Protein AF-0000000069868643 (afdb_homodimer)

Structure (mmCIF, N/CA/C/O backbone):
data_AF-0000000069868643-model_v1
#
loop_
_entity.id
_entity.type
_entity.pdbx_description
1 polymer 'Na+/H+ anitporter'
#
loop_
_atom_site.group_PDB
_atom_site.id
_atom_site.type_symbol
_atom_site.label_atom_id
_atom_site.label_alt_id
_atom_site.label_comp_id
_atom_site.label_asym_id
_atom_site.label_entity_id
_atom_site.label_seq_id
_atom_site.pdbx_PDB_ins_code
_atom_site.Cartn_x
_atom_site.Cartn_y
_atom_site.Cartn_z
_atom_site.occupancy
_atom_site.B_iso_or_equiv
_atom_site.auth_seq_id
_atom_site.auth_comp_id
_atom_site.auth_asym_id
_atom_site.auth_atom_id
_atom_site.pdbx_PDB_model_num
ATOM 1 N N . MET A 1 1 ? 28.141 -17.078 -8.477 1 36.16 1 MET A N 1
ATOM 2 C CA . MET A 1 1 ? 27.141 -17.188 -7.414 1 36.16 1 MET A CA 1
ATOM 3 C C . MET A 1 1 ? 26.344 -15.891 -7.289 1 36.16 1 MET A C 1
ATOM 5 O O . MET A 1 1 ? 26.922 -14.812 -7.176 1 36.16 1 MET A O 1
ATOM 9 N N . SER A 1 2 ? 25.219 -15.805 -7.859 1 50.31 2 SER A N 1
ATOM 10 C CA . SER A 1 2 ? 24.547 -14.516 -8 1 50.31 2 SER A CA 1
ATOM 11 C C . SER A 1 2 ? 24.5 -13.766 -6.676 1 50.31 2 SER A C 1
ATOM 13 O O . SER A 1 2 ? 23.875 -14.234 -5.715 1 50.31 2 SER A O 1
ATOM 15 N N . GLN A 1 3 ? 25.578 -13.148 -6.293 1 62.47 3 GLN A N 1
ATOM 16 C CA . GLN A 1 3 ? 25.734 -12.406 -5.047 1 62.47 3 GLN A CA 1
ATOM 17 C C . GLN A 1 3 ? 24.688 -11.305 -4.918 1 62.47 3 GLN A C 1
ATOM 19 O O . GLN A 1 3 ? 24.453 -10.547 -5.859 1 62.47 3 GLN A O 1
ATOM 24 N N . LEU A 1 4 ? 23.766 -11.516 -4.043 1 75.56 4 LEU A N 1
ATOM 25 C CA . LEU A 1 4 ? 22.766 -10.508 -3.699 1 75.56 4 LEU A CA 1
ATOM 26 C C . LEU A 1 4 ? 23.422 -9.18 -3.354 1 75.56 4 LEU A C 1
ATOM 28 O O . LEU A 1 4 ? 24.328 -9.133 -2.512 1 75.56 4 LEU A O 1
ATOM 32 N N . PRO A 1 5 ? 23.188 -8.188 -4.18 1 79 5 PRO A N 1
ATOM 33 C CA . PRO A 1 5 ? 23.734 -6.887 -3.781 1 79 5 PRO A CA 1
ATOM 34 C C . PRO A 1 5 ? 23.578 -6.617 -2.287 1 79 5 PRO A C 1
ATOM 36 O O . PRO A 1 5 ? 22.562 -6.988 -1.691 1 79 5 PRO A O 1
ATOM 39 N N . THR A 1 6 ? 24.531 -6.086 -1.712 1 83 6 THR A N 1
ATOM 40 C CA . THR A 1 6 ? 24.609 -5.863 -0.271 1 83 6 THR A CA 1
ATOM 41 C C . THR A 1 6 ? 23.391 -5.059 0.206 1 83 6 THR A C 1
ATOM 43 O O . THR A 1 6 ? 22.891 -5.289 1.304 1 83 6 THR A O 1
ATOM 46 N N . LEU A 1 7 ? 22.969 -4.184 -0.62 1 84.69 7 LEU A N 1
ATOM 47 C CA . LEU A 1 7 ? 21.828 -3.342 -0.24 1 84.69 7 LEU A CA 1
ATOM 48 C C . LEU A 1 7 ? 20.562 -4.18 -0.071 1 84.69 7 LEU A C 1
ATOM 50 O O . LEU A 1 7 ? 19.766 -3.916 0.824 1 84.69 7 LEU A O 1
ATOM 54 N N . ILE A 1 8 ? 20.469 -5.195 -0.894 1 86.75 8 ILE A N 1
ATOM 55 C CA . ILE A 1 8 ? 19.281 -6.051 -0.845 1 86.75 8 ILE A CA 1
ATOM 56 C C . ILE A 1 8 ? 19.375 -7.004 0.344 1 86.75 8 ILE A C 1
ATOM 58 O O . ILE A 1 8 ? 18.375 -7.281 1.009 1 86.75 8 ILE A O 1
ATOM 62 N N . ALA A 1 9 ? 20.578 -7.484 0.598 1 87.38 9 ALA A N 1
ATOM 63 C CA . ALA A 1 9 ? 20.797 -8.352 1.753 1 87.38 9 ALA A CA 1
ATOM 64 C C . ALA A 1 9 ? 20.5 -7.617 3.055 1 87.38 9 ALA A C 1
ATOM 66 O O . ALA A 1 9 ? 19.922 -8.195 3.979 1 87.38 9 ALA A O 1
ATOM 67 N N . ASP A 1 10 ? 20.875 -6.387 3.076 1 86.88 10 ASP A N 1
ATOM 68 C CA . ASP A 1 10 ? 20.609 -5.566 4.254 1 86.88 10 ASP A CA 1
ATOM 69 C C . ASP A 1 10 ? 19.109 -5.312 4.414 1 86.88 10 ASP A C 1
ATOM 71 O O . ASP A 1 10 ? 18.594 -5.328 5.527 1 86.88 10 ASP A O 1
ATOM 75 N N . LEU A 1 11 ? 18.484 -5.027 3.305 1 89.19 11 LEU A N 1
ATOM 76 C CA . LEU A 1 11 ? 17.047 -4.828 3.338 1 89.19 11 LEU A CA 1
ATOM 77 C C . LEU A 1 11 ? 16.328 -6.078 3.844 1 89.19 11 LEU A C 1
ATOM 79 O O . LEU A 1 11 ? 15.375 -5.984 4.621 1 89.19 11 LEU A O 1
ATOM 83 N N . ALA A 1 12 ? 16.797 -7.207 3.424 1 90.94 12 ALA A N 1
ATOM 84 C CA . ALA A 1 12 ? 16.219 -8.477 3.859 1 90.94 12 ALA A CA 1
ATOM 85 C C . ALA A 1 12 ? 16.391 -8.664 5.367 1 90.94 12 ALA A C 1
ATOM 87 O O . ALA A 1 12 ? 15.438 -9.047 6.051 1 90.94 12 ALA A O 1
ATOM 88 N N . LEU A 1 13 ? 17.578 -8.414 5.809 1 89.5 13 LEU A N 1
ATOM 89 C CA . LEU A 1 13 ? 17.844 -8.547 7.234 1 89.5 13 LEU A CA 1
ATOM 90 C C . LEU A 1 13 ? 16.953 -7.602 8.039 1 89.5 13 LEU A C 1
ATOM 92 O O . LEU A 1 13 ? 16.406 -7.984 9.078 1 89.5 13 LEU A O 1
ATOM 96 N N . ILE A 1 14 ? 16.828 -6.391 7.562 1 90.31 14 ILE A N 1
ATOM 97 C CA . ILE A 1 14 ? 16.016 -5.379 8.234 1 90.31 14 ILE A CA 1
ATOM 98 C C . ILE A 1 14 ? 14.578 -5.867 8.336 1 90.31 14 ILE A C 1
ATOM 100 O O . ILE A 1 14 ? 13.977 -5.82 9.406 1 90.31 14 ILE A O 1
ATOM 104 N N . LEU A 1 15 ? 14.055 -6.359 7.281 1 92.62 15 LEU A N 1
ATOM 105 C CA . LEU A 1 15 ? 12.648 -6.742 7.238 1 92.62 15 LEU A CA 1
ATOM 106 C C . LEU A 1 15 ? 12.406 -8.023 8.031 1 92.62 15 LEU A C 1
ATOM 108 O O . LEU A 1 15 ? 11.367 -8.172 8.68 1 92.62 15 LEU A O 1
ATOM 112 N N . ILE A 1 16 ? 13.352 -8.938 8.016 1 92.38 16 ILE A N 1
ATOM 113 C CA . ILE A 1 16 ? 13.219 -10.18 8.773 1 92.38 16 ILE A CA 1
ATOM 114 C C . ILE A 1 16 ? 13.234 -9.883 10.266 1 92.38 16 ILE A C 1
ATOM 116 O O . ILE A 1 16 ? 12.391 -10.383 11.016 1 92.38 16 ILE A O 1
ATOM 120 N N . CYS A 1 17 ? 14.148 -9.055 10.641 1 91.5 17 CYS A N 1
ATOM 121 C CA . CYS A 1 17 ? 14.203 -8.656 12.047 1 91.5 17 CYS A CA 1
ATOM 122 C C . CYS A 1 17 ? 12.945 -7.906 12.453 1 91.5 17 CYS A C 1
ATOM 124 O O . CYS A 1 17 ? 12.414 -8.125 13.547 1 91.5 17 CYS A O 1
ATOM 126 N N . ALA A 1 18 ? 12.555 -6.996 11.594 1 92.5 18 ALA A N 1
ATOM 127 C CA . ALA A 1 18 ? 11.32 -6.258 11.867 1 92.5 18 ALA A CA 1
ATOM 128 C C . ALA A 1 18 ? 10.133 -7.203 12 1 92.5 18 ALA A C 1
ATOM 130 O O . ALA A 1 18 ? 9.297 -7.039 12.891 1 92.5 18 ALA A O 1
ATOM 131 N N . GLY A 1 19 ? 10.008 -8.211 11.102 1 92.75 19 GLY A N 1
ATOM 132 C CA . GLY A 1 19 ? 8.914 -9.172 11.133 1 92.75 19 GLY A CA 1
ATOM 133 C C . GLY A 1 19 ? 8.867 -9.984 12.406 1 92.75 19 GLY A C 1
ATOM 134 O O . GLY A 1 19 ? 7.812 -10.133 13.023 1 92.75 19 GLY A O 1
ATOM 135 N N . VAL A 1 20 ? 9.984 -10.445 12.891 1 92 20 VAL A N 1
ATOM 136 C CA . VAL A 1 20 ? 10.07 -11.281 14.078 1 92 20 VAL A CA 1
ATOM 137 C C . VAL A 1 20 ? 9.75 -10.445 15.32 1 92 20 VAL A C 1
ATOM 139 O O . VAL A 1 20 ? 8.953 -10.867 16.172 1 92 20 VAL A O 1
ATOM 142 N N . MET A 1 21 ? 10.336 -9.289 15.352 1 90.12 21 MET A N 1
ATOM 143 C CA . MET A 1 21 ? 10.195 -8.469 16.547 1 90.12 21 MET A CA 1
ATOM 144 C C . MET A 1 21 ? 8.789 -7.879 16.641 1 90.12 21 MET A C 1
ATOM 146 O O . MET A 1 21 ? 8.266 -7.68 17.75 1 90.12 21 MET A O 1
ATOM 150 N N . THR A 1 22 ? 8.273 -7.523 15.516 1 88.69 22 THR A N 1
ATOM 151 C CA . THR A 1 22 ? 6.918 -6.992 15.547 1 88.69 22 THR A CA 1
ATOM 152 C C . THR A 1 22 ? 5.949 -8.023 16.125 1 88.69 22 THR A C 1
ATOM 154 O O . THR A 1 22 ? 5.043 -7.672 16.891 1 88.69 22 THR A O 1
ATOM 157 N N . LEU A 1 23 ? 6.086 -9.281 15.797 1 91.31 23 LEU A N 1
ATOM 158 C CA . LEU A 1 23 ? 5.238 -10.344 16.328 1 91.31 23 LEU A CA 1
ATOM 159 C C . LEU A 1 23 ? 5.453 -10.516 17.828 1 91.31 23 LEU A C 1
ATOM 161 O O . LEU A 1 23 ? 4.496 -10.68 18.578 1 91.31 23 LEU A O 1
ATOM 165 N N . LEU A 1 24 ? 6.684 -10.461 18.219 1 90.25 24 LEU A N 1
ATOM 166 C CA . LEU A 1 24 ? 7.02 -10.609 19.625 1 90.25 24 LEU A CA 1
ATOM 167 C C . LEU A 1 24 ? 6.445 -9.461 20.453 1 90.25 24 LEU A C 1
ATOM 169 O O . LEU A 1 24 ? 5.91 -9.68 21.531 1 90.25 24 LEU A O 1
ATOM 173 N N . PHE A 1 25 ? 6.535 -8.32 19.953 1 85.88 25 PHE A N 1
ATOM 174 C CA . PHE A 1 25 ? 6.098 -7.148 20.703 1 85.88 25 PHE A CA 1
ATOM 175 C C . PHE A 1 25 ? 4.578 -7.039 20.688 1 85.88 25 PHE A C 1
ATOM 177 O O . PHE A 1 25 ? 3.984 -6.516 21.641 1 85.88 25 PHE A O 1
ATOM 184 N N . LYS A 1 26 ? 3.986 -7.453 19.609 1 83.56 26 LYS A N 1
ATOM 185 C CA . LYS A 1 26 ? 2.527 -7.527 19.641 1 83.56 26 LYS A CA 1
ATOM 186 C C . LYS A 1 26 ? 2.041 -8.531 20.672 1 83.56 26 LYS A C 1
ATOM 188 O O . LYS A 1 26 ? 1.012 -8.32 21.312 1 83.56 26 LYS A O 1
ATOM 193 N N . LYS A 1 27 ? 2.756 -9.562 20.75 1 85.81 27 LYS A N 1
ATOM 194 C CA . LYS A 1 27 ? 2.428 -10.562 21.766 1 85.81 27 LYS A CA 1
ATOM 195 C C . LYS A 1 27 ? 2.588 -9.984 23.172 1 85.81 27 LYS A C 1
ATOM 197 O O . LYS A 1 27 ? 1.814 -10.312 24.078 1 85.81 27 LYS A O 1
ATOM 202 N N . LEU A 1 28 ? 3.547 -9.078 23.312 1 80.81 28 LEU A N 1
ATOM 203 C CA . LEU A 1 28 ? 3.809 -8.438 24.594 1 80.81 28 LEU A CA 1
ATOM 204 C C . LEU A 1 28 ? 2.93 -7.203 24.766 1 80.81 28 LEU A C 1
ATOM 206 O O . LEU A 1 28 ? 3.061 -6.48 25.766 1 80.81 28 LEU A O 1
ATOM 210 N N . LYS A 1 29 ? 2.119 -6.883 23.719 1 77.69 29 LYS A N 1
ATOM 211 C CA . LYS A 1 29 ? 1.196 -5.754 23.766 1 77.69 29 LYS A CA 1
ATOM 212 C C . LYS A 1 29 ? 1.952 -4.43 23.859 1 77.69 29 LYS A C 1
ATOM 214 O O . LYS A 1 29 ? 1.614 -3.576 24.688 1 77.69 29 LYS A O 1
ATOM 219 N N . GLN A 1 30 ? 3.084 -4.422 23.125 1 75.81 30 GLN A N 1
ATOM 220 C CA . GLN A 1 30 ? 3.895 -3.211 23.062 1 75.81 30 GLN A CA 1
ATOM 221 C C . GLN A 1 30 ? 3.75 -2.537 21.688 1 75.81 30 GLN A C 1
ATOM 223 O O . GLN A 1 30 ? 3.344 -3.174 20.719 1 75.81 30 GLN A O 1
ATOM 228 N N . PRO A 1 31 ? 4.016 -1.166 21.672 1 76.25 31 PRO A N 1
ATOM 229 C CA . PRO A 1 31 ? 3.939 -0.466 20.391 1 76.25 31 PRO A CA 1
ATOM 230 C C . PRO A 1 31 ? 4.922 -1.013 19.359 1 76.25 31 PRO A C 1
ATOM 232 O O . PRO A 1 31 ? 6.055 -1.361 19.703 1 76.25 31 PRO A O 1
ATOM 235 N N . LEU A 1 32 ? 4.516 -1.072 18.172 1 82.69 32 LEU A N 1
ATOM 236 C CA . LEU A 1 32 ? 5.297 -1.645 17.078 1 82.69 32 LEU A CA 1
ATOM 237 C C . LEU A 1 32 ? 6.586 -0.859 16.859 1 82.69 32 LEU A C 1
ATOM 239 O O . LEU A 1 32 ? 7.617 -1.437 16.516 1 82.69 32 LEU A O 1
ATOM 243 N N . VAL A 1 33 ? 6.492 0.478 17.031 1 79.56 33 VAL A N 1
ATOM 244 C CA . VAL A 1 33 ? 7.641 1.343 16.781 1 79.56 33 VAL A CA 1
ATOM 245 C C . VAL A 1 33 ? 8.805 0.925 17.672 1 79.56 33 VAL A C 1
ATOM 247 O O . VAL A 1 33 ? 9.961 0.911 17.234 1 79.56 33 VAL A O 1
ATOM 250 N N . LEU A 1 34 ? 8.539 0.579 18.891 1 79.81 34 LEU A N 1
ATOM 251 C CA . LEU A 1 34 ? 9.57 0.1 19.797 1 79.81 34 LEU A CA 1
ATOM 252 C C . LEU A 1 34 ? 10.141 -1.23 19.312 1 79.81 34 LEU A C 1
ATOM 254 O O . LEU A 1 34 ? 11.344 -1.478 19.453 1 79.81 34 LEU A O 1
ATOM 258 N N . GLY A 1 35 ? 9.273 -2.051 18.859 1 84.12 35 GLY A N 1
ATOM 259 C CA . GLY A 1 35 ? 9.734 -3.32 18.328 1 84.12 35 GLY A CA 1
ATOM 260 C C . GLY A 1 35 ? 10.703 -3.158 17.172 1 84.12 35 GLY A C 1
ATOM 261 O O . GLY A 1 35 ? 11.695 -3.887 17.078 1 84.12 35 GLY A O 1
ATOM 262 N N . TYR A 1 36 ? 10.438 -2.186 16.312 1 87.81 36 TYR A N 1
ATOM 263 C CA . TYR A 1 36 ? 11.32 -1.925 15.18 1 87.81 36 TYR A CA 1
ATOM 264 C C . TYR A 1 36 ? 12.688 -1.448 15.648 1 87.81 36 TYR A C 1
ATOM 266 O O . TYR A 1 36 ? 13.719 -1.874 15.125 1 87.81 36 TYR A O 1
ATOM 274 N N . VAL A 1 37 ? 12.711 -0.591 16.578 1 82.44 37 VAL A N 1
ATOM 275 C CA . VAL A 1 37 ? 13.961 -0.043 17.094 1 82.44 37 VAL A CA 1
ATOM 276 C C . VAL A 1 37 ? 14.781 -1.153 17.75 1 82.44 37 VAL A C 1
ATOM 278 O O . VAL A 1 37 ? 16 -1.232 17.547 1 82.44 37 VAL A O 1
ATOM 281 N N . VAL A 1 38 ? 14.133 -1.989 18.484 1 84.06 38 VAL A N 1
ATOM 282 C CA . VAL A 1 38 ? 14.82 -3.104 19.141 1 84.06 38 VAL A CA 1
ATOM 283 C C . VAL A 1 38 ? 15.344 -4.07 18.078 1 84.06 38 VAL A C 1
ATOM 285 O O . VAL A 1 38 ? 16.438 -4.625 18.219 1 84.06 38 VAL A O 1
ATOM 288 N N . ALA A 1 39 ? 14.531 -4.277 17.094 1 89.06 39 ALA A N 1
ATOM 289 C CA . ALA A 1 39 ? 14.992 -5.105 15.977 1 89.06 39 ALA A CA 1
ATOM 290 C C . ALA A 1 39 ? 16.281 -4.566 15.383 1 89.06 39 ALA A C 1
ATOM 292 O O . ALA A 1 39 ? 17.203 -5.332 15.07 1 89.06 39 ALA A O 1
ATOM 293 N N . GLY A 1 40 ? 16.344 -3.291 15.211 1 87 40 GLY A N 1
ATOM 294 C CA . GLY A 1 40 ? 17.562 -2.66 14.711 1 87 40 GLY A CA 1
ATOM 295 C C . GLY A 1 40 ? 18.734 -2.799 15.664 1 87 40 GLY A C 1
ATOM 296 O O . GLY A 1 40 ? 19.875 -3.035 15.227 1 87 40 GLY A O 1
ATOM 297 N N . PHE A 1 41 ? 18.422 -2.705 16.891 1 83.06 41 PHE A N 1
ATOM 298 C CA . PHE A 1 41 ? 19.438 -2.824 17.922 1 83.06 41 PHE A CA 1
ATOM 299 C C . PHE A 1 41 ? 20.062 -4.211 17.891 1 83.06 41 PHE A C 1
ATOM 301 O O . PHE A 1 41 ? 21.297 -4.344 18 1 83.06 41 PHE A O 1
ATOM 308 N N . LEU A 1 42 ? 19.281 -5.168 17.719 1 82.44 42 LEU A N 1
ATOM 309 C CA . LEU A 1 42 ? 19.75 -6.547 17.734 1 82.44 42 LEU A CA 1
ATOM 310 C C . LEU A 1 42 ? 20.516 -6.879 16.453 1 82.44 42 LEU A C 1
ATOM 312 O O . LEU A 1 42 ? 21.406 -7.727 16.453 1 82.44 42 LEU A O 1
ATOM 316 N N . ALA A 1 43 ? 20.156 -6.18 15.398 1 84.19 43 ALA A N 1
ATOM 317 C CA . ALA A 1 43 ? 20.797 -6.434 14.117 1 84.19 43 ALA A CA 1
ATOM 318 C C . ALA A 1 43 ? 21.969 -5.465 13.883 1 84.19 43 ALA A C 1
ATOM 320 O O . ALA A 1 43 ? 22.516 -5.398 12.781 1 84.19 43 ALA A O 1
ATOM 321 N N . SER A 1 44 ? 22.312 -4.77 14.859 1 82.19 44 SER A N 1
ATOM 322 C CA . SER A 1 44 ? 23.375 -3.773 14.766 1 82.19 44 SER A CA 1
ATOM 323 C C . SER A 1 44 ? 24.734 -4.434 14.523 1 82.19 44 SER A C 1
ATOM 325 O O . SER A 1 44 ? 24.969 -5.543 14.992 1 82.19 44 SER A O 1
ATOM 327 N N . PRO A 1 45 ? 25.562 -3.83 13.68 1 78.31 45 PRO A N 1
ATOM 328 C CA . PRO A 1 45 ? 26.906 -4.363 13.484 1 78.31 45 PRO A CA 1
ATOM 329 C C . PRO A 1 45 ? 27.719 -4.422 14.781 1 78.31 45 PRO A C 1
ATOM 331 O O . PRO A 1 45 ? 28.703 -5.164 14.867 1 78.31 45 PRO A O 1
ATOM 334 N N . HIS A 1 46 ? 27.25 -3.725 15.695 1 75.81 46 HIS A N 1
ATOM 335 C CA . HIS A 1 46 ? 27.953 -3.674 16.969 1 75.81 46 HIS A CA 1
ATOM 336 C C . HIS A 1 46 ? 27.531 -4.824 17.875 1 75.81 46 HIS A C 1
ATOM 338 O O . HIS A 1 46 ? 28.172 -5.07 18.906 1 75.81 46 HIS A O 1
ATOM 344 N N . MET A 1 47 ? 26.516 -5.594 17.344 1 72.75 47 MET A N 1
ATOM 345 C CA . MET A 1 47 ? 26.031 -6.727 18.125 1 72.75 47 MET A CA 1
ATOM 346 C C . MET A 1 47 ? 26.641 -8.031 17.625 1 72.75 47 MET A C 1
ATOM 348 O O . MET A 1 47 ? 26.422 -8.43 16.484 1 72.75 47 MET A O 1
ATOM 352 N N . PRO A 1 48 ? 27.422 -8.57 18.281 1 64.94 48 PRO A N 1
ATOM 353 C CA . PRO A 1 48 ? 28.156 -9.758 17.828 1 64.94 48 PRO A CA 1
ATOM 354 C C . PRO A 1 48 ? 27.266 -10.992 17.719 1 64.94 48 PRO A C 1
ATOM 356 O O . PRO A 1 48 ? 27.625 -11.953 17.031 1 64.94 48 PRO A O 1
ATOM 359 N N . TYR A 1 49 ? 26.188 -11.031 18.234 1 62.81 49 TYR A N 1
ATOM 360 C CA . TYR A 1 49 ? 25.453 -12.281 18.406 1 62.81 49 TYR A CA 1
ATOM 361 C C . TYR A 1 49 ? 24.469 -12.508 17.266 1 62.81 49 TYR A C 1
ATOM 363 O O . TYR A 1 49 ? 23.969 -13.617 17.078 1 62.81 49 TYR A O 1
ATOM 371 N N . THR A 1 50 ? 24.297 -11.469 16.531 1 67.5 50 THR A N 1
ATOM 372 C CA . THR A 1 50 ? 23.281 -11.609 15.5 1 67.5 50 THR A CA 1
ATOM 373 C C . THR A 1 50 ? 23.844 -11.195 14.141 1 67.5 50 THR A C 1
ATOM 375 O O . THR A 1 50 ? 24.828 -10.461 14.062 1 67.5 50 THR A O 1
ATOM 378 N N . PRO A 1 51 ? 23.359 -11.836 13.125 1 67.81 51 PRO A N 1
ATOM 379 C CA . PRO A 1 51 ? 23.812 -11.398 11.805 1 67.81 51 PRO A CA 1
ATOM 380 C C . PRO A 1 51 ? 23.688 -9.891 11.602 1 67.81 51 PRO A C 1
ATOM 382 O O . PRO A 1 51 ? 22.719 -9.281 12.078 1 67.81 51 PRO A O 1
ATOM 385 N N . SER A 1 52 ? 24.781 -9.32 11.219 1 69.38 52 SER A N 1
ATOM 386 C CA . SER A 1 52 ? 24.797 -7.863 11.141 1 69.38 52 SER A CA 1
ATOM 387 C C . SER A 1 52 ? 24.891 -7.387 9.695 1 69.38 52 SER A C 1
ATOM 389 O O . SER A 1 52 ? 25.219 -8.172 8.797 1 69.38 52 SER A O 1
ATOM 391 N N . VAL A 1 53 ? 24.422 -6.207 9.531 1 67.5 53 VAL A N 1
ATOM 392 C CA . VAL A 1 53 ? 24.453 -5.551 8.227 1 67.5 53 VAL A CA 1
ATOM 393 C C . VAL A 1 53 ? 25.891 -5.379 7.762 1 67.5 53 VAL A C 1
ATOM 395 O O . VAL A 1 53 ? 26.797 -5.215 8.586 1 67.5 53 VAL A O 1
ATOM 398 N N . MET A 1 54 ? 26.047 -5.414 6.59 1 63.16 54 MET A N 1
ATOM 399 C CA . MET A 1 54 ? 27.375 -5.453 5.996 1 63.16 54 MET A CA 1
ATOM 400 C C . MET A 1 54 ? 27.938 -4.047 5.824 1 63.16 54 MET A C 1
ATOM 402 O O . MET A 1 54 ? 29.141 -3.832 5.969 1 63.16 54 MET A O 1
ATOM 406 N N . ASP A 1 55 ? 26.969 -3.072 5.531 1 72.94 55 ASP A N 1
ATOM 407 C CA . ASP A 1 55 ? 27.453 -1.744 5.176 1 72.94 55 ASP A CA 1
ATOM 408 C C . ASP A 1 55 ? 26.656 -0.656 5.895 1 72.94 55 ASP A C 1
ATOM 410 O O . ASP A 1 55 ? 25.453 -0.522 5.691 1 72.94 55 ASP A O 1
ATOM 414 N N . THR A 1 56 ? 27.375 0.145 6.684 1 74.69 56 THR A N 1
ATOM 415 C CA . THR A 1 56 ? 26.766 1.226 7.449 1 74.69 56 THR A CA 1
ATOM 416 C C . THR A 1 56 ? 26.203 2.299 6.52 1 74.69 56 THR A C 1
ATOM 418 O O . THR A 1 56 ? 25.219 2.967 6.855 1 74.69 56 THR A O 1
ATOM 421 N N . ALA A 1 57 ? 26.844 2.455 5.41 1 76.69 57 ALA A N 1
ATOM 422 C CA . ALA A 1 57 ? 26.375 3.443 4.441 1 76.69 57 ALA A CA 1
ATOM 423 C C . ALA A 1 57 ? 24.984 3.08 3.918 1 76.69 57 ALA A C 1
ATOM 425 O O . ALA A 1 57 ? 24.156 3.961 3.672 1 76.69 57 ALA A O 1
ATOM 426 N N . ASN A 1 58 ? 24.719 1.822 3.863 1 80.88 58 ASN A N 1
ATOM 427 C CA . ASN A 1 58 ? 23.422 1.352 3.379 1 80.88 58 ASN A CA 1
ATOM 428 C C . ASN A 1 58 ? 22.328 1.601 4.398 1 80.88 58 ASN A C 1
ATOM 430 O O . ASN A 1 58 ? 21.188 1.883 4.031 1 80.88 58 ASN A O 1
ATOM 434 N N . ILE A 1 59 ? 22.797 1.575 5.594 1 80.44 59 ILE A N 1
ATOM 435 C CA . ILE A 1 59 ? 21.844 1.784 6.668 1 80.44 59 ILE A CA 1
ATOM 436 C C . ILE A 1 59 ? 21.359 3.234 6.656 1 80.44 59 ILE A C 1
ATOM 438 O O . ILE A 1 59 ? 20.156 3.498 6.785 1 80.44 59 ILE A O 1
ATOM 442 N N . LYS A 1 60 ? 22.25 4.109 6.426 1 79.19 60 LYS A N 1
ATOM 443 C CA . LYS A 1 60 ? 21.906 5.531 6.395 1 79.19 60 LYS A CA 1
ATOM 444 C C . LYS A 1 60 ? 21.031 5.855 5.195 1 79.19 60 LYS A C 1
ATOM 446 O O . LYS A 1 60 ? 20.109 6.668 5.297 1 79.19 60 LYS A O 1
ATOM 451 N N . THR A 1 61 ? 21.297 5.25 4.137 1 82.62 61 THR A N 1
ATOM 452 C CA . THR A 1 61 ? 20.516 5.484 2.928 1 82.62 61 THR A CA 1
ATOM 453 C C . THR A 1 61 ? 19.078 5.02 3.121 1 82.62 61 THR A C 1
ATOM 455 O O . THR A 1 61 ? 18.141 5.723 2.746 1 82.62 61 THR A O 1
ATOM 458 N N . TRP A 1 62 ? 18.906 3.889 3.719 1 84.88 62 TRP A N 1
ATOM 459 C CA . TRP A 1 62 ? 17.578 3.359 3.971 1 84.88 62 TRP A CA 1
ATOM 460 C C . TRP A 1 62 ? 16.828 4.234 4.973 1 84.88 62 TRP A C 1
ATOM 462 O O . TRP A 1 62 ? 15.617 4.438 4.84 1 84.88 62 TRP A O 1
ATOM 472 N N . ALA A 1 63 ? 17.562 4.715 5.926 1 82.81 63 ALA A N 1
ATOM 473 C CA . ALA A 1 63 ? 16.953 5.605 6.914 1 82.81 63 ALA A CA 1
ATOM 474 C C . ALA A 1 63 ? 16.469 6.895 6.262 1 82.81 63 ALA A C 1
ATOM 476 O O . ALA A 1 63 ? 15.375 7.383 6.586 1 82.81 63 ALA A O 1
ATOM 477 N N . ASP A 1 64 ? 17.25 7.422 5.355 1 83.44 64 ASP A N 1
ATOM 478 C CA . ASP A 1 64 ? 16.891 8.656 4.668 1 83.44 64 ASP A CA 1
ATOM 479 C C . ASP A 1 64 ? 15.656 8.469 3.793 1 83.44 64 ASP A C 1
ATOM 481 O O . ASP A 1 64 ? 14.789 9.344 3.746 1 83.44 64 ASP A O 1
ATOM 485 N N . ILE A 1 65 ? 15.578 7.379 3.141 1 87.81 65 ILE A N 1
ATOM 486 C CA . ILE A 1 65 ? 14.422 7.09 2.301 1 87.81 65 ILE A CA 1
ATOM 487 C C . ILE A 1 65 ? 13.188 6.883 3.174 1 87.81 65 ILE A C 1
ATOM 489 O O . ILE A 1 65 ? 12.109 7.387 2.865 1 87.81 65 ILE A O 1
ATOM 493 N N . GLY A 1 66 ? 13.414 6.156 4.223 1 87.88 66 GLY A N 1
ATOM 494 C CA . GLY A 1 66 ? 12.312 5.871 5.133 1 87.88 66 GLY A CA 1
ATOM 495 C C . GLY A 1 66 ? 11.711 7.117 5.75 1 87.88 66 GLY A C 1
ATOM 496 O O . GLY A 1 66 ? 10.484 7.238 5.848 1 87.88 66 GLY A O 1
ATOM 497 N N . VAL A 1 67 ? 12.547 8.039 6.121 1 83.25 67 VAL A N 1
ATOM 498 C CA . VAL A 1 67 ? 12.07 9.25 6.777 1 83.25 67 VAL A CA 1
ATOM 499 C C . VAL A 1 67 ? 11.25 10.086 5.793 1 83.25 67 VAL A C 1
ATOM 501 O O . VAL A 1 67 ? 10.273 10.727 6.18 1 83.25 67 VAL A O 1
ATOM 504 N N . ILE A 1 68 ? 11.602 10.117 4.539 1 88.62 68 ILE A N 1
ATOM 505 C CA . ILE A 1 68 ? 10.891 10.875 3.514 1 88.62 68 ILE A CA 1
ATOM 506 C C . ILE A 1 68 ? 9.453 10.367 3.396 1 88.62 68 ILE A C 1
ATOM 508 O O . ILE A 1 68 ? 8.508 11.156 3.449 1 88.62 68 ILE A O 1
ATOM 512 N N . PHE A 1 69 ? 9.289 9.023 3.312 1 91.94 69 PHE A N 1
ATOM 513 C CA . PHE A 1 69 ? 7.957 8.445 3.172 1 91.94 69 PHE A CA 1
ATOM 514 C C . PHE A 1 69 ? 7.156 8.617 4.457 1 91.94 69 PHE A C 1
ATOM 516 O O . PHE A 1 69 ? 5.941 8.82 4.414 1 91.94 69 PHE A O 1
ATOM 523 N N . LEU A 1 70 ? 7.863 8.523 5.535 1 83.88 70 LEU A N 1
ATOM 524 C CA . LEU A 1 70 ? 7.199 8.672 6.824 1 83.88 70 LEU A CA 1
ATOM 525 C C . LEU A 1 70 ? 6.656 10.086 6.992 1 83.88 70 LEU A C 1
ATOM 527 O O . LEU A 1 70 ? 5.504 10.273 7.395 1 83.88 70 LEU A O 1
ATOM 531 N N . LEU A 1 71 ? 7.484 11.062 6.707 1 82.19 71 LEU A N 1
ATOM 532 C CA . LEU A 1 71 ? 7.07 12.445 6.875 1 82.19 71 LEU A CA 1
ATOM 533 C C . LEU A 1 71 ? 6.02 12.836 5.84 1 82.19 71 LEU A C 1
ATOM 535 O O . LEU A 1 71 ? 5.148 13.664 6.109 1 82.19 71 LEU A O 1
ATOM 539 N N . PHE A 1 72 ? 6.059 12.258 4.652 1 90.94 72 PHE A N 1
ATOM 540 C CA . PHE A 1 72 ? 5.02 12.453 3.65 1 90.94 72 PHE A CA 1
ATOM 541 C C . PHE A 1 72 ? 3.664 12 4.184 1 90.94 72 PHE A C 1
ATOM 543 O O . PHE A 1 72 ? 2.67 12.719 4.047 1 90.94 72 PHE A O 1
ATOM 550 N N . ALA A 1 73 ? 3.711 10.836 4.777 1 88.06 73 ALA A N 1
ATOM 551 C CA . ALA A 1 73 ? 2.477 10.273 5.32 1 88.06 73 ALA A CA 1
ATOM 552 C C . ALA A 1 73 ? 1.969 11.109 6.496 1 88.06 73 ALA A C 1
ATOM 554 O O . ALA A 1 73 ? 0.759 11.273 6.672 1 88.06 73 ALA A O 1
ATOM 555 N N . LEU A 1 74 ? 2.855 11.555 7.293 1 79.38 74 LEU A N 1
ATOM 556 C CA . LEU A 1 74 ? 2.477 12.414 8.406 1 79.38 74 LEU A CA 1
ATOM 557 C C . LEU A 1 74 ? 1.849 13.711 7.906 1 79.38 74 LEU A C 1
ATOM 559 O O . LEU A 1 74 ? 0.919 14.242 8.523 1 79.38 74 LEU A O 1
ATOM 563 N N . GLY A 1 75 ? 2.424 14.242 6.84 1 83.94 75 GLY A N 1
ATOM 564 C CA . GLY A 1 75 ? 1.846 15.43 6.227 1 83.94 75 GLY A CA 1
ATOM 565 C C . GLY A 1 75 ? 0.438 15.203 5.707 1 83.94 75 GLY A C 1
ATOM 566 O O . GLY A 1 75 ? -0.417 16.094 5.812 1 83.94 75 GLY A O 1
ATOM 567 N N . LEU A 1 76 ? 0.197 14.062 5.191 1 86.56 76 LEU A N 1
ATOM 568 C CA . LEU A 1 76 ? -1.113 13.719 4.648 1 86.56 76 LEU A CA 1
ATOM 569 C C . LEU A 1 76 ? -2.164 13.672 5.75 1 86.56 76 LEU A C 1
ATOM 571 O O . LEU A 1 76 ? -3.348 13.914 5.496 1 86.56 76 LEU A O 1
ATOM 575 N N . GLU A 1 77 ? -1.742 13.391 6.871 1 77.31 77 GLU A N 1
ATOM 576 C CA . GLU A 1 77 ? -2.666 13.32 8 1 77.31 77 GLU A CA 1
ATOM 577 C C . GLU A 1 77 ? -2.912 14.703 8.602 1 77.31 77 GLU A C 1
ATOM 579 O O . GLU A 1 77 ? -3.865 14.898 9.352 1 77.31 77 GLU A O 1
ATOM 584 N N . PHE A 1 78 ? -1.997 15.531 8.156 1 69.56 78 PHE A N 1
ATOM 585 C CA . PHE A 1 78 ? -2.055 16.891 8.695 1 69.56 78 PHE A CA 1
ATOM 586 C C . PHE A 1 78 ? -3.029 17.734 7.895 1 69.56 78 PHE A C 1
ATOM 588 O O . PHE A 1 78 ? -3.059 17.672 6.664 1 69.56 78 PHE A O 1
ATOM 595 N N . SER A 1 79 ? -4.164 18.141 8.5 1 65.88 79 SER A N 1
ATOM 596 C CA . SER A 1 79 ? -5.043 19.109 7.859 1 65.88 79 SER A CA 1
ATOM 597 C C . SER A 1 79 ? -4.934 20.469 8.531 1 65.88 79 SER A C 1
ATOM 599 O O . SER A 1 79 ? -4.93 20.562 9.766 1 65.88 79 SER A O 1
ATOM 601 N N . PHE A 1 80 ? -4.547 21.453 7.809 1 62.91 80 PHE A N 1
ATOM 602 C CA . PHE A 1 80 ? -4.469 22.812 8.328 1 62.91 80 PHE A CA 1
ATOM 603 C C . PHE A 1 80 ? -5.734 23.188 9.094 1 62.91 80 PHE A C 1
ATOM 605 O O . PHE A 1 80 ? -5.684 23.922 10.078 1 62.91 80 PHE A O 1
ATOM 612 N N . LYS A 1 81 ? -6.789 22.578 8.672 1 61.31 81 LYS A N 1
ATOM 613 C CA . LYS A 1 81 ? -8.07 22.875 9.312 1 61.31 81 LYS A CA 1
ATOM 614 C C . LYS A 1 81 ? -8.117 22.312 10.727 1 61.31 81 LYS A C 1
ATOM 616 O O . LYS A 1 81 ? -8.727 22.922 11.617 1 61.31 81 LYS A O 1
ATOM 621 N N . LYS A 1 82 ? -7.402 21.266 10.789 1 62.69 82 LYS A N 1
ATOM 622 C CA . LYS A 1 82 ? -7.355 20.672 12.117 1 62.69 82 LYS A CA 1
ATOM 623 C C . LYS A 1 82 ? -6.629 21.578 13.102 1 62.69 82 LYS A C 1
ATOM 625 O O . LYS A 1 82 ? -6.996 21.656 14.273 1 62.69 82 LYS A O 1
ATOM 630 N N . ILE A 1 83 ? -5.738 22.328 12.633 1 61.16 83 ILE A N 1
ATOM 631 C CA . ILE A 1 83 ? -4.973 23.25 13.469 1 61.16 83 ILE A CA 1
ATOM 632 C C . ILE A 1 83 ? -5.863 24.391 13.914 1 61.16 83 ILE A C 1
ATOM 634 O O . ILE A 1 83 ? -5.82 24.812 15.078 1 61.16 83 ILE A O 1
ATOM 638 N N . VAL A 1 84 ? -6.582 24.781 12.922 1 59.12 84 VAL A N 1
ATOM 639 C CA . VAL A 1 84 ? -7.406 25.953 13.203 1 59.12 84 VAL A CA 1
ATOM 640 C C . VAL A 1 84 ? -8.547 25.562 14.156 1 59.12 84 VAL A C 1
ATOM 642 O O . VAL A 1 84 ? -8.992 26.391 14.953 1 59.12 84 VAL A O 1
ATOM 645 N N . LYS A 1 85 ? -8.82 24.281 14.086 1 58.19 85 LYS A N 1
ATOM 646 C CA . LYS A 1 85 ? -9.93 23.828 14.914 1 58.19 85 LYS A CA 1
ATOM 647 C C . LYS A 1 85 ? -9.477 23.531 16.344 1 58.19 85 LYS A C 1
ATOM 649 O O . LYS A 1 85 ? -10.297 23.453 17.266 1 58.19 85 LYS A O 1
ATOM 654 N N . VAL A 1 86 ? -8.141 23.375 16.391 1 61.06 86 VAL A N 1
ATOM 655 C CA . VAL A 1 86 ? -7.625 23.109 17.734 1 61.06 86 VAL A CA 1
ATOM 656 C C . VAL A 1 86 ? -7.809 24.328 18.609 1 61.06 86 VAL A C 1
ATOM 658 O O . VAL A 1 86 ? -7.582 25.469 18.172 1 61.06 86 VAL A O 1
ATOM 661 N N . GLY A 1 87 ? -8.562 24.281 19.562 1 63.12 87 GLY A N 1
ATOM 662 C CA . GLY A 1 87 ? -8.906 25.359 20.469 1 63.12 87 GLY A CA 1
ATOM 663 C C . GLY A 1 87 ? -7.699 26.109 20.984 1 63.12 87 GLY A C 1
ATOM 664 O O . GLY A 1 87 ? -6.574 25.625 20.906 1 63.12 87 GLY A O 1
ATOM 665 N N . GLY A 1 88 ? -7.793 27.266 21.406 1 73.81 88 GLY A N 1
ATOM 666 C CA . GLY A 1 88 ? -6.777 28.125 21.984 1 73.81 88 GLY A CA 1
ATOM 667 C C . GLY A 1 88 ? -6.051 27.484 23.156 1 73.81 88 GLY A C 1
ATOM 668 O O . GLY A 1 88 ? -4.852 27.703 23.344 1 73.81 88 GLY A O 1
ATOM 669 N N . SER A 1 89 ? -6.715 26.562 23.766 1 79.62 89 SER A N 1
ATOM 670 C CA . SER A 1 89 ? -6.117 25.891 24.922 1 79.62 89 SER A CA 1
ATOM 671 C C . SER A 1 89 ? -4.977 24.969 24.5 1 79.62 89 SER A C 1
ATOM 673 O O . SER A 1 89 ? -3.938 24.922 25.156 1 79.62 89 SER A O 1
ATOM 675 N N . ALA A 1 90 ? -5.195 24.312 23.422 1 86.19 90 ALA A N 1
ATOM 676 C CA . ALA A 1 90 ? -4.172 23.391 22.938 1 86.19 90 ALA A CA 1
ATOM 677 C C . ALA A 1 90 ? -2.934 24.141 22.469 1 86.19 90 ALA A C 1
ATOM 679 O O . ALA A 1 90 ? -1.808 23.672 22.656 1 86.19 90 ALA A O 1
ATOM 680 N N . ILE A 1 91 ? -3.096 25.266 21.953 1 85.06 91 ILE A N 1
ATOM 681 C CA . ILE A 1 91 ? -1.99 26.078 21.422 1 85.06 91 ILE A CA 1
ATOM 682 C C . ILE A 1 91 ? -1.134 26.578 22.594 1 85.06 91 ILE A C 1
ATOM 684 O O . ILE A 1 91 ? 0.095 26.484 22.547 1 85.06 91 ILE A O 1
ATOM 688 N N . ILE A 1 92 ? -1.804 27.078 23.547 1 86 92 ILE A N 1
ATOM 689 C CA . ILE A 1 92 ? -1.096 27.609 24.703 1 86 92 ILE A CA 1
ATOM 690 C C . ILE A 1 92 ? -0.334 26.5 25.406 1 86 92 ILE A C 1
ATOM 692 O O . ILE A 1 92 ? 0.831 26.656 25.781 1 86 92 ILE A O 1
ATOM 696 N N . ALA A 1 93 ? -1.018 25.469 25.547 1 91.31 93 ALA A N 1
ATOM 697 C CA . ALA A 1 93 ? -0.397 24.328 26.234 1 91.31 93 ALA A CA 1
ATOM 698 C C . ALA A 1 93 ? 0.809 23.812 25.453 1 91.31 93 ALA A C 1
ATOM 700 O O . ALA A 1 93 ? 1.885 23.609 26.016 1 91.31 93 ALA A O 1
ATOM 701 N N . ALA A 1 94 ? 0.652 23.609 24.172 1 91.25 94 ALA A N 1
ATOM 702 C CA . ALA A 1 94 ? 1.716 23.047 23.344 1 91.25 94 ALA A CA 1
ATOM 703 C C . ALA A 1 94 ? 2.928 23.969 23.297 1 91.25 94 ALA A C 1
ATOM 705 O O . ALA A 1 94 ? 4.066 23.516 23.422 1 91.25 94 ALA A O 1
ATOM 706 N N . CYS A 1 95 ? 2.74 25.25 23.125 1 89.19 95 CYS A N 1
ATOM 707 C CA . CYS A 1 95 ? 3.824 26.219 23.078 1 89.19 95 CYS A CA 1
ATOM 708 C C . CYS A 1 95 ? 4.578 26.281 24.391 1 89.19 95 CYS A C 1
ATOM 710 O O . CYS A 1 95 ? 5.809 26.344 24.422 1 89.19 95 CYS A O 1
ATOM 712 N N . THR A 1 96 ? 3.797 26.234 25.438 1 91.62 96 THR A N 1
ATOM 713 C CA . THR A 1 96 ? 4.414 26.266 26.766 1 91.62 96 THR A CA 1
ATOM 714 C C . THR A 1 96 ? 5.254 25.016 27 1 91.62 96 THR A C 1
ATOM 716 O O . THR A 1 96 ? 6.387 25.109 27.484 1 91.62 96 THR A O 1
ATOM 719 N N . ILE A 1 97 ? 4.711 23.922 26.688 1 94.31 97 ILE A N 1
ATOM 720 C CA . ILE A 1 97 ? 5.395 22.656 26.906 1 94.31 97 ILE A CA 1
ATOM 721 C C . ILE A 1 97 ? 6.688 22.625 26.094 1 94.31 97 ILE A C 1
ATOM 723 O O . ILE A 1 97 ? 7.754 22.312 26.625 1 94.31 97 ILE A O 1
ATOM 727 N N . ILE A 1 98 ? 6.602 22.938 24.812 1 93.19 98 ILE A N 1
ATOM 728 C CA . ILE A 1 98 ? 7.746 22.844 23.906 1 93.19 98 ILE A CA 1
ATOM 729 C C . ILE A 1 98 ? 8.828 23.828 24.359 1 93.19 98 ILE A C 1
ATOM 731 O O . ILE A 1 98 ? 10.008 23.469 24.422 1 93.19 98 ILE A O 1
ATOM 735 N N . PHE A 1 99 ? 8.438 25 24.719 1 92.31 99 PHE A N 1
ATOM 736 C CA . PHE A 1 99 ? 9.383 26.031 25.156 1 92.31 99 PHE A CA 1
ATOM 737 C C . PHE A 1 99 ? 10.086 25.594 26.438 1 92.31 99 PHE A C 1
ATOM 739 O O . PHE A 1 99 ? 11.312 25.641 26.531 1 92.31 99 PHE A O 1
ATOM 746 N N . CYS A 1 100 ? 9.336 25.203 27.391 1 94.75 100 CYS A N 1
ATOM 747 C CA . CYS A 1 100 ? 9.898 24.828 28.688 1 94.75 100 CYS A CA 1
ATOM 748 C C . CYS A 1 100 ? 10.742 23.562 28.562 1 94.75 100 CYS A C 1
ATOM 750 O O . CYS A 1 100 ? 11.805 23.469 29.188 1 94.75 100 CYS A O 1
ATOM 752 N N . MET A 1 101 ? 10.312 22.656 27.797 1 95.5 101 MET A N 1
ATOM 753 C CA . MET A 1 101 ? 11.047 21.406 27.641 1 95.5 101 MET A CA 1
ATOM 754 C C . MET A 1 101 ? 12.359 21.625 26.891 1 95.5 101 MET A C 1
ATOM 756 O O . MET A 1 101 ? 13.359 20.969 27.172 1 95.5 101 MET A O 1
ATOM 760 N N . ILE A 1 102 ? 12.344 22.5 25.906 1 94.88 102 ILE A N 1
ATOM 761 C CA . ILE A 1 102 ? 13.578 22.828 25.203 1 94.88 102 ILE A CA 1
ATOM 762 C C . ILE A 1 102 ? 14.586 23.422 26.188 1 94.88 102 ILE A C 1
ATOM 764 O O . ILE A 1 102 ? 15.758 23.047 26.188 1 94.88 102 ILE A O 1
ATOM 768 N N . LEU A 1 103 ? 14.109 24.312 27.016 1 95.44 103 LEU A N 1
ATOM 769 C CA . LEU A 1 103 ? 14.984 24.938 28 1 95.44 103 LEU A CA 1
ATOM 770 C C . LEU A 1 103 ? 15.508 23.891 28.984 1 95.44 103 LEU A C 1
ATOM 772 O O . LEU A 1 103 ? 16.672 23.938 29.375 1 95.44 103 LEU A O 1
ATOM 776 N N . LEU A 1 104 ? 14.641 23.047 29.328 1 96.44 104 LEU A N 1
ATOM 777 C CA . LEU A 1 104 ? 15.055 21.969 30.234 1 96.44 104 LEU A CA 1
ATOM 778 C C . LEU A 1 104 ? 16.125 21.094 29.578 1 96.44 104 LEU A C 1
ATOM 780 O O . LEU A 1 104 ? 17.109 20.734 30.219 1 96.44 104 LEU A O 1
ATOM 784 N N . GLY A 1 105 ? 15.93 20.688 28.375 1 96.12 105 GLY A N 1
ATOM 785 C CA . GLY A 1 105 ? 16.891 19.875 27.656 1 96.12 105 GLY A CA 1
ATOM 786 C C . GLY A 1 105 ? 18.25 20.547 27.5 1 96.12 105 GLY A C 1
ATOM 787 O O . GLY A 1 105 ? 19.281 19.922 27.688 1 96.12 105 GLY A O 1
ATOM 788 N N . ILE A 1 106 ? 18.188 21.859 27.156 1 95.31 106 ILE A N 1
ATOM 789 C CA . ILE A 1 106 ? 19.422 22.625 27.047 1 95.31 106 ILE A CA 1
ATOM 790 C C . ILE A 1 106 ? 20.125 22.672 28.391 1 95.31 106 ILE A C 1
ATOM 792 O O . ILE A 1 106 ? 21.344 22.516 28.469 1 95.31 106 ILE A O 1
ATOM 796 N N . GLY A 1 107 ? 19.359 22.891 29.406 1 96.38 107 GLY A N 1
ATOM 797 C CA . GLY A 1 107 ? 19.922 22.938 30.75 1 96.38 107 GLY A CA 1
ATOM 798 C C . GLY A 1 107 ? 20.594 21.641 31.156 1 96.38 107 GLY A C 1
ATOM 799 O O . GLY A 1 107 ? 21.688 21.656 31.719 1 96.38 107 GLY A O 1
ATOM 800 N N . VAL A 1 108 ? 19.969 20.531 30.859 1 96.88 108 VAL A N 1
ATOM 801 C CA . VAL A 1 108 ? 20.516 19.219 31.203 1 96.88 108 VAL A CA 1
ATOM 802 C C . VAL A 1 108 ? 21.797 18.969 30.406 1 96.88 108 VAL A C 1
ATOM 804 O O . VAL A 1 108 ? 22.797 18.484 30.953 1 96.88 108 VAL A O 1
ATOM 807 N N . GLY A 1 109 ? 21.797 19.234 29.109 1 96.12 109 GLY A N 1
ATOM 808 C CA . GLY A 1 109 ? 22.984 19.062 28.297 1 96.12 109 GLY A CA 1
ATOM 809 C C . GLY A 1 109 ? 24.156 19.906 28.75 1 96.12 109 GLY A C 1
ATOM 810 O O . GLY A 1 109 ? 25.297 19.422 28.828 1 96.12 109 GLY A O 1
ATOM 811 N N . MET A 1 110 ? 23.844 21.156 29.125 1 95 110 MET A N 1
ATOM 812 C CA . MET A 1 110 ? 24.891 22.062 29.625 1 95 110 MET A CA 1
ATOM 813 C C . MET A 1 110 ? 25.391 21.594 30.984 1 95 110 MET A C 1
ATOM 815 O O . MET A 1 110 ? 26.578 21.766 31.297 1 95 110 MET A O 1
ATOM 819 N N . GLY A 1 111 ? 24.547 21.078 31.734 1 96.12 111 GLY A N 1
ATOM 820 C CA . GLY A 1 111 ? 24.938 20.547 33.031 1 96.12 111 GLY A CA 1
ATOM 821 C C . GLY A 1 111 ? 25.953 19.438 32.938 1 96.12 111 GLY A C 1
ATOM 822 O O . GLY A 1 111 ? 26.812 19.297 33.812 1 96.12 111 GLY A O 1
ATOM 823 N N . PHE A 1 112 ? 25.922 18.656 31.891 1 95.88 112 PHE A N 1
ATOM 824 C CA . PHE A 1 112 ? 26.875 17.562 31.672 1 95.88 112 PHE A CA 1
ATOM 825 C C . PHE A 1 112 ? 28.109 18.062 30.922 1 95.88 112 PHE A C 1
ATOM 827 O O . PHE A 1 112 ? 29.031 17.297 30.656 1 95.88 112 PHE A O 1
ATOM 834 N N . GLY A 1 113 ? 28.078 19.359 30.5 1 93.69 113 GLY A N 1
ATOM 835 C CA . GLY A 1 113 ? 29.203 19.953 29.812 1 93.69 113 GLY A CA 1
ATOM 836 C C . GLY A 1 113 ? 29.25 19.641 28.328 1 93.69 113 GLY A C 1
ATOM 837 O O . GLY A 1 113 ? 30.312 19.641 27.719 1 93.69 113 GLY A O 1
ATOM 838 N N . TRP A 1 114 ? 28.188 19.281 27.797 1 95.12 114 TRP A N 1
ATOM 839 C CA . TRP A 1 114 ? 28.141 18.953 26.375 1 95.12 114 TRP A CA 1
ATOM 840 C C . TRP A 1 114 ? 28.203 20.219 25.516 1 95.12 114 TRP A C 1
ATOM 842 O O . TRP A 1 114 ? 28 21.328 26 1 95.12 114 TRP A O 1
ATOM 852 N N . HIS A 1 115 ? 28.531 20.094 24.281 1 92.5 115 HIS A N 1
ATOM 853 C CA . HIS A 1 115 ? 28.594 21.203 23.344 1 92.5 115 HIS A CA 1
ATOM 854 C C . HIS A 1 115 ? 27.219 21.859 23.156 1 92.5 115 HIS A C 1
ATOM 856 O O . HIS A 1 115 ? 26.188 21.234 23.406 1 92.5 115 HIS A O 1
ATOM 862 N N . ARG A 1 116 ? 27.234 23 22.703 1 89.69 116 ARG A N 1
ATOM 863 C CA . ARG A 1 116 ? 26.016 23.797 22.547 1 89.69 116 ARG A CA 1
ATOM 864 C C . ARG A 1 116 ? 25.047 23.125 21.594 1 89.69 116 ARG A C 1
ATOM 866 O O . ARG A 1 116 ? 23.844 23.078 21.859 1 89.69 116 ARG A O 1
ATOM 873 N N . MET A 1 117 ? 25.547 22.609 20.516 1 90.94 117 MET A N 1
ATOM 874 C CA . MET A 1 117 ? 24.688 21.969 19.531 1 90.94 117 MET A CA 1
ATOM 875 C C . MET A 1 117 ? 24.062 20.688 20.094 1 90.94 117 MET A C 1
ATOM 877 O O . MET A 1 117 ? 22.906 20.391 19.828 1 90.94 117 MET A O 1
ATOM 881 N N . ASP A 1 118 ? 24.859 19.984 20.828 1 94.38 118 ASP A N 1
ATOM 882 C CA . ASP A 1 118 ? 24.328 18.781 21.469 1 94.38 118 ASP A CA 1
ATOM 883 C C . ASP A 1 118 ? 23.188 19.125 22.406 1 94.38 118 ASP A C 1
ATOM 885 O O . ASP A 1 118 ? 22.172 18.438 22.438 1 94.38 118 ASP A O 1
ATOM 889 N N . SER A 1 119 ? 23.359 20.203 23.125 1 94.94 119 SER A N 1
ATOM 890 C CA . SER A 1 119 ? 22.359 20.625 24.109 1 94.94 119 SER A CA 1
ATOM 891 C C . SER A 1 119 ? 21.094 21.141 23.438 1 94.94 119 SER A C 1
ATOM 893 O O . SER A 1 119 ? 19.984 20.859 23.891 1 94.94 119 SER A O 1
ATOM 895 N N . LEU A 1 120 ? 21.281 21.875 22.391 1 92.31 120 LEU A N 1
ATOM 896 C CA . LEU A 1 120 ? 20.141 22.406 21.656 1 92.31 120 LEU A CA 1
ATOM 897 C C . LEU A 1 120 ? 19.328 21.266 21.031 1 92.31 120 LEU A C 1
ATOM 899 O O . LEU A 1 120 ? 18.094 21.266 21.094 1 92.31 120 LEU A O 1
ATOM 903 N N . PHE A 1 121 ? 20.047 20.328 20.406 1 94 121 PHE A N 1
ATOM 904 C CA . PHE A 1 121 ? 19.375 19.188 19.781 1 94 121 PHE A CA 1
ATOM 905 C C . PHE A 1 121 ? 18.672 18.344 20.844 1 94 121 PHE A C 1
ATOM 907 O O . PHE A 1 121 ? 17.578 17.828 20.609 1 94 121 PHE A O 1
ATOM 914 N N . LEU A 1 122 ? 19.312 18.219 22 1 95.25 122 LEU A N 1
ATOM 915 C CA . LEU A 1 122 ? 18.672 17.484 23.078 1 95.25 122 LEU A CA 1
ATOM 916 C C . LEU A 1 122 ? 17.359 18.141 23.484 1 95.25 122 LEU A C 1
ATOM 918 O O . LEU A 1 122 ? 16.359 17.453 23.703 1 95.25 122 LEU A O 1
ATOM 922 N N . GLY A 1 123 ? 17.391 19.438 23.641 1 94.38 123 GLY A N 1
ATOM 923 C CA . GLY A 1 123 ? 16.188 20.172 23.953 1 94.38 123 GLY A CA 1
ATOM 924 C C . GLY A 1 123 ? 15.062 19.922 22.969 1 94.38 123 GLY A C 1
ATOM 925 O O . GLY A 1 123 ? 13.914 19.688 23.359 1 94.38 123 GLY A O 1
ATOM 926 N N . GLY A 1 124 ? 15.344 19.984 21.688 1 92.12 124 GLY A N 1
ATOM 927 C CA . GLY A 1 124 ? 14.352 19.734 20.656 1 92.12 124 GLY A CA 1
ATOM 928 C C . GLY A 1 124 ? 13.812 18.312 20.688 1 92.12 124 GLY A C 1
ATOM 929 O O . GLY A 1 124 ? 12.633 18.078 20.453 1 92.12 124 GLY A O 1
ATOM 930 N N . MET A 1 125 ? 14.672 17.344 21.047 1 93.25 125 MET A N 1
ATOM 931 C CA . MET A 1 125 ? 14.305 15.93 21.047 1 93.25 125 MET A CA 1
ATOM 932 C C . MET A 1 125 ? 13.367 15.609 22.203 1 93.25 125 MET A C 1
ATOM 934 O O . MET A 1 125 ? 12.383 14.883 22.016 1 93.25 125 MET A O 1
ATOM 938 N N . ILE A 1 126 ? 13.602 16.172 23.328 1 94.38 126 ILE A N 1
ATOM 939 C CA . ILE A 1 126 ? 12.844 15.773 24.516 1 94.38 126 ILE A CA 1
ATOM 940 C C . ILE A 1 126 ? 11.539 16.547 24.578 1 94.38 126 ILE A C 1
ATOM 942 O O . ILE A 1 126 ? 10.641 16.219 25.359 1 94.38 126 ILE A O 1
ATOM 946 N N . ALA A 1 127 ? 11.391 17.562 23.672 1 92.69 127 ALA A N 1
ATOM 947 C CA . ALA A 1 127 ? 10.195 18.406 23.656 1 92.69 127 ALA A CA 1
ATOM 948 C C . ALA A 1 127 ? 9.055 17.75 22.891 1 92.69 127 ALA A C 1
ATOM 950 O O . ALA A 1 127 ? 7.902 18.156 23.016 1 92.69 127 ALA A O 1
ATOM 951 N N . MET A 1 128 ? 9.367 16.688 22.266 1 88.94 128 MET A N 1
ATOM 952 C CA . MET A 1 128 ? 8.367 16.109 21.375 1 88.94 128 MET A CA 1
ATOM 953 C C . MET A 1 128 ? 7.859 14.781 21.922 1 88.94 128 MET A C 1
ATOM 955 O O . MET A 1 128 ? 8.641 13.852 22.141 1 88.94 128 MET A O 1
ATOM 959 N N . SER A 1 129 ? 6.473 14.734 22.109 1 90.81 129 SER A N 1
ATOM 960 C CA . SER A 1 129 ? 5.848 13.484 22.562 1 90.81 129 SER A CA 1
ATOM 961 C C . SER A 1 129 ? 5.355 12.664 21.375 1 90.81 129 SER A C 1
ATOM 963 O O . SER A 1 129 ? 5.246 13.18 20.25 1 90.81 129 SER A O 1
ATOM 965 N N . SER A 1 130 ? 5.082 11.398 21.578 1 85.25 130 SER A N 1
ATOM 966 C CA . SER A 1 130 ? 4.715 10.5 20.484 1 85.25 130 SER A CA 1
ATOM 967 C C . SER A 1 130 ? 3.203 10.297 20.422 1 85.25 130 SER A C 1
ATOM 969 O O . SER A 1 130 ? 2.602 9.805 21.375 1 85.25 130 SER A O 1
ATOM 971 N N . THR A 1 131 ? 2.623 10.578 19.297 1 78 131 THR A N 1
ATOM 972 C CA . THR A 1 131 ? 1.192 10.391 19.078 1 78 131 THR A CA 1
ATOM 973 C C . THR A 1 131 ? 0.843 8.906 19.031 1 78 131 THR A C 1
ATOM 975 O O . THR A 1 131 ? -0.155 8.477 19.609 1 78 131 THR A O 1
ATOM 978 N N . THR A 1 132 ? 1.627 8.117 18.438 1 70 132 THR A N 1
ATOM 979 C CA . THR A 1 132 ? 1.362 6.695 18.234 1 70 132 THR A CA 1
ATOM 980 C C . THR A 1 132 ? 1.335 5.957 19.562 1 70 132 THR A C 1
ATOM 982 O O . THR A 1 132 ? 0.475 5.102 19.797 1 70 132 THR A O 1
ATOM 985 N N . ILE A 1 133 ? 2.268 6.301 20.406 1 76.81 133 ILE A N 1
ATOM 986 C CA . ILE A 1 133 ? 2.385 5.621 21.688 1 76.81 133 ILE A CA 1
ATOM 987 C C . ILE A 1 133 ? 1.203 6 22.578 1 76.81 133 ILE A C 1
ATOM 989 O O . ILE A 1 133 ? 0.595 5.137 23.219 1 76.81 133 ILE A O 1
ATOM 993 N N . ILE A 1 134 ? 0.835 7.23 22.562 1 85.69 134 ILE A N 1
ATOM 994 C CA . ILE A 1 134 ? -0.228 7.73 23.438 1 85.69 134 ILE A CA 1
ATOM 995 C C . ILE A 1 134 ? -1.575 7.191 22.953 1 85.69 134 ILE A C 1
ATOM 997 O O . ILE A 1 134 ? -2.408 6.781 23.766 1 85.69 134 ILE A O 1
ATOM 1001 N N . TYR A 1 135 ? -1.773 7.203 21.703 1 74.94 135 TYR A N 1
ATOM 1002 C CA . TYR A 1 135 ? -3.02 6.688 21.156 1 74.94 135 TYR A CA 1
ATOM 1003 C C . TYR A 1 135 ? -3.211 5.219 21.5 1 74.94 135 TYR A C 1
ATOM 1005 O O . TYR A 1 135 ? -4.309 4.801 21.875 1 74.94 135 TYR A O 1
ATOM 1013 N N . LYS A 1 136 ? -2.227 4.484 21.438 1 69.69 136 LYS A N 1
ATOM 1014 C CA . LYS A 1 136 ? -2.281 3.068 21.781 1 69.69 136 LYS A CA 1
ATOM 1015 C C . LYS A 1 136 ? -2.525 2.881 23.281 1 69.69 136 LYS A C 1
ATOM 1017 O O . LYS A 1 136 ? -3.283 1.997 23.688 1 69.69 136 LYS A O 1
ATOM 1022 N N . ALA A 1 137 ? -1.858 3.641 24 1 78.69 137 ALA A N 1
ATOM 1023 C CA . ALA A 1 137 ? -2.033 3.559 25.453 1 78.69 137 ALA A CA 1
ATOM 1024 C C . ALA A 1 137 ? -3.469 3.891 25.859 1 78.69 137 ALA A C 1
ATOM 1026 O O . ALA A 1 137 ? -4.047 3.23 26.719 1 78.69 137 ALA A O 1
ATOM 1027 N N . PHE A 1 138 ? -4.051 4.859 25.219 1 82.5 138 PHE A N 1
ATOM 1028 C CA . PHE A 1 138 ? -5.434 5.238 25.5 1 82.5 138 PHE A CA 1
ATOM 1029 C C . PHE A 1 138 ? -6.391 4.117 25.109 1 82.5 138 PHE A C 1
ATOM 1031 O O . PHE A 1 138 ? -7.363 3.852 25.812 1 82.5 138 PHE A O 1
ATOM 1038 N N . ASP A 1 139 ? -6.117 3.514 24.031 1 72.19 139 ASP A N 1
ATOM 1039 C CA . ASP A 1 139 ? -6.949 2.418 23.547 1 72.19 139 ASP A CA 1
ATOM 1040 C C . ASP A 1 139 ? -6.875 1.213 24.484 1 72.19 139 ASP A C 1
ATOM 1042 O O . ASP A 1 139 ? -7.898 0.615 24.812 1 72.19 139 ASP A O 1
ATOM 1046 N N . ASP A 1 140 ? -5.719 0.931 24.938 1 69.25 140 ASP A N 1
ATOM 1047 C CA . ASP A 1 140 ? -5.492 -0.217 25.812 1 69.25 140 ASP A CA 1
ATOM 1048 C C . ASP A 1 140 ? -6.105 0.012 27.188 1 69.25 140 ASP A C 1
ATOM 1050 O O . ASP A 1 140 ? -6.59 -0.928 27.828 1 69.25 140 ASP A O 1
ATOM 1054 N N . LEU A 1 141 ? -6.035 1.263 27.547 1 77.06 141 LEU A N 1
ATOM 1055 C CA . LEU A 1 141 ? -6.543 1.595 28.875 1 77.06 141 LEU A CA 1
ATOM 1056 C C . LEU A 1 141 ? -8.023 1.943 28.828 1 77.06 141 LEU A C 1
ATOM 1058 O O . LEU A 1 141 ? -8.648 2.189 29.859 1 77.06 141 LEU A O 1
ATOM 1062 N N . GLY A 1 142 ? -8.539 1.964 27.547 1 68.75 142 GLY A N 1
ATOM 1063 C CA . GLY A 1 142 ? -9.953 2.242 27.359 1 68.75 142 GLY A CA 1
ATOM 1064 C C . GLY A 1 142 ? -10.312 3.691 27.641 1 68.75 142 GLY A C 1
ATOM 1065 O O . GLY A 1 142 ? -11.406 3.98 28.141 1 68.75 142 GLY A O 1
A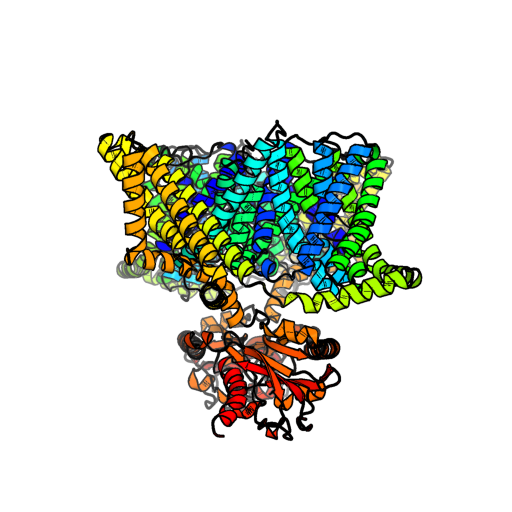TOM 1066 N N . LEU A 1 143 ? -9.453 4.598 27.484 1 76.88 143 LEU A N 1
ATOM 1067 C CA . LEU A 1 143 ? -9.656 6 27.828 1 76.88 143 LEU A CA 1
ATOM 1068 C C . LEU A 1 143 ? -9.992 6.82 26.578 1 76.88 143 LEU A C 1
ATOM 1070 O O . LEU A 1 143 ? -10.094 8.047 26.656 1 76.88 143 LEU A O 1
ATOM 1074 N N . ARG A 1 144 ? -10.258 6.293 25.469 1 69.38 144 ARG A N 1
ATOM 1075 C CA . ARG A 1 144 ? -10.43 6.977 24.188 1 69.38 144 ARG A CA 1
ATOM 1076 C C . ARG A 1 144 ? -11.656 7.887 24.219 1 69.38 144 ARG A C 1
ATOM 1078 O O . ARG A 1 144 ? -11.688 8.906 23.531 1 69.38 144 ARG A O 1
ATOM 1085 N N . LYS A 1 145 ? -12.445 7.566 25.047 1 60.44 145 LYS A N 1
ATOM 1086 C CA . LYS A 1 145 ? -13.719 8.273 25.016 1 60.44 145 LYS A CA 1
ATOM 1087 C C . LYS A 1 145 ? -13.742 9.414 26.031 1 60.44 145 LYS A C 1
ATOM 1089 O O . LYS A 1 145 ? -14.695 10.195 26.078 1 60.44 145 LYS A O 1
ATOM 1094 N N . LYS A 1 146 ? -12.68 9.602 26.75 1 70.94 146 LYS A N 1
ATOM 1095 C CA . LYS A 1 146 ? -12.625 10.656 27.766 1 70.94 146 LYS A CA 1
ATOM 1096 C C . LYS A 1 146 ? -12.312 12.008 27.125 1 70.94 146 LYS A C 1
ATOM 1098 O O . LYS A 1 146 ? -11.625 12.078 26.094 1 70.94 146 LYS A O 1
ATOM 1103 N N . GLN A 1 147 ? -12.742 13.031 27.688 1 72.12 147 GLN A N 1
ATOM 1104 C CA . GLN A 1 147 ? -12.617 14.375 27.141 1 72.12 147 GLN A CA 1
ATOM 1105 C C . GLN A 1 147 ? -11.164 14.828 27.094 1 72.12 147 GLN A C 1
ATOM 1107 O O . GLN A 1 147 ? -10.742 15.508 26.156 1 72.12 147 GLN A O 1
ATOM 1112 N N . PHE A 1 148 ? -10.438 14.523 28.141 1 84.88 148 PHE A N 1
ATOM 1113 C CA . PHE A 1 148 ? -9.062 15.008 28.188 1 84.88 148 PHE A CA 1
ATOM 1114 C C . PHE A 1 148 ? -8.234 14.406 27.062 1 84.88 148 PHE A C 1
ATOM 1116 O O . PHE A 1 148 ? -7.234 14.992 26.641 1 84.88 148 PHE A O 1
ATOM 1123 N N . THR A 1 149 ? -8.688 13.242 26.594 1 85.12 149 THR A N 1
ATOM 1124 C CA . THR A 1 149 ? -7.949 12.57 25.531 1 85.12 149 THR A CA 1
ATOM 1125 C C . THR A 1 149 ? -7.98 13.398 24.25 1 85.12 149 THR A C 1
ATOM 1127 O O . THR A 1 149 ? -7.008 13.422 23.5 1 85.12 149 THR A O 1
ATOM 1130 N N . GLY A 1 150 ? -9.078 14.086 24.047 1 79.19 150 GLY A N 1
ATOM 1131 C CA . GLY A 1 150 ? -9.164 14.977 22.891 1 79.19 150 GLY A CA 1
ATOM 1132 C C . GLY A 1 150 ? -8.18 16.125 22.969 1 79.19 150 GLY A C 1
ATOM 1133 O O . GLY A 1 150 ? -7.582 16.5 21.953 1 79.19 150 GLY A O 1
ATOM 1134 N N . LEU A 1 151 ? -8.062 16.625 24.141 1 84.62 151 LEU A N 1
ATOM 1135 C CA . LEU A 1 151 ? -7.129 17.734 24.344 1 84.62 151 LEU A CA 1
ATOM 1136 C C . LEU A 1 151 ? -5.688 17.25 24.156 1 84.62 151 LEU A C 1
ATOM 1138 O O . LEU A 1 151 ? -4.871 17.953 23.562 1 84.62 151 LEU A O 1
ATOM 1142 N N . VAL A 1 152 ? -5.398 16.094 24.641 1 90.25 152 VAL A N 1
ATOM 1143 C CA . VAL A 1 152 ? -4.059 15.523 24.516 1 90.25 152 VAL A CA 1
ATOM 1144 C C . VAL A 1 152 ? -3.723 15.336 23.031 1 90.25 152 VAL A C 1
ATOM 1146 O O . VAL A 1 152 ? -2.621 15.664 22.594 1 90.25 152 VAL A O 1
ATOM 1149 N N . LEU A 1 153 ? -4.637 14.852 22.344 1 82.81 153 LEU A N 1
ATOM 1150 C CA . LEU A 1 153 ? -4.414 14.609 20.938 1 82.81 153 LEU A CA 1
ATOM 1151 C C . LEU A 1 153 ? -4.227 15.914 20.172 1 82.81 153 LEU A C 1
ATOM 1153 O O . LEU A 1 153 ? -3.43 15.984 19.234 1 82.81 153 LEU A O 1
ATOM 1157 N N . SER A 1 154 ? -4.977 16.922 20.625 1 80 154 SER A N 1
ATOM 1158 C CA . SER A 1 154 ? -4.812 18.234 20.031 1 80 154 SER A CA 1
ATOM 1159 C C . SER A 1 154 ? -3.422 18.797 20.297 1 80 154 SER A C 1
ATOM 1161 O O . SER A 1 154 ? -2.807 19.406 19.422 1 80 154 SER A O 1
ATOM 1163 N N . ILE A 1 155 ? -2.961 18.641 21.406 1 88.25 155 ILE A N 1
ATOM 1164 C CA . ILE A 1 155 ? -1.628 19.094 21.797 1 88.25 155 ILE A CA 1
ATOM 1165 C C . ILE A 1 155 ? -0.576 18.359 20.969 1 88.25 155 ILE A C 1
ATOM 1167 O O . ILE A 1 155 ? 0.39 18.969 20.5 1 88.25 155 ILE A O 1
ATOM 1171 N N . LEU A 1 156 ? -0.775 17.125 20.797 1 86.44 156 LEU A N 1
ATOM 1172 C CA . LEU A 1 156 ? 0.17 16.297 20.062 1 86.44 156 LEU A CA 1
ATOM 1173 C C . LEU A 1 156 ? 0.238 16.719 18.594 1 86.44 156 LEU A C 1
ATOM 1175 O O . LEU A 1 156 ? 1.319 16.75 18.016 1 86.44 156 LEU A O 1
ATOM 1179 N N . ILE A 1 157 ? -0.864 17.031 18.078 1 76.75 157 ILE A N 1
ATOM 1180 C CA . ILE A 1 157 ? -0.917 17.484 16.688 1 76.75 157 ILE A CA 1
ATOM 1181 C C . ILE A 1 157 ? -0.088 18.766 16.547 1 76.75 157 ILE A C 1
ATOM 1183 O O . ILE A 1 157 ? 0.682 18.906 15.594 1 76.75 157 ILE A O 1
ATOM 1187 N N . LEU A 1 158 ? -0.257 19.609 17.469 1 79.56 158 LEU A N 1
ATOM 1188 C CA . LEU A 1 158 ? 0.48 20.875 17.438 1 79.56 158 LEU A CA 1
ATOM 1189 C C . LEU A 1 158 ? 1.972 20.641 17.656 1 79.56 158 LEU A C 1
ATOM 1191 O O . LEU A 1 158 ? 2.805 21.312 17.047 1 79.56 158 LEU A O 1
ATOM 1195 N N . GLU A 1 159 ? 2.275 19.75 18.469 1 85.62 159 GLU A N 1
ATOM 1196 C CA . GLU A 1 159 ? 3.672 19.375 18.703 1 85.62 159 GLU A CA 1
ATOM 1197 C C . GLU A 1 159 ? 4.316 18.859 17.422 1 85.62 159 GLU A C 1
ATOM 1199 O O . GLU A 1 159 ? 5.477 19.156 17.125 1 85.62 159 GLU A O 1
ATOM 1204 N N . ASP A 1 160 ? 3.58 18.125 16.766 1 76.44 160 ASP A N 1
ATOM 1205 C CA . ASP A 1 160 ? 4.109 17.578 15.523 1 76.44 160 ASP A CA 1
ATOM 1206 C C . ASP A 1 160 ? 4.406 18.688 14.516 1 76.44 160 ASP A C 1
ATOM 1208 O O . ASP A 1 160 ? 5.426 18.641 13.82 1 76.44 160 ASP A O 1
ATOM 1212 N N . ILE A 1 161 ? 3.607 19.609 14.516 1 71.81 161 ILE A N 1
ATOM 1213 C CA . ILE A 1 161 ? 3.793 20.734 13.617 1 71.81 161 ILE A CA 1
ATOM 1214 C C . ILE A 1 161 ? 5.012 21.547 14.047 1 71.81 161 ILE A C 1
ATOM 1216 O O . ILE A 1 161 ? 5.844 21.922 13.219 1 71.81 161 ILE A O 1
ATOM 1220 N N . LEU A 1 162 ? 5.035 21.75 15.211 1 79.19 162 LEU A N 1
ATOM 1221 C CA . LEU A 1 162 ? 6.129 22.562 15.75 1 79.19 162 LEU A CA 1
ATOM 1222 C C . LEU A 1 162 ? 7.453 21.812 15.656 1 79.19 162 LEU A C 1
ATOM 1224 O O . LEU A 1 162 ? 8.516 22.438 15.594 1 79.19 162 LEU A O 1
ATOM 1228 N N . ALA A 1 163 ? 7.371 20.484 15.641 1 83.38 163 ALA A N 1
ATOM 1229 C CA . ALA A 1 163 ? 8.57 19.672 15.477 1 83.38 163 ALA A CA 1
ATOM 1230 C C . ALA A 1 163 ? 9.219 19.922 14.117 1 83.38 163 ALA A C 1
ATOM 1232 O O . ALA A 1 163 ? 10.445 19.953 14 1 83.38 163 ALA A O 1
ATOM 1233 N N . ILE A 1 164 ? 8.422 20.078 13.234 1 72.56 164 ILE A N 1
ATOM 1234 C CA . ILE A 1 164 ? 8.906 20.328 11.883 1 72.56 164 ILE A CA 1
ATOM 1235 C C . ILE A 1 164 ? 9.602 21.688 11.828 1 72.56 164 ILE A C 1
ATOM 1237 O O . ILE A 1 164 ? 10.68 21.812 11.242 1 72.56 164 ILE A O 1
ATOM 1241 N N . VAL A 1 165 ? 8.945 22.641 12.406 1 73.06 165 VAL A N 1
ATOM 1242 C CA . VAL A 1 165 ? 9.523 23.984 12.484 1 73.06 165 VAL A CA 1
ATOM 1243 C C . VAL A 1 165 ? 10.867 23.922 13.211 1 73.06 165 VAL A C 1
ATOM 1245 O O . VAL A 1 165 ? 11.836 24.547 12.789 1 73.06 165 VAL A O 1
ATOM 1248 N N . LEU A 1 166 ? 10.867 23.172 14.211 1 80.94 166 LEU A N 1
ATOM 1249 C CA . LEU A 1 166 ? 12.078 23.031 15.008 1 80.94 166 LEU A CA 1
ATOM 1250 C C . LEU A 1 166 ? 13.188 22.359 14.195 1 80.94 166 LEU A C 1
ATOM 1252 O O . LEU A 1 166 ? 14.352 22.75 14.289 1 80.94 166 LEU A O 1
ATOM 1256 N N . MET A 1 167 ? 12.844 21.359 13.469 1 78.44 167 MET A N 1
ATOM 1257 C CA . MET A 1 167 ? 13.82 20.656 12.641 1 78.44 167 MET A CA 1
ATOM 1258 C C . MET A 1 167 ? 14.453 21.594 11.617 1 78.44 167 MET A C 1
ATOM 1260 O O . MET A 1 167 ? 15.664 21.531 11.375 1 78.44 167 MET A O 1
ATOM 1264 N N . VAL A 1 168 ? 13.68 22.406 11.117 1 71.06 168 VAL A N 1
ATOM 1265 C CA . VAL A 1 168 ? 14.172 23.359 10.133 1 71.06 168 VAL A CA 1
ATOM 1266 C C . VAL A 1 168 ? 15.078 24.391 10.812 1 71.06 168 VAL A C 1
ATOM 1268 O O . VAL A 1 168 ? 16.125 24.75 10.273 1 71.06 168 VAL A O 1
ATOM 1271 N N . MET A 1 169 ? 14.625 24.75 11.914 1 75.12 169 MET A N 1
ATOM 1272 C CA . MET A 1 169 ? 15.406 25.734 12.664 1 75.12 169 MET A CA 1
ATOM 1273 C C . MET A 1 169 ? 16.75 25.156 13.07 1 75.12 169 MET A C 1
ATOM 1275 O O . MET A 1 169 ? 17.781 25.812 12.938 1 75.12 169 MET A O 1
ATOM 1279 N N . LEU A 1 170 ? 16.75 23.969 13.492 1 81.88 170 LEU A N 1
ATOM 1280 C CA . LEU A 1 170 ? 17.984 23.312 13.922 1 81.88 170 LEU A CA 1
ATOM 1281 C C . LEU A 1 170 ? 18.906 23.062 12.734 1 81.88 170 LEU A C 1
ATOM 1283 O O . LEU A 1 170 ? 20.125 23.219 12.844 1 81.88 170 LEU A O 1
ATOM 1287 N N . SER A 1 171 ? 18.344 22.672 11.648 1 75.12 171 SER A N 1
ATOM 1288 C CA . SER A 1 171 ? 19.125 22.438 10.438 1 75.12 171 SER A CA 1
ATOM 1289 C C . SER A 1 171 ? 19.797 23.734 9.953 1 75.12 171 SER A C 1
ATOM 1291 O O . SER A 1 171 ? 20.938 23.719 9.508 1 75.12 171 SER A O 1
ATOM 1293 N N . THR A 1 172 ? 19.078 24.797 10.047 1 68.94 172 THR A N 1
ATOM 1294 C CA . THR A 1 172 ? 19.594 26.094 9.617 1 68.94 172 THR A CA 1
ATOM 1295 C C . THR A 1 172 ? 20.703 26.562 10.547 1 68.94 172 THR A C 1
ATOM 1297 O O . THR A 1 172 ? 21.719 27.109 10.094 1 68.94 172 THR A O 1
ATOM 1300 N N . MET A 1 173 ? 20.5 26.312 11.758 1 75.19 173 MET A N 1
ATOM 1301 C CA . MET A 1 173 ? 21.5 26.703 12.742 1 75.19 173 MET A CA 1
ATOM 1302 C C . MET A 1 173 ? 22.781 25.875 12.578 1 75.19 173 MET A C 1
ATOM 1304 O O . MET A 1 173 ? 23.875 26.375 12.852 1 75.19 173 MET A O 1
ATOM 1308 N N . ALA A 1 174 ? 22.609 24.719 12.172 1 74.75 174 ALA A N 1
ATOM 1309 C CA . ALA A 1 174 ? 23.75 23.812 12 1 74.75 174 ALA A CA 1
ATOM 1310 C C . ALA A 1 174 ? 24.609 24.234 10.812 1 74.75 174 ALA A C 1
ATOM 1312 O O . ALA A 1 174 ? 25.844 24.141 10.852 1 74.75 174 ALA A O 1
ATOM 1313 N N . VAL A 1 175 ? 23.953 24.625 9.766 1 66.31 175 VAL A N 1
ATOM 1314 C CA . VAL A 1 175 ? 24.672 24.984 8.539 1 66.31 175 VAL A CA 1
ATOM 1315 C C . VAL A 1 175 ? 25.312 26.359 8.695 1 66.31 175 VAL A C 1
ATOM 1317 O O . VAL A 1 175 ? 26.406 26.609 8.172 1 66.31 175 VAL A O 1
ATOM 1320 N N . SER A 1 176 ? 24.531 27.25 9.438 1 61 176 SER A N 1
ATOM 1321 C CA . SER A 1 176 ? 25.047 28.609 9.57 1 61 176 SER A CA 1
ATOM 1322 C C . SER A 1 176 ? 26.141 28.688 10.633 1 61 176 SER A C 1
ATOM 1324 O O . SER A 1 176 ? 25.953 28.219 11.758 1 61 176 SER A O 1
ATOM 1326 N N . HIS A 1 177 ? 27.359 28.141 10.367 1 56.62 177 HIS A N 1
ATOM 1327 C CA . HIS A 1 177 ? 28.484 28.156 11.305 1 56.62 177 HIS A CA 1
ATOM 1328 C C . HIS A 1 177 ? 28.391 29.344 12.25 1 56.62 177 HIS A C 1
ATOM 1330 O O . HIS A 1 177 ? 29.031 29.344 13.312 1 56.62 177 HIS A O 1
ATOM 1336 N N . ASN A 1 178 ? 27.922 30.531 11.742 1 52.88 178 ASN A N 1
ATOM 1337 C CA . ASN A 1 178 ? 27.969 31.734 12.562 1 52.88 178 ASN A CA 1
ATOM 1338 C C . ASN A 1 178 ? 26.609 32.062 13.18 1 52.88 178 ASN A C 1
ATOM 1340 O O . ASN A 1 178 ? 25.625 32.219 12.461 1 52.88 178 ASN A O 1
ATOM 1344 N N . PHE A 1 179 ? 26.5 31.594 14.375 1 55.72 179 PHE A N 1
ATOM 1345 C CA . PHE A 1 179 ? 25.359 31.953 15.203 1 55.72 179 PHE A CA 1
ATOM 1346 C C . PHE A 1 179 ? 25.141 33.469 15.203 1 55.72 179 PHE A C 1
ATOM 1348 O O . PHE A 1 179 ? 24.938 34.062 16.25 1 55.72 179 PHE A O 1
ATOM 1355 N N . GLU A 1 180 ? 25.688 34.094 14.188 1 57.78 180 GLU A N 1
ATOM 1356 C CA . GLU A 1 180 ? 25.406 35.531 14.305 1 57.78 180 GLU A CA 1
ATOM 1357 C C . GLU A 1 180 ? 23.922 35.812 14.102 1 57.78 180 GLU A C 1
ATOM 1359 O O . GLU A 1 180 ? 23.266 35.156 13.297 1 57.78 180 GLU A O 1
ATOM 1364 N N . GLY A 1 181 ? 23.266 36.406 15.086 1 61.75 181 GLY A N 1
ATOM 1365 C CA . GLY A 1 181 ? 21.875 36.781 15.227 1 61.75 181 GLY A CA 1
ATOM 1366 C C . GLY A 1 181 ? 21.219 37.125 13.906 1 61.75 181 GLY A C 1
ATOM 1367 O O . GLY A 1 181 ? 20.094 36.719 13.625 1 61.75 181 GLY A O 1
ATOM 1368 N N . THR A 1 182 ? 21.984 37.781 13.023 1 67.62 182 THR A N 1
ATOM 1369 C CA . THR A 1 182 ? 21.406 38.25 11.781 1 67.62 182 THR A CA 1
ATOM 1370 C C . THR A 1 182 ? 21.234 37.125 10.781 1 67.62 182 THR A C 1
ATOM 1372 O O . THR A 1 182 ? 20.234 37.062 10.062 1 67.62 182 THR A O 1
ATOM 1375 N N . GLU A 1 183 ? 22.219 36.219 10.789 1 68.31 183 GLU A N 1
ATOM 1376 C CA . GLU A 1 183 ? 22.141 35.094 9.859 1 68.31 183 GLU A CA 1
ATOM 1377 C C . GLU A 1 183 ? 21.016 34.125 10.25 1 68.31 183 GLU A C 1
ATOM 1379 O O . GLU A 1 183 ? 20.359 33.562 9.383 1 68.31 183 GLU A O 1
ATOM 1384 N N . MET A 1 184 ? 20.828 34.094 11.438 1 69.94 184 MET A N 1
ATOM 1385 C CA . MET A 1 184 ? 19.75 33.219 11.922 1 69.94 184 MET A CA 1
ATOM 1386 C C . MET A 1 184 ? 18.391 33.812 11.531 1 69.94 184 MET A C 1
ATOM 1388 O O . MET A 1 184 ? 17.484 33.062 11.125 1 69.94 184 MET A O 1
ATOM 1392 N N . LEU A 1 185 ? 18.391 35.094 11.719 1 72.12 185 LEU A N 1
ATOM 1393 C CA . LEU A 1 185 ? 17.125 35.75 11.375 1 72.12 185 LEU A CA 1
ATOM 1394 C C . LEU A 1 185 ? 16.844 35.625 9.883 1 72.12 185 LEU A C 1
ATOM 1396 O O . LEU A 1 185 ? 15.695 35.469 9.469 1 72.12 185 LEU A O 1
ATOM 1400 N N . GLU A 1 186 ? 17.875 35.719 9.141 1 75.44 186 GLU A N 1
ATOM 1401 C CA . GLU A 1 186 ? 17.719 35.562 7.695 1 75.44 186 GLU A CA 1
ATOM 1402 C C . GLU A 1 186 ? 17.297 34.156 7.316 1 75.44 186 GLU A C 1
ATOM 1404 O O . GLU A 1 186 ? 16.469 33.969 6.418 1 75.44 186 GLU A O 1
ATOM 1409 N N . SER A 1 187 ? 17.844 33.25 8.016 1 70.69 187 SER A N 1
ATOM 1410 C CA . SER A 1 187 ? 17.5 31.859 7.727 1 70.69 187 SER A CA 1
ATOM 1411 C C . SER A 1 187 ? 16.062 31.547 8.117 1 70.69 187 SER A C 1
ATOM 1413 O O . SER A 1 187 ? 15.367 30.828 7.41 1 70.69 187 SER A O 1
ATOM 1415 N N . ILE A 1 188 ? 15.68 32.062 9.195 1 71.56 188 ILE A N 1
ATOM 1416 C CA . ILE A 1 188 ? 14.305 31.891 9.648 1 71.56 188 ILE A CA 1
ATOM 1417 C C . ILE A 1 188 ? 13.352 32.594 8.68 1 71.56 188 ILE A C 1
ATOM 1419 O O . ILE A 1 188 ? 12.281 32.062 8.367 1 71.56 188 ILE A O 1
ATOM 1423 N N . GLY A 1 189 ? 13.781 33.75 8.352 1 76.44 189 GLY A N 1
ATOM 1424 C CA . GLY A 1 189 ? 12.984 34.469 7.375 1 76.44 189 GLY A CA 1
ATOM 1425 C C . GLY A 1 189 ? 12.836 33.719 6.059 1 76.44 189 GLY A C 1
ATOM 1426 O O . GLY A 1 189 ? 11.75 33.688 5.484 1 76.44 189 GLY A O 1
ATOM 1427 N N . LYS A 1 190 ? 13.93 33.094 5.633 1 78.62 190 LYS A N 1
ATOM 1428 C CA . LYS A 1 190 ? 13.898 32.312 4.402 1 78.62 190 LYS A CA 1
ATOM 1429 C C . LYS A 1 190 ? 12.992 31.109 4.551 1 78.62 190 LYS A C 1
ATOM 1431 O O . LYS A 1 190 ? 12.273 30.734 3.615 1 78.62 190 LYS A O 1
ATOM 1436 N N . LEU A 1 191 ? 13.055 30.531 5.629 1 74.62 191 LEU A N 1
ATOM 1437 C CA . LEU A 1 191 ? 12.219 29.359 5.887 1 74.62 191 LEU A CA 1
ATOM 1438 C C . LEU A 1 191 ? 10.742 29.734 5.855 1 74.62 191 LEU A C 1
ATOM 1440 O O . LEU A 1 191 ? 9.938 29.047 5.215 1 74.62 191 LEU A O 1
ATOM 1444 N N . LEU A 1 192 ? 10.445 30.781 6.594 1 75.69 192 LEU A N 1
ATOM 1445 C CA . LEU A 1 192 ? 9.055 31.219 6.641 1 75.69 192 LEU A CA 1
ATOM 1446 C C . LEU A 1 192 ? 8.562 31.625 5.258 1 75.69 192 LEU A C 1
ATOM 1448 O O . LEU A 1 192 ? 7.41 31.391 4.902 1 75.69 192 LEU A O 1
ATOM 1452 N N . PHE A 1 193 ? 9.469 32.25 4.598 1 83.62 193 PHE A N 1
ATOM 1453 C CA . PHE A 1 193 ? 9.148 32.656 3.242 1 83.62 193 PHE A CA 1
ATOM 1454 C C . PHE A 1 193 ? 8.781 31.469 2.369 1 83.62 193 PHE A C 1
ATOM 1456 O O . PHE A 1 193 ? 7.727 31.453 1.736 1 83.62 193 PHE A O 1
ATOM 1463 N N . PHE A 1 194 ? 9.609 30.422 2.357 1 81.38 194 PHE A N 1
ATOM 1464 C CA . PHE A 1 194 ? 9.398 29.281 1.478 1 81.38 194 PHE A CA 1
ATOM 1465 C C . PHE A 1 194 ? 8.234 28.422 1.967 1 81.38 194 PHE A C 1
ATOM 1467 O O . PHE A 1 194 ? 7.504 27.844 1.162 1 81.38 194 PHE A O 1
ATOM 1474 N N . LEU A 1 195 ? 8.133 28.328 3.223 1 77.88 195 LEU A N 1
ATOM 1475 C CA . LEU A 1 195 ? 7.004 27.594 3.775 1 77.88 195 LEU A CA 1
ATOM 1476 C C . LEU A 1 195 ? 5.68 28.188 3.305 1 77.88 195 LEU A C 1
ATOM 1478 O O . LEU A 1 195 ? 4.809 27.469 2.816 1 77.88 195 LEU A O 1
ATOM 1482 N N . ILE A 1 196 ? 5.504 29.469 3.457 1 82 196 ILE A N 1
ATOM 1483 C CA . ILE A 1 196 ? 4.277 30.156 3.068 1 82 196 ILE A CA 1
ATOM 1484 C C . ILE A 1 196 ? 4.102 30.078 1.553 1 82 196 ILE A C 1
ATOM 1486 O O . ILE A 1 196 ? 3.002 29.828 1.059 1 82 196 ILE A O 1
ATOM 1490 N N . LEU A 1 197 ? 5.195 30.266 0.893 1 86.44 197 LEU A N 1
ATOM 1491 C CA . LEU A 1 197 ? 5.148 30.234 -0.565 1 86.44 197 LEU A CA 1
ATOM 1492 C C . LEU A 1 197 ? 4.664 28.875 -1.059 1 86.44 197 LEU A C 1
ATOM 1494 O O . LEU A 1 197 ? 3.758 28.797 -1.891 1 86.44 197 LEU A O 1
ATOM 1498 N N . TRP A 1 198 ? 5.289 27.844 -0.567 1 85 198 TRP A N 1
ATOM 1499 C CA . TRP A 1 198 ? 4.973 26.5 -1.035 1 85 198 TRP A CA 1
ATOM 1500 C C . TRP A 1 198 ? 3.551 26.109 -0.651 1 85 198 TRP A C 1
ATOM 1502 O O . TRP A 1 198 ? 2.863 25.422 -1.409 1 85 198 TRP A O 1
ATOM 1512 N N . PHE A 1 199 ? 3.141 26.578 0.435 1 82.31 199 PHE A N 1
ATOM 1513 C CA . PHE A 1 199 ? 1.779 26.266 0.855 1 82.31 199 PHE A CA 1
ATOM 1514 C C . PHE A 1 199 ? 0.763 27 -0.007 1 82.31 199 PHE A C 1
ATOM 1516 O O . PHE A 1 199 ? -0.238 26.422 -0.433 1 82.31 199 PHE A O 1
ATOM 1523 N N . VAL A 1 200 ? 0.951 28.266 -0.205 1 83.88 200 VAL A N 1
ATOM 1524 C CA . VAL A 1 200 ? 0.003 29.078 -0.957 1 83.88 200 VAL A CA 1
ATOM 1525 C C . VAL A 1 200 ? -0.039 28.609 -2.41 1 83.88 200 VAL A C 1
ATOM 1527 O O . VAL A 1 200 ? -1.117 28.391 -2.965 1 83.88 200 VAL A O 1
ATOM 1530 N N . VAL A 1 201 ? 1.14 28.438 -2.943 1 83.81 201 VAL A N 1
ATOM 1531 C CA . VAL A 1 201 ? 1.222 28.016 -4.336 1 83.81 201 VAL A CA 1
ATOM 1532 C C . VAL A 1 201 ? 0.738 26.578 -4.469 1 83.81 201 VAL A C 1
ATOM 1534 O O . VAL A 1 201 ? 0.056 26.234 -5.438 1 83.81 201 VAL A O 1
ATOM 1537 N N . GLY A 1 202 ? 1.143 25.766 -3.533 1 86.06 202 GLY A N 1
ATOM 1538 C CA . GLY A 1 202 ? 0.743 24.359 -3.553 1 86.06 202 GLY A CA 1
ATOM 1539 C C . GLY A 1 202 ? -0.759 24.172 -3.465 1 86.06 202 GLY A C 1
ATOM 1540 O O . GLY A 1 202 ? -1.335 23.391 -4.223 1 86.06 202 GLY A O 1
ATOM 1541 N N . ILE A 1 203 ? -1.391 24.922 -2.619 1 81.56 203 ILE A N 1
ATOM 1542 C CA . ILE A 1 203 ? -2.828 24.781 -2.412 1 81.56 203 ILE A CA 1
ATOM 1543 C C . ILE A 1 203 ? -3.578 25.312 -3.633 1 81.56 203 ILE A C 1
ATOM 1545 O O . ILE A 1 203 ? -4.688 24.859 -3.932 1 81.56 203 ILE A O 1
ATOM 1549 N N . TYR A 1 204 ? -2.949 26.203 -4.246 1 84.12 204 TYR A N 1
ATOM 1550 C CA . TYR A 1 204 ? -3.594 26.75 -5.438 1 84.12 204 TYR A CA 1
ATOM 1551 C C . TYR A 1 204 ? -3.383 25.828 -6.637 1 84.12 204 TYR A C 1
ATOM 1553 O O . TYR A 1 204 ? -4.328 25.531 -7.371 1 84.12 204 TYR A O 1
ATOM 1561 N N . LEU A 1 205 ? -2.207 25.344 -6.859 1 87.44 205 LEU A N 1
ATOM 1562 C CA . LEU A 1 205 ? -1.837 24.672 -8.102 1 87.44 205 LEU A CA 1
ATOM 1563 C C . LEU A 1 205 ? -2.16 23.188 -8.031 1 87.44 205 LEU A C 1
ATOM 1565 O O . LEU A 1 205 ? -2.668 22.609 -9 1 87.44 205 LEU A O 1
ATOM 1569 N N . ILE A 1 206 ? -1.872 22.5 -6.945 1 89.94 206 ILE A N 1
ATOM 1570 C CA . ILE A 1 206 ? -1.883 21.047 -6.867 1 89.94 206 ILE A CA 1
ATOM 1571 C C . ILE A 1 206 ? -3.32 20.531 -6.945 1 89.94 206 ILE A C 1
ATOM 1573 O O . ILE A 1 206 ? -3.617 19.609 -7.707 1 89.94 206 ILE A O 1
ATOM 1577 N N . PRO A 1 207 ? -4.258 21.125 -6.184 1 85.19 207 PRO A N 1
ATOM 1578 C CA . PRO A 1 207 ? -5.637 20.641 -6.309 1 85.19 207 PRO A CA 1
ATOM 1579 C C . PRO A 1 207 ? -6.211 20.875 -7.703 1 85.19 207 PRO A C 1
ATOM 1581 O O . PRO A 1 207 ? -6.98 20.031 -8.195 1 85.19 207 PRO A O 1
ATOM 1584 N N . GLU A 1 208 ? -5.898 21.984 -8.289 1 84.88 208 GLU A N 1
ATOM 1585 C CA . GLU A 1 208 ? -6.352 22.25 -9.656 1 84.88 208 GLU A CA 1
ATOM 1586 C C . GLU A 1 208 ? -5.773 21.234 -10.633 1 84.88 208 GLU A C 1
ATOM 1588 O O . GLU A 1 208 ? -6.461 20.797 -11.562 1 84.88 208 GLU A O 1
ATOM 1593 N N . PHE A 1 209 ? -4.594 20.938 -10.477 1 90 209 PHE A N 1
ATOM 1594 C CA . PHE A 1 209 ? -3.926 19.938 -11.305 1 90 209 PHE A CA 1
ATOM 1595 C C . PHE A 1 209 ? -4.586 18.578 -11.148 1 90 209 PHE A C 1
ATOM 1597 O O . PHE A 1 209 ? -4.883 17.906 -12.133 1 90 209 PHE A O 1
ATOM 1604 N N . LEU A 1 210 ? -4.766 18.188 -9.891 1 88.62 210 LEU A N 1
ATOM 1605 C CA . LEU A 1 210 ? -5.371 16.891 -9.625 1 88.62 210 LEU A CA 1
ATOM 1606 C C . LEU A 1 210 ? -6.805 16.844 -10.148 1 88.62 210 LEU A C 1
ATOM 1608 O O . LEU A 1 210 ? -7.258 15.797 -10.633 1 88.62 210 LEU A O 1
ATOM 1612 N N . LYS A 1 211 ? -7.52 17.953 -10.055 1 82.06 211 LYS A N 1
ATOM 1613 C CA . LYS A 1 211 ? -8.883 18.031 -10.57 1 82.06 211 LYS A CA 1
ATOM 1614 C C . LYS A 1 211 ? -8.906 17.859 -12.086 1 82.06 211 LYS A C 1
ATOM 1616 O O . LYS A 1 211 ? -9.789 17.172 -12.625 1 82.06 211 LYS A O 1
ATOM 1621 N N . ARG A 1 212 ? -8.008 18.453 -12.68 1 83.69 212 ARG A N 1
ATOM 1622 C CA . ARG A 1 212 ? -7.941 18.375 -14.133 1 83.69 212 ARG A CA 1
ATOM 1623 C C . ARG A 1 212 ? -7.582 16.969 -14.602 1 83.69 212 ARG A C 1
ATOM 1625 O O . ARG A 1 212 ? -8.016 16.547 -15.672 1 83.69 212 ARG A O 1
ATOM 1632 N N . CYS A 1 213 ? -6.781 16.234 -13.836 1 88.88 213 CYS A N 1
ATOM 1633 C CA . CYS A 1 213 ? -6.312 14.906 -14.234 1 88.88 213 CYS A CA 1
ATOM 1634 C C . CYS A 1 213 ? -7.137 13.82 -13.555 1 88.88 213 CYS A C 1
ATOM 1636 O O . CYS A 1 213 ? -6.797 12.633 -13.648 1 88.88 213 CYS A O 1
ATOM 1638 N N . ARG A 1 214 ? -8.133 14.156 -12.922 1 83.38 214 ARG A N 1
ATOM 1639 C CA . ARG A 1 214 ? -8.922 13.234 -12.117 1 83.38 214 ARG A CA 1
ATOM 1640 C C . ARG A 1 214 ? -9.445 12.078 -12.961 1 83.38 214 ARG A C 1
ATOM 1642 O O . ARG A 1 214 ? -9.453 10.93 -12.516 1 83.38 214 ARG A O 1
ATOM 1649 N N . LYS A 1 215 ? -9.781 12.367 -14.102 1 79.69 215 LYS A N 1
ATOM 1650 C CA . LYS A 1 215 ? -10.367 11.352 -14.977 1 79.69 215 LYS A CA 1
ATOM 1651 C C . LYS A 1 215 ? -9.312 10.352 -15.438 1 79.69 215 LYS A C 1
ATOM 1653 O O . LYS A 1 215 ? -9.648 9.219 -15.797 1 79.69 215 LYS A O 1
ATOM 1658 N N . LEU A 1 216 ? -8.117 10.766 -15.383 1 82.31 216 LEU A N 1
ATOM 1659 C CA . LEU A 1 216 ? -7.023 9.922 -15.859 1 82.31 216 LEU A CA 1
ATOM 1660 C C . LEU A 1 216 ? -6.41 9.125 -14.719 1 82.31 216 LEU A C 1
ATOM 1662 O O . LEU A 1 216 ? -5.594 8.234 -14.945 1 82.31 216 LEU A O 1
ATOM 1666 N N . MET A 1 217 ? -6.852 9.391 -13.516 1 83.81 217 MET A N 1
ATOM 1667 C CA . MET A 1 217 ? -6.078 8.867 -12.398 1 83.81 217 MET A CA 1
ATOM 1668 C C . MET A 1 217 ? -6.781 7.668 -11.766 1 83.81 217 MET A C 1
ATOM 1670 O O . MET A 1 217 ? -7.738 7.836 -11 1 83.81 217 MET A O 1
ATOM 1674 N N . GLY A 1 218 ? -6.328 6.508 -12.141 1 84.75 218 GLY A N 1
ATOM 1675 C CA . GLY A 1 218 ? -6.676 5.316 -11.383 1 84.75 218 GLY A CA 1
ATOM 1676 C C . GLY A 1 218 ? -5.883 5.176 -10.102 1 84.75 218 GLY A C 1
ATOM 1677 O O . GLY A 1 218 ? -5.129 6.078 -9.727 1 84.75 218 GLY A O 1
ATOM 1678 N N . GLU A 1 219 ? -5.984 4.16 -9.344 1 87.75 219 GLU A N 1
ATOM 1679 C CA . GLU A 1 219 ? -5.301 3.963 -8.07 1 87.75 219 GLU A CA 1
ATOM 1680 C C . GLU A 1 219 ? -3.787 3.955 -8.25 1 87.75 219 GLU A C 1
ATOM 1682 O O . GLU A 1 219 ? -3.062 4.594 -7.488 1 87.75 219 GLU A O 1
ATOM 1687 N N . GLU A 1 220 ? -3.406 3.252 -9.289 1 90.56 220 GLU A N 1
ATOM 1688 C CA . GLU A 1 220 ? -1.971 3.162 -9.539 1 90.56 220 GLU A CA 1
ATOM 1689 C C . GLU A 1 220 ? -1.399 4.512 -9.961 1 90.56 220 GLU A C 1
ATOM 1691 O O . GLU A 1 220 ? -0.363 4.941 -9.453 1 90.56 220 GLU A O 1
ATOM 1696 N N . THR A 1 221 ? -2.104 5.191 -10.875 1 91.69 221 THR A N 1
ATOM 1697 C CA . THR A 1 221 ? -1.637 6.484 -11.367 1 91.69 221 THR A CA 1
ATOM 1698 C C . THR A 1 221 ? -1.647 7.52 -10.242 1 91.69 221 THR A C 1
ATOM 1700 O O . THR A 1 221 ? -0.735 8.344 -10.148 1 91.69 221 THR A O 1
ATOM 1703 N N . LEU A 1 222 ? -2.713 7.465 -9.461 1 93.31 222 LEU A N 1
ATOM 1704 C CA . LEU A 1 222 ? -2.818 8.406 -8.352 1 93.31 222 LEU A CA 1
ATOM 1705 C C . LEU A 1 222 ? -1.665 8.219 -7.375 1 93.31 222 LEU A C 1
ATOM 1707 O O . LEU A 1 222 ? -1.097 9.195 -6.883 1 93.31 222 LEU A O 1
ATOM 1711 N N . LEU A 1 223 ? -1.305 6.996 -7.07 1 95.06 223 LEU A N 1
ATOM 1712 C CA . LEU A 1 223 ? -0.193 6.703 -6.172 1 95.06 223 LEU A CA 1
ATOM 1713 C C . LEU A 1 223 ? 1.119 7.238 -6.738 1 95.06 223 LEU A C 1
ATOM 1715 O O . LEU A 1 223 ? 1.86 7.938 -6.047 1 95.06 223 LEU A O 1
ATOM 1719 N N . ILE A 1 224 ? 1.403 6.957 -7.961 1 95.06 224 ILE A N 1
ATOM 1720 C CA . ILE A 1 224 ? 2.67 7.312 -8.594 1 95.06 224 ILE A CA 1
ATOM 1721 C C . ILE A 1 224 ? 2.771 8.828 -8.727 1 95.06 224 ILE A C 1
ATOM 1723 O O . ILE A 1 224 ? 3.832 9.414 -8.492 1 95.06 224 ILE A O 1
ATOM 1727 N N . VAL A 1 225 ? 1.691 9.453 -9.117 1 94.69 225 VAL A N 1
ATOM 1728 C CA . VAL A 1 225 ? 1.688 10.906 -9.273 1 94.69 225 VAL A CA 1
ATOM 1729 C C . VAL A 1 225 ? 1.896 11.57 -7.914 1 94.69 225 VAL A C 1
ATOM 1731 O O . VAL A 1 225 ? 2.641 12.547 -7.801 1 94.69 225 VAL A O 1
ATOM 1734 N N . SER A 1 226 ? 1.197 11.078 -6.875 1 95.56 226 SER A N 1
ATOM 1735 C CA . SER A 1 226 ? 1.354 11.633 -5.535 1 95.56 226 SER A CA 1
ATOM 1736 C C . SER A 1 226 ? 2.791 11.5 -5.047 1 95.56 226 SER A C 1
ATOM 1738 O O . SER A 1 226 ? 3.34 12.43 -4.453 1 95.56 226 SER A O 1
ATOM 1740 N N . LEU A 1 227 ? 3.393 10.359 -5.293 1 96.25 227 LEU A N 1
ATOM 1741 C CA . LEU A 1 227 ? 4.773 10.141 -4.875 1 96.25 227 LEU A CA 1
ATOM 1742 C C . LEU A 1 227 ? 5.734 10.977 -5.715 1 96.25 227 LEU A C 1
ATOM 1744 O O . LEU A 1 227 ? 6.762 11.438 -5.211 1 96.25 227 LEU A O 1
ATOM 1748 N N . ALA A 1 228 ? 5.422 11.109 -6.996 1 95.62 228 ALA A N 1
ATOM 1749 C CA . ALA A 1 228 ? 6.215 11.969 -7.863 1 95.62 228 ALA A CA 1
ATOM 1750 C C . ALA A 1 228 ? 6.199 13.414 -7.363 1 95.62 228 ALA A C 1
ATOM 1752 O O . ALA A 1 228 ? 7.234 14.086 -7.352 1 95.62 228 ALA A O 1
ATOM 1753 N N . LEU A 1 229 ? 5.031 13.891 -7.004 1 95.25 229 LEU A N 1
ATOM 1754 C CA . LEU A 1 229 ? 4.906 15.234 -6.449 1 95.25 229 LEU A CA 1
ATOM 1755 C C . LEU A 1 229 ? 5.688 15.359 -5.145 1 95.25 229 LEU A C 1
ATOM 1757 O O . LEU A 1 229 ? 6.355 16.375 -4.914 1 95.25 229 LEU A O 1
ATOM 1761 N N . CYS A 1 230 ? 5.59 14.359 -4.297 1 94.94 230 CYS A N 1
ATOM 1762 C CA . CYS A 1 230 ? 6.328 14.336 -3.039 1 94.94 230 CYS A CA 1
ATOM 1763 C C . CYS A 1 230 ? 7.828 14.453 -3.283 1 94.94 230 CYS A C 1
ATOM 1765 O O . CYS A 1 230 ? 8.484 15.336 -2.723 1 94.94 230 CYS A O 1
ATOM 1767 N N . PHE A 1 231 ? 8.359 13.664 -4.164 1 94.88 231 PHE A N 1
ATOM 1768 C CA . PHE A 1 231 ? 9.797 13.656 -4.41 1 94.88 231 PHE A CA 1
ATOM 1769 C C . PHE A 1 231 ? 10.219 14.898 -5.195 1 94.88 231 PHE A C 1
ATOM 1771 O O . PHE A 1 231 ? 11.3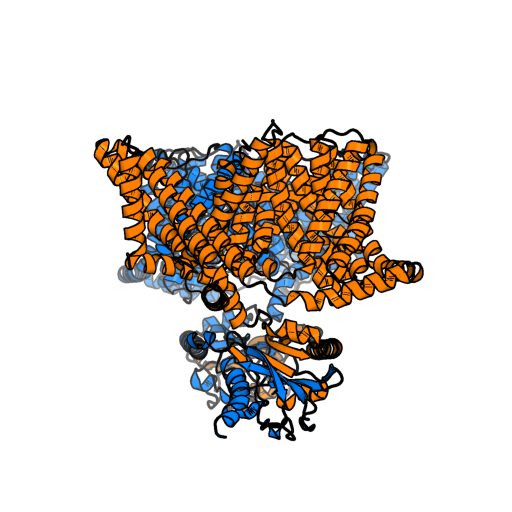59 15.352 -5.094 1 94.88 231 PHE A O 1
ATOM 1778 N N . GLY A 1 232 ? 9.297 15.422 -6.051 1 93.25 232 GLY A N 1
ATOM 1779 C CA . GLY A 1 232 ? 9.562 16.703 -6.664 1 93.25 232 GLY A CA 1
ATOM 1780 C C . GLY A 1 232 ? 9.805 17.812 -5.648 1 93.25 232 GLY A C 1
ATOM 1781 O O . GLY A 1 232 ? 10.727 18.609 -5.805 1 93.25 232 GLY A O 1
ATOM 1782 N N . MET A 1 233 ? 8.969 17.797 -4.648 1 92.5 233 MET A N 1
ATOM 1783 C CA . MET A 1 233 ? 9.117 18.781 -3.586 1 92.5 233 MET A CA 1
ATOM 1784 C C . MET A 1 233 ? 10.375 18.516 -2.768 1 92.5 233 MET A C 1
ATOM 1786 O O . MET A 1 233 ? 11.008 19.438 -2.26 1 92.5 233 MET A O 1
ATOM 1790 N N . VAL A 1 234 ? 10.758 17.25 -2.572 1 91.12 234 VAL A N 1
ATOM 1791 C CA . VAL A 1 234 ? 11.969 16.875 -1.863 1 91.12 234 VAL A CA 1
ATOM 1792 C C . VAL A 1 234 ? 13.188 17.453 -2.568 1 91.12 234 VAL A C 1
ATOM 1794 O O . VAL A 1 234 ? 14.07 18.031 -1.923 1 91.12 234 VAL A O 1
ATOM 1797 N N . VAL A 1 235 ? 13.211 17.359 -3.9 1 90.69 235 VAL A N 1
ATOM 1798 C CA . VAL A 1 235 ? 14.336 17.875 -4.684 1 90.69 235 VAL A CA 1
ATOM 1799 C C . VAL A 1 235 ? 14.344 19.391 -4.625 1 90.69 235 VAL A C 1
ATOM 1801 O O . VAL A 1 235 ? 15.406 20.016 -4.496 1 90.69 235 VAL A O 1
ATOM 1804 N N . MET A 1 236 ? 13.203 20.031 -4.668 1 89.12 236 MET A N 1
ATOM 1805 C CA . MET A 1 236 ? 13.109 21.484 -4.598 1 89.12 236 MET A CA 1
ATOM 1806 C C . MET A 1 236 ? 13.578 22 -3.24 1 89.12 236 MET A C 1
ATOM 1808 O O . MET A 1 236 ? 14.273 23 -3.162 1 89.12 236 MET A O 1
ATOM 1812 N N . ALA A 1 237 ? 13.156 21.312 -2.189 1 85.44 237 ALA A N 1
ATOM 1813 C CA . ALA A 1 237 ? 13.578 21.688 -0.841 1 85.44 237 ALA A CA 1
ATOM 1814 C C . ALA A 1 237 ? 15.086 21.531 -0.676 1 85.44 237 ALA A C 1
ATOM 1816 O O . ALA A 1 237 ? 15.75 22.406 -0.107 1 85.44 237 ALA A O 1
ATOM 1817 N N . ALA A 1 238 ? 15.633 20.438 -1.191 1 83.19 238 ALA A N 1
ATOM 1818 C CA . ALA A 1 238 ? 17.078 20.203 -1.098 1 83.19 238 ALA A CA 1
ATOM 1819 C C . ALA A 1 238 ? 17.859 21.266 -1.851 1 83.19 238 ALA A C 1
ATOM 1821 O O . ALA A 1 238 ? 18.906 21.719 -1.387 1 83.19 238 ALA A O 1
ATOM 1822 N N . ASN A 1 239 ? 17.344 21.719 -2.971 1 84.12 239 ASN A N 1
ATOM 1823 C CA . ASN A 1 239 ? 18.016 22.734 -3.779 1 84.12 239 ASN A CA 1
ATOM 1824 C C . ASN A 1 239 ? 17.969 24.094 -3.117 1 84.12 239 ASN A C 1
ATOM 1826 O O . ASN A 1 239 ? 18.812 24.953 -3.393 1 84.12 239 ASN A O 1
ATOM 1830 N N . THR A 1 240 ? 16.984 24.344 -2.252 1 79.94 240 THR A N 1
ATOM 1831 C CA . THR A 1 240 ? 16.859 25.625 -1.562 1 79.94 240 THR A CA 1
ATOM 1832 C C . THR A 1 240 ? 17.578 25.578 -0.217 1 79.94 240 THR A C 1
ATOM 1834 O O . THR A 1 240 ? 17.562 26.562 0.534 1 79.94 240 THR A O 1
ATOM 1837 N N . GLY A 1 241 ? 18.125 24.422 0.033 1 73 241 GLY A N 1
ATOM 1838 C CA . GLY A 1 241 ? 18.953 24.312 1.228 1 73 241 GLY A CA 1
ATOM 1839 C C . GLY A 1 241 ? 18.219 23.688 2.404 1 73 241 GLY A C 1
ATOM 1840 O O . GLY A 1 241 ? 18.734 23.688 3.525 1 73 241 GLY A O 1
ATOM 1841 N N . PHE A 1 242 ? 17.094 23.25 2.166 1 75.31 242 PHE A N 1
ATOM 1842 C CA . PHE A 1 242 ? 16.328 22.641 3.244 1 75.31 242 PHE A CA 1
ATOM 1843 C C . PHE A 1 242 ? 16.453 21.109 3.207 1 75.31 242 PHE A C 1
ATOM 1845 O O . PHE A 1 242 ? 16.969 20.547 2.236 1 75.31 242 PHE A O 1
ATOM 1852 N N . SER A 1 243 ? 16.016 20.453 4.309 1 75.69 243 SER A N 1
ATOM 1853 C CA . SER A 1 243 ? 16.094 19 4.41 1 75.69 243 SER A CA 1
ATOM 1854 C C . SER A 1 243 ? 15.086 18.312 3.492 1 75.69 243 SER A C 1
ATOM 1856 O O . SER A 1 243 ? 14.023 18.875 3.223 1 75.69 243 SER A O 1
ATOM 1858 N N . ALA A 1 244 ? 15.445 17.141 2.99 1 82 244 ALA A N 1
ATOM 1859 C CA . ALA A 1 244 ? 14.562 16.328 2.168 1 82 244 ALA A CA 1
ATOM 1860 C C . ALA A 1 244 ? 13.281 15.984 2.918 1 82 244 ALA A C 1
ATOM 1862 O O . ALA A 1 244 ? 12.195 15.969 2.332 1 82 244 ALA A O 1
ATOM 1863 N N . ALA A 1 245 ? 13.391 15.758 4.164 1 78.06 245 ALA A N 1
ATOM 1864 C CA . ALA A 1 245 ? 12.258 15.398 5.016 1 78.06 245 ALA A CA 1
ATOM 1865 C C . ALA A 1 245 ? 11.234 16.531 5.074 1 78.06 245 ALA A C 1
ATOM 1867 O O . ALA A 1 245 ? 10.023 16.281 5.066 1 78.06 245 ALA A O 1
ATOM 1868 N N . PHE A 1 246 ? 11.719 17.703 5.105 1 77.5 246 PHE A N 1
ATOM 1869 C CA . PHE A 1 246 ? 10.852 18.875 5.137 1 77.5 246 PHE A CA 1
ATOM 1870 C C . PHE A 1 246 ? 10.031 18.984 3.857 1 77.5 246 PHE A C 1
ATOM 1872 O O . PHE A 1 246 ? 8.828 19.266 3.904 1 77.5 246 PHE A O 1
ATOM 1879 N N . GLY A 1 247 ? 10.672 18.828 2.793 1 85.06 247 GLY A N 1
ATOM 1880 C CA . GLY A 1 247 ? 9.969 18.859 1.521 1 85.06 247 GLY A CA 1
ATOM 1881 C C . GLY A 1 247 ? 8.859 17.828 1.43 1 85.06 247 GLY A C 1
ATOM 1882 O O . GLY A 1 247 ? 7.766 18.125 0.937 1 85.06 247 GLY A O 1
ATOM 1883 N N . ALA A 1 248 ? 9.164 16.578 1.891 1 89.19 248 ALA A N 1
ATOM 1884 C CA . ALA A 1 248 ? 8.172 15.516 1.868 1 89.19 248 ALA A CA 1
ATOM 1885 C C . ALA A 1 248 ? 6.961 15.867 2.727 1 89.19 248 ALA A C 1
ATOM 1887 O O . ALA A 1 248 ? 5.816 15.641 2.324 1 89.19 248 ALA A O 1
ATOM 1888 N N . PHE A 1 249 ? 7.152 16.469 3.811 1 82.69 249 PHE A N 1
ATOM 1889 C CA . PHE A 1 249 ? 6.082 16.859 4.723 1 82.69 249 PHE A CA 1
ATOM 1890 C C . PHE A 1 249 ? 5.195 17.938 4.098 1 82.69 249 PHE A C 1
ATOM 1892 O O . PHE A 1 249 ? 3.971 17.859 4.191 1 82.69 249 PHE A O 1
ATOM 1899 N N . ILE A 1 250 ? 5.797 18.922 3.52 1 85.81 250 ILE A N 1
ATOM 1900 C CA . ILE A 1 250 ? 5.066 20.031 2.916 1 85.81 250 ILE A CA 1
ATOM 1901 C C . ILE A 1 250 ? 4.125 19.5 1.838 1 85.81 250 ILE A C 1
ATOM 1903 O O . ILE A 1 250 ? 2.949 19.875 1.791 1 85.81 250 ILE A O 1
ATOM 1907 N N . MET A 1 251 ? 4.66 18.641 1.006 1 91.56 251 MET A N 1
ATOM 1908 C CA . MET A 1 251 ? 3.816 18.109 -0.062 1 91.56 251 MET A CA 1
ATOM 1909 C C . MET A 1 251 ? 2.689 17.266 0.507 1 91.56 251 MET A C 1
ATOM 1911 O O . MET A 1 251 ? 1.562 17.297 0.013 1 91.56 251 MET A O 1
ATOM 1915 N N . GLY A 1 252 ? 3.033 16.438 1.498 1 89.88 252 GLY A N 1
ATOM 1916 C CA . GLY A 1 252 ? 1.979 15.688 2.16 1 89.88 252 GLY A CA 1
ATOM 1917 C C . GLY A 1 252 ? 0.872 16.578 2.705 1 89.88 252 GLY A C 1
ATOM 1918 O O . GLY A 1 252 ? -0.311 16.266 2.551 1 89.88 252 GLY A O 1
ATOM 1919 N N . SER A 1 253 ? 1.224 17.672 3.273 1 84.94 253 SER A N 1
ATOM 1920 C CA . SER A 1 253 ? 0.261 18.594 3.859 1 84.94 253 SER A CA 1
ATOM 1921 C C . SER A 1 253 ? -0.579 19.266 2.781 1 84.94 253 SER A C 1
ATOM 1923 O O . SER A 1 253 ? -1.763 19.547 2.992 1 84.94 253 SER A O 1
ATOM 1925 N N . ILE A 1 254 ? 0.002 19.609 1.725 1 88 254 ILE A N 1
ATOM 1926 C CA . ILE A 1 254 ? -0.702 20.234 0.608 1 88 254 ILE A CA 1
ATOM 1927 C C . ILE A 1 254 ? -1.725 19.25 0.035 1 88 254 ILE A C 1
ATOM 1929 O O . ILE A 1 254 ? -2.871 19.625 -0.225 1 88 254 ILE A O 1
ATOM 1933 N N . LEU A 1 255 ? -1.302 18.016 -0.111 1 90.81 255 LEU A N 1
ATOM 1934 C CA . LEU A 1 255 ? -2.182 17 -0.672 1 90.81 255 LEU A CA 1
ATOM 1935 C C . LEU A 1 255 ? -3.316 16.672 0.291 1 90.81 255 LEU A C 1
ATOM 1937 O O . LEU A 1 255 ? -4.395 16.25 -0.135 1 90.81 255 LEU A O 1
ATOM 1941 N N . ALA A 1 256 ? -3.059 16.859 1.555 1 86.38 256 ALA A N 1
ATOM 1942 C CA . ALA A 1 256 ? -4.07 16.594 2.57 1 86.38 256 ALA A CA 1
ATOM 1943 C C . ALA A 1 256 ? -5.277 17.516 2.398 1 86.38 256 ALA A C 1
ATOM 1945 O O . ALA A 1 256 ? -6.379 17.203 2.855 1 86.38 256 ALA A O 1
ATOM 1946 N N . GLU A 1 257 ? -5.137 18.625 1.723 1 80.31 257 GLU A N 1
ATOM 1947 C CA . GLU A 1 257 ? -6.199 19.609 1.548 1 80.31 257 GLU A CA 1
ATOM 1948 C C . GLU A 1 257 ? -6.988 19.344 0.269 1 80.31 257 GLU A C 1
ATOM 1950 O O . GLU A 1 257 ? -7.984 20.016 -0 1 80.31 257 GLU A O 1
ATOM 1955 N N . THR A 1 258 ? -6.641 18.328 -0.429 1 82.88 258 THR A N 1
ATOM 1956 C CA . THR A 1 258 ? -7.332 18 -1.674 1 82.88 258 THR A CA 1
ATOM 1957 C C . THR A 1 258 ? -8.445 16.984 -1.428 1 82.88 258 THR A C 1
ATOM 1959 O O . THR A 1 258 ? -8.477 16.344 -0.379 1 82.88 258 THR A O 1
ATOM 1962 N N . ILE A 1 259 ? -9.344 16.844 -2.316 1 77.75 259 ILE A N 1
ATOM 1963 C CA . ILE A 1 259 ? -10.453 15.898 -2.236 1 77.75 259 ILE A CA 1
ATOM 1964 C C . ILE A 1 259 ? -9.914 14.469 -2.297 1 77.75 259 ILE A C 1
ATOM 1966 O O . ILE A 1 259 ? -10.484 13.562 -1.698 1 77.75 259 ILE A O 1
ATOM 1970 N N . GLU A 1 260 ? -8.797 14.328 -2.961 1 85.56 260 GLU A N 1
ATOM 1971 C CA . GLU A 1 260 ? -8.211 13.008 -3.152 1 85.56 260 GLU A CA 1
ATOM 1972 C C . GLU A 1 260 ? -7.383 12.586 -1.943 1 85.56 260 GLU A C 1
ATOM 1974 O O . GLU A 1 260 ? -6.758 11.523 -1.952 1 85.56 260 GLU A O 1
ATOM 1979 N N . ALA A 1 261 ? -7.422 13.391 -0.908 1 86.81 261 ALA A N 1
ATOM 1980 C CA . ALA A 1 261 ? -6.562 13.172 0.252 1 86.81 261 ALA A CA 1
ATOM 1981 C C . ALA A 1 261 ? -6.797 11.797 0.859 1 86.81 261 ALA A C 1
ATOM 1983 O O . ALA A 1 261 ? -5.844 11.086 1.197 1 86.81 261 ALA A O 1
ATOM 1984 N N . GLU A 1 262 ? -8.039 11.398 1.01 1 83.88 262 GLU A N 1
ATOM 1985 C CA . GLU A 1 262 ? -8.367 10.117 1.632 1 83.88 262 GLU A CA 1
ATOM 1986 C C . GLU A 1 262 ? -7.895 8.945 0.772 1 83.88 262 GLU A C 1
ATOM 1988 O O . GLU A 1 262 ? -7.387 7.949 1.293 1 83.88 262 GLU A O 1
ATOM 1993 N N . SER A 1 263 ? -8.07 9.109 -0.487 1 88.06 263 SER A N 1
ATOM 1994 C CA . SER A 1 263 ? -7.633 8.062 -1.403 1 88.06 263 SER A CA 1
ATOM 1995 C C . SER A 1 263 ? -6.113 7.934 -1.413 1 88.06 263 SER A C 1
ATOM 1997 O O . SER A 1 263 ? -5.578 6.824 -1.417 1 88.06 263 SER A O 1
ATOM 1999 N N . ILE A 1 264 ? -5.488 9.047 -1.407 1 92.94 264 ILE A N 1
ATOM 2000 C CA . ILE A 1 264 ? -4.031 9.055 -1.409 1 92.94 264 ILE A CA 1
ATOM 2001 C C . ILE A 1 264 ? -3.51 8.43 -0.114 1 92.94 264 ILE A C 1
ATOM 2003 O O . ILE A 1 264 ? -2.559 7.648 -0.133 1 92.94 264 ILE A O 1
ATOM 2007 N N . ASP A 1 265 ? -4.102 8.789 0.942 1 90.62 265 ASP A N 1
ATOM 2008 C CA . ASP A 1 265 ? -3.703 8.258 2.242 1 90.62 265 ASP A CA 1
ATOM 2009 C C . ASP A 1 265 ? -3.84 6.738 2.277 1 90.62 265 ASP A C 1
ATOM 2011 O O . ASP A 1 265 ? -2.961 6.043 2.793 1 90.62 265 ASP A O 1
ATOM 2015 N N . ARG A 1 266 ? -4.918 6.254 1.729 1 89.62 266 ARG A N 1
ATOM 2016 C CA . ARG A 1 266 ? -5.152 4.812 1.675 1 89.62 266 ARG A CA 1
ATOM 2017 C C . ARG A 1 266 ? -4.102 4.117 0.816 1 89.62 266 ARG A C 1
ATOM 2019 O O . ARG A 1 266 ? -3.596 3.057 1.185 1 89.62 266 ARG A O 1
ATOM 2026 N N . LEU A 1 267 ? -3.762 4.684 -0.218 1 92.12 267 LEU A N 1
ATOM 2027 C CA . LEU A 1 267 ? -2.826 4.09 -1.168 1 92.12 267 LEU A CA 1
ATOM 2028 C C . LEU A 1 267 ? -1.396 4.168 -0.645 1 92.12 267 LEU A C 1
ATOM 2030 O O . LEU A 1 267 ? -0.582 3.281 -0.913 1 92.12 267 LEU A O 1
ATOM 2034 N N . VAL A 1 268 ? -1.094 5.176 0.116 1 94.44 268 VAL A N 1
ATOM 2035 C CA . VAL A 1 268 ? 0.268 5.414 0.586 1 94.44 268 VAL A CA 1
ATOM 2036 C C . VAL A 1 268 ? 0.501 4.664 1.895 1 94.44 268 VAL A C 1
ATOM 2038 O O . VAL A 1 268 ? 1.646 4.438 2.293 1 94.44 268 VAL A O 1
ATOM 2041 N N . LYS A 1 269 ? -0.516 4.227 2.531 1 92.94 269 LYS A N 1
ATOM 2042 C CA . LYS A 1 269 ? -0.43 3.643 3.865 1 92.94 269 LYS A CA 1
ATOM 2043 C C . LYS A 1 269 ? 0.514 2.443 3.881 1 92.94 269 LYS A C 1
ATOM 2045 O O . LYS A 1 269 ? 1.425 2.375 4.711 1 92.94 269 LYS A O 1
ATOM 2050 N N . PRO A 1 270 ? 0.403 1.496 2.947 1 93.81 270 PRO A N 1
ATOM 2051 C CA . PRO A 1 270 ? 1.327 0.359 2.965 1 93.81 270 PRO A CA 1
ATOM 2052 C C . PRO A 1 270 ? 2.773 0.771 2.701 1 93.81 270 PRO A C 1
ATOM 2054 O O . PRO A 1 270 ? 3.699 0.174 3.254 1 93.81 270 PRO A O 1
ATOM 2057 N N . VAL A 1 271 ? 2.955 1.73 1.852 1 95 271 VAL A N 1
ATOM 2058 C CA . VAL A 1 271 ? 4.289 2.236 1.55 1 95 271 VAL A CA 1
ATOM 2059 C C . VAL A 1 271 ? 4.891 2.887 2.793 1 95 271 VAL A C 1
ATOM 2061 O O . VAL A 1 271 ? 6.062 2.676 3.107 1 95 271 VAL A O 1
ATOM 2064 N N . LYS A 1 272 ? 4.055 3.656 3.447 1 92.75 272 LYS A N 1
ATOM 2065 C CA . LYS A 1 272 ? 4.473 4.289 4.695 1 92.75 272 LYS A CA 1
ATOM 2066 C C . LYS A 1 272 ? 4.855 3.242 5.738 1 92.75 272 LYS A C 1
ATOM 2068 O O . LYS A 1 272 ? 5.855 3.396 6.441 1 92.75 272 LYS A O 1
ATOM 2073 N N . ASP A 1 273 ? 4.047 2.189 5.855 1 91.88 273 ASP A N 1
ATOM 2074 C CA . ASP A 1 273 ? 4.309 1.141 6.836 1 91.88 273 ASP A CA 1
ATOM 2075 C C . ASP A 1 273 ? 5.625 0.426 6.539 1 91.88 273 ASP A C 1
ATOM 2077 O O . ASP A 1 273 ? 6.402 0.136 7.453 1 91.88 273 ASP A O 1
ATOM 2081 N N . LEU A 1 274 ? 5.852 0.14 5.316 1 94.56 274 LEU A N 1
ATOM 2082 C CA . LEU A 1 274 ? 7.086 -0.522 4.906 1 94.56 274 LEU A CA 1
ATOM 2083 C C . LEU A 1 274 ? 8.297 0.348 5.215 1 94.56 274 LEU A C 1
ATOM 2085 O O . LEU A 1 274 ? 9.234 -0.096 5.891 1 94.56 274 LEU A O 1
ATOM 2089 N N . PHE A 1 275 ? 8.273 1.532 4.781 1 93.06 275 PHE A N 1
ATOM 2090 C CA . PHE A 1 275 ? 9.43 2.404 4.918 1 93.06 275 PHE A CA 1
ATOM 2091 C C . PHE A 1 275 ? 9.547 2.926 6.348 1 93.06 275 PHE A C 1
ATOM 2093 O O . PHE A 1 275 ? 10.641 3.273 6.797 1 93.06 275 PHE A O 1
ATOM 2100 N N . GLY A 1 276 ? 8.398 3.049 7.031 1 88.94 276 GLY A N 1
ATOM 2101 C CA . GLY A 1 276 ? 8.477 3.32 8.461 1 88.94 276 GLY A CA 1
ATOM 2102 C C . GLY A 1 276 ? 9.234 2.26 9.227 1 88.94 276 GLY A C 1
ATOM 2103 O O . GLY A 1 276 ? 10.078 2.578 10.07 1 88.94 276 GLY A O 1
ATOM 2104 N N . ALA A 1 277 ? 8.953 0.992 8.922 1 90.81 277 ALA A N 1
ATOM 2105 C CA . ALA A 1 277 ? 9.68 -0.117 9.547 1 90.81 277 ALA A CA 1
ATOM 2106 C C . ALA A 1 277 ? 11.164 -0.055 9.211 1 90.81 277 ALA A C 1
ATOM 2108 O O . ALA A 1 277 ? 12.016 -0.25 10.086 1 90.81 277 ALA A O 1
ATOM 2109 N N . ILE A 1 278 ? 11.438 0.204 7.961 1 91.75 278 ILE A N 1
ATOM 2110 C CA . ILE A 1 278 ? 12.828 0.285 7.508 1 91.75 278 ILE A CA 1
ATOM 2111 C C . ILE A 1 278 ? 13.539 1.414 8.242 1 91.75 278 ILE A C 1
ATOM 2113 O O . ILE A 1 278 ? 14.688 1.252 8.68 1 91.75 278 ILE A O 1
ATOM 2117 N N . PHE A 1 279 ? 12.914 2.543 8.414 1 86.44 279 PHE A N 1
ATOM 2118 C CA . PHE A 1 279 ? 13.5 3.705 9.078 1 86.44 279 PHE A CA 1
ATOM 2119 C C . PHE A 1 279 ? 13.82 3.396 10.531 1 86.44 279 PHE A C 1
ATOM 2121 O O . PHE A 1 279 ? 14.953 3.574 10.977 1 86.44 279 PHE A O 1
ATOM 2128 N N . PHE A 1 280 ? 12.891 2.887 11.25 1 83.94 280 PHE A N 1
ATOM 2129 C CA . PHE A 1 280 ? 13.039 2.688 12.688 1 83.94 280 PHE A CA 1
ATOM 2130 C C . PHE A 1 280 ? 14.016 1.556 12.977 1 83.94 280 PHE A C 1
ATOM 2132 O O . PHE A 1 280 ? 14.75 1.601 13.961 1 83.94 280 PHE A O 1
ATOM 2139 N N . VAL A 1 281 ? 14.016 0.528 12.133 1 88.75 281 VAL A N 1
ATOM 2140 C CA . VAL A 1 281 ? 15 -0.537 12.289 1 88.75 281 VAL A CA 1
ATOM 2141 C C . VAL A 1 281 ? 16.391 0.004 12 1 88.75 281 VAL A C 1
ATOM 2143 O O . VAL A 1 281 ? 17.359 -0.327 12.703 1 88.75 281 VAL A O 1
ATOM 2146 N N . SER A 1 282 ? 16.5 0.801 10.93 1 84.81 282 SER A N 1
ATOM 2147 C CA . SER A 1 282 ? 17.797 1.383 10.57 1 84.81 282 SER A CA 1
ATOM 2148 C C . SER A 1 282 ? 18.328 2.281 11.68 1 84.81 282 SER A C 1
ATOM 2150 O O . SER A 1 282 ? 19.516 2.279 11.969 1 84.81 282 SER A O 1
ATOM 2152 N N . VAL A 1 283 ? 17.453 2.998 12.25 1 78.62 283 VAL A N 1
ATOM 2153 C CA . VAL A 1 283 ? 17.828 3.896 13.336 1 78.62 283 VAL A CA 1
ATOM 2154 C C . VAL A 1 283 ? 18.312 3.084 14.539 1 78.62 283 VAL A C 1
ATOM 2156 O O . VAL A 1 283 ? 19.25 3.482 15.227 1 78.62 283 VAL A O 1
ATOM 2159 N N . GLY A 1 284 ? 17.703 1.998 14.82 1 81.38 284 GLY A N 1
ATOM 2160 C CA . GLY A 1 284 ? 18.141 1.115 15.891 1 81.38 284 GLY A CA 1
ATOM 2161 C C . GLY A 1 284 ? 19.516 0.52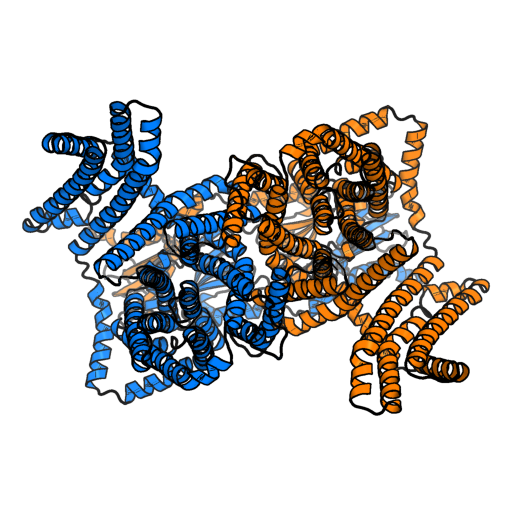1 15.656 1 81.38 284 GLY A C 1
ATOM 2162 O O . GLY A 1 284 ? 20.266 0.286 16.609 1 81.38 284 GLY A O 1
ATOM 2163 N N . MET A 1 285 ? 19.812 0.304 14.414 1 84.12 285 MET A N 1
ATOM 2164 C CA . MET A 1 285 ? 21.094 -0.301 14.062 1 84.12 285 MET A CA 1
ATOM 2165 C C . MET A 1 285 ? 22.25 0.667 14.32 1 84.12 285 MET A C 1
ATOM 2167 O O . MET A 1 285 ? 23.406 0.248 14.445 1 84.12 285 MET A O 1
ATOM 2171 N N . MET A 1 286 ? 21.938 1.902 14.406 1 76.69 286 MET A N 1
ATOM 2172 C CA . MET A 1 286 ? 22.969 2.914 14.609 1 76.69 286 MET A CA 1
ATOM 2173 C C . MET A 1 286 ? 23.344 3.027 16.078 1 76.69 286 MET A C 1
ATOM 2175 O O . MET A 1 286 ? 24.297 3.734 16.438 1 76.69 286 MET A O 1
ATOM 2179 N N . VAL A 1 287 ? 22.688 2.27 16.938 1 79.88 287 VAL A N 1
ATOM 2180 C CA . VAL A 1 287 ? 22.906 2.354 18.375 1 79.88 287 VAL A CA 1
ATOM 2181 C C . VAL A 1 287 ? 24.031 1.388 18.781 1 79.88 287 VAL A C 1
ATOM 2183 O O . VAL A 1 287 ? 23.938 0.188 18.5 1 79.88 287 VAL A O 1
ATOM 2186 N N . ASP A 1 288 ? 25.016 1.955 19.328 1 80 288 ASP A N 1
ATOM 2187 C CA . ASP A 1 288 ? 26.094 1.153 19.906 1 80 288 ASP A CA 1
ATOM 2188 C C . ASP A 1 288 ? 25.781 0.776 21.344 1 80 288 ASP A C 1
ATOM 2190 O O . ASP A 1 288 ? 25.688 1.646 22.219 1 80 288 ASP A O 1
ATOM 2194 N N . PRO A 1 289 ? 25.688 -0.465 21.641 1 80.44 289 PRO A N 1
ATOM 2195 C CA . PRO A 1 289 ? 25.375 -0.894 23 1 80.44 289 PRO A CA 1
ATOM 2196 C C . PRO A 1 289 ? 26.406 -0.436 24.016 1 80.44 289 PRO A C 1
ATOM 2198 O O . PRO A 1 289 ? 26.078 -0.195 25.188 1 80.44 289 PRO A O 1
ATOM 2201 N N . ALA A 1 290 ? 27.641 -0.318 23.578 1 83.88 290 ALA A N 1
ATOM 2202 C CA . ALA A 1 290 ? 28.703 0.139 24.484 1 83.88 290 ALA A CA 1
ATOM 2203 C C . ALA A 1 290 ? 28.453 1.57 24.953 1 83.88 290 ALA A C 1
ATOM 2205 O O . ALA A 1 290 ? 28.75 1.922 26.094 1 83.88 290 ALA A O 1
ATOM 2206 N N . MET A 1 291 ? 27.844 2.322 24.141 1 84.56 291 MET A N 1
ATOM 2207 C CA . MET A 1 291 ? 27.562 3.717 24.469 1 84.56 291 MET A CA 1
ATOM 2208 C C . MET A 1 291 ? 26.438 3.824 25.484 1 84.56 291 MET A C 1
ATOM 2210 O O . MET A 1 291 ? 26.375 4.781 26.266 1 84.56 291 MET A O 1
ATOM 2214 N N . ILE A 1 292 ? 25.547 2.877 25.5 1 85.06 292 ILE A N 1
ATOM 2215 C CA . ILE A 1 292 ? 24.422 2.881 26.438 1 85.06 292 ILE A CA 1
ATOM 2216 C C . ILE A 1 292 ? 24.953 2.652 27.859 1 85.06 292 ILE A C 1
ATOM 2218 O O . ILE A 1 292 ? 24.484 3.273 28.812 1 85.06 292 ILE A O 1
ATOM 2222 N N . ILE A 1 293 ? 25.969 1.813 27.922 1 86.88 293 ILE A N 1
ATOM 2223 C CA . ILE A 1 293 ? 26.547 1.516 29.219 1 86.88 293 ILE A CA 1
ATOM 2224 C C . ILE A 1 293 ? 27.406 2.686 29.688 1 86.88 293 ILE A C 1
ATOM 2226 O O . ILE A 1 293 ? 27.344 3.088 30.844 1 86.88 293 ILE A O 1
ATOM 2230 N N . GLU A 1 294 ? 28.188 3.252 28.766 1 90.06 294 GLU A N 1
ATOM 2231 C CA . GLU A 1 294 ? 29.078 4.359 29.078 1 90.06 294 GLU A CA 1
ATOM 2232 C C . GLU A 1 294 ? 28.297 5.594 29.516 1 90.06 294 GLU A C 1
ATOM 2234 O O . GLU A 1 294 ? 28.719 6.316 30.422 1 90.06 294 GLU A O 1
ATOM 2239 N N . TYR A 1 295 ? 27.109 5.824 28.984 1 93.62 295 TYR A N 1
ATOM 2240 C CA . TYR A 1 295 ? 26.328 7.016 29.266 1 93.62 295 TYR A CA 1
ATOM 2241 C C . TYR A 1 295 ? 25.062 6.664 30.031 1 93.62 295 TYR A C 1
ATOM 2243 O O . TYR A 1 295 ? 24 7.246 29.797 1 93.62 295 TYR A O 1
ATOM 2251 N N . ALA A 1 296 ? 25.078 5.73 30.875 1 93.81 296 ALA A N 1
ATOM 2252 C CA . ALA A 1 296 ? 23.938 5.27 31.672 1 93.81 296 ALA A CA 1
ATOM 2253 C C . ALA A 1 296 ? 23.406 6.387 32.562 1 93.81 296 ALA A C 1
ATOM 2255 O O . ALA A 1 296 ? 22.203 6.516 32.75 1 93.81 296 ALA A O 1
ATOM 2256 N N . ILE A 1 297 ? 24.281 7.164 33.125 1 94.75 297 ILE A N 1
ATOM 2257 C CA . ILE A 1 297 ? 23.875 8.227 34.031 1 94.75 297 ILE A CA 1
ATOM 2258 C C . ILE A 1 297 ? 23.109 9.305 33.25 1 94.75 297 ILE A C 1
ATOM 2260 O O . ILE A 1 297 ? 22 9.672 33.625 1 94.75 297 ILE A O 1
ATOM 2264 N N . PRO A 1 298 ? 23.75 9.844 32.188 1 95.5 298 PRO A N 1
ATOM 2265 C CA . PRO A 1 298 ? 22.969 10.797 31.375 1 95.5 298 PRO A CA 1
ATOM 2266 C C . PRO A 1 298 ? 21.609 10.234 30.938 1 95.5 298 PRO A C 1
ATOM 2268 O O . PRO A 1 298 ? 20.625 10.969 30.891 1 95.5 298 PRO A O 1
ATOM 2271 N N . ILE A 1 299 ? 21.516 8.977 30.594 1 95.56 299 ILE A N 1
ATOM 2272 C CA . ILE A 1 299 ? 20.281 8.359 30.141 1 95.56 299 ILE A CA 1
ATOM 2273 C C . ILE A 1 299 ? 19.234 8.406 31.266 1 95.56 299 ILE A C 1
ATOM 2275 O O . ILE A 1 299 ? 18.078 8.758 31.031 1 95.56 299 ILE A O 1
ATOM 2279 N N . ILE A 1 300 ? 19.625 8.086 32.438 1 96.19 300 ILE A N 1
ATOM 2280 C CA . ILE A 1 300 ? 18.719 8.07 33.562 1 96.19 300 ILE A CA 1
ATOM 2281 C C . ILE A 1 300 ? 18.281 9.492 33.906 1 96.19 300 ILE A C 1
ATOM 2283 O O . ILE A 1 300 ? 17.094 9.742 34.125 1 96.19 300 ILE A O 1
ATOM 2287 N N . VAL A 1 301 ? 19.219 10.422 33.906 1 97.06 301 VAL A N 1
ATOM 2288 C CA . VAL A 1 301 ? 18.922 11.812 34.219 1 97.06 301 VAL A CA 1
ATOM 2289 C C . VAL A 1 301 ? 17.953 12.391 33.188 1 97.06 301 VAL A C 1
ATOM 2291 O O . VAL A 1 301 ? 17 13.086 33.531 1 97.06 301 VAL A O 1
ATOM 2294 N N . ILE A 1 302 ? 18.25 12.117 31.953 1 96.81 302 ILE A N 1
ATOM 2295 C CA . ILE A 1 302 ? 17.406 12.641 30.891 1 96.81 302 ILE A CA 1
ATOM 2296 C C . ILE A 1 302 ? 16.016 11.992 30.969 1 96.81 302 ILE A C 1
ATOM 2298 O O . ILE A 1 302 ? 15.008 12.641 30.703 1 96.81 302 ILE A O 1
ATOM 2302 N N . THR A 1 303 ? 15.969 10.695 31.25 1 96.31 303 THR A N 1
ATOM 2303 C CA . THR A 1 303 ? 14.695 10.008 31.422 1 96.31 303 THR A CA 1
ATOM 2304 C C . THR A 1 303 ? 13.859 10.672 32.5 1 96.31 303 THR A C 1
ATOM 2306 O O . THR A 1 303 ? 12.672 10.93 32.312 1 96.31 303 THR A O 1
ATOM 2309 N N . ILE A 1 304 ? 14.477 10.945 33.562 1 96.81 304 ILE A N 1
ATOM 2310 C CA . ILE A 1 304 ? 13.797 11.594 34.688 1 96.81 304 ILE A CA 1
ATOM 2311 C C . ILE A 1 304 ? 13.375 13 34.281 1 96.81 304 ILE A C 1
ATOM 2313 O O . ILE A 1 304 ? 12.273 13.445 34.625 1 96.81 304 ILE A O 1
ATOM 2317 N N . ALA A 1 305 ? 14.266 13.664 33.594 1 96.81 305 ALA A N 1
ATOM 2318 C CA . ALA A 1 305 ? 13.961 15.016 33.125 1 96.81 305 ALA A CA 1
ATOM 2319 C C . ALA A 1 305 ? 12.742 15.016 32.219 1 96.81 305 ALA A C 1
ATOM 2321 O O . ALA A 1 305 ? 11.914 15.914 32.281 1 96.81 305 ALA A O 1
ATOM 2322 N N . VAL A 1 306 ? 12.672 14.023 31.328 1 96.44 306 VAL A N 1
ATOM 2323 C CA . VAL A 1 306 ? 11.562 13.938 30.375 1 96.44 306 VAL A CA 1
ATOM 2324 C C . VAL A 1 306 ? 10.266 13.641 31.125 1 96.44 306 VAL A C 1
ATOM 2326 O O . VAL A 1 306 ? 9.25 14.297 30.891 1 96.44 306 VAL A O 1
ATOM 2329 N N . ILE A 1 307 ? 10.289 12.672 32.031 1 96.06 307 ILE A N 1
ATOM 2330 C CA . ILE A 1 307 ? 9.094 12.242 32.75 1 96.06 307 ILE A CA 1
ATOM 2331 C C . ILE A 1 307 ? 8.609 13.367 33.656 1 96.06 307 ILE A C 1
ATOM 2333 O O . ILE A 1 307 ? 7.441 13.766 33.594 1 96.06 307 ILE A O 1
ATOM 2337 N N . LEU A 1 308 ? 9.477 13.914 34.406 1 95.62 308 LEU A N 1
ATOM 2338 C CA . LEU A 1 308 ? 9.109 14.969 35.344 1 95.62 308 LEU A CA 1
ATOM 2339 C C . LEU A 1 308 ? 8.828 16.266 34.625 1 95.62 308 LEU A C 1
ATOM 2341 O O . LEU A 1 308 ? 7.926 17.016 35 1 95.62 308 LEU A O 1
ATOM 2345 N N . GLY A 1 309 ? 9.633 16.562 33.656 1 95.88 309 GLY A N 1
ATOM 2346 C CA . GLY A 1 309 ? 9.438 17.766 32.906 1 95.88 309 GLY A CA 1
ATOM 2347 C C . GLY A 1 309 ? 8.102 17.812 32.188 1 95.88 309 GLY A C 1
ATOM 2348 O O . GLY A 1 309 ? 7.352 18.781 32.312 1 95.88 309 GLY A O 1
ATOM 2349 N N . GLN A 1 310 ? 7.82 16.766 31.438 1 94.88 310 GLN A N 1
ATOM 2350 C CA . GLN A 1 310 ? 6.562 16.703 30.703 1 94.88 310 GLN A CA 1
ATOM 2351 C C . GLN A 1 310 ? 5.371 16.703 31.656 1 94.88 310 GLN A C 1
ATOM 2353 O O . GLN A 1 310 ? 4.34 17.328 31.375 1 94.88 310 GLN A O 1
ATOM 2358 N N . ALA A 1 311 ? 5.48 15.945 32.719 1 95.25 311 ALA A N 1
ATOM 2359 C CA . ALA A 1 311 ? 4.395 15.906 33.719 1 95.25 311 ALA A CA 1
ATOM 2360 C C . ALA A 1 311 ? 4.137 17.281 34.312 1 95.25 311 ALA A C 1
ATOM 2362 O O . ALA A 1 311 ? 2.986 17.703 34.438 1 95.25 311 ALA A O 1
ATOM 2363 N N . THR A 1 312 ? 5.164 18 34.625 1 95 312 THR A N 1
ATOM 2364 C CA . THR A 1 312 ? 5.035 19.297 35.281 1 95 312 THR A CA 1
ATOM 2365 C C . THR A 1 312 ? 4.656 20.391 34.281 1 95 312 THR A C 1
ATOM 2367 O O . THR A 1 312 ? 3.688 21.125 34.5 1 95 312 THR A O 1
ATOM 2370 N N . PHE A 1 313 ? 5.395 20.484 33.219 1 95.44 313 PHE A N 1
ATOM 2371 C CA . PHE A 1 313 ? 5.164 21.547 32.25 1 95.44 313 PHE A CA 1
ATOM 2372 C C . PHE A 1 313 ? 3.916 21.266 31.422 1 95.44 313 PHE A C 1
ATOM 2374 O O . PHE A 1 313 ? 3.244 22.188 30.969 1 95.44 313 PHE A O 1
ATOM 2381 N N . GLY A 1 314 ? 3.668 19.984 31.219 1 93.88 314 GLY A N 1
ATOM 2382 C CA . GLY A 1 314 ? 2.4 19.656 30.578 1 93.88 314 GLY A CA 1
ATOM 2383 C C . GLY A 1 314 ? 1.197 20.062 31.406 1 93.88 314 GLY A C 1
ATOM 2384 O O . GLY A 1 314 ? 0.243 20.641 30.875 1 93.88 314 GLY A O 1
ATOM 2385 N N . THR A 1 315 ? 1.258 19.75 32.688 1 93.94 315 THR A N 1
ATOM 2386 C CA . THR A 1 315 ? 0.195 20.172 33.594 1 93.94 315 THR A CA 1
ATOM 2387 C C . THR A 1 315 ? 0.107 21.688 33.688 1 93.94 315 THR A C 1
ATOM 2389 O O . THR A 1 315 ? -0.983 22.25 33.594 1 93.94 315 THR A O 1
ATOM 2392 N N . PHE A 1 316 ? 1.26 22.297 33.75 1 93 316 PHE A N 1
ATOM 2393 C CA . PHE A 1 316 ? 1.329 23.75 33.844 1 93 316 PHE A CA 1
ATOM 2394 C C . PHE A 1 316 ? 0.77 24.406 32.594 1 93 316 PHE A C 1
ATOM 2396 O O . PHE A 1 316 ? 0.028 25.391 32.656 1 93 316 PHE A O 1
ATOM 2403 N N . GLY A 1 317 ? 1.131 23.906 31.469 1 92.44 317 GLY A N 1
ATOM 2404 C CA . GLY A 1 317 ? 0.637 24.453 30.219 1 92.44 317 GLY A CA 1
ATOM 2405 C C . GLY A 1 317 ? -0.872 24.359 30.078 1 92.44 317 GLY A C 1
ATOM 2406 O O . GLY A 1 317 ? -1.513 25.297 29.594 1 92.44 317 GLY A O 1
ATOM 2407 N N . VAL A 1 318 ? -1.46 23.281 30.5 1 91.25 318 VAL A N 1
ATOM 2408 C CA . VAL A 1 318 ? -2.9 23.078 30.375 1 91.25 318 VAL A CA 1
ATOM 2409 C C . VAL A 1 318 ? -3.627 23.938 31.406 1 91.25 318 VAL A C 1
ATOM 2411 O O . VAL A 1 318 ? -4.719 24.438 31.141 1 91.25 318 VAL A O 1
ATOM 2414 N N . ILE A 1 319 ? -3.031 24.172 32.562 1 88.75 319 ILE A N 1
ATOM 2415 C CA . ILE A 1 319 ? -3.604 25.062 33.562 1 88.75 319 ILE A CA 1
ATOM 2416 C C . ILE A 1 319 ? -3.621 26.5 33.031 1 88.75 319 ILE A C 1
ATOM 2418 O O . ILE A 1 319 ? -4.605 27.219 33.188 1 88.75 319 ILE A O 1
ATOM 2422 N N . LEU A 1 320 ? -2.564 26.844 32.375 1 87.62 320 LEU A N 1
ATOM 2423 C CA . LEU A 1 320 ? -2.457 28.172 31.797 1 87.62 320 LEU A CA 1
ATOM 2424 C C . LEU A 1 320 ? -3.512 28.391 30.703 1 87.62 320 LEU A C 1
ATOM 2426 O O . LEU A 1 320 ? -3.9 29.516 30.422 1 87.62 320 LEU A O 1
ATOM 2430 N N . SER A 1 321 ? -3.936 27.312 30.172 1 84.12 321 SER A N 1
ATOM 2431 C CA . SER A 1 321 ? -4.945 27.391 29.109 1 84.12 321 SER A CA 1
ATOM 2432 C C . SER A 1 321 ? -6.348 27.516 29.703 1 84.12 321 SER A C 1
ATOM 2434 O O . SER A 1 321 ? -7.32 27.688 28.969 1 84.12 321 SER A O 1
ATOM 2436 N N . GLY A 1 322 ? -6.508 27.328 30.984 1 80.12 322 GLY A N 1
ATOM 2437 C CA . GLY A 1 322 ? -7.773 27.562 31.672 1 80.12 322 GLY A CA 1
ATOM 2438 C C . GLY A 1 322 ? -8.508 26.281 32.031 1 80.12 322 GLY A C 1
ATOM 2439 O O . GLY A 1 322 ? -9.703 26.312 32.344 1 80.12 322 GLY A O 1
ATOM 2440 N N . LYS A 1 323 ? -7.832 25.203 32 1 84.25 323 LYS A N 1
ATOM 2441 C CA . LYS A 1 323 ? -8.477 23.938 32.344 1 84.25 323 LYS A CA 1
ATOM 2442 C C . LYS A 1 323 ? -8.266 23.578 33.812 1 84.25 323 LYS A C 1
ATOM 2444 O O . LYS A 1 323 ? -7.312 24.062 34.438 1 84.25 323 LYS A O 1
ATOM 2449 N N . PRO A 1 324 ? -9.195 22.828 34.344 1 84.88 324 PRO A N 1
ATOM 2450 C CA . PRO A 1 324 ? -9.07 22.453 35.75 1 84.88 324 PRO A CA 1
ATOM 2451 C C . PRO A 1 324 ? -7.855 21.578 36.031 1 84.88 324 PRO A C 1
ATOM 2453 O O . PRO A 1 324 ? -7.328 20.953 35.094 1 84.88 324 PRO A O 1
ATOM 2456 N N . LEU A 1 325 ? -7.492 21.516 37.219 1 87.81 325 LEU A N 1
ATOM 2457 C CA . LEU A 1 325 ? -6.281 20.828 37.656 1 87.81 325 LEU A CA 1
ATOM 2458 C C . LEU A 1 325 ? -6.348 19.344 37.312 1 87.81 325 LEU A C 1
ATOM 2460 O O . LEU A 1 325 ? -5.348 18.75 36.906 1 87.81 325 LEU A O 1
ATOM 2464 N N . LYS A 1 326 ? -7.5 18.75 37.5 1 87.81 326 LYS A N 1
ATOM 2465 C CA . LYS A 1 326 ? -7.648 17.312 37.219 1 87.81 326 LYS A CA 1
ATOM 2466 C C . LYS A 1 326 ? -7.395 17.016 35.75 1 87.81 326 LYS A C 1
ATOM 2468 O O . LYS A 1 326 ? -6.633 16.109 35.406 1 87.81 326 LYS A O 1
ATOM 2473 N N . THR A 1 327 ? -7.973 17.766 34.938 1 89.31 327 THR A N 1
ATOM 2474 C CA . THR A 1 327 ? -7.797 17.594 33.5 1 89.31 327 THR A CA 1
ATOM 2475 C C . THR A 1 327 ? -6.359 17.906 33.094 1 89.31 327 THR A C 1
ATOM 2477 O O . THR A 1 327 ? -5.793 17.234 32.219 1 89.31 327 THR A O 1
ATOM 2480 N N . ALA A 1 328 ? -5.84 18.891 33.719 1 93 328 ALA A N 1
ATOM 2481 C CA . ALA A 1 328 ? -4.477 19.312 33.406 1 93 328 ALA A CA 1
ATOM 2482 C C . ALA A 1 328 ? -3.473 18.219 33.781 1 93 328 ALA A C 1
ATOM 2484 O O . ALA A 1 328 ? -2.533 17.969 33.031 1 93 328 ALA A O 1
ATOM 2485 N N . MET A 1 329 ? -3.668 17.641 34.844 1 93.75 329 MET A N 1
ATOM 2486 C CA . MET A 1 329 ? -2.746 16.594 35.281 1 93.75 329 MET A CA 1
ATOM 2487 C C . MET A 1 329 ? -2.92 15.336 34.438 1 93.75 329 MET A C 1
ATOM 2489 O O . MET A 1 329 ? -1.947 14.633 34.156 1 93.75 329 MET A O 1
ATOM 2493 N N . GLN A 1 330 ? -4.129 15.055 34.062 1 93.56 330 GLN A N 1
ATOM 2494 C CA . GLN A 1 330 ? -4.367 13.922 33.188 1 93.56 330 GLN A CA 1
ATOM 2495 C C . GLN A 1 330 ? -3.68 14.125 31.844 1 93.56 330 GLN A C 1
ATOM 2497 O O . GLN A 1 330 ? -3.094 13.188 31.281 1 93.56 330 GLN A O 1
ATOM 2502 N N . CYS A 1 331 ? -3.664 15.281 31.375 1 93.69 331 CYS A N 1
ATOM 2503 C CA . CYS A 1 331 ? -3.008 15.594 30.109 1 93.69 331 CYS A CA 1
ATOM 2504 C C . CYS A 1 331 ? -1.491 15.547 30.266 1 93.69 331 CYS A C 1
ATOM 2506 O O . CYS A 1 331 ? -0.805 14.906 29.469 1 93.69 331 CYS A O 1
ATOM 2508 N N . GLY A 1 332 ? -1.007 16.188 31.266 1 94.75 332 GLY A N 1
ATOM 2509 C CA . GLY A 1 332 ? 0.43 16.25 31.484 1 94.75 332 GLY A CA 1
ATOM 2510 C C . GLY A 1 332 ? 1.062 14.891 31.688 1 94.75 332 GLY A C 1
ATOM 2511 O O . GLY A 1 332 ? 2.154 14.625 31.172 1 94.75 332 GLY A O 1
ATOM 2512 N N . PHE A 1 333 ? 0.404 14.008 32.344 1 95.06 333 PHE A N 1
ATOM 2513 C CA . PHE A 1 333 ? 0.922 12.68 32.656 1 95.06 333 PHE A CA 1
ATOM 2514 C C . PHE A 1 333 ? 0.817 11.766 31.438 1 95.06 333 PHE A C 1
ATOM 2516 O O . PHE A 1 333 ? 1.479 10.727 31.375 1 95.06 333 PHE A O 1
ATOM 2523 N N . SER A 1 334 ? 0.065 12.172 30.562 1 93.25 334 SER A N 1
ATOM 2524 C CA . SER A 1 334 ? -0.083 11.383 29.344 1 93.25 334 SER A CA 1
ATOM 2525 C C . SER A 1 334 ? 1.026 11.688 28.344 1 93.25 334 SER A C 1
ATOM 2527 O O . SER A 1 334 ? 1.323 10.875 27.469 1 93.25 334 SER A O 1
ATOM 2529 N N . LEU A 1 335 ? 1.713 12.82 28.469 1 93.88 335 LEU A N 1
ATOM 2530 C CA . LEU A 1 335 ? 2.672 13.297 27.484 1 93.88 335 LEU A CA 1
ATOM 2531 C C . LEU A 1 335 ? 4.098 12.961 27.891 1 93.88 335 LEU A C 1
ATOM 2533 O O . LEU A 1 335 ? 5.059 13.492 27.328 1 93.88 335 LEU A O 1
ATOM 2537 N N . THR A 1 336 ? 4.371 12.039 28.781 1 93 336 THR A N 1
ATOM 2538 C CA . THR A 1 336 ? 5.641 11.859 29.484 1 93 336 THR A CA 1
ATOM 2539 C C . THR A 1 336 ? 6.566 10.938 28.703 1 93 336 THR A C 1
ATOM 2541 O O . THR A 1 336 ? 7.258 10.094 29.281 1 93 336 THR A O 1
ATOM 2544 N N . GLN A 1 337 ? 6.59 10.961 27.406 1 90.44 337 GLN A N 1
ATOM 2545 C CA . GLN A 1 337 ? 7.484 10.148 26.594 1 90.44 337 GLN A CA 1
ATOM 2546 C C . GLN A 1 337 ? 7.93 10.898 25.344 1 90.44 337 GLN A C 1
ATOM 2548 O O . GLN A 1 337 ? 7.324 11.906 24.969 1 90.44 337 GLN A O 1
ATOM 2553 N N . ILE A 1 338 ? 9.047 10.414 24.828 1 88.69 338 ILE A N 1
ATOM 2554 C CA . ILE A 1 338 ? 9.539 11.008 23.594 1 88.69 338 ILE A CA 1
ATOM 2555 C C . ILE A 1 338 ? 9.258 10.07 22.422 1 88.69 338 ILE A C 1
ATOM 2557 O O . ILE A 1 338 ? 9.25 8.844 22.594 1 88.69 338 ILE A O 1
ATOM 2561 N N . GLY A 1 339 ? 8.938 10.641 21.328 1 75.62 339 GLY A N 1
ATOM 2562 C CA . GLY A 1 339 ? 8.398 9.844 20.234 1 75.62 339 GLY A CA 1
ATOM 2563 C C . GLY A 1 339 ? 9.273 9.844 19 1 75.62 339 GLY A C 1
ATOM 2564 O O . GLY A 1 339 ? 10.5 9.914 19.109 1 75.62 339 GLY A O 1
ATOM 2565 N N . GLU A 1 340 ? 8.648 9.602 17.906 1 73.75 340 GLU A N 1
ATOM 2566 C CA . GLU A 1 340 ? 9.234 9.422 16.578 1 73.75 340 GLU A CA 1
ATOM 2567 C C . GLU A 1 340 ? 10.016 10.656 16.141 1 73.75 340 GLU A C 1
ATOM 2569 O O . GLU A 1 340 ? 11.078 10.539 15.531 1 73.75 340 GLU A O 1
ATOM 2574 N N . PHE A 1 341 ? 9.594 11.797 16.469 1 82.25 341 PHE A N 1
ATOM 2575 C CA . PHE A 1 341 ? 10.25 13.023 16.031 1 82.25 341 PHE A CA 1
ATOM 2576 C C . PHE A 1 341 ? 11.594 13.195 16.734 1 82.25 341 PHE A C 1
ATOM 2578 O O . PHE A 1 341 ? 12.508 13.82 16.203 1 82.25 341 PHE A O 1
ATOM 2585 N N . ALA A 1 342 ? 11.672 12.633 17.906 1 88.31 342 ALA A N 1
ATOM 2586 C CA . ALA A 1 342 ? 12.969 12.664 18.578 1 88.31 342 ALA A CA 1
ATOM 2587 C C . ALA A 1 342 ? 14.031 11.922 17.766 1 88.31 342 ALA A C 1
ATOM 2589 O O . ALA A 1 342 ? 15.172 12.383 17.672 1 88.31 342 ALA A O 1
ATOM 2590 N N . PHE A 1 343 ? 13.625 10.867 17.188 1 81 343 PHE A N 1
ATOM 2591 C CA . PHE A 1 343 ? 14.531 10.078 16.359 1 81 343 PHE A CA 1
ATOM 2592 C C . PHE A 1 343 ? 14.906 10.836 15.094 1 81 343 PHE A C 1
ATOM 2594 O O . PHE A 1 343 ? 16.062 10.789 14.656 1 81 343 PHE A O 1
ATOM 2601 N N . ILE A 1 344 ? 13.945 11.469 14.57 1 78.94 344 ILE A N 1
ATOM 2602 C CA . ILE A 1 344 ? 14.148 12.203 13.328 1 78.94 344 ILE A CA 1
ATOM 2603 C C . ILE A 1 344 ? 15.102 13.375 13.57 1 78.94 344 ILE A C 1
ATOM 2605 O O . ILE A 1 344 ? 16.016 13.602 12.789 1 78.94 344 ILE A O 1
ATOM 2609 N N . ILE A 1 345 ? 14.883 14.047 14.656 1 86.88 345 ILE A N 1
ATOM 2610 C CA . ILE A 1 345 ? 15.734 15.18 15.008 1 86.88 345 ILE A CA 1
ATOM 2611 C C . ILE A 1 345 ? 17.156 14.68 15.305 1 86.88 345 ILE A C 1
ATOM 2613 O O . ILE A 1 345 ? 18.125 15.305 14.898 1 86.88 345 ILE A O 1
ATOM 2617 N N . ALA A 1 346 ? 17.234 13.586 15.977 1 86.5 346 ALA A N 1
ATOM 2618 C CA . ALA A 1 346 ? 18.547 13.008 16.281 1 86.5 346 ALA A CA 1
ATOM 2619 C C . ALA A 1 346 ? 19.281 12.602 15.008 1 86.5 346 ALA A C 1
ATOM 2621 O O . ALA A 1 346 ? 20.484 12.828 14.875 1 86.5 346 ALA A O 1
ATOM 2622 N N . SER A 1 347 ? 18.547 12 14.148 1 77.69 347 SER A N 1
ATOM 2623 C CA . SER A 1 347 ? 19.125 11.578 12.875 1 77.69 347 SER A CA 1
ATOM 2624 C C . SER A 1 347 ? 19.594 12.781 12.055 1 77.69 347 SER A C 1
ATOM 2626 O O . SER A 1 347 ? 20.609 12.711 11.359 1 77.69 347 SER A O 1
ATOM 2628 N N . LEU A 1 348 ? 18.844 13.781 12.102 1 78.06 348 LEU A N 1
ATOM 2629 C CA . LEU A 1 348 ? 19.219 15.023 11.438 1 78.06 348 LEU A CA 1
ATOM 2630 C C . LEU A 1 348 ? 20.531 15.555 11.977 1 78.06 348 LEU A C 1
ATOM 2632 O O . LEU A 1 348 ? 21.391 15.992 11.203 1 78.06 348 LEU A O 1
ATOM 2636 N N . GLY A 1 349 ? 20.719 15.531 13.258 1 83.69 349 GLY A N 1
ATOM 2637 C CA . GLY A 1 349 ? 21.969 15.969 13.859 1 83.69 349 GLY A CA 1
ATOM 2638 C C . GLY A 1 349 ? 23.156 15.156 13.406 1 83.69 349 GLY A C 1
ATOM 2639 O O . GLY A 1 349 ? 24.234 15.711 13.141 1 83.69 349 GLY A O 1
ATOM 2640 N N . VAL A 1 350 ? 22.969 13.922 13.258 1 80.62 350 VAL A N 1
ATOM 2641 C CA . VAL A 1 350 ? 24.047 13.031 12.812 1 80.62 350 VAL A CA 1
ATOM 2642 C C . VAL A 1 350 ? 24.344 13.273 11.336 1 80.62 350 VAL A C 1
ATOM 2644 O O . VAL A 1 350 ? 25.5 13.312 10.93 1 80.62 350 VAL A O 1
ATOM 2647 N N . SER A 1 351 ? 23.297 13.367 10.609 1 73.12 351 SER A N 1
ATOM 2648 C CA . SER A 1 351 ? 23.438 13.555 9.172 1 73.12 351 SER A CA 1
ATOM 2649 C C . SER A 1 351 ? 24.156 14.859 8.859 1 73.12 351 SER A C 1
ATOM 2651 O O . SER A 1 351 ? 24.906 14.945 7.883 1 73.12 351 SER A O 1
ATOM 2653 N N . LEU A 1 352 ? 23.922 15.852 9.711 1 74.62 352 LEU A N 1
ATOM 2654 C CA . LEU A 1 352 ? 24.547 17.156 9.523 1 74.62 352 LEU A CA 1
ATOM 2655 C C . LEU A 1 352 ? 25.906 17.203 10.211 1 74.62 352 LEU A C 1
ATOM 2657 O O . LEU A 1 352 ? 26.641 18.188 10.07 1 74.62 352 LEU A O 1
ATOM 2661 N N . HIS A 1 353 ? 26.281 16.172 10.914 1 80.69 353 HIS A N 1
ATOM 2662 C CA . HIS A 1 353 ? 27.531 16.031 11.641 1 80.69 353 HIS A CA 1
ATOM 2663 C C . HIS A 1 353 ? 27.734 17.172 12.633 1 80.69 353 HIS A C 1
ATOM 2665 O O . HIS A 1 353 ? 28.812 17.75 12.719 1 80.69 353 HIS A O 1
ATOM 2671 N N . VAL A 1 354 ? 26.672 17.547 13.258 1 86.69 354 VAL A N 1
ATOM 2672 C CA . VAL A 1 354 ? 26.766 18.656 14.195 1 86.69 354 VAL A CA 1
ATOM 2673 C C . VAL A 1 354 ? 26.578 18.156 15.625 1 86.69 354 VAL A C 1
ATOM 2675 O O . VAL A 1 354 ? 26.828 18.875 16.594 1 86.69 354 VAL A O 1
ATOM 2678 N N . THR A 1 355 ? 26.156 16.906 15.75 1 90.56 355 THR A N 1
ATOM 2679 C CA . THR A 1 355 ? 25.969 16.328 17.078 1 90.56 355 THR A CA 1
ATOM 2680 C C . THR A 1 355 ? 27 15.219 17.312 1 90.56 355 THR A C 1
ATOM 2682 O O . THR A 1 355 ? 27.5 14.609 16.375 1 90.56 355 THR A O 1
ATOM 2685 N N . SER A 1 356 ? 27.25 15.094 18.578 1 91.38 356 SER A N 1
ATOM 2686 C CA . SER A 1 356 ? 28.172 14.031 18.969 1 91.38 356 SER A CA 1
ATOM 2687 C C . SER A 1 356 ? 27.531 12.656 18.781 1 91.38 356 SER A C 1
ATOM 2689 O O . SER A 1 356 ? 26.312 12.531 18.766 1 91.38 356 SER A O 1
ATOM 2691 N N . ASP A 1 357 ? 28.344 11.625 18.703 1 86.5 357 ASP A N 1
ATOM 2692 C CA . ASP A 1 357 ? 27.922 10.266 18.375 1 86.5 357 ASP A CA 1
ATOM 2693 C C . ASP A 1 357 ? 27.141 9.648 19.531 1 86.5 357 ASP A C 1
ATOM 2695 O O . ASP A 1 357 ? 26.344 8.734 19.328 1 86.5 357 ASP A O 1
ATOM 2699 N N . PHE A 1 358 ? 27.344 10.234 20.688 1 89.75 358 PHE A N 1
ATOM 2700 C CA . PHE A 1 358 ? 26.719 9.617 21.844 1 89.75 358 PHE A CA 1
ATOM 2701 C C . PHE A 1 358 ? 25.266 10.07 21.984 1 89.75 358 PHE A C 1
ATOM 2703 O O . PHE A 1 358 ? 24.469 9.422 22.672 1 89.75 358 PHE A O 1
ATOM 2710 N N . LEU A 1 359 ? 24.922 11.117 21.391 1 91.12 359 LEU A N 1
ATOM 2711 C CA . LEU A 1 359 ? 23.609 11.719 21.625 1 91.12 359 LEU A CA 1
ATOM 2712 C C . LEU A 1 359 ? 22.5 10.828 21.062 1 91.12 359 LEU A C 1
ATOM 2714 O O . LEU A 1 359 ? 21.453 10.672 21.703 1 91.12 359 LEU A O 1
ATOM 2718 N N . TYR A 1 360 ? 22.766 10.266 19.969 1 87.38 360 TYR A N 1
ATOM 2719 C CA . TYR A 1 360 ? 21.75 9.461 19.312 1 87.38 360 TYR A CA 1
ATOM 2720 C C . TYR A 1 360 ? 21.422 8.219 20.125 1 87.38 360 TYR A C 1
ATOM 2722 O O . TYR A 1 360 ? 20.25 7.969 20.438 1 87.38 360 TYR A O 1
ATOM 2730 N N . PRO A 1 361 ? 22.406 7.43 20.531 1 86.94 361 PRO A N 1
ATOM 2731 C CA . PRO A 1 361 ? 22.094 6.266 21.375 1 86.94 361 PRO A CA 1
ATOM 2732 C C . PRO A 1 361 ? 21.406 6.648 22.688 1 86.94 361 PRO A C 1
ATOM 2734 O O . PRO A 1 361 ? 20.562 5.902 23.188 1 86.94 361 PRO A O 1
ATOM 2737 N N . ILE A 1 362 ? 21.719 7.719 23.172 1 90.75 362 ILE A N 1
ATOM 2738 C CA . ILE A 1 362 ? 21.141 8.18 24.422 1 90.75 362 ILE A CA 1
ATOM 2739 C C . ILE A 1 362 ? 19.656 8.438 24.25 1 90.75 362 ILE A C 1
ATOM 2741 O O . ILE A 1 362 ? 18.844 7.992 25.062 1 90.75 362 ILE A O 1
ATOM 2745 N N . VAL A 1 363 ? 19.312 9.109 23.219 1 90 363 VAL A N 1
ATOM 2746 C CA . VAL A 1 363 ? 17.922 9.492 23 1 90 363 VAL A CA 1
ATOM 2747 C C . VAL A 1 363 ? 17.078 8.25 22.703 1 90 363 VAL A C 1
ATOM 2749 O O . VAL A 1 363 ? 15.922 8.172 23.109 1 90 363 VAL A O 1
ATOM 2752 N N . VAL A 1 364 ? 17.656 7.348 22 1 84.5 364 VAL A N 1
ATOM 2753 C CA . VAL A 1 364 ? 16.953 6.098 21.703 1 84.5 364 VAL A CA 1
ATOM 2754 C C . VAL A 1 364 ? 16.656 5.352 23 1 84.5 364 VAL A C 1
ATOM 2756 O O . VAL A 1 364 ? 15.547 4.855 23.203 1 84.5 364 VAL A O 1
ATOM 2759 N N . ALA A 1 365 ? 17.656 5.27 23.828 1 86.94 365 ALA A N 1
ATOM 2760 C CA . ALA A 1 365 ? 17.484 4.594 25.109 1 86.94 365 ALA A CA 1
ATOM 2761 C C . ALA A 1 365 ? 16.422 5.289 25.969 1 86.94 365 ALA A C 1
ATOM 2763 O O . ALA A 1 365 ? 15.594 4.629 26.578 1 86.94 365 ALA A O 1
ATOM 2764 N N . VAL A 1 366 ? 16.469 6.57 25.984 1 92 366 VAL A N 1
ATOM 2765 C CA . VAL A 1 366 ? 15.5 7.359 26.75 1 92 366 VAL A CA 1
ATOM 2766 C C . VAL A 1 366 ? 14.094 7.109 26.219 1 92 366 VAL A C 1
ATOM 2768 O O . VAL A 1 366 ? 13.148 6.98 27 1 92 366 VAL A O 1
ATOM 2771 N N . SER A 1 367 ? 13.953 7.066 24.922 1 88.56 367 SER A N 1
ATOM 2772 C CA . SER A 1 367 ? 12.656 6.855 24.281 1 88.56 367 SER A CA 1
ATOM 2773 C C . SER A 1 367 ? 12.078 5.488 24.656 1 88.56 367 SER A C 1
ATOM 2775 O O . SER A 1 367 ? 10.883 5.367 24.922 1 88.56 367 SER A O 1
ATOM 2777 N N . VAL A 1 368 ? 12.922 4.496 24.703 1 81.12 368 VAL A N 1
ATOM 2778 C CA . VAL A 1 368 ? 12.484 3.141 25.031 1 81.12 368 VAL A CA 1
ATOM 2779 C C . VAL A 1 368 ? 11.992 3.094 26.469 1 81.12 368 VAL A C 1
ATOM 2781 O O . VAL A 1 368 ? 10.93 2.535 26.75 1 81.12 368 VAL A O 1
ATOM 2784 N N . ILE A 1 369 ? 12.727 3.693 27.312 1 86.94 369 ILE A N 1
ATOM 2785 C CA . ILE A 1 369 ? 12.398 3.662 28.734 1 86.94 369 ILE A CA 1
ATOM 2786 C C . ILE A 1 369 ? 11.117 4.457 28.984 1 86.94 369 ILE A C 1
ATOM 2788 O O . ILE A 1 369 ? 10.219 3.992 29.688 1 86.94 369 ILE A O 1
ATOM 2792 N N . THR A 1 370 ? 11.031 5.586 28.422 1 90.88 370 THR A N 1
ATOM 2793 C CA . THR A 1 370 ? 9.875 6.434 28.641 1 90.88 370 THR A CA 1
ATOM 2794 C C . THR A 1 370 ? 8.617 5.812 28.047 1 90.88 370 THR A C 1
ATOM 2796 O O . THR A 1 370 ? 7.523 5.945 28.594 1 90.88 370 THR A O 1
ATOM 2799 N N . THR A 1 371 ? 8.727 5.16 26.938 1 83.62 371 THR A N 1
ATOM 2800 C CA . THR A 1 371 ? 7.598 4.48 26.312 1 83.62 371 THR A CA 1
ATOM 2801 C C . THR A 1 371 ? 7.062 3.375 27.219 1 83.62 371 THR A C 1
ATOM 2803 O O . THR A 1 371 ? 5.852 3.223 27.375 1 83.62 371 THR A O 1
ATOM 2806 N N . PHE A 1 372 ? 7.957 2.699 27.828 1 81 372 PHE A N 1
ATOM 2807 C CA . PHE A 1 372 ? 7.578 1.612 28.734 1 81 372 PHE A CA 1
ATOM 2808 C C . PHE A 1 372 ? 6.867 2.15 29.969 1 81 372 PHE A C 1
ATOM 2810 O O . PHE A 1 372 ? 5.98 1.493 30.516 1 81 372 PHE A O 1
ATOM 2817 N N . LEU A 1 373 ? 7.172 3.268 30.359 1 87.56 373 LEU A N 1
ATOM 2818 C CA . LEU A 1 373 ? 6.648 3.826 31.594 1 87.56 373 LEU A CA 1
ATOM 2819 C C . LEU A 1 373 ? 5.375 4.625 31.344 1 87.56 373 LEU A C 1
ATOM 2821 O O . LEU A 1 373 ? 4.676 5.012 32.281 1 87.56 373 LEU A O 1
ATOM 2825 N N . THR A 1 374 ? 5.039 4.844 30.141 1 88.12 374 THR A N 1
ATOM 2826 C CA . THR A 1 374 ? 3.945 5.734 29.75 1 88.12 374 THR A CA 1
ATOM 2827 C C . THR A 1 374 ? 2.623 5.242 30.344 1 88.12 374 THR A C 1
ATOM 2829 O O . THR A 1 374 ? 1.877 6.016 30.938 1 88.12 374 THR A O 1
ATOM 2832 N N . PRO A 1 375 ? 2.242 3.914 30.266 1 85.44 375 PRO A N 1
ATOM 2833 C CA . PRO A 1 375 ? 0.962 3.475 30.828 1 85.44 375 PRO A CA 1
ATOM 2834 C C . PRO A 1 375 ? 0.884 3.668 32.344 1 85.44 375 PRO A C 1
ATOM 2836 O O . PRO A 1 375 ? -0.184 3.98 32.875 1 85.44 375 PRO A O 1
ATOM 2839 N N . TYR A 1 376 ? 1.962 3.541 32.938 1 88.94 376 TYR A N 1
ATOM 2840 C CA . TYR A 1 376 ? 2.002 3.713 34.375 1 88.94 376 TYR A CA 1
ATOM 2841 C C . TYR A 1 376 ? 1.828 5.176 34.75 1 88.94 376 TYR A C 1
ATOM 2843 O O . TYR A 1 376 ? 1.178 5.492 35.75 1 88.94 376 TYR A O 1
ATOM 2851 N N . MET A 1 377 ? 2.373 5.965 33.969 1 92.62 377 MET A N 1
ATOM 2852 C CA . MET A 1 377 ? 2.24 7.395 34.25 1 92.62 377 MET A CA 1
ATOM 2853 C C . MET A 1 377 ? 0.805 7.859 34 1 92.62 377 MET A C 1
ATOM 2855 O O . MET A 1 377 ? 0.295 8.695 34.75 1 92.62 377 MET A O 1
ATOM 2859 N N . ILE A 1 378 ? 0.138 7.387 33.062 1 91.19 378 ILE A N 1
ATOM 2860 C CA . ILE A 1 378 ? -1.246 7.746 32.75 1 91.19 378 ILE A CA 1
ATOM 2861 C C . ILE A 1 378 ? -2.143 7.324 33.938 1 91.19 378 ILE A C 1
ATOM 2863 O O . ILE A 1 378 ? -3.033 8.07 34.344 1 91.19 378 ILE A O 1
ATOM 2867 N N . ARG A 1 379 ? -1.854 6.238 34.5 1 89.56 379 ARG A N 1
ATOM 2868 C CA . ARG A 1 379 ? -2.641 5.734 35.625 1 89.56 379 ARG A CA 1
ATOM 2869 C C . ARG A 1 379 ? -2.365 6.539 36.875 1 89.56 379 ARG A C 1
ATOM 2871 O O . ARG A 1 379 ? -3.248 6.695 37.719 1 89.56 379 ARG A O 1
ATOM 2878 N N . LEU A 1 380 ? -1.185 6.973 36.938 1 92.5 380 LEU A N 1
ATOM 2879 C CA . LEU A 1 380 ? -0.775 7.715 38.125 1 92.5 380 LEU A CA 1
ATOM 2880 C C . LEU A 1 380 ? -1.387 9.109 38.125 1 92.5 380 LEU A C 1
ATOM 2882 O O . LEU A 1 380 ? -1.386 9.789 39.156 1 92.5 380 LEU A O 1
ATOM 2886 N N . ALA A 1 381 ? -1.948 9.547 37.062 1 92.19 381 ALA A N 1
ATOM 2887 C CA . ALA A 1 381 ? -2.492 10.891 36.938 1 92.19 381 ALA A CA 1
ATOM 2888 C C . ALA A 1 381 ? -3.611 11.133 37.938 1 92.19 381 ALA A C 1
ATOM 2890 O O . ALA A 1 381 ? -3.684 12.195 38.562 1 92.19 381 ALA A O 1
ATO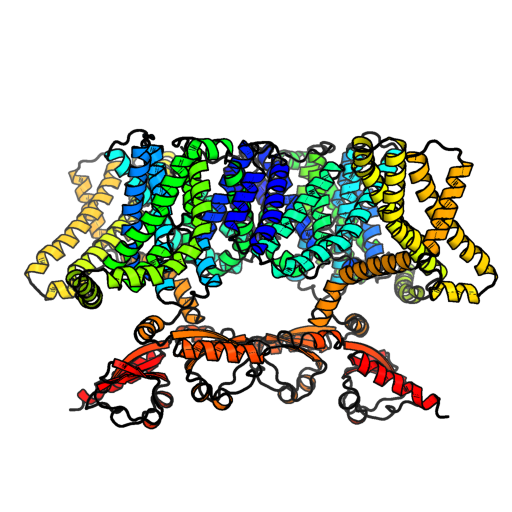M 2891 N N . GLU A 1 382 ? -4.48 10.188 38.125 1 88.44 382 GLU A N 1
ATOM 2892 C CA . GLU A 1 382 ? -5.641 10.352 39 1 88.44 382 GLU A CA 1
ATOM 2893 C C . GLU A 1 382 ? -5.23 10.383 40.469 1 88.44 382 GLU A C 1
ATOM 2895 O O . GLU A 1 382 ? -5.617 11.289 41.219 1 88.44 382 GLU A O 1
ATOM 2900 N N . PRO A 1 383 ? -4.434 9.438 40.906 1 91.12 383 PRO A N 1
ATOM 2901 C CA . PRO A 1 383 ? -4 9.523 42.281 1 91.12 383 PRO A CA 1
ATOM 2902 C C . PRO A 1 383 ? -3.145 10.758 42.562 1 91.12 383 PRO A C 1
ATOM 2904 O O . PRO A 1 383 ? -3.221 11.336 43.656 1 91.12 383 PRO A O 1
ATOM 2907 N N . ALA A 1 384 ? -2.389 11.109 41.688 1 92.31 384 ALA A N 1
ATOM 2908 C CA . ALA A 1 384 ? -1.549 12.289 41.844 1 92.31 384 ALA A CA 1
ATOM 2909 C C . ALA A 1 384 ? -2.395 13.555 41.906 1 92.31 384 ALA A C 1
ATOM 2911 O O . ALA A 1 384 ? -2.078 14.477 42.688 1 92.31 384 ALA A O 1
ATOM 2912 N N . SER A 1 385 ? -3.375 13.648 41.094 1 90.44 385 SER A N 1
ATOM 2913 C CA . SER A 1 385 ? -4.273 14.805 41.125 1 90.44 385 SER A CA 1
ATOM 2914 C C . SER A 1 385 ? -4.969 14.93 42.469 1 90.44 385 SER A C 1
ATOM 2916 O O . SER A 1 385 ? -5.113 16.031 43 1 90.44 385 SER A O 1
ATOM 2918 N N . SER A 1 386 ? -5.391 13.82 43 1 88.19 386 SER A N 1
ATOM 2919 C CA . SER A 1 386 ? -6.043 13.828 44.281 1 88.19 386 SER A CA 1
ATOM 2920 C C . SER A 1 386 ? -5.074 14.227 45.406 1 88.19 386 SER A C 1
ATOM 2922 O O . SER A 1 386 ? -5.453 14.922 46.344 1 88.19 386 SER A O 1
ATOM 2924 N N . PHE A 1 387 ? -3.934 13.789 45.188 1 91.31 387 PHE A N 1
ATOM 2925 C CA . PHE A 1 387 ? -2.906 14.125 46.188 1 91.31 387 PHE A CA 1
ATOM 2926 C C . PHE A 1 387 ? -2.609 15.625 46.156 1 91.31 387 PHE A C 1
ATOM 2928 O O . PHE A 1 387 ? -2.49 16.25 47.219 1 91.31 387 PHE A O 1
ATOM 2935 N N . VAL A 1 388 ? -2.434 16.188 45.031 1 89.88 388 VAL A N 1
ATOM 2936 C CA . VAL A 1 388 ? -2.127 17.609 44.875 1 89.88 388 VAL A CA 1
ATOM 2937 C C . VAL A 1 388 ? -3.312 18.453 45.344 1 89.88 388 VAL A C 1
ATOM 2939 O O . VAL A 1 388 ? -3.131 19.484 46 1 89.88 388 VAL A O 1
ATOM 2942 N N . ASP A 1 389 ? -4.469 18 45.031 1 84.06 389 ASP A N 1
ATOM 2943 C CA . ASP A 1 389 ? -5.676 18.703 45.438 1 84.06 389 ASP A CA 1
ATOM 2944 C C . ASP A 1 389 ? -5.797 18.734 46.969 1 84.06 389 ASP A C 1
ATOM 2946 O O . ASP A 1 389 ? -6.281 19.719 47.531 1 84.06 389 ASP A O 1
ATOM 2950 N N . ALA A 1 390 ? -5.324 17.688 47.562 1 84.25 390 ALA A N 1
ATOM 2951 C CA . ALA A 1 390 ? -5.438 17.562 49 1 84.25 390 ALA A CA 1
ATOM 2952 C C . ALA A 1 390 ? -4.391 18.422 49.719 1 84.25 390 ALA A C 1
ATOM 2954 O O . ALA A 1 390 ? -4.621 18.891 50.844 1 84.25 390 ALA A O 1
ATOM 2955 N N . HIS A 1 391 ? -3.273 18.625 49.125 1 87.38 391 HIS A N 1
ATOM 2956 C CA . HIS A 1 391 ? -2.176 19.312 49.781 1 87.38 391 HIS A CA 1
ATOM 2957 C C . HIS A 1 391 ? -2.039 20.75 49.312 1 87.38 391 HIS A C 1
ATOM 2959 O O . HIS A 1 391 ? -1.228 21.516 49.844 1 87.38 391 HIS A O 1
ATOM 2965 N N . LEU A 1 392 ? -2.721 21.062 48.375 1 83.38 392 LEU A N 1
ATOM 2966 C CA . LEU A 1 392 ? -2.674 22.438 47.875 1 83.38 392 LEU A CA 1
ATOM 2967 C C . LEU A 1 392 ? -3.383 23.391 48.844 1 83.38 392 LEU A C 1
ATOM 2969 O O . LEU A 1 392 ? -4.484 23.094 49.312 1 83.38 392 LEU A O 1
ATOM 2973 N N . PRO A 1 393 ? -2.65 24.391 49.188 1 81.62 393 PRO A N 1
ATOM 2974 C CA . PRO A 1 393 ? -3.295 25.375 50.062 1 81.62 393 PRO A CA 1
ATOM 2975 C C . PRO A 1 393 ? -4.594 25.922 49.469 1 81.62 393 PRO A C 1
ATOM 2977 O O . PRO A 1 393 ? -4.754 25.969 48.25 1 81.62 393 PRO A O 1
ATOM 2980 N N . ALA A 1 394 ? -5.484 26.266 50.25 1 78.62 394 ALA A N 1
ATOM 2981 C CA . ALA A 1 394 ? -6.824 26.719 49.875 1 78.62 394 ALA A CA 1
ATOM 2982 C C . ALA A 1 394 ? -6.762 27.938 49 1 78.62 394 ALA A C 1
ATOM 2984 O O . ALA A 1 394 ? -7.578 28.094 48.062 1 78.62 394 ALA A O 1
ATOM 2985 N N . SER A 1 395 ? -5.758 28.766 49.219 1 78.69 395 SER A N 1
ATOM 2986 C CA . SER A 1 395 ? -5.645 29.969 48.438 1 78.69 395 SER A CA 1
ATOM 2987 C C . SER A 1 395 ? -5.34 29.641 46.969 1 78.69 395 SER A C 1
ATOM 2989 O O . SER A 1 395 ? -5.895 30.266 46.062 1 78.69 395 SER A O 1
ATOM 2991 N N . TRP A 1 396 ? -4.539 28.656 46.781 1 78.56 396 TRP A N 1
ATOM 2992 C CA . TRP A 1 396 ? -4.145 28.281 45.438 1 78.56 396 TRP A CA 1
ATOM 2993 C C . TRP A 1 396 ? -5.266 27.516 44.719 1 78.56 396 TRP A C 1
ATOM 2995 O O . TRP A 1 396 ? -5.473 27.672 43.531 1 78.56 396 TRP A O 1
ATOM 3005 N N . ARG A 1 397 ? -5.961 26.781 45.469 1 80.19 397 ARG A N 1
ATOM 3006 C CA . ARG A 1 397 ? -7.086 26.047 44.906 1 80.19 397 ARG A CA 1
ATOM 3007 C C . ARG A 1 397 ? -8.164 26.984 44.406 1 80.19 397 ARG A C 1
ATOM 3009 O O . ARG A 1 397 ? -8.719 26.766 43.312 1 80.19 397 ARG A O 1
ATOM 3016 N N . LYS A 1 398 ? -8.367 28.016 45.156 1 72.12 398 LYS A N 1
ATOM 3017 C CA . LYS A 1 398 ? -9.375 29 44.781 1 72.12 398 LYS A CA 1
ATOM 3018 C C . LYS A 1 398 ? -8.922 29.766 43.531 1 72.12 398 LYS A C 1
ATOM 3020 O O . LYS A 1 398 ? -9.734 30.078 42.656 1 72.12 398 LYS A O 1
ATOM 3025 N N . PHE A 1 399 ? -7.672 30 43.594 1 74.06 399 PHE A N 1
ATOM 3026 C CA . PHE A 1 399 ? -7.113 30.734 42.469 1 74.06 399 PHE A CA 1
ATOM 3027 C C . PHE A 1 399 ? -7.238 29.922 41.188 1 74.06 399 PHE A C 1
ATOM 3029 O O . PHE A 1 399 ? -7.641 30.453 40.125 1 74.06 399 PHE A O 1
ATOM 3036 N N . LEU A 1 400 ? -6.957 28.672 41.25 1 75.56 400 LEU A N 1
ATOM 3037 C CA . LEU A 1 400 ? -6.984 27.797 40.094 1 75.56 400 LEU A CA 1
ATOM 3038 C C . LEU A 1 400 ? -8.414 27.578 39.594 1 75.56 400 LEU A C 1
ATOM 3040 O O . LEU A 1 400 ? -8.656 27.516 38.406 1 75.56 400 LEU A O 1
ATOM 3044 N N . MET A 1 401 ? -9.312 27.578 40.531 1 69.25 401 MET A N 1
ATOM 3045 C CA . MET A 1 401 ? -10.711 27.391 40.188 1 69.25 401 MET A CA 1
ATOM 3046 C C . MET A 1 401 ? -11.273 28.641 39.531 1 69.25 401 MET A C 1
ATOM 3048 O O . MET A 1 401 ? -12.062 28.562 38.594 1 69.25 401 MET A O 1
ATOM 3052 N N . ARG A 1 402 ? -10.797 29.75 40 1 62.28 402 ARG A N 1
ATOM 3053 C CA . ARG A 1 402 ? -11.242 31 39.438 1 62.28 402 ARG A CA 1
ATOM 3054 C C . ARG A 1 402 ? -10.664 31.203 38.031 1 62.28 402 ARG A C 1
ATOM 3056 O O . ARG A 1 402 ? -11.336 31.703 37.125 1 62.28 402 ARG A O 1
ATOM 3063 N N . TYR A 1 403 ? -9.445 30.844 37.969 1 64.25 403 TYR A N 1
ATOM 3064 C CA . TYR A 1 403 ? -8.766 30.984 36.656 1 64.25 403 TYR A CA 1
ATOM 3065 C C . TYR A 1 403 ? -9.414 30.094 35.625 1 64.25 403 TYR A C 1
ATOM 3067 O O . TYR A 1 403 ? -9.57 30.5 34.469 1 64.25 403 TYR A O 1
ATOM 3075 N N . SER A 1 404 ? -9.828 29 36 1 63.78 404 SER A N 1
ATOM 3076 C CA . SER A 1 404 ? -10.438 28.062 35.062 1 63.78 404 SER A CA 1
ATOM 3077 C C . SER A 1 404 ? -11.836 28.516 34.656 1 63.78 404 SER A C 1
ATOM 3079 O O . SER A 1 404 ? -12.234 28.328 33.5 1 63.78 404 SER A O 1
ATOM 3081 N N . SER A 1 405 ? -12.602 29.094 35.531 1 53.62 405 SER A N 1
ATOM 3082 C CA . SER A 1 405 ? -13.961 29.562 35.281 1 53.62 405 SER A CA 1
ATOM 3083 C C . SER A 1 405 ? -13.953 30.859 34.469 1 53.62 405 SER A C 1
ATOM 3085 O O . SER A 1 405 ? -14.852 31.094 33.656 1 53.62 405 SER A O 1
ATOM 3087 N N . GLY A 1 406 ? -13.07 31.734 34.656 1 49.78 406 GLY A N 1
ATOM 3088 C CA . GLY A 1 406 ? -13.008 33.031 33.969 1 49.78 406 GLY A CA 1
ATOM 3089 C C . GLY A 1 406 ? -12.547 32.938 32.531 1 49.78 406 GLY A C 1
ATOM 3090 O O . GLY A 1 406 ? -12.922 33.75 31.703 1 49.78 406 GLY A O 1
ATOM 3091 N N . SER A 1 407 ? -11.727 32.188 32.219 1 48.25 407 SER A N 1
ATOM 3092 C CA . SER A 1 407 ? -11.133 32.094 30.891 1 48.25 407 SER A CA 1
ATOM 3093 C C . SER A 1 407 ? -12.195 31.781 29.828 1 48.25 407 SER A C 1
ATOM 3095 O O . SER A 1 407 ? -12.008 32.094 28.656 1 48.25 407 SER A O 1
ATOM 3097 N N . GLN A 1 408 ? -13.344 31.266 30.172 1 43.56 408 GLN A N 1
ATOM 3098 C CA . GLN A 1 408 ? -14.414 31.047 29.203 1 43.56 408 GLN A CA 1
ATOM 3099 C C . GLN A 1 408 ? -15.031 32.375 28.766 1 43.56 408 GLN A C 1
ATOM 3101 O O . GLN A 1 408 ? -15.477 32.531 27.625 1 43.56 408 GLN A O 1
ATOM 3106 N N . THR A 1 409 ? -15.172 33.375 29.578 1 39.44 409 THR A N 1
ATOM 3107 C CA . THR A 1 409 ? -15.891 34.625 29.297 1 39.44 409 THR A CA 1
ATOM 3108 C C . THR A 1 409 ? -15.031 35.562 28.453 1 39.44 409 THR A C 1
ATOM 3110 O O . THR A 1 409 ? -15.555 36.438 27.75 1 39.44 409 THR A O 1
ATOM 3113 N N . VAL A 1 410 ? -13.891 35.688 28.641 1 40.56 410 VAL A N 1
ATOM 3114 C CA . VAL A 1 410 ? -13.086 36.781 28.109 1 40.56 410 VAL A CA 1
ATOM 3115 C C . VAL A 1 410 ? -12.914 36.594 26.594 1 40.56 410 VAL A C 1
ATOM 3117 O O . VAL A 1 410 ? -12.406 37.469 25.922 1 40.56 410 VAL A O 1
ATOM 3120 N N . LEU A 1 411 ? -13.195 35.531 26.109 1 40.44 411 LEU A N 1
ATOM 3121 C CA . LEU A 1 411 ? -12.898 35.375 24.688 1 40.44 411 LEU A CA 1
ATOM 3122 C C . LEU A 1 411 ? -13.766 36.281 23.844 1 40.44 411 LEU A C 1
ATOM 3124 O O . LEU A 1 411 ? -13.586 36.375 22.625 1 40.44 411 LEU A O 1
ATOM 3128 N N . ASN A 1 412 ? -14.82 36.875 24.484 1 38.25 412 ASN A N 1
ATOM 3129 C CA . ASN A 1 412 ? -15.773 37.469 23.547 1 38.25 412 ASN A CA 1
ATOM 3130 C C . ASN A 1 412 ? -15.391 38.906 23.172 1 38.25 412 ASN A C 1
ATOM 3132 O O . ASN A 1 412 ? -16.109 39.562 22.438 1 38.25 412 ASN A O 1
ATOM 3136 N N . HIS A 1 413 ? -14.656 39.562 23.922 1 42.34 413 HIS A N 1
ATOM 3137 C CA . HIS A 1 413 ? -14.609 40.906 23.375 1 42.34 413 HIS A CA 1
ATOM 3138 C C . HIS A 1 413 ? -13.672 41 22.172 1 42.34 413 HIS A C 1
ATOM 3140 O O . HIS A 1 413 ? -12.453 41.094 22.328 1 42.34 413 HIS A O 1
ATOM 3146 N N . GLU A 1 414 ? -14.016 40.562 21.156 1 53.44 414 GLU A N 1
ATOM 3147 C CA . GLU A 1 414 ? -13.25 40.562 19.922 1 53.44 414 GLU A CA 1
ATOM 3148 C C . GLU A 1 414 ? -12.922 42 19.484 1 53.44 414 GLU A C 1
ATOM 3150 O O . GLU A 1 414 ? -13.828 42.781 19.219 1 53.44 414 GLU A O 1
ATOM 3155 N N . ASN A 1 415 ? -11.781 42.656 19.891 1 65.31 415 ASN A N 1
ATOM 3156 C CA . ASN A 1 415 ? -11.297 43.938 19.375 1 65.31 415 ASN A CA 1
ATOM 3157 C C . ASN A 1 415 ? -11.305 43.969 17.844 1 65.31 415 ASN A C 1
ATOM 3159 O O . ASN A 1 415 ? -10.586 43.188 17.203 1 65.31 415 ASN A O 1
ATOM 3163 N N . LEU A 1 416 ? -12.305 44.688 17.281 1 75.06 416 LEU A N 1
ATOM 3164 C CA . LEU A 1 416 ? -12.5 44.812 15.852 1 75.06 416 LEU A CA 1
ATOM 3165 C C . LEU A 1 416 ? -11.211 45.25 15.164 1 75.06 416 LEU A C 1
ATOM 3167 O O . LEU A 1 416 ? -10.922 44.844 14.039 1 75.06 416 LEU A O 1
ATOM 3171 N N . TRP A 1 417 ? -10.398 46.094 15.867 1 79.06 417 TRP A N 1
ATOM 3172 C CA . TRP A 1 417 ? -9.125 46.562 15.32 1 79.06 417 TRP A CA 1
ATOM 3173 C C . TRP A 1 417 ? -8.156 45.406 15.133 1 79.06 417 TRP A C 1
ATOM 3175 O O . TRP A 1 417 ? -7.488 45.312 14.102 1 79.06 417 TRP A O 1
ATOM 3185 N N . LYS A 1 418 ? -8.125 44.688 16.125 1 78.75 418 LYS A N 1
ATOM 3186 C CA . LYS A 1 418 ? -7.215 43.562 16.062 1 78.75 418 LYS A CA 1
ATOM 3187 C C . LYS A 1 418 ? -7.613 42.594 14.938 1 78.75 418 LYS A C 1
ATOM 3189 O O . LYS A 1 418 ? -6.758 42.094 14.195 1 78.75 418 LYS A O 1
ATOM 3194 N N . LYS A 1 419 ? -8.852 42.375 14.812 1 80.88 419 LYS A N 1
ATOM 3195 C CA . LYS A 1 419 ? -9.344 41.5 13.758 1 80.88 419 LYS A CA 1
ATOM 3196 C C . LYS A 1 419 ? -9.031 42.062 12.375 1 80.88 419 LYS A C 1
ATOM 3198 O O . LYS A 1 419 ? -8.617 41.344 11.477 1 80.88 419 LYS A O 1
ATOM 3203 N N . LEU A 1 420 ? -9.242 43.344 12.258 1 84.69 420 LEU A N 1
ATOM 3204 C CA . LEU A 1 420 ? -9.031 43.969 10.961 1 84.69 420 LEU A CA 1
ATOM 3205 C C . LEU A 1 420 ? -7.543 44.031 10.617 1 84.69 420 LEU A C 1
ATOM 3207 O O . LEU A 1 420 ? -7.152 43.688 9.492 1 84.69 420 LEU A O 1
ATOM 3211 N N . LEU A 1 421 ? -6.711 44.406 11.531 1 84.5 421 LEU A N 1
ATOM 3212 C CA . LEU A 1 421 ? -5.277 44.531 11.289 1 84.5 421 LEU A CA 1
ATOM 3213 C C . LEU A 1 421 ? -4.648 43.156 10.992 1 84.5 421 LEU A C 1
ATOM 3215 O O . LEU A 1 421 ? -3.77 43.062 10.125 1 84.5 421 LEU A O 1
ATOM 3219 N N . LEU A 1 422 ? -5.109 42.188 11.727 1 82.56 422 LEU A N 1
ATOM 3220 C CA . LEU A 1 422 ? -4.57 40.844 11.492 1 82.56 422 LEU A CA 1
ATOM 3221 C C . LEU A 1 422 ? -4.953 40.344 10.109 1 82.56 422 LEU A C 1
ATOM 3223 O O . LEU A 1 422 ? -4.152 39.688 9.438 1 82.56 422 LEU A O 1
ATOM 3227 N N . ALA A 1 423 ? -6.086 40.625 9.758 1 85.38 423 ALA A N 1
ATOM 3228 C CA . ALA A 1 423 ? -6.539 40.219 8.438 1 85.38 423 ALA A CA 1
ATOM 3229 C C . ALA A 1 423 ? -5.754 40.938 7.34 1 85.38 423 ALA A C 1
ATOM 3231 O O . ALA A 1 423 ? -5.359 40.312 6.348 1 85.38 423 ALA A O 1
ATOM 3232 N N . MET A 1 424 ? -5.496 42.25 7.555 1 87.38 424 MET A N 1
ATOM 3233 C CA . MET A 1 424 ? -4.781 43.031 6.559 1 87.38 424 MET A CA 1
ATOM 3234 C C . MET A 1 424 ? -3.318 42.594 6.473 1 87.38 424 MET A C 1
ATOM 3236 O O . MET A 1 424 ? -2.748 42.531 5.383 1 87.38 424 MET A O 1
ATOM 3240 N N . VAL A 1 425 ? -2.746 42.344 7.59 1 86.5 425 VAL A N 1
ATOM 3241 C CA . VAL A 1 425 ? -1.351 41.906 7.625 1 86.5 425 VAL A CA 1
ATOM 3242 C C . VAL A 1 425 ? -1.204 40.562 6.941 1 86.5 425 VAL A C 1
ATOM 3244 O O . VAL A 1 425 ? -0.252 40.312 6.191 1 86.5 425 VAL A O 1
ATOM 3247 N N . ARG A 1 426 ? -2.107 39.719 7.254 1 85.56 426 ARG A N 1
ATOM 3248 C CA . ARG A 1 426 ? -2.072 38.406 6.641 1 85.56 426 ARG A CA 1
ATOM 3249 C C . ARG A 1 426 ? -2.146 38.5 5.121 1 85.56 426 ARG A C 1
ATOM 3251 O O . ARG A 1 426 ? -1.354 37.875 4.414 1 85.56 426 ARG A O 1
ATOM 3258 N N . ILE A 1 427 ? -3.012 39.25 4.648 1 87.88 427 ILE A N 1
ATOM 3259 C CA . ILE A 1 427 ? -3.203 39.406 3.213 1 87.88 427 ILE A CA 1
ATOM 3260 C C . ILE A 1 427 ? -1.957 40.031 2.594 1 87.88 427 ILE A C 1
ATOM 3262 O O . ILE A 1 427 ? -1.477 39.562 1.552 1 87.88 427 ILE A O 1
ATOM 3266 N N . THR A 1 428 ? -1.449 41.031 3.258 1 89.62 428 THR A N 1
ATOM 3267 C CA . THR A 1 428 ? -0.285 41.75 2.748 1 89.62 428 THR A CA 1
ATOM 3268 C C . THR A 1 428 ? 0.939 40.844 2.717 1 89.62 428 THR A C 1
ATOM 3270 O O . THR A 1 428 ? 1.692 40.844 1.741 1 89.62 428 THR A O 1
ATOM 3273 N N . VAL A 1 429 ? 1.107 40.094 3.672 1 87.56 429 VAL A N 1
ATOM 3274 C CA . VAL A 1 429 ? 2.271 39.219 3.771 1 87.56 429 VAL A CA 1
ATOM 3275 C C . VAL A 1 429 ? 2.189 38.125 2.707 1 87.56 429 VAL A C 1
ATOM 3277 O O . VAL A 1 429 ? 3.166 37.875 2.004 1 87.56 429 VAL A O 1
ATOM 3280 N N . VAL A 1 430 ? 1.071 37.531 2.59 1 88.12 430 VAL A N 1
ATOM 3281 C CA . VAL A 1 430 ? 0.895 36.406 1.658 1 88.12 430 VAL A CA 1
ATOM 3282 C C . VAL A 1 430 ? 1.107 36.906 0.227 1 88.12 430 VAL A C 1
ATOM 3284 O O . VAL A 1 430 ? 1.866 36.312 -0.536 1 88.12 430 VAL A O 1
ATOM 3287 N N . TYR A 1 431 ? 0.477 38 -0.125 1 91.06 431 TYR A N 1
ATOM 3288 C CA . TYR A 1 431 ? 0.568 38.469 -1.497 1 91.06 431 TYR A CA 1
ATOM 3289 C C . TYR A 1 431 ? 1.938 39.094 -1.771 1 91.06 431 TYR A C 1
ATOM 3291 O O . TYR A 1 431 ? 2.414 39.062 -2.908 1 91.06 431 TYR A O 1
ATOM 3299 N N . SER A 1 432 ? 2.605 39.562 -0.739 1 91.25 432 SER A N 1
ATOM 3300 C CA . SER A 1 432 ? 3.977 40.062 -0.896 1 91.25 432 SER A CA 1
ATOM 3301 C C . SER A 1 432 ? 4.934 38.906 -1.188 1 91.25 432 SER A C 1
ATOM 3303 O O . SER A 1 432 ? 5.828 39.031 -2.025 1 91.25 432 SER A O 1
ATOM 3305 N N . ILE A 1 433 ? 4.703 37.844 -0.494 1 89.12 433 ILE A N 1
ATOM 3306 C CA . ILE A 1 433 ? 5.559 36.688 -0.676 1 89.12 433 ILE A CA 1
ATOM 3307 C C . ILE A 1 433 ? 5.395 36.156 -2.094 1 89.12 433 ILE A C 1
ATOM 3309 O O . ILE A 1 433 ? 6.383 35.812 -2.754 1 89.12 433 ILE A O 1
ATOM 3313 N N . VAL A 1 434 ? 4.223 36.062 -2.531 1 90.06 434 VAL A N 1
ATOM 3314 C CA . VAL A 1 434 ? 3.953 35.594 -3.883 1 90.06 434 VAL A CA 1
ATOM 3315 C C . VAL A 1 434 ? 4.582 36.531 -4.902 1 90.06 434 VAL A C 1
ATOM 3317 O O . VAL A 1 434 ? 5.176 36.094 -5.887 1 90.06 434 VAL A O 1
ATOM 3320 N N . SER A 1 435 ? 4.477 37.844 -4.656 1 92.25 435 SER A N 1
ATOM 3321 C CA . SER A 1 435 ? 5.031 38.844 -5.562 1 92.25 435 SER A CA 1
ATOM 3322 C C . SER A 1 435 ? 6.551 38.781 -5.602 1 92.25 435 SER A C 1
ATOM 3324 O O . SER A 1 435 ? 7.152 38.844 -6.676 1 92.25 435 SER A O 1
ATOM 3326 N N . ILE A 1 436 ? 7.148 38.594 -4.465 1 91.69 436 ILE A N 1
ATOM 3327 C CA . ILE A 1 436 ? 8.602 38.5 -4.387 1 91.69 436 ILE A CA 1
ATOM 3328 C C . ILE A 1 436 ? 9.062 37.25 -5.164 1 91.69 436 ILE A C 1
ATOM 3330 O O . ILE A 1 436 ? 10.078 37.312 -5.867 1 91.69 436 ILE A O 1
ATOM 3334 N N . SER A 1 437 ? 8.344 36.219 -4.977 1 89.62 437 SER A N 1
ATOM 3335 C CA . SER A 1 437 ? 8.688 34.969 -5.66 1 89.62 437 SER A CA 1
ATOM 3336 C C . SER A 1 437 ? 8.602 35.125 -7.176 1 89.62 437 SER A C 1
ATOM 3338 O O . SER A 1 437 ? 9.469 34.656 -7.906 1 89.62 437 SER A O 1
ATOM 3340 N N . ILE A 1 438 ? 7.551 35.75 -7.645 1 91.25 438 ILE A N 1
ATOM 3341 C CA . ILE A 1 438 ? 7.367 35.969 -9.07 1 91.25 438 ILE A CA 1
ATOM 3342 C C . ILE A 1 438 ? 8.484 36.875 -9.602 1 91.25 438 ILE A C 1
ATOM 3344 O O . ILE A 1 438 ? 9.023 36.625 -10.688 1 91.25 438 ILE A O 1
ATOM 3348 N N . ILE A 1 439 ? 8.859 37.906 -8.859 1 92.12 439 ILE A N 1
ATOM 3349 C CA . ILE A 1 439 ? 9.922 38.812 -9.25 1 92.12 439 ILE A CA 1
ATOM 3350 C C . ILE A 1 439 ? 11.25 38.062 -9.32 1 92.12 439 ILE A C 1
ATOM 3352 O O . ILE A 1 439 ? 11.984 38.156 -10.305 1 92.12 439 ILE A O 1
ATOM 3356 N N . ALA A 1 440 ? 11.531 37.25 -8.312 1 90 440 ALA A N 1
ATOM 3357 C CA . ALA A 1 440 ? 12.781 36.5 -8.258 1 90 440 ALA A CA 1
ATOM 3358 C C . ALA A 1 440 ? 12.875 35.5 -9.414 1 90 440 ALA A C 1
ATOM 3360 O O . ALA A 1 440 ? 13.93 35.375 -10.039 1 90 440 ALA A O 1
ATOM 3361 N N . LEU A 1 441 ? 11.797 34.812 -9.68 1 88.75 441 LEU A N 1
ATOM 3362 C CA . LEU A 1 441 ? 11.766 33.812 -10.75 1 88.75 441 LEU A CA 1
ATOM 3363 C C . LEU A 1 441 ? 11.914 34.5 -12.109 1 88.75 441 LEU A C 1
ATOM 3365 O O . LEU A 1 441 ? 12.547 33.938 -13.016 1 88.75 441 LEU A O 1
ATOM 3369 N N . SER A 1 442 ? 11.297 35.656 -12.242 1 90.69 442 SER A N 1
ATOM 3370 C CA . SER A 1 442 ? 11.359 36.406 -13.508 1 90.69 442 SER A CA 1
ATOM 3371 C C . SER A 1 442 ? 12.758 36.938 -13.766 1 90.69 442 SER A C 1
ATOM 3373 O O . SER A 1 442 ? 13.25 36.906 -14.898 1 90.69 442 SER A O 1
ATOM 3375 N N . PHE A 1 443 ? 13.438 37.406 -12.773 1 90.44 443 PHE A N 1
ATOM 3376 C CA . PHE A 1 443 ? 14.797 37.938 -12.938 1 90.44 443 PHE A CA 1
ATOM 3377 C C . PHE A 1 443 ? 15.773 36.812 -13.227 1 90.44 443 PHE A C 1
ATOM 3379 O O . PHE A 1 443 ? 16.781 37 -13.914 1 90.44 443 PHE A O 1
ATOM 3386 N N . ARG A 1 444 ? 15.453 35.594 -12.789 1 87.88 444 ARG A N 1
ATOM 3387 C CA . ARG A 1 444 ? 16.344 34.469 -12.953 1 87.88 444 ARG A CA 1
ATOM 3388 C C . ARG A 1 444 ? 16.125 33.781 -14.305 1 87.88 444 ARG A C 1
ATOM 3390 O O . ARG A 1 444 ? 17.078 33.344 -14.945 1 87.88 444 ARG A O 1
ATOM 3397 N N . PHE A 1 445 ? 14.891 33.75 -14.773 1 88.06 445 PHE A N 1
ATOM 3398 C CA . PHE A 1 445 ? 14.625 32.906 -15.953 1 88.06 445 PHE A CA 1
ATOM 3399 C C . PHE A 1 445 ? 14.133 33.781 -17.109 1 88.06 445 PHE A C 1
ATOM 3401 O O . PHE A 1 445 ? 14.641 33.656 -18.234 1 88.06 445 PHE A O 1
ATOM 3408 N N . VAL A 1 446 ? 13.164 34.656 -16.844 1 88.94 446 VAL A N 1
ATOM 3409 C CA . VAL A 1 446 ? 12.453 35.375 -17.906 1 88.94 446 VAL A CA 1
ATOM 3410 C C . VAL A 1 446 ? 13.328 36.5 -18.453 1 88.94 446 VAL A C 1
ATOM 3412 O O . VAL A 1 446 ? 13.469 36.625 -19.672 1 88.94 446 VAL A O 1
ATOM 3415 N N . VAL A 1 447 ? 13.953 37.281 -17.562 1 89.94 447 VAL A N 1
ATOM 3416 C CA . VAL A 1 447 ? 14.727 38.469 -17.984 1 89.94 447 VAL A CA 1
ATOM 3417 C C . VAL A 1 447 ? 15.938 38 -18.797 1 89.94 447 VAL A C 1
ATOM 3419 O O . VAL A 1 447 ? 16.203 38.562 -19.859 1 89.94 447 VAL A O 1
ATOM 3422 N N . PRO A 1 448 ? 16.625 37 -18.328 1 90.25 448 PRO A N 1
ATOM 3423 C CA . PRO A 1 448 ? 17.75 36.562 -19.141 1 90.25 448 PRO A CA 1
ATOM 3424 C C . PRO A 1 448 ? 17.312 35.969 -20.484 1 90.25 448 PRO A C 1
ATOM 3426 O O . PRO A 1 448 ? 18.031 36.094 -21.484 1 90.25 448 PRO A O 1
ATOM 3429 N N . PHE A 1 449 ? 16.203 35.344 -20.5 1 90.38 449 PHE A N 1
ATOM 3430 C CA . PHE A 1 449 ? 15.672 34.812 -21.75 1 90.38 449 PHE A CA 1
ATOM 3431 C C . PHE A 1 449 ? 15.422 35.938 -22.75 1 90.38 449 PHE A C 1
ATOM 3433 O O . PHE A 1 449 ? 15.734 35.812 -23.938 1 90.38 449 PHE A O 1
ATOM 3440 N N . PHE A 1 450 ? 14.891 37.062 -22.266 1 90.44 450 PHE A N 1
ATOM 3441 C CA . PHE A 1 450 ? 14.641 38.25 -23.109 1 90.44 450 PHE A CA 1
ATOM 3442 C C . PHE A 1 450 ? 15.953 38.906 -23.516 1 90.44 450 PHE A C 1
ATOM 3444 O O . PHE A 1 450 ? 16.094 39.375 -24.641 1 90.44 450 PHE A O 1
ATOM 3451 N N . LYS A 1 451 ? 16.875 38.938 -22.625 1 89.5 451 LYS A N 1
ATOM 3452 C CA . LYS A 1 451 ? 18.141 39.594 -22.891 1 89.5 451 LYS A CA 1
ATOM 3453 C C . LYS A 1 451 ? 18.969 38.844 -23.922 1 89.5 451 LYS A C 1
ATOM 3455 O O . LYS A 1 451 ? 19.766 39.406 -24.656 1 89.5 451 LYS A O 1
ATOM 3460 N N . GLU A 1 452 ? 18.766 37.531 -23.922 1 90.12 452 GLU A N 1
ATOM 3461 C CA . GLU A 1 452 ? 19.484 36.719 -24.875 1 90.12 452 GLU A CA 1
ATOM 3462 C C . GLU A 1 452 ? 18.891 36.844 -26.281 1 90.12 452 GLU A C 1
ATOM 3464 O O . GLU A 1 452 ? 19.609 36.688 -27.266 1 90.12 452 GLU A O 1
ATOM 3469 N N . ASN A 1 453 ? 17.609 37.125 -26.438 1 90.62 453 ASN A N 1
ATOM 3470 C CA . ASN A 1 453 ? 16.953 37.062 -27.734 1 90.62 453 ASN A CA 1
ATOM 3471 C C . ASN A 1 453 ? 16.609 38.469 -28.266 1 90.62 453 ASN A C 1
ATOM 3473 O O . ASN A 1 453 ? 16.25 38.625 -29.422 1 90.62 453 ASN A O 1
ATOM 3477 N N . LEU A 1 454 ? 16.656 39.562 -27.359 1 89.94 454 LEU A N 1
ATOM 3478 C CA . LEU A 1 454 ? 16.234 40.906 -27.766 1 89.94 454 LEU A CA 1
ATOM 3479 C C . LEU A 1 454 ? 17.297 41.938 -27.375 1 89.94 454 LEU A C 1
ATOM 3481 O O . LEU A 1 454 ? 18.156 41.656 -26.531 1 89.94 454 LEU A O 1
ATOM 3485 N N . PRO A 1 455 ? 17.234 43.125 -28.094 1 86.31 455 PRO A N 1
ATOM 3486 C CA . PRO A 1 455 ? 18.156 44.188 -27.688 1 86.31 455 PRO A CA 1
ATOM 3487 C C . PRO A 1 455 ? 17.922 44.625 -26.234 1 86.31 455 PRO A C 1
ATOM 3489 O O . PRO A 1 455 ? 16.844 44.438 -25.688 1 86.31 455 PRO A O 1
ATOM 3492 N N . HIS A 1 456 ? 18.891 45.25 -25.641 1 85.56 456 HIS A N 1
ATOM 3493 C CA . HIS A 1 456 ? 18.953 45.531 -24.203 1 85.56 456 HIS A CA 1
ATOM 3494 C C . HIS A 1 456 ? 17.75 46.375 -23.75 1 85.56 456 HIS A C 1
ATOM 3496 O O . HIS A 1 456 ? 17.125 46.062 -22.734 1 85.56 456 HIS A O 1
ATOM 3502 N N . PHE A 1 457 ? 17.375 47.438 -24.453 1 87.56 457 PHE A N 1
ATOM 3503 C CA . PHE A 1 457 ? 16.281 48.312 -24.031 1 87.56 457 PHE A CA 1
ATOM 3504 C C . PHE A 1 457 ? 14.953 47.594 -24.094 1 87.56 457 PHE A C 1
ATOM 3506 O O . PHE A 1 457 ? 14.156 47.656 -23.156 1 87.56 457 PHE A O 1
ATOM 3513 N N . TRP A 1 458 ? 14.703 46.844 -25.125 1 88.19 458 TRP A N 1
ATOM 3514 C CA . TRP A 1 458 ? 13.438 46.156 -25.297 1 88.19 458 TRP A CA 1
ATOM 3515 C C . TRP A 1 458 ? 13.336 44.969 -24.328 1 88.19 458 TRP A C 1
ATOM 3517 O O . TRP A 1 458 ? 12.242 44.625 -23.859 1 88.19 458 TRP A O 1
ATOM 3527 N N . ALA A 1 459 ? 14.492 44.375 -24.125 1 90.94 459 ALA A N 1
ATOM 3528 C CA . ALA A 1 459 ? 14.516 43.25 -23.188 1 90.94 459 ALA A CA 1
ATOM 3529 C C . ALA A 1 459 ? 14.125 43.688 -21.781 1 90.94 459 ALA A C 1
ATOM 3531 O O . ALA A 1 459 ? 13.352 43 -21.094 1 90.94 459 ALA A O 1
ATOM 3532 N N . SER A 1 460 ? 14.672 44.875 -21.438 1 90.31 460 SER A N 1
ATOM 3533 C CA . SER A 1 460 ? 14.375 45.406 -20.109 1 90.31 460 SER A CA 1
ATOM 3534 C C . SER A 1 460 ? 12.938 45.875 -20 1 90.31 460 SER A C 1
ATOM 3536 O O . SER A 1 460 ? 12.289 45.719 -18.969 1 90.31 460 SER A O 1
ATOM 3538 N N . LEU A 1 461 ? 12.445 46.469 -21.047 1 90.69 461 LEU A N 1
ATOM 3539 C CA . LEU A 1 461 ? 11.07 46.969 -21.062 1 90.69 461 LEU A CA 1
ATOM 3540 C C . LEU A 1 461 ? 10.078 45.812 -21 1 90.69 461 LEU A C 1
ATOM 3542 O O . LEU A 1 461 ? 9.133 45.844 -20.203 1 90.69 461 LEU A O 1
ATOM 3546 N N . LEU A 1 462 ? 10.305 44.812 -21.812 1 91.31 462 LEU A N 1
ATOM 3547 C CA . LEU A 1 462 ? 9.406 43.656 -21.828 1 91.31 462 LEU A CA 1
ATOM 3548 C C . LEU A 1 462 ? 9.492 42.875 -20.531 1 91.31 462 LEU A C 1
ATOM 3550 O O . LEU A 1 462 ? 8.492 42.312 -20.062 1 91.31 462 LEU A O 1
ATOM 3554 N N . GLY A 1 463 ? 10.688 42.844 -20.078 1 91.44 463 GLY A N 1
ATOM 3555 C CA . GLY A 1 463 ? 10.859 42.188 -18.781 1 91.44 463 GLY A CA 1
ATOM 3556 C C . GLY A 1 463 ? 10.102 42.875 -17.672 1 91.44 463 GLY A C 1
ATOM 3557 O O . GLY A 1 463 ? 9.438 42.219 -16.859 1 91.44 463 GLY A O 1
ATOM 3558 N N . ALA A 1 464 ? 10.203 44.188 -17.625 1 92.19 464 ALA A N 1
ATOM 3559 C CA . ALA A 1 464 ? 9.516 44.969 -16.594 1 92.19 464 ALA A CA 1
ATOM 3560 C C . ALA A 1 464 ? 8 44.844 -16.734 1 92.19 464 ALA A C 1
ATOM 3562 O O . ALA A 1 464 ? 7.289 44.656 -15.742 1 92.19 464 ALA A O 1
ATOM 3563 N N . VAL A 1 465 ? 7.527 44.906 -17.938 1 91.25 465 VAL A N 1
ATOM 3564 C CA . VAL A 1 465 ? 6.094 44.812 -18.203 1 91.25 465 VAL A CA 1
ATOM 3565 C C . VAL A 1 465 ? 5.574 43.438 -17.812 1 91.25 465 VAL A C 1
ATOM 3567 O O . VAL A 1 465 ? 4.496 43.312 -17.234 1 91.25 465 VAL A O 1
ATOM 3570 N N . PHE A 1 466 ? 6.316 42.469 -18.188 1 92.19 466 PHE A N 1
ATOM 3571 C CA . PHE A 1 466 ? 5.918 41.094 -17.875 1 92.19 466 PHE A CA 1
ATOM 3572 C C . PHE A 1 466 ? 5.828 40.906 -16.359 1 92.19 466 PHE A C 1
ATOM 3574 O O . PHE A 1 466 ? 4.84 40.375 -15.867 1 92.19 466 PHE A O 1
ATOM 3581 N N . ILE A 1 467 ? 6.824 41.375 -15.641 1 93.56 467 ILE A N 1
ATOM 3582 C CA . ILE A 1 467 ? 6.883 41.188 -14.195 1 93.56 467 ILE A CA 1
ATOM 3583 C C . ILE A 1 467 ? 5.746 41.969 -13.523 1 93.56 467 ILE A C 1
ATOM 3585 O O . ILE A 1 467 ? 5.047 41.406 -12.664 1 93.56 467 ILE A O 1
ATOM 3589 N N . ILE A 1 468 ? 5.57 43.188 -13.938 1 92.44 468 ILE A N 1
ATOM 3590 C CA . ILE A 1 468 ? 4.566 44.062 -13.32 1 92.44 468 ILE A CA 1
ATOM 3591 C C . ILE A 1 468 ? 3.17 43.5 -13.617 1 92.44 468 ILE A C 1
ATOM 3593 O O . ILE A 1 468 ? 2.291 43.531 -12.75 1 92.44 468 ILE A O 1
ATOM 3597 N N . LEU A 1 469 ? 2.951 42.969 -14.773 1 90.5 469 LEU A N 1
ATOM 3598 C CA . LEU A 1 469 ? 1.659 42.375 -15.125 1 90.5 469 LEU A CA 1
ATOM 3599 C C . LEU A 1 469 ? 1.37 41.156 -14.289 1 90.5 469 LEU A C 1
ATOM 3601 O O . LEU A 1 469 ? 0.23 40.938 -13.875 1 90.5 469 LEU A O 1
ATOM 3605 N N . CYS A 1 470 ? 2.344 40.375 -14.07 1 90.94 470 CYS A N 1
ATOM 3606 C CA . CYS A 1 470 ? 2.168 39.125 -13.32 1 90.94 470 CYS A CA 1
ATOM 3607 C C . CYS A 1 470 ? 1.891 39.406 -11.852 1 90.94 470 CYS A C 1
ATOM 3609 O O . CYS A 1 470 ? 1.15 38.688 -11.203 1 90.94 470 CYS A O 1
ATOM 3611 N N . ILE A 1 471 ? 2.498 40.531 -11.328 1 93.19 471 ILE A N 1
ATOM 3612 C CA . ILE A 1 471 ? 2.355 40.781 -9.898 1 93.19 471 ILE A CA 1
ATOM 3613 C C . ILE A 1 471 ? 1.183 41.719 -9.664 1 93.19 471 ILE A C 1
ATOM 3615 O O . ILE A 1 471 ? 0.717 41.875 -8.531 1 93.19 471 ILE A O 1
ATOM 3619 N N . SER A 1 472 ? 0.622 42.375 -10.68 1 92.12 472 SER A N 1
ATOM 3620 C CA . SER A 1 472 ? -0.379 43.406 -10.57 1 92.12 472 SER A CA 1
ATOM 3621 C C . SER A 1 472 ? -1.637 42.906 -9.867 1 92.12 472 SER A C 1
ATOM 3623 O O . SER A 1 472 ? -2.221 43.625 -9.047 1 92.12 472 SER A O 1
ATOM 3625 N N . PRO A 1 473 ? -2.088 41.719 -10.164 1 89.94 473 PRO A N 1
ATOM 3626 C CA . PRO A 1 473 ? -3.283 41.25 -9.445 1 89.94 473 PRO A CA 1
ATOM 3627 C C . PRO A 1 473 ? -3.055 41.125 -7.941 1 89.94 473 PRO A C 1
ATOM 3629 O O . PRO A 1 473 ? -3.965 41.406 -7.152 1 89.94 473 PRO A O 1
ATOM 3632 N N . PHE A 1 474 ? -1.946 40.812 -7.543 1 91.69 474 PHE A N 1
ATOM 3633 C CA . PHE A 1 474 ? -1.627 40.656 -6.129 1 91.69 474 PHE A CA 1
ATOM 3634 C C . PHE A 1 474 ? -1.432 42 -5.453 1 91.69 474 PHE A C 1
ATOM 3636 O O . PHE A 1 474 ? -1.824 42.188 -4.297 1 91.69 474 PHE A O 1
ATOM 3643 N N . LEU A 1 475 ? -0.749 42.906 -6.176 1 92.38 475 LEU A N 1
ATOM 3644 C CA . LEU A 1 475 ? -0.567 44.25 -5.633 1 92.38 475 LEU A CA 1
ATOM 3645 C C . LEU A 1 475 ? -1.909 44.969 -5.461 1 92.38 475 LEU A C 1
ATOM 3647 O O . LEU A 1 475 ? -2.113 45.688 -4.492 1 92.38 475 LEU A O 1
ATOM 3651 N N . ARG A 1 476 ? -2.754 44.719 -6.367 1 90.69 476 ARG A N 1
ATOM 3652 C CA . ARG A 1 476 ? -4.082 45.281 -6.23 1 90.69 476 ARG A CA 1
ATOM 3653 C C . ARG A 1 476 ? -4.801 44.75 -5.004 1 90.69 476 ARG A C 1
ATOM 3655 O O . ARG A 1 476 ? -5.504 45.469 -4.305 1 90.69 476 ARG A O 1
ATOM 3662 N N . ALA A 1 477 ? -4.727 43.5 -4.836 1 89.25 477 ALA A N 1
ATOM 3663 C CA . ALA A 1 477 ? -5.352 42.875 -3.676 1 89.25 477 ALA A CA 1
ATOM 3664 C C . ALA A 1 477 ? -4.797 43.469 -2.375 1 89.25 477 ALA A C 1
ATOM 3666 O O . ALA A 1 477 ? -5.543 43.656 -1.413 1 89.25 477 ALA A O 1
ATOM 3667 N N . ILE A 1 478 ? -3.535 43.75 -2.344 1 90.75 478 ILE A N 1
ATOM 3668 C CA . ILE A 1 478 ? -2.91 44.344 -1.164 1 90.75 478 ILE A CA 1
ATOM 3669 C C . ILE A 1 478 ? -3.514 45.719 -0.89 1 90.75 478 ILE A C 1
ATOM 3671 O O . ILE A 1 478 ? -3.818 46.062 0.258 1 90.75 478 ILE A O 1
ATOM 3675 N N . MET A 1 479 ? -3.832 46.438 -1.845 1 89.62 479 MET A N 1
ATOM 3676 C CA . MET A 1 479 ? -4.234 47.844 -1.707 1 89.62 479 MET A CA 1
ATOM 3677 C C . MET A 1 479 ? -5.723 47.969 -1.392 1 89.62 479 MET A C 1
ATOM 3679 O O . MET A 1 479 ? -6.133 48.781 -0.58 1 89.62 479 MET A O 1
ATOM 3683 N N . VAL A 1 480 ? -6.5 47.062 -1.954 1 85.5 480 VAL A N 1
ATOM 3684 C CA . VAL A 1 480 ? -7.934 47.344 -1.948 1 85.5 480 VAL A CA 1
ATOM 3685 C C . VAL A 1 480 ? -8.648 46.344 -1.023 1 85.5 480 VAL A C 1
ATOM 3687 O O . VAL A 1 480 ? -9.68 46.688 -0.439 1 85.5 480 VAL A O 1
ATOM 3690 N N . LYS A 1 481 ? -8.141 45.219 -0.787 1 86 481 LYS A N 1
ATOM 3691 C CA . LYS A 1 481 ? -8.867 44.188 -0.041 1 86 481 LYS A CA 1
ATOM 3692 C C . LYS A 1 481 ? -9.125 44.656 1.396 1 86 481 LYS A C 1
ATOM 3694 O O . LYS A 1 481 ? -8.234 45.188 2.049 1 86 481 LYS A O 1
ATOM 3699 N N . LYS A 1 482 ? -10.32 44.438 1.917 1 84.38 482 LYS A N 1
ATOM 3700 C CA . LYS A 1 482 ? -10.789 44.656 3.281 1 84.38 482 LYS A CA 1
ATOM 3701 C C . LYS A 1 482 ? -11.031 46.156 3.535 1 84.38 482 LYS A C 1
ATOM 3703 O O . LYS A 1 482 ? -11.305 46.562 4.668 1 84.38 482 LYS A O 1
ATOM 3708 N N . ASN A 1 483 ? -10.852 47.031 2.43 1 84.25 483 ASN A N 1
ATOM 3709 C CA . ASN A 1 483 ? -11.133 48.469 2.598 1 84.25 483 ASN A CA 1
ATOM 3710 C C . ASN A 1 483 ? -12.625 48.719 2.754 1 84.25 483 ASN A C 1
ATOM 3712 O O . ASN A 1 483 ? -13.023 49.781 3.26 1 84.25 483 ASN A O 1
ATOM 3716 N N . HIS A 1 484 ? -13.438 47.656 2.359 1 77.06 484 HIS A N 1
ATOM 3717 C CA . HIS A 1 484 ? -14.883 47.812 2.488 1 77.06 484 HIS A CA 1
ATOM 3718 C C . HIS A 1 484 ? -15.484 46.656 3.32 1 77.06 484 HIS A C 1
ATOM 3720 O O . HIS A 1 484 ? -16.656 46.312 3.15 1 77.06 484 HIS A O 1
ATOM 3726 N N . SER A 1 485 ? -14.719 46.156 4.188 1 84.38 485 SER A N 1
ATOM 3727 C CA . SER A 1 485 ? -15.18 45.062 5.047 1 84.38 485 SER A CA 1
ATOM 3728 C C . SER A 1 485 ? -16.062 45.594 6.176 1 84.38 485 SER A C 1
ATOM 3730 O O . SER A 1 485 ? -16.078 46.812 6.445 1 84.38 485 SER A O 1
ATOM 3732 N N . VAL A 1 486 ? -16.828 44.75 6.738 1 77.38 486 VAL A N 1
ATOM 3733 C CA . VAL A 1 486 ? -17.734 45.125 7.82 1 77.38 486 VAL A CA 1
ATOM 3734 C C . VAL A 1 486 ? -16.938 45.688 8.992 1 77.38 486 VAL A C 1
ATOM 3736 O O . VAL A 1 486 ? -17.359 46.656 9.625 1 77.38 486 VAL A O 1
ATOM 3739 N N . GLU A 1 487 ? -15.812 45.188 9.188 1 83.25 487 GLU A N 1
ATOM 3740 C CA . GLU A 1 487 ? -14.969 45.656 10.281 1 83.25 487 GLU A CA 1
ATOM 3741 C C . GLU A 1 487 ? -14.477 47.062 10.016 1 83.25 487 GLU A C 1
ATOM 3743 O O . GLU A 1 487 ? -14.492 47.906 10.914 1 83.25 487 GLU A O 1
ATOM 3748 N N . PHE A 1 488 ? -14.023 47.344 8.828 1 86.38 488 PHE A N 1
ATOM 3749 C CA . PHE A 1 488 ? -13.508 48.625 8.43 1 86.38 488 PHE A CA 1
ATOM 3750 C C . PHE A 1 488 ? -14.602 49.688 8.516 1 86.38 488 PHE A C 1
ATOM 3752 O O . PHE A 1 488 ? -14.383 50.781 9.062 1 86.38 488 PHE A O 1
ATOM 3759 N N . MET A 1 489 ? -15.82 49.344 8.07 1 83.88 489 MET A N 1
ATOM 3760 C CA . MET A 1 489 ? -16.922 50.281 8.031 1 83.88 489 MET A CA 1
ATOM 3761 C C . MET A 1 489 ? -17.438 50.594 9.438 1 83.88 489 MET A C 1
ATOM 3763 O O . MET A 1 489 ? -17.828 51.719 9.75 1 83.88 489 MET A O 1
ATOM 3767 N N . THR A 1 490 ? -17.422 49.562 10.211 1 81.19 490 THR A N 1
ATOM 3768 C CA . THR A 1 490 ? -17.875 49.719 11.586 1 81.19 490 THR A CA 1
ATOM 3769 C C . THR A 1 490 ? -16.922 50.656 12.352 1 81.19 490 THR A C 1
ATOM 3771 O O . THR A 1 490 ? -17.359 51.531 13.102 1 81.19 490 THR A O 1
ATOM 3774 N N . LEU A 1 491 ? -15.703 50.469 12.086 1 84.69 491 LEU A N 1
ATOM 3775 C CA . LEU A 1 491 ? -14.703 51.312 12.75 1 84.69 491 LEU A CA 1
ATOM 3776 C C . LEU A 1 491 ? -14.719 52.719 12.211 1 84.69 491 LEU A C 1
ATOM 3778 O O . LEU A 1 491 ? -14.477 53.688 12.945 1 84.69 491 LEU A O 1
ATOM 3782 N N . TRP A 1 492 ? -14.969 52.875 10.898 1 82.75 492 TRP A N 1
ATOM 3783 C CA . TRP A 1 492 ? -15.039 54.188 10.242 1 82.75 492 TRP A CA 1
ATOM 3784 C C . TRP A 1 492 ? -16.203 55 10.781 1 82.75 492 TRP A C 1
ATOM 3786 O O . TRP A 1 492 ? -16.078 56.188 11 1 82.75 492 TRP A O 1
ATOM 3796 N N . HIS A 1 493 ? -17.281 54.281 11.109 1 80.44 493 HIS A N 1
ATOM 3797 C CA . HIS A 1 493 ? -18.484 54.969 11.531 1 80.44 493 HIS A CA 1
ATOM 3798 C C . HIS A 1 493 ? -18.547 55.125 13.047 1 80.44 493 HIS A C 1
ATOM 3800 O O . HIS A 1 493 ? -19.312 55.938 13.578 1 80.44 493 HIS A O 1
ATOM 3806 N N . ASP A 1 494 ? -17.797 54.375 13.719 1 77.62 494 ASP A N 1
ATOM 3807 C CA . ASP A 1 494 ? -17.828 54.375 15.18 1 77.62 494 ASP A CA 1
ATOM 3808 C C . ASP A 1 494 ? -17.266 55.656 15.742 1 77.62 494 ASP A C 1
ATOM 3810 O O . ASP A 1 494 ? -17.891 56.312 16.594 1 77.62 494 ASP A O 1
ATOM 3814 N N . ASN A 1 495 ? -15.984 56.062 15.414 1 76 495 ASN A N 1
ATOM 3815 C CA . ASN A 1 495 ? -15.344 57.25 15.961 1 76 495 ASN A CA 1
ATOM 3816 C C . ASN A 1 495 ? -14.516 58 14.906 1 76 495 ASN A C 1
ATOM 3818 O O . ASN A 1 495 ? -13.867 57.344 14.07 1 76 495 ASN A O 1
ATOM 3822 N N . ARG A 1 496 ? -14.602 59.25 14.875 1 76.31 496 ARG A N 1
ATOM 3823 C CA . ARG A 1 496 ? -13.867 60.062 13.922 1 76.31 496 ARG A CA 1
ATOM 3824 C C . ARG A 1 496 ? -12.359 59.906 14.109 1 76.31 496 ARG A C 1
ATOM 3826 O O . ARG A 1 496 ? -11.586 60.062 13.164 1 76.31 496 ARG A O 1
ATOM 3833 N N . ALA A 1 497 ? -12 59.594 15.312 1 76.25 497 ALA A N 1
ATOM 3834 C CA . ALA A 1 497 ? -10.578 59.406 15.594 1 76.25 497 ALA A CA 1
ATOM 3835 C C . ALA A 1 497 ? -10.023 58.188 14.867 1 76.25 497 ALA A C 1
ATOM 3837 O O . ALA A 1 497 ? -8.82 58.094 14.633 1 76.25 497 ALA A O 1
ATOM 3838 N N . ASN A 1 498 ? -10.891 57.281 14.453 1 82.69 498 ASN A N 1
ATOM 3839 C CA . ASN A 1 498 ? -10.477 56.062 13.789 1 82.69 498 ASN A CA 1
ATOM 3840 C C . ASN A 1 498 ? -10.219 56.281 12.305 1 82.69 498 ASN A C 1
ATOM 3842 O O . ASN A 1 498 ? -9.609 55.438 11.648 1 82.69 498 ASN A O 1
ATOM 3846 N N . ARG A 1 499 ? -10.547 57.438 11.758 1 81.06 499 ARG A N 1
ATOM 3847 C CA . ARG A 1 499 ? -10.461 57.625 10.32 1 81.06 499 ARG A CA 1
ATOM 3848 C C . ARG A 1 499 ? -9.016 57.812 9.875 1 81.06 499 ARG A C 1
ATOM 3850 O O . ARG A 1 499 ? -8.617 57.281 8.836 1 81.06 499 ARG A O 1
ATOM 3857 N N . ALA A 1 500 ? -8.25 58.5 10.672 1 83.12 500 ALA A N 1
ATOM 3858 C CA . ALA A 1 500 ? -6.855 58.719 10.297 1 83.12 500 ALA A CA 1
ATOM 3859 C C . ALA A 1 500 ? -6.059 57.438 10.289 1 83.12 500 ALA A C 1
ATOM 3861 O O . ALA A 1 500 ? -5.352 57.125 9.328 1 83.12 500 ALA A O 1
ATOM 3862 N N . PRO A 1 501 ? -6.164 56.688 11.383 1 85.94 501 PRO A N 1
ATOM 3863 C CA . PRO A 1 501 ? -5.441 55.406 11.352 1 85.94 501 PRO A CA 1
ATOM 3864 C C . PRO A 1 501 ? -5.918 54.5 10.227 1 85.94 501 PRO A C 1
ATOM 3866 O O . PRO A 1 501 ? -5.117 53.75 9.648 1 85.94 501 PRO A O 1
ATOM 3869 N N . LEU A 1 502 ? -7.133 54.406 9.922 1 87.56 502 LEU A N 1
ATOM 3870 C CA . LEU A 1 502 ? -7.664 53.594 8.844 1 87.56 502 LEU A CA 1
ATOM 3871 C C . LEU A 1 502 ? -7.109 54.031 7.496 1 87.56 502 LEU A C 1
ATOM 3873 O O . LEU A 1 502 ? -6.738 53.188 6.668 1 87.56 502 LEU A O 1
ATOM 3877 N N . VAL A 1 503 ? -7.09 55.344 7.293 1 86.75 503 VAL A N 1
ATOM 3878 C CA . VAL A 1 503 ? -6.539 55.875 6.051 1 86.75 503 VAL A CA 1
ATOM 3879 C C . VAL A 1 503 ? -5.039 55.594 5.984 1 86.75 503 VAL A C 1
ATOM 3881 O O . VAL A 1 503 ? -4.496 55.344 4.91 1 86.75 503 VAL A O 1
ATOM 3884 N N . SER A 1 504 ? -4.398 55.719 7.086 1 88.19 504 SER A N 1
ATOM 3885 C CA . SER A 1 504 ? -2.973 55.406 7.129 1 88.19 504 SER A CA 1
ATOM 3886 C C . SER A 1 504 ? -2.701 53.969 6.676 1 88.19 504 SER A C 1
ATOM 3888 O O . SER A 1 504 ? -1.677 53.688 6.051 1 88.19 504 SER A O 1
ATOM 3890 N N . THR A 1 505 ? -3.586 53 7.066 1 89 505 THR A N 1
ATOM 3891 C CA . THR A 1 505 ? -3.398 51.625 6.625 1 89 505 THR A CA 1
ATOM 3892 C C . THR A 1 505 ? -3.475 51.531 5.105 1 89 505 THR A C 1
ATOM 3894 O O . THR A 1 505 ? -2.74 50.75 4.488 1 89 505 THR A O 1
ATOM 3897 N N . ILE A 1 506 ? -4.285 52.281 4.457 1 88.62 506 ILE A N 1
ATOM 3898 C CA . ILE A 1 506 ? -4.43 52.281 3.006 1 88.62 506 ILE A CA 1
ATOM 3899 C C . ILE A 1 506 ? -3.178 52.875 2.361 1 88.62 506 ILE A C 1
ATOM 3901 O O . ILE A 1 506 ? -2.664 52.344 1.38 1 88.62 506 ILE A O 1
ATOM 3905 N N . VAL A 1 507 ? -2.67 53.969 2.971 1 87.56 507 VAL A N 1
ATOM 3906 C CA . VAL A 1 507 ? -1.505 54.656 2.432 1 87.56 507 VAL A CA 1
ATOM 3907 C C . VAL A 1 507 ? -0.276 53.75 2.531 1 87.56 507 VAL A C 1
ATOM 3909 O O . VAL A 1 507 ? 0.537 53.688 1.605 1 87.56 507 VAL A O 1
ATOM 3912 N N . ILE A 1 508 ? -0.146 53.062 3.6 1 90.62 508 ILE A N 1
ATOM 3913 C CA . ILE A 1 508 ? 0.982 52.188 3.795 1 90.62 508 ILE A CA 1
ATOM 3914 C C . ILE A 1 508 ? 0.939 51.062 2.75 1 90.62 508 ILE A C 1
ATOM 3916 O O . ILE A 1 508 ? 1.974 50.688 2.195 1 90.62 508 ILE A O 1
ATOM 3920 N N . ARG A 1 509 ? -0.171 50.562 2.51 1 92.44 509 ARG A N 1
ATOM 3921 C CA . ARG A 1 509 ? -0.314 49.469 1.547 1 92.44 509 ARG A CA 1
ATOM 3922 C C . ARG A 1 509 ? -0.04 49.938 0.128 1 92.44 509 ARG A C 1
ATOM 3924 O O . ARG A 1 509 ? 0.527 49.219 -0.686 1 92.44 509 ARG A O 1
ATOM 3931 N N . ILE A 1 510 ? -0.42 51.125 -0.177 1 90 510 ILE A N 1
ATOM 3932 C CA . ILE A 1 510 ? -0.124 51.719 -1.479 1 90 510 ILE A CA 1
ATOM 3933 C C . ILE A 1 510 ? 1.381 51.938 -1.61 1 90 510 ILE A C 1
ATOM 3935 O O . ILE A 1 510 ? 1.956 51.719 -2.68 1 90 510 ILE A O 1
ATOM 3939 N N . MET A 1 511 ? 1.971 52.375 -0.559 1 89.94 511 MET A N 1
ATOM 3940 C CA . MET A 1 511 ? 3.418 52.562 -0.545 1 89.94 511 MET A CA 1
ATOM 3941 C C . MET A 1 511 ? 4.148 51.25 -0.781 1 89.94 511 MET A C 1
ATOM 3943 O O . MET A 1 511 ? 5.156 51.219 -1.49 1 89.94 511 MET A O 1
ATOM 3947 N N . ILE A 1 512 ? 3.643 50.219 -0.154 1 92.81 512 ILE A N 1
ATOM 3948 C CA . ILE A 1 512 ? 4.238 48.906 -0.328 1 92.81 512 ILE A CA 1
ATOM 3949 C C . ILE A 1 512 ? 4.141 48.469 -1.793 1 92.81 512 ILE A C 1
ATOM 3951 O O . ILE A 1 512 ? 5.109 47.969 -2.367 1 92.81 512 ILE A O 1
ATOM 3955 N N . ALA A 1 513 ? 2.986 48.656 -2.369 1 92.75 513 ALA A N 1
ATOM 3956 C CA . ALA A 1 513 ? 2.795 48.312 -3.777 1 92.75 513 ALA A CA 1
ATOM 3957 C C . ALA A 1 513 ? 3.73 49.125 -4.668 1 92.75 513 ALA A C 1
ATOM 3959 O O . ALA A 1 513 ? 4.301 48.594 -5.625 1 92.75 513 ALA A O 1
ATOM 3960 N N . ALA A 1 514 ? 3.906 50.375 -4.332 1 91.12 514 ALA A N 1
ATOM 3961 C CA . ALA A 1 514 ? 4.785 51.25 -5.109 1 91.12 514 ALA A CA 1
ATOM 3962 C C . ALA A 1 514 ? 6.242 50.812 -4.977 1 91.12 514 ALA A C 1
ATOM 3964 O O . ALA A 1 514 ? 7.012 50.906 -5.934 1 91.12 514 ALA A O 1
ATOM 3965 N N . LEU A 1 515 ? 6.562 50.375 -3.848 1 92.38 515 LEU A N 1
ATOM 3966 C CA . LEU A 1 515 ? 7.926 49.938 -3.6 1 92.38 515 LEU A CA 1
ATOM 3967 C C . LEU A 1 515 ? 8.258 48.719 -4.457 1 92.38 515 LEU A C 1
ATOM 3969 O O . LEU A 1 515 ? 9.383 48.562 -4.938 1 92.38 515 LEU A O 1
ATOM 3973 N N . PHE A 1 516 ? 7.312 47.812 -4.625 1 94.19 516 PHE A N 1
ATOM 3974 C CA . PHE A 1 516 ? 7.512 46.656 -5.469 1 94.19 516 PHE A CA 1
ATOM 3975 C C . PHE A 1 516 ? 7.762 47.062 -6.914 1 94.19 516 PHE A C 1
ATOM 3977 O O . PHE A 1 516 ? 8.664 46.531 -7.566 1 94.19 516 PHE A O 1
ATOM 3984 N N . VAL A 1 517 ? 6.98 47.969 -7.375 1 92.94 517 VAL A N 1
ATOM 3985 C CA . VAL A 1 517 ? 7.105 48.406 -8.758 1 92.94 517 VAL A CA 1
ATOM 3986 C C . VAL A 1 517 ? 8.43 49.156 -8.945 1 92.94 517 VAL A C 1
ATOM 3988 O O . VAL A 1 517 ? 9.102 49 -9.961 1 92.94 517 VAL A O 1
ATOM 3991 N N . ILE A 1 518 ? 8.859 49.969 -7.953 1 92.38 518 ILE A N 1
ATOM 3992 C CA . ILE A 1 518 ? 10.125 50.688 -7.996 1 92.38 518 ILE A CA 1
ATOM 3993 C C . ILE A 1 518 ? 11.289 49.719 -8.039 1 92.38 518 ILE A C 1
ATOM 3995 O O . ILE A 1 518 ? 12.258 49.906 -8.773 1 92.38 518 ILE A O 1
ATOM 3999 N N . PHE A 1 519 ? 11.148 48.688 -7.281 1 92.38 519 PHE A N 1
ATOM 4000 C CA . PHE A 1 519 ? 12.195 47.688 -7.227 1 92.38 519 PHE A CA 1
ATOM 4001 C C . PHE A 1 519 ? 12.375 47 -8.586 1 92.38 519 PHE A C 1
ATOM 4003 O O . PHE A 1 519 ? 13.508 46.781 -9.023 1 92.38 519 PHE A O 1
ATOM 4010 N N . VAL A 1 520 ? 11.258 46.688 -9.227 1 92.88 520 VAL A N 1
ATOM 4011 C CA . VAL A 1 520 ? 11.312 46.031 -10.523 1 92.88 520 VAL A CA 1
ATOM 4012 C C . VAL A 1 520 ? 11.914 46.969 -11.562 1 92.88 520 VAL A C 1
ATOM 4014 O O . VAL A 1 520 ? 12.805 46.562 -12.32 1 92.88 520 VAL A O 1
ATOM 4017 N N . ILE A 1 521 ? 11.492 48.219 -11.555 1 91.5 521 ILE A N 1
ATOM 4018 C CA . ILE A 1 521 ? 11.945 49.188 -12.555 1 91.5 521 ILE A CA 1
ATOM 4019 C C . ILE A 1 521 ? 13.406 49.562 -12.289 1 91.5 521 ILE A C 1
ATOM 4021 O O . ILE A 1 521 ? 14.203 49.625 -13.227 1 91.5 521 ILE A O 1
ATOM 4025 N N . SER A 1 522 ? 13.797 49.719 -11.078 1 91.19 522 SER A N 1
ATOM 4026 C CA . SER A 1 522 ? 15.164 50.094 -10.727 1 91.19 522 SER A CA 1
ATOM 4027 C C . SER A 1 522 ? 16.141 48.969 -11.023 1 91.19 522 SER A C 1
ATOM 4029 O O . SER A 1 522 ? 17.344 49.188 -11.211 1 91.19 522 SER A O 1
ATOM 4031 N N . GLY A 1 523 ? 15.703 47.719 -10.953 1 89.19 523 GLY A N 1
ATOM 4032 C CA . GLY A 1 523 ? 16.547 46.594 -11.25 1 89.19 523 GLY A CA 1
ATOM 4033 C C . GLY A 1 523 ? 16.828 46.406 -12.734 1 89.19 523 GLY A C 1
ATOM 4034 O O . GLY A 1 523 ? 17.828 45.812 -13.117 1 89.19 523 GLY A O 1
ATOM 4035 N N . LEU A 1 524 ? 15.961 47 -13.516 1 90.44 524 LEU A N 1
ATOM 4036 C CA . LEU A 1 524 ? 16.078 46.75 -14.953 1 90.44 524 LEU A CA 1
ATOM 4037 C C . LEU A 1 524 ? 16.531 48.031 -15.68 1 90.44 524 LEU A C 1
ATOM 4039 O O . LEU A 1 524 ? 17.047 47.938 -16.797 1 90.44 524 LEU A O 1
ATOM 4043 N N . PHE A 1 525 ? 16.203 49.219 -15.117 1 88.5 525 PHE A N 1
ATOM 4044 C CA . PHE A 1 525 ? 16.531 50.5 -15.766 1 88.5 525 PHE A CA 1
ATOM 4045 C C . PHE A 1 525 ? 17.391 51.375 -14.867 1 88.5 525 PHE A C 1
ATOM 4047 O O . PHE A 1 525 ? 17.219 51.375 -13.648 1 88.5 525 PHE A O 1
ATOM 4054 N N . LYS A 1 526 ? 18.422 52 -15.477 1 84.62 526 LYS A N 1
ATOM 4055 C CA . LYS A 1 526 ? 19.203 53 -14.773 1 84.62 526 LYS A CA 1
ATOM 4056 C C . LYS A 1 526 ? 18.672 54.406 -15.047 1 84.62 526 LYS A C 1
ATOM 4058 O O . LYS A 1 526 ? 19.047 55.031 -16.031 1 84.62 526 LYS A O 1
ATOM 4063 N N . ALA A 1 527 ? 17.609 54.812 -14.453 1 83 527 ALA A N 1
ATOM 4064 C CA . ALA A 1 527 ? 17 56.125 -14.648 1 83 527 ALA A CA 1
ATOM 4065 C C . ALA A 1 527 ? 17.016 56.938 -13.352 1 83 527 ALA A C 1
ATOM 4067 O O . ALA A 1 527 ? 17.422 56.406 -12.305 1 83 527 ALA A O 1
ATOM 4068 N N . SER A 1 528 ? 16.688 58.188 -13.5 1 85.75 528 SER A N 1
ATOM 4069 C CA . SER A 1 528 ? 16.609 59.062 -12.328 1 85.75 528 SER A CA 1
ATOM 4070 C C . SER A 1 528 ? 15.547 58.562 -11.352 1 85.75 528 SER A C 1
ATOM 4072 O O . SER A 1 528 ? 14.523 58.031 -11.758 1 85.75 528 SER A O 1
ATOM 4074 N N . ILE A 1 529 ? 15.773 58.656 -10.109 1 85.81 529 ILE A N 1
ATOM 4075 C CA . ILE A 1 529 ? 14.906 58.188 -9.039 1 85.81 529 ILE A CA 1
ATOM 4076 C C . ILE A 1 529 ? 13.531 58.844 -9.164 1 85.81 529 ILE A C 1
ATOM 4078 O O . ILE A 1 529 ? 12.508 58.188 -8.914 1 85.81 529 ILE A O 1
ATOM 4082 N N . GLY A 1 530 ? 13.539 60.094 -9.594 1 83.88 530 GLY A N 1
ATOM 4083 C CA . GLY A 1 530 ? 12.273 60.781 -9.758 1 83.88 530 GLY A CA 1
ATOM 4084 C C . GLY A 1 530 ? 11.391 60.188 -10.836 1 83.88 530 GLY A C 1
ATOM 4085 O O . GLY A 1 530 ? 10.18 60.031 -10.648 1 83.88 530 GLY A O 1
ATOM 4086 N N . LEU A 1 531 ? 11.953 59.844 -11.836 1 86.5 531 LEU A N 1
ATOM 4087 C CA . LEU A 1 531 ? 11.211 59.25 -12.938 1 86.5 531 LEU A CA 1
ATOM 4088 C C . LEU A 1 531 ? 10.711 57.875 -12.547 1 86.5 531 LEU A C 1
ATOM 4090 O O . LEU A 1 531 ? 9.594 57.469 -12.906 1 86.5 531 LEU A O 1
ATOM 4094 N N . ILE A 1 532 ? 11.516 57.156 -11.875 1 87.81 532 ILE A N 1
ATOM 4095 C CA . ILE A 1 532 ? 11.156 55.812 -11.461 1 87.81 532 ILE A CA 1
ATOM 4096 C C . ILE A 1 532 ? 9.953 55.875 -10.523 1 87.81 532 ILE A C 1
ATOM 4098 O O . ILE A 1 532 ? 9.008 55.094 -10.664 1 87.81 532 ILE A O 1
ATOM 4102 N N . ILE A 1 533 ? 9.969 56.75 -9.617 1 87.62 533 ILE A N 1
ATOM 4103 C CA . ILE A 1 533 ? 8.875 56.938 -8.656 1 87.62 533 ILE A CA 1
ATOM 4104 C C . ILE A 1 533 ? 7.609 57.344 -9.383 1 87.62 533 ILE A C 1
ATOM 4106 O O . ILE A 1 533 ? 6.512 56.875 -9.078 1 87.62 533 ILE A O 1
ATOM 4110 N N . GLY A 1 534 ? 7.812 58.281 -10.336 1 87.44 534 GLY A N 1
ATOM 4111 C CA . GLY A 1 534 ? 6.672 58.75 -11.109 1 87.44 534 GLY A CA 1
ATOM 4112 C C . GLY A 1 534 ? 5.984 57.656 -11.891 1 87.44 534 GLY A C 1
ATOM 4113 O O . GLY A 1 534 ? 4.758 57.531 -11.859 1 87.44 534 GLY A O 1
ATOM 4114 N N . VAL A 1 535 ? 6.746 56.875 -12.508 1 87.69 535 VAL A N 1
ATOM 4115 C CA . VAL A 1 535 ? 6.199 55.781 -13.289 1 87.69 535 VAL A CA 1
ATOM 4116 C C . VAL A 1 535 ? 5.555 54.75 -12.367 1 87.69 535 VAL A C 1
ATOM 4118 O O . VAL A 1 535 ? 4.52 54.156 -12.695 1 87.69 535 VAL A O 1
ATOM 4121 N N . ALA A 1 536 ? 6.16 54.469 -11.25 1 89.12 536 ALA A N 1
ATOM 4122 C CA . ALA A 1 536 ? 5.645 53.5 -10.289 1 89.12 536 ALA A CA 1
ATOM 4123 C C . ALA A 1 536 ? 4.281 53.938 -9.75 1 89.12 536 ALA A C 1
ATOM 4125 O O . ALA A 1 536 ? 3.367 53.125 -9.641 1 89.12 536 ALA A O 1
ATOM 4126 N N . VAL A 1 537 ? 4.168 55.188 -9.43 1 87.81 537 VAL A N 1
ATOM 4127 C CA . VAL A 1 537 ? 2.916 55.719 -8.898 1 87.81 537 VAL A CA 1
ATOM 4128 C C . VAL A 1 537 ? 1.827 55.656 -9.969 1 87.81 537 VAL A C 1
ATOM 4130 O O . VAL A 1 537 ? 0.681 55.312 -9.664 1 87.81 537 VAL A O 1
ATOM 4133 N N . LEU A 1 538 ? 2.225 55.969 -11.125 1 87.31 538 LEU A N 1
ATOM 4134 C CA . LEU A 1 538 ? 1.277 55.875 -12.227 1 87.31 538 LEU A CA 1
ATOM 4135 C C . LEU A 1 538 ? 0.822 54.406 -12.43 1 87.31 538 LEU A C 1
ATOM 4137 O O . LEU A 1 538 ? -0.363 54.156 -12.656 1 87.31 538 LEU A O 1
ATOM 4141 N N . ALA A 1 539 ? 1.724 53.5 -12.406 1 89.25 539 ALA A N 1
ATOM 4142 C CA . ALA A 1 539 ? 1.408 52.094 -12.586 1 89.25 539 ALA A CA 1
ATOM 4143 C C . ALA A 1 539 ? 0.459 51.594 -11.492 1 89.25 539 ALA A C 1
ATOM 4145 O O . ALA A 1 539 ? -0.484 50.875 -11.773 1 89.25 539 ALA A O 1
ATOM 4146 N N . VAL A 1 540 ? 0.691 52 -10.297 1 89.44 540 VAL A N 1
ATOM 4147 C CA . VAL A 1 540 ? -0.106 51.562 -9.156 1 89.44 540 VAL A CA 1
ATOM 4148 C C . VAL A 1 540 ? -1.519 52.125 -9.266 1 89.44 540 VAL A C 1
ATOM 4150 O O . VAL A 1 540 ? -2.496 51.469 -8.953 1 89.44 540 VAL A O 1
ATOM 4153 N N . LEU A 1 541 ? -1.612 53.375 -9.688 1 87.12 541 LEU A N 1
ATOM 4154 C CA . LEU A 1 541 ? -2.92 54 -9.859 1 87.12 541 LEU A CA 1
ATOM 4155 C C . LEU A 1 541 ? -3.717 53.312 -10.953 1 87.12 541 LEU A C 1
ATOM 4157 O O . LEU A 1 541 ? -4.93 53.125 -10.82 1 87.12 541 LEU A O 1
ATOM 4161 N N . LEU A 1 542 ? -3.014 52.906 -11.93 1 88 542 LEU A N 1
ATOM 4162 C CA . LEU A 1 542 ? -3.67 52.188 -13.008 1 88 542 LEU A CA 1
ATOM 4163 C C . LEU A 1 542 ? -4.148 50.812 -12.531 1 88 542 LEU A C 1
ATOM 4165 O O . LEU A 1 542 ? -5.191 50.344 -12.969 1 88 542 LEU A O 1
ATOM 4169 N N . MET A 1 543 ? -3.439 50.219 -11.688 1 88.25 543 MET A N 1
ATOM 4170 C CA . MET A 1 543 ? -3.787 48.906 -11.156 1 88.25 543 MET A CA 1
ATOM 4171 C C . MET A 1 543 ? -5.066 48.969 -10.328 1 88.25 543 MET A C 1
ATOM 4173 O O . MET A 1 543 ? -5.891 48.062 -10.375 1 88.25 543 MET A O 1
ATOM 4177 N N . VAL A 1 544 ? -5.184 50.031 -9.586 1 84.62 544 VAL A N 1
ATOM 4178 C CA . VAL A 1 544 ? -6.336 50.188 -8.703 1 84.62 544 VAL A CA 1
ATOM 4179 C C . VAL A 1 544 ? -7.598 50.406 -9.531 1 84.62 544 VAL A C 1
ATOM 4181 O O . VAL A 1 544 ? -8.672 49.906 -9.18 1 84.62 544 VAL A O 1
ATOM 4184 N N . TRP A 1 545 ? -7.438 51.031 -10.688 1 83.75 545 TRP A N 1
ATOM 4185 C CA . TRP A 1 545 ? -8.602 51.375 -11.492 1 83.75 545 TRP A CA 1
ATOM 4186 C C . TRP A 1 545 ? -8.945 50.281 -12.484 1 83.75 545 TRP A C 1
ATOM 4188 O O . TRP A 1 545 ? -10.016 50.281 -13.094 1 83.75 545 TRP A O 1
ATOM 4198 N N . SER A 1 546 ? -8.133 49.375 -12.617 1 85.81 546 SER A N 1
ATOM 4199 C CA . SER A 1 546 ? -8.344 48.312 -13.602 1 85.81 546 SER A CA 1
ATOM 4200 C C . SER A 1 546 ? -9.398 47.312 -13.133 1 85.81 546 SER A C 1
ATOM 4202 O O . SER A 1 546 ? -9.234 46.688 -12.086 1 85.81 546 SER A O 1
ATOM 4204 N N . ARG A 1 547 ? -10.477 47.125 -13.844 1 81.69 547 ARG A N 1
ATOM 4205 C CA . ARG A 1 547 ? -11.562 46.188 -13.539 1 81.69 547 ARG A CA 1
ATOM 4206 C C . ARG A 1 547 ? -11.156 44.75 -13.844 1 81.69 547 ARG A C 1
ATOM 4208 O O . ARG A 1 547 ? -11.602 43.812 -13.172 1 81.69 547 ARG A O 1
ATOM 4215 N N . ARG A 1 548 ? -10.336 44.688 -14.789 1 83.75 548 ARG A N 1
ATOM 4216 C CA . ARG A 1 548 ? -9.883 43.344 -15.156 1 83.75 548 ARG A CA 1
ATOM 4217 C C . ARG A 1 548 ? -9.023 42.719 -14.055 1 83.75 548 ARG A C 1
ATOM 4219 O O . ARG A 1 548 ? -9.164 41.531 -13.742 1 83.75 548 ARG A O 1
ATOM 4226 N N . LEU A 1 549 ? -8.195 43.562 -13.539 1 85.62 549 LEU A N 1
ATOM 4227 C CA . LEU A 1 549 ? -7.316 43.094 -12.484 1 85.62 549 LEU A CA 1
ATOM 4228 C C . LEU A 1 549 ? -8.117 42.75 -11.227 1 85.62 549 LEU A C 1
ATOM 4230 O O . LEU A 1 549 ? -7.766 41.812 -10.5 1 85.62 549 LEU A O 1
ATOM 4234 N N . LYS A 1 550 ? -9.07 43.469 -10.977 1 85.69 550 LYS A N 1
ATOM 4235 C CA . LYS A 1 550 ? -9.953 43.156 -9.859 1 85.69 550 LYS A CA 1
ATOM 4236 C C . LYS A 1 550 ? -10.586 41.781 -10.008 1 85.69 550 LYS A C 1
ATOM 4238 O O . LYS A 1 550 ? -10.57 40.969 -9.078 1 85.69 550 LYS A O 1
ATOM 4243 N N . LYS A 1 551 ? -11.094 41.562 -11.164 1 84 551 LYS A N 1
ATOM 4244 C CA . LYS A 1 551 ? -11.742 40.281 -11.43 1 84 551 LYS A CA 1
ATOM 4245 C C . LYS A 1 551 ? -10.75 39.125 -11.289 1 84 551 LYS A C 1
ATOM 4247 O O . LYS A 1 551 ? -11.094 38.094 -10.766 1 84 551 LYS A O 1
ATOM 4252 N N . GLN A 1 552 ? -9.609 39.406 -11.789 1 84.19 552 GLN A N 1
ATOM 4253 C CA . GLN A 1 552 ? -8.602 38.344 -11.734 1 84.19 552 GLN A CA 1
ATOM 4254 C C . GLN A 1 552 ? -8.195 38.062 -10.289 1 84.19 552 GLN A C 1
ATOM 4256 O O . GLN A 1 552 ? -8.023 36.906 -9.914 1 84.19 552 GLN A O 1
ATOM 4261 N N . SER A 1 553 ? -7.98 39.094 -9.547 1 85.19 553 SER A N 1
ATOM 4262 C CA . SER A 1 553 ? -7.582 38.938 -8.148 1 85.19 553 SER A CA 1
ATOM 4263 C C . SER A 1 553 ? -8.648 38.188 -7.363 1 85.19 553 SER A C 1
ATOM 4265 O O . SER A 1 553 ? -8.32 37.312 -6.543 1 85.19 553 SER A O 1
ATOM 4267 N N . ILE A 1 554 ? -9.82 38.469 -7.633 1 83.25 554 ILE A N 1
ATOM 4268 C CA . ILE A 1 554 ? -10.922 37.812 -6.93 1 83.25 554 ILE A CA 1
ATOM 4269 C C . ILE A 1 554 ? -11.031 36.344 -7.363 1 83.25 554 ILE A C 1
ATOM 4271 O O . ILE A 1 554 ? -11.305 35.469 -6.547 1 83.25 554 ILE A O 1
ATOM 4275 N N . LEU A 1 555 ? -10.836 36.188 -8.594 1 80.5 555 LEU A N 1
ATOM 4276 C CA . LEU A 1 555 ? -10.914 34.844 -9.117 1 80.5 555 LEU A CA 1
ATOM 4277 C C . LEU A 1 555 ? -9.836 33.969 -8.508 1 80.5 555 LEU A C 1
ATOM 4279 O O . LEU A 1 555 ? -10.094 32.812 -8.156 1 80.5 555 LEU A O 1
ATOM 4283 N N . ILE A 1 556 ? -8.664 34.5 -8.398 1 83.44 556 ILE A N 1
ATOM 4284 C CA . ILE A 1 556 ? -7.547 33.75 -7.828 1 83.44 556 ILE A CA 1
ATOM 4285 C C . ILE A 1 556 ? -7.844 33.406 -6.367 1 83.44 556 ILE A C 1
ATOM 4287 O O . ILE A 1 556 ? -7.598 32.281 -5.926 1 83.44 556 ILE A O 1
ATOM 4291 N N . GLU A 1 557 ? -8.336 34.281 -5.703 1 81.94 557 GLU A N 1
ATOM 4292 C CA . GLU A 1 557 ? -8.648 34.094 -4.293 1 81.94 557 GLU A CA 1
ATOM 4293 C C . GLU A 1 557 ? -9.773 33.062 -4.117 1 81.94 557 GLU A C 1
ATOM 4295 O O . GLU A 1 557 ? -9.734 32.25 -3.203 1 81.94 557 GLU A O 1
ATOM 4300 N N . ARG A 1 558 ? -10.75 33.25 -4.902 1 76.38 558 ARG A N 1
ATOM 4301 C CA . ARG A 1 558 ? -11.883 32.344 -4.82 1 76.38 558 ARG A CA 1
ATOM 4302 C C . ARG A 1 558 ? -11.453 30.906 -5.105 1 76.38 558 ARG A C 1
ATOM 4304 O O . ARG A 1 558 ? -11.898 29.969 -4.43 1 76.38 558 ARG A O 1
ATOM 4311 N N . ARG A 1 559 ? -10.664 30.828 -6.059 1 76.56 559 ARG A N 1
ATOM 4312 C CA . ARG A 1 559 ? -10.172 29.5 -6.406 1 76.56 559 ARG A CA 1
ATOM 4313 C C . ARG A 1 559 ? -9.328 28.922 -5.277 1 76.56 559 ARG A C 1
ATOM 4315 O O . ARG A 1 559 ? -9.398 27.719 -4.996 1 76.56 559 ARG A O 1
ATOM 4322 N N . PHE A 1 560 ? -8.594 29.719 -4.738 1 78.81 560 PHE A N 1
ATOM 4323 C CA . PHE A 1 560 ? -7.75 29.297 -3.627 1 78.81 560 PHE A CA 1
ATOM 4324 C C . PHE A 1 560 ? -8.602 28.812 -2.459 1 78.81 560 PHE A C 1
ATOM 4326 O O . PHE A 1 560 ? -8.359 27.734 -1.911 1 78.81 560 PHE A O 1
ATOM 4333 N N . PHE A 1 561 ? -9.594 29.594 -2.131 1 75.12 561 PHE A N 1
ATOM 4334 C CA . PHE A 1 561 ? -10.422 29.25 -0.978 1 75.12 561 PHE A CA 1
ATOM 4335 C C . PHE A 1 561 ? -11.328 28.062 -1.287 1 75.12 561 PHE A C 1
ATOM 4337 O O . PHE A 1 561 ? -11.625 27.266 -0.405 1 75.12 561 PHE A O 1
ATOM 4344 N N . GLN A 1 562 ? -11.703 27.984 -2.48 1 75.5 562 GLN A N 1
ATOM 4345 C CA . GLN A 1 562 ? -12.484 26.812 -2.885 1 75.5 562 GLN A CA 1
ATOM 4346 C C . GLN A 1 562 ? -11.664 25.531 -2.766 1 75.5 562 GLN A C 1
ATOM 4348 O O . GLN A 1 562 ? -12.172 24.5 -2.322 1 75.5 562 GLN A O 1
ATOM 4353 N N . ASN A 1 563 ? -10.445 25.641 -3.174 1 74.75 563 ASN A N 1
ATOM 4354 C CA . ASN A 1 563 ? -9.547 24.5 -3.072 1 74.75 563 ASN A CA 1
ATOM 4355 C C . ASN A 1 563 ? -9.266 24.141 -1.617 1 74.75 563 ASN A C 1
ATOM 4357 O O . ASN A 1 563 ? -9.172 22.953 -1.273 1 74.75 563 ASN A O 1
ATOM 4361 N N . LEU A 1 564 ? -9.164 25.125 -0.863 1 71 564 LEU A N 1
ATOM 4362 C CA . LEU A 1 564 ? -8.875 24.906 0.551 1 71 564 LEU A CA 1
ATOM 4363 C C . LEU A 1 564 ? -10.062 24.25 1.25 1 71 564 LEU A C 1
ATOM 4365 O O . LEU A 1 564 ? -9.883 23.438 2.15 1 71 564 LEU A O 1
ATOM 4369 N N . ARG A 1 565 ? -11.289 24.562 0.725 1 65.88 565 ARG A N 1
ATOM 4370 C CA . ARG A 1 565 ? -12.5 24.109 1.407 1 65.88 565 ARG A CA 1
ATOM 4371 C C . ARG A 1 565 ? -13.086 22.891 0.712 1 65.88 565 ARG A C 1
ATOM 4373 O O . ARG A 1 565 ? -14.055 22.297 1.197 1 65.88 565 ARG A O 1
ATOM 4380 N N . SER A 1 566 ? -12.531 22.531 -0.268 1 70 566 SER A N 1
ATOM 4381 C CA . SER A 1 566 ? -13.133 21.5 -1.099 1 70 566 SER A CA 1
ATOM 4382 C C . SER A 1 566 ? -13.32 20.203 -0.313 1 70 566 SER A C 1
ATOM 4384 O O . SER A 1 566 ? -14.375 19.562 -0.397 1 70 566 SER A O 1
ATOM 4386 N N . ARG A 1 567 ? -12.352 19.828 0.427 1 72 567 ARG A N 1
ATOM 4387 C CA . ARG A 1 567 ? -12.438 18.594 1.203 1 72 567 ARG A CA 1
ATOM 4388 C C . ARG A 1 567 ? -13.531 18.703 2.262 1 72 567 ARG A C 1
ATOM 4390 O O . ARG A 1 567 ? -14.25 17.734 2.51 1 72 567 ARG A O 1
ATOM 4397 N N . GLU A 1 568 ? -13.578 19.781 2.857 1 65.69 568 GLU A N 1
ATOM 4398 C CA . GLU A 1 568 ? -14.57 19.984 3.914 1 65.69 568 GLU A CA 1
ATOM 4399 C C . GLU A 1 568 ? -15.984 19.984 3.352 1 65.69 568 GLU A C 1
ATOM 4401 O O . GLU A 1 568 ? -16.906 19.453 3.98 1 65.69 568 GLU A O 1
ATOM 4406 N N . VAL A 1 569 ? -16.156 20.578 2.281 1 56.75 569 VAL A N 1
ATOM 4407 C CA . VAL A 1 569 ? -17.469 20.641 1.648 1 56.75 569 VAL A CA 1
ATOM 4408 C C . VAL A 1 569 ? -17.922 19.234 1.267 1 56.75 569 VAL A C 1
ATOM 4410 O O . VAL A 1 569 ? -19.094 18.875 1.467 1 56.75 569 VAL A O 1
ATOM 4413 N N . ARG A 1 570 ? -17.016 18.516 0.816 1 59.59 570 ARG A N 1
ATOM 4414 C CA . ARG A 1 570 ? -17.344 17.141 0.449 1 59.59 570 ARG A CA 1
ATOM 4415 C C . ARG A 1 570 ? -17.656 16.312 1.686 1 59.59 570 ARG A C 1
ATOM 4417 O O . ARG A 1 570 ? -18.594 15.5 1.676 1 59.59 570 ARG A O 1
ATOM 4424 N N . ALA A 1 571 ? -16.766 16.516 2.648 1 59.91 571 ALA A N 1
ATOM 4425 C CA . ALA A 1 571 ? -16.984 15.766 3.885 1 59.91 571 ALA A CA 1
ATOM 4426 C C . ALA A 1 571 ? -18.312 16.141 4.523 1 59.91 571 ALA A C 1
ATOM 4428 O O . ALA A 1 571 ? -18.984 15.297 5.109 1 59.91 571 ALA A O 1
ATOM 4429 N N . GLU A 1 572 ? -18.609 17.375 4.461 1 51.75 572 GLU A N 1
ATOM 4430 C CA . GLU A 1 572 ? -19.891 17.844 4.969 1 51.75 572 GLU A CA 1
ATOM 4431 C C . GLU A 1 572 ? -21.062 17.219 4.203 1 51.75 572 GLU A C 1
ATOM 4433 O O . GLU A 1 572 ? -22.078 16.859 4.797 1 51.75 572 GLU A O 1
ATOM 4438 N N . TYR A 1 573 ? -20.781 17.031 3.031 1 45.53 573 TYR A N 1
ATOM 4439 C CA . TYR A 1 573 ? -21.797 16.453 2.17 1 45.53 573 TYR A CA 1
ATOM 4440 C C . TYR A 1 573 ? -21.984 14.969 2.459 1 45.53 573 TYR A C 1
ATOM 4442 O O . TYR A 1 573 ? -23.109 14.469 2.465 1 45.53 573 TYR A O 1
ATOM 4450 N N . LEU A 1 574 ? -20.781 14.305 2.664 1 48.5 574 LEU A N 1
ATOM 4451 C CA . LEU A 1 574 ? -20.844 12.859 2.889 1 48.5 574 LEU A CA 1
ATOM 4452 C C . LEU A 1 574 ? -21.109 12.555 4.359 1 48.5 574 LEU A C 1
ATOM 4454 O O . LEU A 1 574 ? -21.219 11.383 4.738 1 48.5 574 LEU A O 1
ATOM 4458 N N . GLY A 1 575 ? -21.344 13.602 5.137 1 46.53 575 GLY A N 1
ATOM 4459 C CA . GLY A 1 575 ? -21.703 13.43 6.531 1 46.53 575 GLY A CA 1
ATOM 4460 C C . GLY A 1 575 ? -20.547 13.031 7.414 1 46.53 575 GLY A C 1
ATOM 4461 O O . GLY A 1 575 ? -20.734 12.461 8.492 1 46.53 575 GLY A O 1
ATOM 4462 N N . GLU A 1 576 ? -19.391 13.008 6.887 1 48.75 576 GLU A N 1
ATOM 4463 C CA . GLU A 1 576 ? -18.234 12.586 7.668 1 48.75 576 GLU A CA 1
ATOM 4464 C C . GLU A 1 576 ? -17.828 13.656 8.68 1 48.75 576 GLU A C 1
ATOM 4466 O O . GLU A 1 576 ? -17.219 13.344 9.703 1 48.75 576 GLU A O 1
ATOM 4471 N N . LYS A 1 577 ? -18 14.906 8.391 1 48.25 577 LYS A N 1
ATOM 4472 C CA . LYS A 1 577 ? -17.656 16 9.297 1 48.25 577 LYS A CA 1
ATOM 4473 C C . LYS A 1 577 ? -18.766 16.25 10.305 1 48.25 577 LYS A C 1
ATOM 4475 O O . LYS A 1 577 ? -19.953 16.25 9.953 1 48.25 577 LYS A O 1
ATOM 4480 N N . LYS A 1 578 ? -18.344 16.016 11.57 1 46.81 578 LYS A N 1
ATOM 4481 C CA . LYS A 1 578 ? -19.281 16.375 12.633 1 46.81 578 LYS A CA 1
ATOM 4482 C C . LYS A 1 578 ? -19.844 17.766 12.43 1 46.81 578 LYS A C 1
ATOM 4484 O O . LYS A 1 578 ? -19.109 18.703 12.094 1 46.81 578 LYS A O 1
ATOM 4489 N N . PRO A 1 579 ? -21.094 17.766 12.234 1 44.38 579 PRO A N 1
ATOM 4490 C CA . PRO A 1 579 ? -21.703 19.078 12.047 1 44.38 579 PRO A CA 1
ATOM 4491 C C . PRO A 1 579 ? -21.234 20.094 13.094 1 44.38 579 PRO A C 1
ATOM 4493 O O . PRO A 1 579 ? -20.812 19.719 14.188 1 44.38 579 PRO A O 1
ATOM 4496 N N . GLU A 1 580 ? -20.875 21.266 12.688 1 44.22 580 GLU A N 1
ATOM 4497 C CA . GLU A 1 580 ? -20.422 22.359 13.547 1 44.22 580 GLU A CA 1
ATOM 4498 C C . GLU A 1 580 ? -21.141 22.328 14.898 1 44.22 580 GLU A C 1
ATOM 4500 O O . GLU A 1 580 ? -20.562 22.719 15.914 1 44.22 580 GLU A O 1
ATOM 4505 N N . TYR A 1 581 ? -22.344 21.75 14.906 1 42.28 581 TYR A N 1
ATOM 4506 C CA . TYR A 1 581 ? -23.156 21.797 16.109 1 42.28 581 TYR A CA 1
ATOM 4507 C C . TYR A 1 581 ? -22.703 20.734 17.109 1 42.28 581 TYR A C 1
ATOM 4509 O O . TYR A 1 581 ? -23.078 20.781 18.281 1 42.28 581 TYR A O 1
ATOM 4517 N N . ALA A 1 582 ? -21.922 19.844 16.609 1 47.53 582 ALA A N 1
ATOM 4518 C CA . ALA A 1 582 ? -21.484 18.75 17.484 1 47.53 582 ALA A CA 1
ATOM 4519 C C . ALA A 1 582 ? -20.703 19.281 18.672 1 47.53 582 ALA A C 1
ATOM 4521 O O . ALA A 1 582 ? -20.797 18.766 19.781 1 47.53 582 ALA A O 1
ATOM 4522 N N . GLY A 1 583 ? -19.812 20.219 18.422 1 41.75 583 GLY A N 1
ATOM 4523 C CA . GLY A 1 583 ? -19.031 20.828 19.5 1 41.75 583 GLY A CA 1
ATOM 4524 C C . GLY A 1 583 ? -19.891 21.5 20.547 1 41.75 583 GLY A C 1
ATOM 4525 O O . GLY A 1 583 ? -19.562 21.469 21.734 1 41.75 583 GLY A O 1
ATOM 4526 N N . ARG A 1 584 ? -20.984 22.156 20.172 1 45.97 584 ARG A N 1
ATOM 4527 C CA . ARG A 1 584 ? -21.859 22.859 21.094 1 45.97 584 ARG A CA 1
ATOM 4528 C C . ARG A 1 584 ? -22.656 21.891 21.953 1 45.97 584 ARG A C 1
ATOM 4530 O O . ARG A 1 584 ? -23.016 22.188 23.094 1 45.97 584 ARG A O 1
ATOM 4537 N N . LEU A 1 585 ? -22.891 20.734 21.344 1 45.75 585 LEU A N 1
ATOM 4538 C CA . LEU A 1 585 ? -23.609 19.719 22.109 1 45.75 585 LEU A CA 1
ATOM 4539 C C . LEU A 1 585 ? -22.719 19.156 23.219 1 45.75 585 LEU A C 1
ATOM 4541 O O . LEU A 1 585 ? -23.219 18.781 24.281 1 45.75 585 LEU A O 1
ATOM 4545 N N . LEU A 1 586 ? -21.422 19.141 22.906 1 42.69 586 LEU A N 1
ATOM 4546 C CA . LEU A 1 586 ? -20.453 18.578 23.844 1 42.69 586 LEU A CA 1
ATOM 4547 C C . LEU A 1 586 ? -20.453 19.344 25.156 1 42.69 586 LEU A C 1
ATOM 4549 O O . LEU A 1 586 ? -20.234 18.75 26.219 1 42.69 586 LEU A O 1
ATOM 4553 N N . SER A 1 587 ? -20.688 20.688 25.016 1 42.19 587 SER A N 1
ATOM 4554 C CA . SER A 1 587 ? -20.656 21.453 26.266 1 42.19 587 SER A CA 1
ATOM 4555 C C . SER A 1 587 ? -21.734 20.969 27.234 1 42.19 587 SER A C 1
ATOM 4557 O O . SER A 1 587 ? -21.594 21.141 28.453 1 42.19 587 SER A O 1
ATOM 4559 N N . HIS A 1 588 ? -22.828 20.281 26.781 1 44.56 588 HIS A N 1
ATOM 4560 C CA . HIS A 1 588 ? -23.891 19.922 27.703 1 44.56 588 HIS A CA 1
ATOM 4561 C C . HIS A 1 588 ? -24.109 18.406 27.734 1 44.56 588 HIS A C 1
ATOM 4563 O O . HIS A 1 588 ? -25.25 17.938 27.859 1 44.56 588 HIS A O 1
ATOM 4569 N N . ASP A 1 589 ? -23.031 17.547 27.625 1 51.03 589 ASP A N 1
ATOM 4570 C CA . ASP A 1 589 ? -22.938 16.109 27.844 1 51.03 589 ASP A CA 1
ATOM 4571 C C . ASP A 1 589 ? -23.641 15.344 26.719 1 51.03 589 ASP A C 1
ATOM 4573 O O . ASP A 1 589 ? -24.094 14.219 26.938 1 51.03 589 ASP A O 1
ATOM 4577 N N . LEU A 1 590 ? -24.094 16.031 25.703 1 58.44 590 LEU A N 1
ATOM 4578 C CA . LEU A 1 590 ? -24.625 15.312 24.547 1 58.44 590 LEU A CA 1
ATOM 4579 C C . LEU A 1 590 ? -23.562 15.18 23.453 1 58.44 590 LEU A C 1
ATOM 4581 O O . LEU A 1 590 ? -22.781 16.109 23.234 1 58.44 590 LEU A O 1
ATOM 4585 N N . HIS A 1 591 ? -23.422 13.891 23.016 1 63.28 591 HIS A N 1
ATOM 4586 C CA . HIS A 1 591 ? -22.391 13.602 22.016 1 63.28 591 HIS A CA 1
ATOM 4587 C C . HIS A 1 591 ? -23.016 13.039 20.734 1 63.28 591 HIS A C 1
ATOM 4589 O O . HIS A 1 591 ? -24.047 12.367 20.797 1 63.28 591 HIS A O 1
ATOM 4595 N N . LEU A 1 592 ? -22.516 13.555 19.656 1 66 592 LEU A N 1
ATOM 4596 C CA . LEU A 1 592 ? -22.859 12.984 18.359 1 66 592 LEU A CA 1
ATOM 4597 C C . LEU A 1 592 ? -21.922 11.844 18 1 66 592 LEU A C 1
ATOM 4599 O O . LEU A 1 592 ? -20.703 12.008 18 1 66 592 LEU A O 1
ATOM 4603 N N . ALA A 1 593 ? -22.516 10.672 17.875 1 71.88 593 ALA A N 1
ATOM 4604 C CA . ALA A 1 593 ? -21.703 9.516 17.531 1 71.88 593 ALA A CA 1
ATOM 4605 C C . ALA A 1 593 ? -22.094 8.945 16.172 1 71.88 593 ALA A C 1
ATOM 4607 O O . ALA A 1 593 ? -23.281 8.945 15.812 1 71.88 593 ALA A O 1
ATOM 4608 N N . ASP A 1 594 ? -21.141 8.617 15.32 1 75.94 594 ASP A N 1
ATOM 4609 C CA . ASP A 1 594 ? -21.359 7.934 14.055 1 75.94 594 ASP A CA 1
ATOM 4610 C C . ASP A 1 594 ? -21.25 6.422 14.219 1 75.94 594 ASP A C 1
ATOM 4612 O O . ASP A 1 594 ? -20.234 5.918 14.688 1 75.94 594 ASP A O 1
ATOM 4616 N N . LEU A 1 595 ? -22.359 5.73 13.938 1 80.94 595 LEU A N 1
ATOM 4617 C CA . LEU A 1 595 ? -22.391 4.273 14.031 1 80.94 595 LEU A CA 1
ATOM 4618 C C . LEU A 1 595 ? -22.797 3.646 12.703 1 80.94 595 LEU A C 1
ATOM 4620 O O . LEU A 1 595 ? -23.547 4.242 11.938 1 80.94 595 LEU A O 1
ATOM 4624 N N . GLU A 1 596 ? -22.203 2.549 12.406 1 82 596 GLU A N 1
ATOM 4625 C CA . GLU A 1 596 ? -22.578 1.796 11.211 1 82 596 GLU A CA 1
ATOM 4626 C C . GLU A 1 596 ? -23.344 0.534 11.578 1 82 596 GLU A C 1
ATOM 4628 O O . GLU A 1 596 ? -22.938 -0.225 12.453 1 82 596 GLU A O 1
ATOM 4633 N N . ILE A 1 597 ? -24.5 0.324 10.93 1 81.81 597 ILE A N 1
ATOM 4634 C CA . ILE A 1 597 ? -25.312 -0.863 11.172 1 81.81 597 ILE A CA 1
ATOM 4635 C C . ILE A 1 597 ? -24.609 -2.09 10.578 1 81.81 597 ILE A C 1
ATOM 4637 O O . ILE A 1 597 ? -24.281 -2.117 9.391 1 81.81 597 ILE A O 1
ATOM 4641 N N . PRO A 1 598 ? -24.312 -3.033 11.375 1 75.12 598 PRO A N 1
ATOM 4642 C CA . PRO A 1 598 ? -23.656 -4.238 10.867 1 75.12 598 PRO A CA 1
ATOM 4643 C C . PRO A 1 598 ? -24.484 -4.961 9.805 1 75.12 598 PRO A C 1
ATOM 4645 O O . PRO A 1 598 ? -25.703 -4.844 9.789 1 75.12 598 PRO A O 1
ATOM 4648 N N . GLY A 1 599 ? -23.844 -5.617 8.906 1 70.88 599 GLY A N 1
ATOM 4649 C CA . GLY A 1 599 ? -24.5 -6.348 7.836 1 70.88 599 GLY A CA 1
ATOM 4650 C C . GLY A 1 599 ? -25.5 -7.375 8.344 1 70.88 599 GLY A C 1
ATOM 4651 O O . GLY A 1 599 ? -26.547 -7.586 7.727 1 70.88 599 GLY A O 1
ATOM 4652 N N . GLU A 1 600 ? -25.141 -8.008 9.46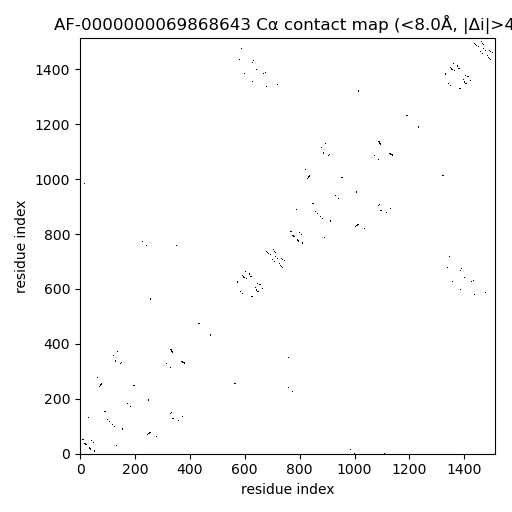1 1 67 600 GLU A N 1
ATOM 4653 C CA . GLU A 1 600 ? -25.984 -9.07 10 1 67 600 GLU A CA 1
ATOM 4654 C C . GLU A 1 600 ? -26.859 -8.547 11.141 1 67 600 GLU A C 1
ATOM 4656 O O . GLU A 1 600 ? -27.328 -9.328 11.977 1 67 600 GLU A O 1
ATOM 4661 N N . SER A 1 601 ? -27.125 -7.32 11.133 1 74.62 601 SER A N 1
ATOM 4662 C CA . SER A 1 601 ? -27.891 -6.754 12.242 1 74.62 601 SER A CA 1
ATOM 4663 C C . SER A 1 601 ? -29.344 -7.191 12.18 1 74.62 601 SER A C 1
ATOM 4665 O O . SER A 1 601 ? -29.922 -7.301 11.102 1 74.62 601 SER A O 1
ATOM 4667 N N . THR A 1 602 ? -29.906 -7.57 13.297 1 72.5 602 THR A N 1
ATOM 4668 C CA . THR A 1 602 ? -31.328 -7.914 13.398 1 72.5 602 THR A CA 1
ATOM 4669 C C . THR A 1 602 ? -32.188 -6.676 13.195 1 72.5 602 THR A C 1
ATOM 4671 O O . THR A 1 602 ? -33.406 -6.789 13.016 1 72.5 602 THR A O 1
ATOM 4674 N N . TRP A 1 603 ? -31.547 -5.535 13.211 1 78.44 603 TRP A N 1
ATOM 4675 C CA . TRP A 1 603 ? -32.281 -4.293 13.055 1 78.44 603 TRP A CA 1
ATOM 4676 C C . TRP A 1 603 ? -32.531 -3.984 11.578 1 78.44 603 TRP A C 1
ATOM 4678 O O . TRP A 1 603 ? -33.344 -3.119 11.242 1 78.44 603 TRP A O 1
ATOM 4688 N N . ALA A 1 604 ? -31.797 -4.766 10.82 1 78.06 604 ALA A N 1
ATOM 4689 C CA . ALA A 1 604 ? -31.875 -4.48 9.383 1 78.06 604 ALA A CA 1
ATOM 4690 C C . ALA A 1 604 ? -33.281 -4.738 8.852 1 78.06 604 ALA A C 1
ATOM 4692 O O . ALA A 1 604 ? -33.875 -5.777 9.133 1 78.06 604 ALA A O 1
ATOM 4693 N N . GLY A 1 605 ? -33.875 -3.754 8.156 1 77.19 605 GLY A N 1
ATOM 4694 C CA . GLY A 1 605 ? -35.156 -3.891 7.531 1 77.19 605 GLY A CA 1
ATOM 4695 C C . GLY A 1 605 ? -36.281 -3.332 8.383 1 77.19 605 GLY A C 1
ATOM 4696 O O . GLY A 1 605 ? -37.406 -3.176 7.902 1 77.19 605 GLY A O 1
ATOM 4697 N N . LYS A 1 606 ? -36.031 -3.031 9.57 1 81.75 606 LYS A N 1
ATOM 4698 C CA . LYS A 1 606 ? -37.062 -2.492 10.461 1 81.75 606 LYS A CA 1
ATOM 4699 C C . LYS A 1 606 ? -37.125 -0.97 10.375 1 81.75 606 LYS A C 1
ATOM 4701 O O . LYS A 1 606 ? -36.125 -0.323 10.055 1 81.75 606 LYS A O 1
ATOM 4706 N N . THR A 1 607 ? -38.281 -0.527 10.562 1 85 607 THR A N 1
ATOM 4707 C CA . THR A 1 607 ? -38.438 0.921 10.57 1 85 607 THR A CA 1
ATOM 4708 C C . THR A 1 607 ? -38 1.514 11.906 1 85 607 THR A C 1
ATOM 4710 O O . THR A 1 607 ? -37.938 0.8 12.906 1 85 607 THR A O 1
ATOM 4713 N N . LEU A 1 608 ? -37.75 2.756 11.852 1 86.44 608 LEU A N 1
ATOM 4714 C CA . LEU A 1 608 ? -37.312 3.443 13.062 1 86.44 608 LEU A CA 1
ATOM 4715 C C . LEU A 1 608 ? -38.438 3.426 14.117 1 86.44 608 LEU A C 1
ATOM 4717 O O . LEU A 1 608 ? -38.156 3.377 15.312 1 86.44 608 LEU A O 1
ATOM 4721 N N . MET A 1 609 ? -39.625 3.469 13.68 1 80.62 609 MET A N 1
ATOM 4722 C CA . MET A 1 609 ? -40.75 3.41 14.594 1 80.62 609 MET A CA 1
ATOM 4723 C C . MET A 1 609 ? -40.844 2.055 15.281 1 80.62 609 MET A C 1
ATOM 4725 O O . MET A 1 609 ? -41.125 1.979 16.484 1 80.62 609 MET A O 1
ATOM 4729 N N . GLU A 1 610 ? -40.5 1.04 14.555 1 83.25 610 GLU A N 1
ATOM 4730 C CA . GLU A 1 610 ? -40.5 -0.311 15.109 1 83.25 610 GLU A CA 1
ATOM 4731 C C . GLU A 1 610 ? -39.375 -0.513 16.109 1 83.25 610 GLU A C 1
ATOM 4733 O O . GLU A 1 610 ? -39.562 -1.188 17.125 1 83.25 610 GLU A O 1
ATOM 4738 N N . LEU A 1 611 ? -38.312 0.003 15.773 1 85.12 611 LEU A N 1
ATOM 4739 C CA . LEU A 1 611 ? -37.156 -0.17 16.625 1 85.12 611 LEU A CA 1
ATOM 4740 C C . LEU A 1 611 ? -37.25 0.71 17.859 1 85.12 611 LEU A C 1
ATOM 4742 O O . LEU A 1 611 ? -36.719 0.354 18.922 1 85.12 611 LEU A O 1
ATOM 4746 N N . ASN A 1 612 ? -38.031 1.782 17.828 1 81.19 612 ASN A N 1
ATOM 4747 C CA . ASN A 1 612 ? -38.25 2.715 18.922 1 81.19 612 ASN A CA 1
ATOM 4748 C C . ASN A 1 612 ? -36.969 2.955 19.719 1 81.19 612 ASN A C 1
ATOM 4750 O O . ASN A 1 612 ? -36.969 2.787 20.953 1 81.19 612 ASN A O 1
ATOM 4754 N N . LEU A 1 613 ? -36 3.414 19.125 1 84.06 613 LEU A N 1
ATOM 4755 C CA . LEU A 1 613 ? -34.656 3.578 19.703 1 84.06 613 LEU A CA 1
ATOM 4756 C C . LEU A 1 613 ? -34.625 4.707 20.719 1 84.06 613 LEU A C 1
ATOM 4758 O O . LEU A 1 613 ? -33.844 4.68 21.672 1 84.06 613 LEU A O 1
ATOM 4762 N N . GLY A 1 614 ? -35.469 5.664 20.547 1 77.62 614 GLY A N 1
ATOM 4763 C CA . GLY A 1 614 ? -35.562 6.762 21.5 1 77.62 614 GLY A CA 1
ATOM 4764 C C . GLY A 1 614 ? -36.062 6.332 22.859 1 77.62 614 GLY A C 1
ATOM 4765 O O . GLY A 1 614 ? -35.5 6.699 23.891 1 77.62 614 GLY A O 1
ATOM 4766 N N . LYS A 1 615 ? -37.031 5.516 22.812 1 75.62 615 LYS A N 1
ATOM 4767 C CA . LYS A 1 615 ? -37.625 5.066 24.062 1 75.62 615 LYS A CA 1
ATOM 4768 C C . LYS A 1 615 ? -36.781 3.98 24.719 1 75.62 615 LYS A C 1
ATOM 4770 O O . LYS A 1 615 ? -36.625 3.955 25.938 1 75.62 615 LYS A O 1
ATOM 4775 N N . LYS A 1 616 ? -36.188 3.188 23.938 1 81.69 616 LYS A N 1
ATOM 4776 C CA . LYS A 1 616 ? -35.438 2.041 24.484 1 81.69 616 LYS A CA 1
ATOM 4777 C C . LYS A 1 616 ? -34.062 2.451 24.969 1 81.69 616 LYS A C 1
ATOM 4779 O O . LYS A 1 616 ? -33.625 1.995 26.016 1 81.69 616 LYS A O 1
ATOM 4784 N N . TYR A 1 617 ? -33.438 3.34 24.234 1 84.12 617 TYR A N 1
ATOM 4785 C CA . TYR A 1 617 ? -32.062 3.623 24.562 1 84.12 617 TYR A CA 1
ATOM 4786 C C . TYR A 1 617 ? -31.859 5.109 24.844 1 84.12 617 TYR A C 1
ATOM 4788 O O . TYR A 1 617 ? -30.766 5.523 25.25 1 84.12 617 TYR A O 1
ATOM 4796 N N . GLY A 1 618 ? -32.844 5.891 24.641 1 75.44 618 GLY A N 1
ATOM 4797 C CA . GLY A 1 618 ? -32.75 7.316 24.906 1 75.44 618 GLY A CA 1
ATOM 4798 C C . GLY A 1 618 ? -31.922 8.062 23.875 1 75.44 618 GLY A C 1
ATOM 4799 O O . GLY A 1 618 ? -31.297 9.078 24.188 1 75.44 618 GLY A O 1
ATOM 4800 N N . ILE A 1 619 ? -31.797 7.504 22.703 1 78.94 619 ILE A N 1
ATOM 4801 C CA . ILE A 1 619 ? -30.969 8.133 21.672 1 78.94 619 ILE A CA 1
ATOM 4802 C C . ILE A 1 619 ? -31.859 8.641 20.547 1 78.94 619 ILE A C 1
ATOM 4804 O O . ILE A 1 619 ? -33 8.195 20.375 1 78.94 619 ILE A O 1
ATOM 4808 N N . HIS A 1 620 ? -31.328 9.695 19.812 1 77.31 620 HIS A N 1
ATOM 4809 C CA . HIS A 1 620 ? -32 10.234 18.641 1 77.31 620 HIS A CA 1
ATOM 4810 C C . HIS A 1 620 ? -31.125 10.148 17.406 1 77.31 620 HIS A C 1
ATOM 4812 O O . HIS A 1 620 ? -29.938 10.469 17.469 1 77.31 620 HIS A O 1
ATOM 4818 N N . ILE A 1 621 ? -31.734 9.625 16.359 1 81.38 621 ILE A N 1
ATOM 4819 C CA . ILE A 1 621 ? -31.016 9.539 15.102 1 81.38 621 ILE A CA 1
ATOM 4820 C C . ILE A 1 621 ? -31.109 10.867 14.352 1 81.38 621 ILE A C 1
ATOM 4822 O O . ILE A 1 621 ? -32.219 11.312 14.016 1 81.38 621 ILE A O 1
ATOM 4826 N N . ALA A 1 622 ? -30.047 11.469 14.203 1 75.75 622 ALA A N 1
ATOM 4827 C CA . ALA A 1 622 ? -30.031 12.766 13.531 1 75.75 622 ALA A CA 1
ATOM 4828 C C . ALA A 1 622 ? -30 12.594 12.016 1 75.75 622 ALA A C 1
ATOM 4830 O O . ALA A 1 622 ? -30.672 13.328 11.289 1 75.75 622 ALA A O 1
ATOM 4831 N N . SER A 1 623 ? -29.203 11.672 11.539 1 78.25 623 SER A N 1
ATOM 4832 C CA . SER A 1 623 ? -29.078 11.469 10.094 1 78.25 623 SER A CA 1
ATOM 4833 C C . SER A 1 623 ? -28.688 10.031 9.773 1 78.25 623 SER A C 1
ATOM 4835 O O . SER A 1 623 ? -28.094 9.344 10.602 1 78.25 623 SER A O 1
ATOM 4837 N N . ILE A 1 624 ? -29.156 9.57 8.625 1 81 624 ILE A N 1
ATOM 4838 C CA . ILE A 1 624 ? -28.812 8.266 8.078 1 81 624 ILE A CA 1
ATOM 4839 C C . ILE A 1 624 ? -28.141 8.43 6.719 1 81 624 ILE A C 1
ATOM 4841 O O . ILE A 1 624 ? -28.703 9.086 5.828 1 81 624 ILE A O 1
ATOM 4845 N N . LEU A 1 625 ? -26.969 8.016 6.695 1 77.62 625 LEU A N 1
ATOM 4846 C CA . LEU A 1 625 ? -26.266 8.039 5.426 1 77.62 625 LEU A CA 1
ATOM 4847 C C . LEU A 1 625 ? -26.328 6.684 4.734 1 77.62 625 LEU A C 1
ATOM 4849 O O . LEU A 1 625 ? -25.797 5.695 5.254 1 77.62 625 LEU A O 1
ATOM 4853 N N . ARG A 1 626 ? -27.047 6.68 3.598 1 77 626 ARG A N 1
ATOM 4854 C CA . ARG A 1 626 ? -27.203 5.469 2.799 1 77 626 ARG A CA 1
ATOM 4855 C C . ARG A 1 626 ? -26.516 5.613 1.445 1 77 626 ARG A C 1
ATOM 4857 O O . ARG A 1 626 ? -27.078 6.215 0.523 1 77 626 ARG A O 1
ATOM 4864 N N . GLY A 1 627 ? -25.328 4.902 1.374 1 63.5 627 GLY A N 1
ATOM 4865 C CA . GLY A 1 627 ? -24.562 5.172 0.166 1 63.5 627 GLY A CA 1
ATOM 4866 C C . GLY A 1 627 ? -24.188 6.633 0.006 1 63.5 627 GLY A C 1
ATOM 4867 O O . GLY A 1 627 ? -23.438 7.184 0.818 1 63.5 627 GLY A O 1
ATOM 4868 N N . LYS A 1 628 ? -24.734 7.203 -1.021 1 62.34 628 LYS A N 1
ATOM 4869 C CA . LYS A 1 628 ? -24.469 8.617 -1.266 1 62.34 628 LYS A CA 1
ATOM 4870 C C . LYS A 1 628 ? -25.672 9.477 -0.876 1 62.34 628 LYS A C 1
ATOM 4872 O O . LYS A 1 628 ? -25.625 10.703 -0.997 1 62.34 628 LYS A O 1
ATOM 4877 N N . ARG A 1 629 ? -26.734 8.867 -0.286 1 66.94 629 ARG A N 1
ATOM 4878 C CA . ARG A 1 629 ? -27.953 9.578 0.109 1 66.94 629 ARG A CA 1
ATOM 4879 C C . ARG A 1 629 ? -27.969 9.82 1.615 1 66.94 629 ARG A C 1
ATOM 4881 O O . ARG A 1 629 ? -27.797 8.883 2.4 1 66.94 629 ARG A O 1
ATOM 4888 N N . ARG A 1 630 ? -28.047 11.07 1.903 1 72.31 630 ARG A N 1
ATOM 4889 C CA . ARG A 1 630 ? -28.172 11.422 3.314 1 72.31 630 ARG A CA 1
ATOM 4890 C C . ARG A 1 630 ? -29.625 11.742 3.666 1 72.31 630 ARG A C 1
ATOM 4892 O O . ARG A 1 630 ? -30.266 12.562 3.006 1 72.31 630 ARG A O 1
ATOM 4899 N N . ILE A 1 631 ? -30.203 11 4.57 1 74.19 631 ILE A N 1
ATOM 4900 C CA . ILE A 1 631 ? -31.531 11.25 5.098 1 74.19 631 ILE A CA 1
ATOM 4901 C C . ILE A 1 631 ? -31.438 11.992 6.43 1 74.19 631 ILE A C 1
ATOM 4903 O O . ILE A 1 631 ? -31.078 11.398 7.453 1 74.19 631 ILE A O 1
ATOM 4907 N N . ASN A 1 632 ? -31.609 13.266 6.297 1 73.69 632 ASN A N 1
ATOM 4908 C CA . ASN A 1 632 ? -31.547 14.07 7.516 1 73.69 632 ASN A CA 1
ATOM 4909 C C . ASN A 1 632 ? -32.844 13.992 8.305 1 73.69 632 ASN A C 1
ATOM 4911 O O . ASN A 1 632 ? -33.938 14 7.727 1 73.69 632 ASN A O 1
ATOM 4915 N N . ILE A 1 633 ? -32.75 13.914 9.633 1 74.94 633 ILE A N 1
ATOM 4916 C CA . ILE A 1 633 ? -33.875 13.859 10.578 1 74.94 633 ILE A CA 1
ATOM 4917 C C . ILE A 1 633 ? -34.906 12.867 10.094 1 74.94 633 ILE A C 1
ATOM 4919 O O . ILE A 1 633 ? -36.062 13.25 9.773 1 74.94 633 ILE A O 1
ATOM 4923 N N . PRO A 1 634 ? -34.438 11.656 9.977 1 78.88 634 PRO A N 1
ATOM 4924 C CA . PRO A 1 634 ? -35.375 10.641 9.453 1 78.88 634 PRO A CA 1
ATOM 4925 C C . PRO A 1 634 ? -36.625 10.5 10.281 1 78.88 634 PRO A C 1
ATOM 4927 O O . PRO A 1 634 ? -36.594 10.617 11.508 1 78.88 634 PRO A O 1
ATOM 4930 N N . GLY A 1 635 ? -37.75 10.344 9.516 1 72.06 635 GLY A N 1
ATOM 4931 C CA . GLY A 1 635 ? -39.031 10.102 10.164 1 72.06 635 GLY A CA 1
ATOM 4932 C C . GLY A 1 635 ? -39.188 8.672 10.664 1 72.06 635 GLY A C 1
ATOM 4933 O O . GLY A 1 635 ? -38.312 7.84 10.461 1 72.06 635 GLY A O 1
ATOM 4934 N N . GLY A 1 636 ? -40.156 8.352 11.312 1 75.94 636 GLY A N 1
ATOM 4935 C CA . GLY A 1 636 ? -40.406 7.035 11.875 1 75.94 636 GLY A CA 1
ATOM 4936 C C . GLY A 1 636 ? -40.625 5.969 10.812 1 75.94 636 GLY A C 1
ATOM 4937 O O . GLY A 1 636 ? -40.469 4.781 11.086 1 75.94 636 GLY A O 1
ATOM 4938 N N . SER A 1 637 ? -40.938 6.355 9.664 1 77.25 637 SER A N 1
ATOM 4939 C CA . SER A 1 637 ? -41.25 5.398 8.609 1 77.25 637 SER A CA 1
ATOM 4940 C C . SER A 1 637 ? -39.969 4.949 7.875 1 77.25 637 SER A C 1
ATOM 4942 O O . SER A 1 637 ? -40 3.992 7.098 1 77.25 637 SER A O 1
ATOM 4944 N N . VAL A 1 638 ? -38.906 5.598 8.195 1 82.38 638 VAL A N 1
ATOM 4945 C CA . VAL A 1 638 ? -37.656 5.258 7.492 1 82.38 638 VAL A CA 1
ATOM 4946 C C . VAL A 1 638 ? -37.125 3.924 8.008 1 82.38 638 VAL A C 1
ATOM 4948 O O . VAL A 1 638 ? -37.156 3.66 9.211 1 82.38 638 VAL A O 1
ATOM 4951 N N . ARG A 1 639 ? -36.75 3.094 7.062 1 83.38 639 ARG A N 1
ATOM 4952 C CA . ARG A 1 639 ? -36.188 1.783 7.395 1 83.38 639 ARG A CA 1
ATOM 4953 C C . ARG A 1 639 ? -34.656 1.831 7.477 1 83.38 639 ARG A C 1
ATOM 4955 O O . ARG A 1 639 ? -34.031 2.574 6.73 1 83.38 639 ARG A O 1
ATOM 4962 N N . LEU A 1 640 ? -34.188 1.062 8.398 1 85.88 640 LEU A N 1
ATOM 4963 C CA . LEU A 1 640 ? -32.75 0.937 8.523 1 85.88 640 LEU A CA 1
ATOM 4964 C C . LEU A 1 640 ? -32.219 -0.242 7.699 1 85.88 640 LEU A C 1
ATOM 4966 O O . LEU A 1 640 ? -32.844 -1.301 7.664 1 85.88 640 LEU A O 1
ATOM 4970 N N . PHE A 1 641 ? -31.25 0.027 6.961 1 83.25 641 PHE A N 1
ATOM 4971 C CA . PHE A 1 641 ? -30.641 -1.008 6.137 1 83.25 641 PHE A CA 1
ATOM 4972 C C . PHE A 1 641 ? -29.25 -1.348 6.645 1 83.25 641 PHE A C 1
ATOM 4974 O O . PHE A 1 641 ? -28.609 -0.544 7.336 1 83.25 641 PHE A O 1
ATOM 4981 N N . PRO A 1 642 ? -28.812 -2.615 6.273 1 79.69 642 PRO A N 1
ATOM 4982 C CA . PRO A 1 642 ? -27.422 -2.932 6.625 1 79.69 642 PRO A CA 1
ATOM 4983 C C . PRO A 1 642 ? -26.422 -1.972 5.984 1 79.69 642 PRO A C 1
ATOM 4985 O O . PRO A 1 642 ? -26.609 -1.554 4.84 1 79.69 642 PRO A O 1
ATOM 4988 N N . MET A 1 643 ? -25.375 -1.56 6.781 1 75.81 643 MET A N 1
ATOM 4989 C CA . MET A 1 643 ? -24.25 -0.731 6.371 1 75.81 643 MET A CA 1
ATOM 4990 C C . MET A 1 643 ? -24.641 0.738 6.293 1 75.81 643 MET A C 1
ATOM 4992 O O . MET A 1 643 ? -23.922 1.557 5.727 1 75.81 643 MET A O 1
ATOM 4996 N N . ASP A 1 644 ? -25.906 1.026 6.77 1 80.5 644 ASP A N 1
ATOM 4997 C CA . ASP A 1 644 ? -26.25 2.43 6.969 1 80.5 644 ASP A CA 1
ATOM 4998 C C . ASP A 1 644 ? -25.344 3.08 8.008 1 80.5 644 ASP A C 1
ATOM 5000 O O . ASP A 1 644 ? -25.047 2.473 9.039 1 80.5 644 ASP A O 1
ATOM 5004 N N . LYS A 1 645 ? -24.859 4.152 7.633 1 82.62 645 LYS A N 1
ATOM 5005 C CA . LYS A 1 645 ? -24.156 4.945 8.641 1 82.62 645 LYS A CA 1
ATOM 5006 C C . LYS A 1 645 ? -25.109 5.914 9.336 1 82.62 645 LYS A C 1
ATOM 5008 O O . LYS A 1 645 ? -25.719 6.77 8.688 1 82.62 645 LYS A O 1
ATOM 5013 N N . ILE A 1 646 ? -25.359 5.738 10.688 1 85.56 646 ILE A N 1
ATOM 5014 C CA . ILE A 1 646 ? -26.328 6.562 11.398 1 85.56 646 ILE A CA 1
ATOM 5015 C C . ILE A 1 646 ? -25.594 7.504 12.359 1 85.56 646 ILE A C 1
ATOM 5017 O O . ILE A 1 646 ? -24.594 7.121 12.961 1 85.56 646 ILE A O 1
ATOM 5021 N N . GLN A 1 647 ? -25.953 8.68 12.32 1 82 647 GLN A N 1
ATOM 5022 C CA . GLN A 1 647 ? -25.5 9.672 13.289 1 82 647 GLN A CA 1
ATOM 5023 C C . GLN A 1 647 ? -26.484 9.805 14.445 1 82 647 GLN A C 1
ATOM 5025 O O . GLN A 1 647 ? -27.656 10.133 14.234 1 82 647 GLN A O 1
ATOM 5030 N N . VAL A 1 648 ? -26.047 9.492 15.617 1 82.38 648 VAL A N 1
ATOM 5031 C CA . VAL A 1 648 ? -26.938 9.43 16.766 1 82.38 648 VAL A CA 1
ATOM 5032 C C . VAL A 1 648 ? -26.484 10.445 17.828 1 82.38 648 VAL A C 1
ATOM 5034 O O . VAL A 1 648 ? -25.297 10.688 18 1 82.38 648 VAL A O 1
ATOM 5037 N N . ILE A 1 649 ? -27.484 11.086 18.453 1 74.31 649 ILE A N 1
ATOM 5038 C CA . ILE A 1 649 ? -27.25 12.047 19.516 1 74.31 649 ILE A CA 1
ATOM 5039 C C . ILE A 1 649 ? -27.656 11.445 20.859 1 74.31 649 ILE A C 1
ATOM 5041 O O . ILE A 1 649 ? -28.734 10.859 20.984 1 74.31 649 ILE A O 1
ATOM 5045 N N . GLY A 1 650 ? -26.75 11.438 21.781 1 72.38 650 GLY A N 1
ATOM 5046 C CA . GLY A 1 650 ? -27.031 10.953 23.125 1 72.38 650 GLY A CA 1
ATOM 5047 C C . GLY A 1 650 ? -25.875 11.188 24.078 1 72.38 650 GLY A C 1
ATOM 5048 O O . GLY A 1 650 ? -24.875 11.805 23.734 1 72.38 650 GLY A O 1
ATOM 5049 N N . THR A 1 651 ? -26.203 10.812 25.328 1 68.25 651 THR A N 1
ATOM 5050 C CA . THR A 1 651 ? -25.156 10.859 26.328 1 68.25 651 THR A CA 1
ATOM 5051 C C . THR A 1 651 ? -24.156 9.719 26.125 1 68.25 651 THR A C 1
ATOM 5053 O O . THR A 1 651 ? -24.438 8.766 25.406 1 68.25 651 THR A O 1
ATOM 5056 N N . ASP A 1 652 ? -23 9.875 26.641 1 70.31 652 ASP A N 1
ATOM 5057 C CA . ASP A 1 652 ? -21.953 8.859 26.5 1 70.31 652 ASP A CA 1
ATOM 5058 C C . ASP A 1 652 ? -22.453 7.492 26.953 1 70.31 652 ASP A C 1
ATOM 5060 O O . ASP A 1 652 ? -22.156 6.473 26.328 1 70.31 652 ASP A O 1
ATOM 5064 N N . GLU A 1 653 ? -23.109 7.531 28.062 1 73.5 653 GLU A N 1
ATOM 5065 C CA . GLU A 1 653 ? -23.609 6.266 28.578 1 73.5 653 GLU A CA 1
ATOM 5066 C C . GLU A 1 653 ? -24.641 5.656 27.641 1 73.5 653 GLU A C 1
ATOM 5068 O O . GLU A 1 653 ? -24.609 4.449 27.375 1 73.5 653 GLU A O 1
ATOM 5073 N N . GLN A 1 654 ? -25.5 6.488 27.172 1 79.38 654 GLN A N 1
ATOM 5074 C CA . GLN A 1 654 ? -26.531 6.023 26.266 1 79.38 654 GLN A CA 1
ATOM 5075 C C . GLN A 1 654 ? -25.938 5.496 24.969 1 79.38 654 GLN A C 1
ATOM 5077 O O . GLN A 1 654 ? -26.375 4.457 24.453 1 79.38 654 GLN A O 1
ATOM 5082 N N . LEU A 1 655 ? -24.984 6.199 24.516 1 80.25 655 LEU A N 1
ATOM 5083 C CA . LEU A 1 655 ? -24.375 5.816 23.25 1 80.25 655 LEU A CA 1
ATOM 5084 C C . LEU A 1 655 ? -23.625 4.5 23.391 1 80.25 655 LEU A C 1
ATOM 5086 O O . LEU A 1 655 ? -23.609 3.686 22.469 1 80.25 655 LEU A O 1
ATOM 5090 N N . ASN A 1 656 ? -23.047 4.258 24.484 1 78.81 656 ASN A N 1
ATOM 5091 C CA . ASN A 1 656 ? -22.344 3.004 24.719 1 78.81 656 ASN A CA 1
ATOM 5092 C C . ASN A 1 656 ? -23.297 1.82 24.766 1 78.81 656 ASN A C 1
ATOM 5094 O O . ASN A 1 656 ? -23.016 0.759 24.219 1 78.81 656 ASN A O 1
ATOM 5098 N N . VAL A 1 657 ? -24.375 2.045 25.453 1 80.19 657 VAL A N 1
ATOM 5099 C CA . VAL A 1 657 ? -25.375 0.987 25.562 1 80.19 657 VAL A CA 1
ATOM 5100 C C . VAL A 1 657 ? -25.969 0.689 24.188 1 80.19 657 VAL A C 1
ATOM 5102 O O . VAL A 1 657 ? -26.172 -0.474 23.828 1 80.19 657 VAL A O 1
ATOM 5105 N N . PHE A 1 658 ? -26.141 1.692 23.5 1 85 658 PHE A N 1
ATOM 5106 C CA . PHE A 1 658 ? -26.703 1.551 22.156 1 85 658 PHE A CA 1
ATOM 5107 C C . PHE A 1 658 ? -25.734 0.816 21.25 1 85 658 PHE A C 1
ATOM 5109 O O . PHE A 1 658 ? -26.141 -0.084 20.5 1 85 658 PHE A O 1
ATOM 5116 N N . SER A 1 659 ? -24.547 1.242 21.219 1 81.06 659 SER A N 1
ATOM 5117 C CA . SER A 1 659 ? -23.547 0.616 20.375 1 81.06 659 SER A CA 1
ATOM 5118 C C . SER A 1 659 ? -23.406 -0.87 20.688 1 81.06 659 SER A C 1
ATOM 5120 O O . SER A 1 659 ? -23.281 -1.692 19.781 1 81.06 659 SER A O 1
ATOM 5122 N N . SER A 1 660 ? -23.438 -1.208 21.938 1 79.06 660 SER A N 1
ATOM 5123 C CA . SER A 1 660 ? -23.344 -2.604 22.359 1 79.06 660 SER A CA 1
ATOM 5124 C C . SER A 1 660 ? -24.562 -3.4 21.906 1 79.06 660 SER A C 1
ATOM 5126 O O . SER A 1 660 ? -24.438 -4.555 21.5 1 79.06 660 SER A O 1
ATOM 5128 N N . ALA A 1 661 ? -25.672 -2.791 22.031 1 80.31 661 ALA A N 1
ATOM 5129 C CA . ALA A 1 661 ? -26.906 -3.457 21.625 1 80.31 661 ALA A CA 1
ATOM 5130 C C . ALA A 1 661 ? -26.922 -3.707 20.109 1 80.31 661 ALA A C 1
ATOM 5132 O O . ALA A 1 661 ? -27.406 -4.746 19.656 1 80.31 661 ALA A O 1
ATOM 5133 N N . MET A 1 662 ? -26.422 -2.783 19.438 1 79.94 662 MET A N 1
ATOM 5134 C CA . MET A 1 662 ? -26.391 -2.891 17.984 1 79.94 662 MET A CA 1
ATOM 5135 C C . MET A 1 662 ? -25.438 -4.008 17.547 1 79.94 662 MET A C 1
ATOM 5137 O O . MET A 1 662 ? -25.734 -4.734 16.594 1 79.94 662 MET A O 1
ATOM 5141 N N . GLN A 1 663 ? -24.328 -4.188 18.219 1 71.94 663 GLN A N 1
ATOM 5142 C CA . GLN A 1 663 ? -23.328 -5.191 17.859 1 71.94 663 GLN A CA 1
ATOM 5143 C C . GLN A 1 663 ? -23.766 -6.582 18.312 1 71.94 663 GLN A C 1
ATOM 5145 O O . GLN A 1 663 ? -23.422 -7.582 17.688 1 71.94 663 GLN A O 1
ATOM 5150 N N . SER A 1 664 ? -24.344 -6.711 19.438 1 64.5 664 SER A N 1
ATOM 5151 C CA . SER A 1 664 ? -24.781 -8 19.969 1 64.5 664 SER A CA 1
ATOM 5152 C C . SER A 1 664 ? -25.797 -8.664 19.047 1 64.5 664 SER A C 1
ATOM 5154 O O . SER A 1 664 ? -25.859 -9.891 18.953 1 64.5 664 SER A O 1
ATOM 5156 N N . GLY A 1 665 ? -26.531 -7.984 18.422 1 59.34 665 GLY A N 1
ATOM 5157 C CA . GLY A 1 665 ? -27.531 -8.555 17.516 1 59.34 665 GLY A CA 1
ATOM 5158 C C . GLY A 1 665 ? -26.922 -9.117 16.25 1 59.34 665 GLY A C 1
ATOM 5159 O O . GLY A 1 665 ? -27.594 -9.781 15.469 1 59.34 665 GLY A O 1
ATOM 5160 N N . ALA A 1 666 ? -25.641 -8.938 15.984 1 56.81 666 ALA A N 1
ATOM 5161 C CA . ALA A 1 666 ? -25 -9.367 14.742 1 56.81 666 ALA A CA 1
ATOM 5162 C C . ALA A 1 666 ? -24.172 -10.625 14.969 1 56.81 666 ALA A C 1
ATOM 5164 O O . ALA A 1 666 ? -23.422 -11.055 14.078 1 56.81 666 ALA A O 1
ATOM 5165 N N . LYS A 1 667 ? -24.156 -11.438 16.078 1 49.81 667 LYS A N 1
ATOM 5166 C CA . LYS A 1 667 ? -23.281 -12.586 16.297 1 49.81 667 LYS A CA 1
ATOM 5167 C C . LYS A 1 667 ? -23.688 -13.758 15.406 1 49.81 667 LYS A C 1
ATOM 5169 O O . LYS A 1 667 ? -24.828 -14.227 15.477 1 49.81 667 LYS A O 1
ATOM 5174 N N . ILE A 1 668 ? -23.078 -13.922 14.289 1 47.47 668 ILE A N 1
ATOM 5175 C CA . ILE A 1 668 ? -23.234 -15.094 13.438 1 47.47 668 ILE A CA 1
ATOM 5176 C C . ILE A 1 668 ? -22.594 -16.312 14.102 1 47.47 668 ILE A C 1
ATOM 5178 O O . ILE A 1 668 ? -21.469 -16.234 14.578 1 47.47 668 ILE A O 1
ATOM 5182 N N . ASP A 1 669 ? -23.328 -17.219 14.484 1 43.5 669 ASP A N 1
ATOM 5183 C CA . ASP A 1 669 ? -22.734 -18.516 14.812 1 43.5 669 ASP A CA 1
ATOM 5184 C C . ASP A 1 669 ? -21.891 -19.047 13.664 1 43.5 669 ASP A C 1
ATOM 5186 O O . ASP A 1 669 ? -22.406 -19.328 12.578 1 43.5 669 ASP A O 1
ATOM 5190 N N . TRP A 1 670 ? -20.688 -18.797 13.609 1 41.12 670 TRP A N 1
ATOM 5191 C CA . TRP A 1 670 ? -19.703 -19.234 12.633 1 41.12 670 TRP A CA 1
ATOM 5192 C C . TRP A 1 670 ? -19.922 -20.703 12.258 1 41.12 670 TRP A C 1
ATOM 5194 O O . TRP A 1 670 ? -19.547 -21.141 11.172 1 41.12 670 TRP A O 1
ATOM 5204 N N . GLU A 1 671 ? -20.312 -21.594 13.18 1 42.94 671 GLU A N 1
ATOM 5205 C CA . GLU A 1 671 ? -20.469 -23.016 12.891 1 42.94 671 GLU A CA 1
ATOM 5206 C C . GLU A 1 671 ? -21.438 -23.25 11.742 1 42.94 671 GLU A C 1
ATOM 5208 O O . GLU A 1 671 ? -21.328 -24.234 11.008 1 42.94 671 GLU A O 1
ATOM 5213 N N . MET A 1 672 ? -22.266 -22.516 11.562 1 45.69 672 MET A N 1
ATOM 5214 C CA . MET A 1 672 ? -23.297 -22.719 10.547 1 45.69 672 MET A CA 1
ATOM 5215 C C . MET A 1 672 ? -22.75 -22.469 9.148 1 45.69 672 MET A C 1
ATOM 5217 O O . MET A 1 672 ? -23.391 -22.781 8.148 1 45.69 672 MET A O 1
ATOM 5221 N N . TYR A 1 673 ? -21.562 -21.953 9.055 1 44.16 673 TYR A N 1
ATOM 5222 C CA . TYR A 1 673 ? -20.906 -21.578 7.805 1 44.16 673 TYR A CA 1
ATOM 5223 C C . TYR A 1 673 ? -20.672 -22.812 6.934 1 44.16 673 TYR A C 1
ATOM 5225 O O . TYR A 1 673 ? -20.75 -22.734 5.707 1 44.16 673 TYR A O 1
ATOM 5233 N N . GLU A 1 674 ? -20.188 -23.953 7.488 1 43.03 674 GLU A N 1
ATOM 5234 C CA . GLU A 1 674 ? -19.656 -25.109 6.781 1 43.03 674 GLU A CA 1
ATOM 5235 C C . GLU A 1 674 ? -20.719 -25.781 5.922 1 43.03 674 GLU A C 1
ATOM 5237 O O . GLU A 1 674 ? -20.422 -26.297 4.84 1 43.03 674 GLU A O 1
ATOM 5242 N N . LYS A 1 675 ? -21.953 -25.844 6.324 1 48 675 LYS A N 1
ATOM 5243 C CA . LYS A 1 675 ? -22.891 -26.812 5.766 1 48 675 LYS A CA 1
ATOM 5244 C C . LYS A 1 675 ? -23.625 -26.234 4.551 1 48 675 LYS A C 1
ATOM 5246 O O . LYS A 1 675 ? -24.375 -26.953 3.881 1 48 675 LYS A O 1
ATOM 5251 N N . GLY A 1 676 ? -23.391 -25.031 4.121 1 53.38 676 GLY A N 1
ATOM 5252 C CA . GLY A 1 676 ? -24.328 -24.469 3.166 1 53.38 676 GLY A CA 1
ATOM 5253 C C . GLY A 1 676 ? -23.797 -24.453 1.745 1 53.38 676 GLY A C 1
ATOM 5254 O O . GLY A 1 676 ? -24.219 -23.625 0.934 1 53.38 676 GLY A O 1
ATOM 5255 N N . GLU A 1 677 ? -23 -25.391 1.313 1 55.06 677 GLU A N 1
ATOM 5256 C CA . GLU A 1 677 ? -22.5 -25.406 -0.054 1 55.06 677 GLU A CA 1
ATOM 5257 C C . GLU A 1 677 ? -23.578 -25.812 -1.044 1 55.06 677 GLU A C 1
ATOM 5259 O O . GLU A 1 677 ? -24.297 -26.797 -0.812 1 55.06 677 GLU A O 1
ATOM 5264 N N . MET A 1 678 ? -23.844 -24.859 -2.035 1 63.16 678 MET A N 1
ATOM 5265 C CA . MET A 1 678 ? -24.828 -25.203 -3.055 1 63.16 678 MET A CA 1
ATOM 5266 C C . MET A 1 678 ? -24.188 -26 -4.184 1 63.16 678 MET A C 1
ATOM 5268 O O . MET A 1 678 ? -23.031 -25.766 -4.539 1 63.16 678 MET A O 1
ATOM 5272 N N . THR A 1 679 ? -24.688 -27.094 -4.586 1 62.56 679 THR A N 1
ATOM 5273 C CA . THR A 1 679 ? -24.234 -27.938 -5.688 1 62.56 679 THR A CA 1
ATOM 5274 C C . THR A 1 679 ? -25.297 -28.016 -6.781 1 62.56 679 THR A C 1
ATOM 5276 O O . THR A 1 679 ? -26.484 -27.875 -6.512 1 62.56 679 THR A O 1
ATOM 5279 N N . LEU A 1 680 ? -24.844 -27.953 -7.977 1 64.31 680 LEU A N 1
ATOM 5280 C CA . LEU A 1 680 ? -25.703 -28.188 -9.125 1 64.31 680 LEU A CA 1
ATOM 5281 C C . LEU A 1 680 ? -25.688 -29.656 -9.523 1 64.31 680 LEU A C 1
ATOM 5283 O O . LEU A 1 680 ? -24.625 -30.25 -9.672 1 64.31 680 LEU A O 1
ATOM 5287 N N . LYS A 1 681 ? -26.797 -30.297 -9.516 1 68.25 681 LYS A N 1
ATOM 5288 C CA . LYS A 1 681 ? -26.906 -31.672 -9.961 1 68.25 681 LYS A CA 1
ATOM 5289 C C . LYS A 1 681 ? -28 -31.828 -11.016 1 68.25 681 LYS A C 1
ATOM 5291 O O . LYS A 1 681 ? -28.938 -31.031 -11.062 1 68.25 681 LYS A O 1
ATOM 5296 N N . GLN A 1 682 ? -27.688 -32.688 -11.945 1 72.25 682 GLN A N 1
ATOM 5297 C CA . GLN A 1 682 ? -28.688 -33 -12.969 1 72.25 682 GLN A CA 1
ATOM 5298 C C . GLN A 1 682 ? -29.375 -34.344 -12.656 1 72.25 682 GLN A C 1
ATOM 5300 O O . GLN A 1 682 ? -28.75 -35.25 -12.125 1 72.25 682 GLN A O 1
ATOM 5305 N N . PHE A 1 683 ? -30.703 -34.281 -12.789 1 76.31 683 PHE A N 1
ATOM 5306 C CA . PHE A 1 683 ? -31.375 -35.562 -12.742 1 76.31 683 PHE A CA 1
ATOM 5307 C C . PHE A 1 683 ? -32.375 -35.719 -13.891 1 76.31 683 PHE A C 1
ATOM 5309 O O . PHE A 1 683 ? -32.906 -34.719 -14.375 1 76.31 683 PHE A O 1
ATOM 5316 N N . ILE A 1 684 ? -32.406 -36.875 -14.461 1 75.94 684 ILE A N 1
ATOM 5317 C CA . ILE A 1 684 ? -33.281 -37.188 -15.594 1 75.94 684 ILE A CA 1
ATOM 5318 C C . ILE A 1 684 ? -34.625 -37.656 -15.086 1 75.94 684 ILE A C 1
ATOM 5320 O O . ILE A 1 684 ? -34.719 -38.469 -14.148 1 75.94 684 ILE A O 1
ATOM 5324 N N . ILE A 1 685 ? -35.625 -37.062 -15.609 1 79.88 685 ILE A N 1
ATOM 5325 C CA . ILE A 1 685 ? -36.969 -37.5 -15.297 1 79.88 685 ILE A CA 1
ATOM 5326 C C . ILE A 1 685 ? -37.281 -38.781 -16.078 1 79.88 685 ILE A C 1
ATOM 5328 O O . ILE A 1 685 ? -37.5 -38.75 -17.281 1 79.88 685 ILE A O 1
ATOM 5332 N N . ASP A 1 686 ? -37.219 -39.875 -15.414 1 74.62 686 ASP A N 1
ATOM 5333 C CA . ASP A 1 686 ? -37.562 -41.156 -16.031 1 74.62 686 ASP A CA 1
ATOM 5334 C C . ASP A 1 686 ? -39.062 -41.438 -15.93 1 74.62 686 ASP A C 1
ATOM 5336 O O . ASP A 1 686 ? -39.812 -40.688 -15.312 1 74.62 686 ASP A O 1
ATOM 5340 N N . ALA A 1 687 ? -39.469 -42.562 -16.594 1 73.88 687 ALA A N 1
ATOM 5341 C CA . ALA A 1 687 ? -40.875 -42.969 -16.641 1 73.88 687 ALA A CA 1
ATOM 5342 C C . ALA A 1 687 ? -41.406 -43.219 -15.234 1 73.88 687 ALA A C 1
ATOM 5344 O O . ALA A 1 687 ? -42.625 -43.094 -14.984 1 73.88 687 ALA A O 1
ATOM 5345 N N . ASP A 1 688 ? -40.562 -43.469 -14.305 1 69.75 688 ASP A N 1
ATOM 5346 C CA . ASP A 1 688 ? -41 -43.812 -12.953 1 69.75 688 ASP A CA 1
ATOM 5347 C C . ASP A 1 688 ? -40.75 -42.656 -11.992 1 69.75 688 ASP A C 1
ATOM 5349 O O . ASP A 1 688 ? -40.875 -42.812 -10.773 1 69.75 688 ASP A O 1
ATOM 5353 N N . SER A 1 689 ? -40.531 -41.5 -12.453 1 76.12 689 SER A N 1
ATOM 5354 C CA . SER A 1 689 ? -40.156 -40.375 -11.586 1 76.12 689 SER A CA 1
ATOM 5355 C C . SER A 1 689 ? -41.406 -39.75 -10.953 1 76.12 689 SER A C 1
ATOM 5357 O O . SER A 1 689 ? -42.469 -39.688 -11.586 1 76.12 689 SER A O 1
ATOM 5359 N N . VAL A 1 690 ? -41.344 -39.438 -9.648 1 78.94 690 VAL A N 1
ATOM 5360 C CA . VAL A 1 690 ? -42.438 -38.781 -8.914 1 78.94 690 VAL A CA 1
ATOM 5361 C C . VAL A 1 690 ? -42.719 -37.406 -9.508 1 78.94 690 VAL A C 1
ATOM 5363 O O . VAL A 1 690 ? -43.812 -36.875 -9.328 1 78.94 690 VAL A O 1
ATOM 5366 N N . PHE A 1 691 ? -41.875 -36.969 -10.375 1 81.81 691 PHE A N 1
ATOM 5367 C CA . PHE A 1 691 ? -42 -35.594 -10.875 1 81.81 691 PHE A CA 1
ATOM 5368 C C . PHE A 1 691 ? -42.562 -35.594 -12.281 1 81.81 691 PHE A C 1
ATOM 5370 O O . PHE A 1 691 ? -42.906 -34.531 -12.828 1 81.81 691 PHE A O 1
ATOM 5377 N N . LEU A 1 692 ? -42.719 -36.844 -12.773 1 80.81 692 LEU A N 1
ATOM 5378 C CA . LEU A 1 692 ? -43.25 -36.906 -14.133 1 80.81 692 LEU A CA 1
ATOM 5379 C C . LEU A 1 692 ? -44.656 -36.344 -14.203 1 80.81 692 LEU A C 1
ATOM 5381 O O . LEU A 1 692 ? -45.531 -36.688 -13.383 1 80.81 692 LEU A O 1
ATOM 5385 N N . GLY A 1 693 ? -44.906 -35.469 -15.148 1 80.62 693 GLY A N 1
ATOM 5386 C CA . GLY A 1 693 ? -46.219 -34.906 -15.375 1 80.62 693 GLY A CA 1
ATOM 5387 C C . GLY A 1 693 ? -46.531 -33.75 -14.422 1 80.62 693 GLY A C 1
ATOM 5388 O O . GLY A 1 693 ? -47.594 -33.125 -14.539 1 80.62 693 GLY A O 1
ATOM 5389 N N . LYS A 1 694 ? -45.688 -33.469 -13.484 1 82.75 694 LYS A N 1
ATOM 5390 C CA . LYS A 1 694 ? -45.938 -32.375 -12.531 1 82.75 694 LYS A CA 1
ATOM 5391 C C . LYS A 1 694 ? -45.281 -31.094 -12.977 1 82.75 694 LYS A C 1
ATOM 5393 O O . LYS A 1 694 ? -44.25 -31.125 -13.656 1 82.75 694 LYS A O 1
ATOM 5398 N N . THR A 1 695 ? -45.969 -30.078 -12.68 1 80.81 695 THR A N 1
ATOM 5399 C CA . THR A 1 695 ? -45.375 -28.781 -12.938 1 80.81 695 THR A CA 1
ATOM 5400 C C . THR A 1 695 ? -44.344 -28.438 -11.875 1 80.81 695 THR A C 1
ATOM 5402 O O . THR A 1 695 ? -44.25 -29.109 -10.852 1 80.81 695 THR A O 1
ATOM 5405 N N . ILE A 1 696 ? -43.5 -27.406 -12.133 1 77 696 ILE A N 1
ATOM 5406 C CA . ILE A 1 696 ? -42.469 -26.969 -11.211 1 77 696 ILE A CA 1
ATOM 5407 C C . ILE A 1 696 ? -43.094 -26.609 -9.867 1 77 696 ILE A C 1
ATOM 5409 O O . ILE A 1 696 ? -42.531 -26.938 -8.812 1 77 696 ILE A O 1
ATOM 5413 N N . ARG A 1 697 ? -44.25 -26.047 -9.953 1 72.94 697 ARG A N 1
ATOM 5414 C CA . ARG A 1 697 ? -44.938 -25.641 -8.727 1 72.94 697 ARG A CA 1
ATOM 5415 C C . ARG A 1 697 ? -45.438 -26.844 -7.949 1 72.94 697 ARG A C 1
ATOM 5417 O O . ARG A 1 697 ? -45.344 -26.875 -6.723 1 72.94 697 ARG A O 1
ATOM 5424 N N . GLU A 1 698 ? -45.906 -27.797 -8.711 1 77.75 698 GLU A N 1
ATOM 5425 C CA . GLU A 1 698 ? -46.5 -28.969 -8.086 1 77.75 698 GLU A CA 1
ATOM 5426 C C . GLU A 1 698 ? -45.438 -29.938 -7.586 1 77.75 698 GLU A C 1
ATOM 5428 O O . GLU A 1 698 ? -45.688 -30.75 -6.691 1 77.75 698 GLU A O 1
ATOM 5433 N N . SER A 1 699 ? -44.281 -29.938 -8.141 1 77.94 699 SER A N 1
ATOM 5434 C CA . SER A 1 699 ? -43.188 -30.875 -7.816 1 77.94 699 SER A CA 1
ATOM 5435 C C . SER A 1 699 ? -42.656 -30.641 -6.41 1 77.94 699 SER A C 1
ATOM 5437 O O . SER A 1 699 ? -42.125 -31.562 -5.777 1 77.94 699 SER A O 1
ATOM 5439 N N . GLY A 1 700 ? -42.875 -29.391 -5.848 1 74.31 700 GLY A N 1
ATOM 5440 C CA . GLY A 1 700 ? -42.375 -29.062 -4.512 1 74.31 700 GLY A CA 1
ATOM 5441 C C . GLY A 1 700 ? -40.875 -29.047 -4.402 1 74.31 700 GLY A C 1
ATOM 5442 O O . GLY A 1 700 ? -40.312 -29.141 -3.305 1 74.31 700 GLY A O 1
ATOM 5443 N N . ILE A 1 701 ? -40.219 -29.078 -5.465 1 79.75 701 ILE A N 1
ATOM 5444 C CA . ILE A 1 701 ? -38.781 -29.125 -5.449 1 79.75 701 ILE A CA 1
ATOM 5445 C C . ILE A 1 701 ? -38.219 -27.953 -4.645 1 79.75 701 ILE A C 1
ATOM 5447 O O . ILE A 1 701 ? -37.281 -28.109 -3.873 1 79.75 701 ILE A O 1
ATOM 5451 N N . ARG A 1 702 ? -38.781 -26.875 -4.797 1 76.94 702 ARG A N 1
ATOM 5452 C CA . ARG A 1 702 ? -38.312 -25.703 -4.074 1 76.94 702 ARG A CA 1
ATOM 5453 C C . ARG A 1 702 ? -38.812 -25.703 -2.633 1 76.94 702 ARG A C 1
ATOM 5455 O O . ARG A 1 702 ? -38.031 -25.453 -1.706 1 76.94 702 ARG A O 1
ATOM 5462 N N . ASP A 1 703 ? -40.062 -26.031 -2.441 1 72.38 703 ASP A N 1
ATOM 5463 C CA . ASP A 1 703 ? -40.688 -25.906 -1.124 1 72.38 703 ASP A CA 1
ATOM 5464 C C . ASP A 1 703 ? -40.344 -27.094 -0.234 1 72.38 703 ASP A C 1
ATOM 5466 O O . ASP A 1 703 ? -40.031 -26.922 0.951 1 72.38 703 ASP A O 1
ATOM 5470 N N . LYS A 1 704 ? -40.375 -28.219 -0.83 1 74.19 704 LYS A N 1
ATOM 5471 C CA . LYS A 1 704 ? -40.156 -29.422 -0.03 1 74.19 704 LYS A CA 1
ATOM 5472 C C . LYS A 1 704 ? -38.656 -29.734 0.082 1 74.19 704 LYS A C 1
ATOM 5474 O O . LYS A 1 704 ? -38.188 -30.094 1.159 1 74.19 704 LYS A O 1
ATOM 5479 N N . TYR A 1 705 ? -38 -29.578 -1.017 1 76.12 705 TYR A N 1
ATOM 5480 C CA . TYR A 1 705 ? -36.594 -30.016 -1.025 1 76.12 705 TYR A CA 1
ATOM 5481 C C . TYR A 1 705 ? -35.656 -28.828 -0.958 1 76.12 705 TYR A C 1
ATOM 5483 O O . TYR A 1 705 ? -34.438 -29 -0.866 1 76.12 705 TYR A O 1
ATOM 5491 N N . HIS A 1 706 ? -36.188 -27.625 -1.003 1 78.19 706 HIS A N 1
ATOM 5492 C CA . HIS A 1 706 ? -35.375 -26.406 -0.926 1 78.19 706 HIS A CA 1
ATOM 5493 C C . HIS A 1 706 ? -34.344 -26.359 -2.023 1 78.19 706 HIS A C 1
ATOM 5495 O O . HIS A 1 706 ? -33.156 -26.062 -1.757 1 78.19 706 HIS A O 1
ATOM 5501 N N . CYS A 1 707 ? -34.688 -26.859 -3.15 1 80.12 707 CYS A N 1
ATOM 5502 C CA . CYS A 1 707 ? -33.844 -26.797 -4.336 1 80.12 707 CYS A CA 1
ATOM 5503 C C . CYS A 1 707 ? -34.469 -25.922 -5.41 1 80.12 707 CYS A C 1
ATOM 5505 O O . CYS A 1 707 ? -35.688 -25.75 -5.434 1 80.12 707 CYS A O 1
ATOM 5507 N N . MET A 1 708 ? -33.656 -25.281 -6.172 1 78.31 708 MET A N 1
ATOM 5508 C CA . MET A 1 708 ? -34.125 -24.422 -7.258 1 78.31 708 MET A CA 1
ATOM 5509 C C . MET A 1 708 ? -33.812 -25.031 -8.617 1 78.31 708 MET A C 1
ATOM 5511 O O . MET A 1 708 ? -32.719 -25.594 -8.805 1 78.31 708 MET A O 1
ATOM 5515 N N . ILE A 1 709 ? -34.812 -25.078 -9.445 1 78 709 ILE A N 1
ATOM 5516 C CA . ILE A 1 709 ? -34.594 -25.578 -10.797 1 78 709 ILE A CA 1
ATOM 5517 C C . ILE A 1 709 ? -33.938 -24.484 -11.656 1 78 709 ILE A C 1
ATOM 5519 O O . ILE A 1 709 ? -34.5 -23.422 -11.875 1 78 709 ILE A O 1
ATOM 5523 N N . ALA A 1 710 ? -32.719 -24.672 -11.977 1 71.94 710 ALA A N 1
ATOM 5524 C CA . ALA A 1 710 ? -31.984 -23.719 -12.773 1 71.94 710 ALA A CA 1
ATOM 5525 C C . ALA A 1 710 ? -32.375 -23.797 -14.25 1 71.94 710 ALA A C 1
ATOM 5527 O O . ALA A 1 710 ? -32.344 -22.797 -14.961 1 71.94 710 ALA A O 1
ATOM 5528 N N . GLY A 1 711 ? -32.688 -25 -14.773 1 73.25 711 GLY A N 1
ATOM 5529 C CA . GLY A 1 711 ? -33.062 -25.188 -16.156 1 73.25 711 GLY A CA 1
ATOM 5530 C C . GLY A 1 711 ? -33.562 -26.594 -16.453 1 73.25 711 GLY A C 1
ATOM 5531 O O . GLY A 1 711 ? -33.312 -27.516 -15.688 1 73.25 711 GLY A O 1
ATOM 5532 N N . VAL A 1 712 ? -34.406 -26.703 -17.438 1 74.56 712 VAL A N 1
ATOM 5533 C CA . VAL A 1 712 ? -34.906 -28 -17.906 1 74.56 712 VAL A CA 1
ATOM 5534 C C . VAL A 1 712 ? -34.5 -28.203 -19.359 1 74.56 712 VAL A C 1
ATOM 5536 O O . VAL A 1 712 ? -34.688 -27.312 -20.203 1 74.56 712 VAL A O 1
ATOM 5539 N N . GLU A 1 713 ? -33.688 -29.203 -19.516 1 71.81 713 GLU A N 1
ATOM 5540 C CA . GLU A 1 713 ? -33.25 -29.578 -20.859 1 71.81 713 GLU A CA 1
ATOM 5541 C C . GLU A 1 713 ? -34.188 -30.609 -21.469 1 71.81 713 GLU A C 1
ATOM 5543 O O . GLU A 1 713 ? -34.469 -31.656 -20.875 1 71.81 713 GLU A O 1
ATOM 5548 N N . ARG A 1 714 ? -34.875 -30.172 -22.562 1 66.81 714 ARG A N 1
ATOM 5549 C CA . ARG A 1 714 ? -35.719 -31.109 -23.25 1 66.81 714 ARG A CA 1
ATOM 5550 C C . ARG A 1 714 ? -34.969 -31.859 -24.344 1 66.81 714 ARG A C 1
ATOM 5552 O O . ARG A 1 714 ? -33.781 -31.578 -24.594 1 66.81 714 ARG A O 1
ATOM 5559 N N . GLU A 1 715 ? -35.438 -32.969 -24.906 1 56.97 715 GLU A N 1
ATOM 5560 C CA . GLU A 1 715 ? -34.844 -33.875 -25.891 1 56.97 715 GLU A CA 1
ATOM 5561 C C . GLU A 1 715 ? -34.125 -33.062 -27 1 56.97 715 GLU A C 1
ATOM 5563 O O . GLU A 1 715 ? -33.156 -33.531 -27.562 1 56.97 715 GLU A O 1
ATOM 5568 N N . ASP A 1 716 ? -34.531 -31.891 -27.234 1 53.44 716 ASP A N 1
ATOM 5569 C CA . ASP A 1 716 ? -33.906 -31.172 -28.328 1 53.44 716 ASP A CA 1
ATOM 5570 C C . ASP A 1 716 ? -32.625 -30.484 -27.875 1 53.44 716 ASP A C 1
ATOM 5572 O O . ASP A 1 716 ? -31.938 -29.844 -28.688 1 53.44 716 ASP A O 1
ATOM 5576 N N . GLY A 1 717 ? -32.156 -30.672 -26.656 1 53.94 717 GLY A N 1
ATOM 5577 C CA . GLY A 1 717 ? -30.875 -30.188 -26.188 1 53.94 717 GLY A CA 1
ATOM 5578 C C . GLY A 1 717 ? -30.922 -28.75 -25.719 1 53.94 717 GLY A C 1
ATOM 5579 O O . GLY A 1 717 ? -29.906 -28.219 -25.266 1 53.94 717 GLY A O 1
ATOM 5580 N N . THR A 1 718 ? -31.984 -28.062 -25.953 1 54.12 718 THR A N 1
ATOM 5581 C CA . THR A 1 718 ? -32 -26.641 -25.609 1 54.12 718 THR A CA 1
ATOM 5582 C C . THR A 1 718 ? -32.344 -26.469 -24.125 1 54.12 718 THR A C 1
ATOM 5584 O O . THR A 1 718 ? -33.312 -27 -23.625 1 54.12 718 THR A O 1
ATOM 5587 N N . LEU A 1 719 ? -31.453 -25.969 -23.359 1 57.44 719 LEU A N 1
ATOM 5588 C CA . LEU A 1 719 ? -31.672 -25.609 -21.969 1 57.44 719 LEU A CA 1
ATOM 5589 C C . LEU A 1 719 ? -32.562 -24.375 -21.859 1 57.44 719 LEU A C 1
ATOM 5591 O O . LEU A 1 719 ? -32.219 -23.312 -22.406 1 57.44 719 LEU A O 1
ATOM 5595 N N . MET A 1 720 ? -33.812 -24.547 -21.516 1 59.66 720 MET A N 1
ATOM 5596 C CA . MET A 1 720 ? -34.75 -23.438 -21.391 1 59.66 720 MET A CA 1
ATOM 5597 C C . MET A 1 720 ? -35 -23.109 -19.922 1 59.66 720 MET A C 1
ATOM 5599 O O . MET A 1 720 ? -34.844 -23.953 -19.047 1 59.66 720 MET A O 1
ATOM 5603 N N . VAL A 1 721 ? -35.094 -21.797 -19.594 1 59.69 721 VAL A N 1
ATOM 5604 C CA . VAL A 1 721 ? -35.625 -21.359 -18.312 1 59.69 721 VAL A CA 1
ATOM 5605 C C . VAL A 1 721 ? -37 -21.969 -18.062 1 59.69 721 VAL A C 1
ATOM 5607 O O . VAL A 1 721 ? -37.875 -21.906 -18.922 1 59.69 721 VAL A O 1
ATOM 5610 N N . PRO A 1 722 ? -37.094 -22.812 -17.062 1 60.81 722 PRO A N 1
ATOM 5611 C CA . PRO A 1 722 ? -38.281 -23.609 -16.859 1 60.81 722 PRO A CA 1
ATOM 5612 C C . PRO A 1 722 ? -39.531 -22.75 -16.688 1 60.81 722 PRO A C 1
ATOM 5614 O O . PRO A 1 722 ? -39.5 -21.734 -15.992 1 60.81 722 PRO A O 1
ATOM 5617 N N . ASP A 1 723 ? -40.469 -22.859 -17.641 1 61.75 723 ASP A N 1
ATOM 5618 C CA . ASP A 1 723 ? -41.812 -22.344 -17.391 1 61.75 723 ASP A CA 1
ATOM 5619 C C . ASP A 1 723 ? -42.438 -23.016 -16.188 1 61.75 723 ASP A C 1
ATOM 5621 O O . ASP A 1 723 ? -42.5 -24.25 -16.109 1 61.75 723 ASP A O 1
ATOM 5625 N N . VAL A 1 724 ? -42.75 -22.25 -15.188 1 65.69 724 VAL A N 1
ATOM 5626 C CA . VAL A 1 724 ? -43.281 -22.719 -13.922 1 65.69 724 VAL A CA 1
ATOM 5627 C C . VAL A 1 724 ? -44.531 -23.578 -14.172 1 65.69 724 VAL A C 1
ATOM 5629 O O . VAL A 1 724 ? -44.812 -24.5 -13.406 1 65.69 724 VAL A O 1
ATOM 5632 N N . ASN A 1 725 ? -45.219 -23.344 -15.32 1 67.44 725 ASN A N 1
ATOM 5633 C CA . ASN A 1 725 ? -46.5 -24.031 -15.586 1 67.44 725 ASN A CA 1
ATOM 5634 C C . ASN A 1 725 ? -46.281 -25.203 -16.531 1 67.44 725 ASN A C 1
ATOM 5636 O O . ASN A 1 725 ? -47.25 -25.922 -16.844 1 67.44 725 ASN A O 1
ATOM 5640 N N . ALA A 1 726 ? -45.094 -25.453 -16.906 1 72.19 726 ALA A N 1
ATOM 5641 C CA . ALA A 1 726 ? -44.906 -26.562 -17.828 1 72.19 726 ALA A CA 1
ATOM 5642 C C . ALA A 1 726 ? -44.562 -27.844 -17.078 1 72.19 726 ALA A C 1
ATOM 5644 O O . ALA A 1 726 ? -43.625 -27.859 -16.266 1 72.19 726 ALA A O 1
ATOM 5645 N N . PRO A 1 727 ? -45.406 -28.844 -17.328 1 79.31 727 PRO A N 1
ATOM 5646 C CA . PRO A 1 727 ? -45.094 -30.109 -16.641 1 79.31 727 PRO A CA 1
ATOM 5647 C C . PRO A 1 727 ? -43.812 -30.766 -17.141 1 79.31 727 PRO A C 1
ATOM 5649 O O . PRO A 1 727 ? -43.438 -30.562 -18.297 1 79.31 727 PRO A O 1
ATOM 5652 N N . PHE A 1 728 ? -43.219 -31.516 -16.328 1 84.81 728 PHE A N 1
ATOM 5653 C CA . PHE A 1 728 ? -42.031 -32.281 -16.688 1 84.81 728 PHE A CA 1
ATOM 5654 C C . PHE A 1 728 ? -42.406 -33.438 -17.594 1 84.81 728 PHE A C 1
ATOM 5656 O O . PHE A 1 728 ? -43.438 -34.062 -17.422 1 84.81 728 PHE A O 1
ATOM 5663 N N . GLU A 1 729 ? -41.75 -33.594 -18.609 1 81.5 729 GLU A N 1
ATOM 5664 C CA . GLU A 1 729 ? -41.969 -34.688 -19.547 1 81.5 729 GLU A CA 1
ATOM 5665 C C . GLU A 1 729 ? -40.906 -35.75 -19.375 1 81.5 729 GLU A C 1
ATOM 5667 O O . GLU A 1 729 ? -39.844 -35.5 -18.766 1 81.5 729 GLU A O 1
ATOM 5672 N N . GLU A 1 730 ? -41.312 -36.938 -19.844 1 79.12 730 GLU A N 1
ATOM 5673 C CA . GLU A 1 730 ? -40.344 -38.031 -19.781 1 79.12 730 GLU A CA 1
ATOM 5674 C C . GLU A 1 730 ? -39.125 -37.719 -20.625 1 79.12 730 GLU A C 1
ATOM 5676 O O . GLU A 1 730 ? -39.219 -37.281 -21.766 1 79.12 730 GLU A O 1
ATOM 5681 N N . GLY A 1 731 ? -37.938 -37.844 -20 1 72.5 731 GLY A N 1
ATOM 5682 C CA . GLY A 1 731 ? -36.688 -37.594 -20.688 1 72.5 731 GLY A CA 1
ATOM 5683 C C . GLY A 1 731 ? -36.125 -36.219 -20.406 1 72.5 731 GLY A C 1
ATOM 5684 O O . GLY A 1 731 ? -35.031 -35.875 -20.844 1 72.5 731 GLY A O 1
ATOM 5685 N N . ASP A 1 732 ? -36.812 -35.469 -19.641 1 77.94 732 ASP A N 1
ATOM 5686 C CA . ASP A 1 732 ? -36.344 -34.125 -19.297 1 77.94 732 ASP A CA 1
ATOM 5687 C C . ASP A 1 732 ? -35.156 -34.219 -18.344 1 77.94 732 ASP A C 1
ATOM 5689 O O . ASP A 1 732 ? -35.125 -35.031 -17.422 1 77.94 732 ASP A O 1
ATOM 5693 N N . VAL A 1 733 ? -34.156 -33.5 -18.719 1 78.38 733 VAL A N 1
ATOM 5694 C CA . VAL A 1 733 ? -33.031 -33.344 -17.797 1 78.38 733 VAL A CA 1
ATOM 5695 C C . VAL A 1 733 ? -33.188 -32.062 -17 1 78.38 733 VAL A C 1
ATOM 5697 O O . VAL A 1 733 ? -33.188 -30.953 -17.562 1 78.38 733 VAL A O 1
ATOM 5700 N N . VAL A 1 734 ? -33.469 -32.25 -15.68 1 78.5 734 VAL A N 1
ATOM 5701 C CA . VAL A 1 734 ? -33.719 -31.109 -14.797 1 78.5 734 VAL A CA 1
ATOM 5702 C C . VAL A 1 734 ? -32.406 -30.734 -14.055 1 78.5 734 VAL A C 1
ATOM 5704 O O . VAL A 1 734 ? -31.797 -31.594 -13.438 1 78.5 734 VAL A O 1
ATOM 5707 N N . TRP A 1 735 ? -32.094 -29.516 -14.227 1 74.81 735 TRP A N 1
ATOM 5708 C CA . TRP A 1 735 ? -30.953 -28.969 -13.508 1 74.81 735 TRP A CA 1
ATOM 5709 C C . TRP A 1 735 ? -31.391 -28.281 -12.219 1 74.81 735 TRP A C 1
ATOM 5711 O O . TRP A 1 735 ? -32.188 -27.328 -12.242 1 74.81 735 TRP A O 1
ATOM 5721 N N . VAL A 1 736 ? -30.938 -28.812 -11.117 1 78.62 736 VAL A N 1
ATOM 5722 C CA . VAL A 1 736 ? -31.375 -28.281 -9.836 1 78.62 736 VAL A CA 1
ATOM 5723 C C . VAL A 1 736 ? -30.172 -27.766 -9.055 1 78.62 736 VAL A C 1
ATOM 5725 O O . VAL A 1 736 ? -29.094 -28.375 -9.094 1 78.62 736 VAL A O 1
ATOM 5728 N N . VAL A 1 737 ? -30.344 -26.594 -8.477 1 75.38 737 VAL A N 1
ATOM 5729 C CA . VAL A 1 737 ? -29.344 -26 -7.613 1 75.38 737 VAL A CA 1
ATOM 5730 C C . VAL A 1 737 ? -29.828 -26 -6.168 1 75.38 737 VAL A C 1
ATOM 5732 O O . VAL A 1 737 ? -31 -25.734 -5.898 1 75.38 737 VAL A O 1
ATOM 5735 N N . GLY A 1 738 ? -29.094 -26.484 -5.266 1 72.56 738 GLY A N 1
ATOM 5736 C CA . GLY A 1 738 ? -29.406 -26.5 -3.846 1 72.56 738 GLY A CA 1
ATOM 5737 C C . GLY A 1 738 ? -28.219 -26.891 -2.977 1 72.56 738 GLY A C 1
ATOM 5738 O O . GLY A 1 738 ? -27.109 -27.094 -3.477 1 72.56 738 GLY A O 1
ATOM 5739 N N . GLU A 1 739 ? -28.484 -26.859 -1.724 1 74 739 GLU A N 1
ATOM 5740 C CA . GLU A 1 739 ? -27.484 -27.359 -0.797 1 74 739 GLU A CA 1
ATOM 5741 C C . GLU A 1 739 ? -27.219 -28.844 -1.013 1 74 739 GLU A C 1
ATOM 5743 O O . GLU A 1 739 ? -28.125 -29.594 -1.414 1 74 739 GLU A O 1
ATOM 5748 N N . LYS A 1 740 ? -26.016 -29.25 -0.824 1 70.88 740 LYS A N 1
ATOM 5749 C CA . LYS A 1 740 ? -25.594 -30.609 -1.125 1 70.88 740 LYS A CA 1
ATOM 5750 C C . LYS A 1 740 ? -26.531 -31.625 -0.516 1 70.88 740 LYS A C 1
ATOM 5752 O O . LYS A 1 740 ? -26.969 -32.562 -1.193 1 70.88 740 LYS A O 1
ATOM 5757 N N . GLU A 1 741 ? -26.906 -31.406 0.699 1 71.69 741 GLU A N 1
ATOM 5758 C CA . GLU A 1 741 ? -27.766 -32.375 1.381 1 71.69 741 GLU A CA 1
ATOM 5759 C C . GLU A 1 741 ? -29.156 -32.406 0.754 1 71.69 741 GLU A C 1
ATOM 5761 O O . GLU A 1 741 ? -29.75 -33.469 0.587 1 71.69 741 GLU A O 1
ATOM 5766 N N . ASN A 1 742 ? -29.625 -31.266 0.346 1 77.5 742 ASN A N 1
ATOM 5767 C CA . ASN A 1 742 ? -30.969 -31.172 -0.21 1 77.5 742 ASN A CA 1
ATOM 5768 C C . ASN A 1 742 ? -31.031 -31.75 -1.62 1 77.5 742 ASN A C 1
ATOM 5770 O O . ASN A 1 742 ? -32 -32.438 -1.97 1 77.5 742 ASN A O 1
ATOM 5774 N N . VAL A 1 743 ? -30.016 -31.5 -2.305 1 77.31 743 VAL A N 1
ATOM 5775 C CA . VAL A 1 743 ? -29.984 -31.969 -3.688 1 77.31 743 VAL A CA 1
ATOM 5776 C C . VAL A 1 743 ? -29.875 -33.5 -3.721 1 77.31 743 VAL A C 1
ATOM 5778 O O . VAL A 1 743 ? -30.516 -34.156 -4.543 1 77.31 743 VAL A O 1
ATOM 5781 N N . TYR A 1 744 ? -29.062 -34.062 -2.852 1 72.31 744 TYR A N 1
ATOM 5782 C CA . TYR A 1 744 ? -28.906 -35.5 -2.812 1 72.31 744 TYR A CA 1
ATOM 5783 C C . TYR A 1 744 ? -30.188 -36.188 -2.338 1 72.31 744 TYR A C 1
ATOM 5785 O O . TYR A 1 744 ? -30.547 -37.25 -2.824 1 72.31 744 TYR A O 1
ATOM 5793 N N . GLN A 1 745 ? -30.859 -35.531 -1.458 1 75.69 745 GLN A N 1
ATOM 5794 C CA . GLN A 1 745 ? -32.125 -36.062 -1.014 1 75.69 745 GLN A CA 1
ATOM 5795 C C . GLN A 1 745 ? -33.156 -36.094 -2.16 1 75.69 745 GLN A C 1
ATOM 5797 O O . GLN A 1 745 ? -33.938 -37.031 -2.277 1 75.69 745 GLN A O 1
ATOM 5802 N N . LEU A 1 746 ? -33.094 -35.094 -2.904 1 78.88 746 LEU A N 1
ATOM 5803 C CA . LEU A 1 746 ? -33.969 -34.969 -4.055 1 78.88 746 LEU A CA 1
ATOM 5804 C C . LEU A 1 746 ? -33.656 -36.062 -5.086 1 78.88 746 LEU A C 1
ATOM 5806 O O . LEU A 1 746 ? -34.562 -36.688 -5.625 1 78.88 746 LEU A O 1
ATOM 5810 N N . VAL A 1 747 ? -32.375 -36.281 -5.266 1 71.06 747 VAL A N 1
ATOM 5811 C CA . VAL A 1 747 ? -31.938 -37.219 -6.293 1 71.06 747 VAL A CA 1
ATOM 5812 C C . VAL A 1 747 ? -32.125 -38.656 -5.797 1 71.06 747 VAL A C 1
ATOM 5814 O O . VAL A 1 747 ? -32.438 -39.562 -6.582 1 71.06 747 VAL A O 1
ATOM 5817 N N . ASP A 1 748 ? -31.844 -38.938 -4.488 1 62.31 748 ASP A N 1
ATOM 5818 C CA . ASP A 1 748 ? -32.031 -40.25 -3.893 1 62.31 748 ASP A CA 1
ATOM 5819 C C . ASP A 1 748 ? -33.5 -40.656 -3.846 1 62.31 748 ASP A C 1
ATOM 5821 O O . ASP A 1 748 ? -33.812 -41.844 -3.904 1 62.31 748 ASP A O 1
ATOM 5825 N N . GLN A 1 749 ? -34.281 -39.781 -3.537 1 58.72 749 GLN A N 1
ATOM 5826 C CA . GLN A 1 749 ? -35.688 -40.125 -3.52 1 58.72 749 GLN A CA 1
ATOM 5827 C C . GLN A 1 749 ? -36.156 -40.656 -4.879 1 58.72 749 GLN A C 1
ATOM 5829 O O . GLN A 1 749 ? -37.094 -41.438 -4.965 1 58.72 749 GLN A O 1
ATOM 5834 N N . LYS A 1 750 ? -35.438 -40.344 -5.773 1 53.16 750 LYS A N 1
ATOM 5835 C CA . LYS A 1 750 ? -35.719 -40.938 -7.07 1 53.16 750 LYS A CA 1
ATOM 5836 C C . LYS A 1 750 ? -35.531 -42.469 -7.027 1 53.16 750 LYS A C 1
ATOM 5838 O O . LYS A 1 750 ? -36.312 -43.219 -7.617 1 53.16 750 LYS A O 1
ATOM 5843 N N . ASN A 1 751 ? -34.406 -42.938 -6.309 1 44.44 751 ASN A N 1
ATOM 5844 C CA . ASN A 1 751 ? -34.062 -44.375 -6.289 1 44.44 751 ASN A CA 1
ATOM 5845 C C . ASN A 1 751 ? -34.875 -45.125 -5.266 1 44.44 751 ASN A C 1
ATOM 5847 O O . ASN A 1 751 ? -34.938 -46.375 -5.297 1 44.44 751 ASN A O 1
ATOM 5851 N N . GLU A 1 752 ? -35.219 -44.75 -4.18 1 42.78 752 GLU A N 1
ATOM 5852 C CA . GLU A 1 752 ? -35.906 -45.594 -3.203 1 42.78 752 GLU A CA 1
ATOM 5853 C C . GLU A 1 752 ? -37.188 -46.219 -3.789 1 42.78 752 GLU A C 1
ATOM 5855 O O . GLU A 1 752 ? -37.625 -47.25 -3.342 1 42.78 752 GLU A O 1
ATOM 5860 N N . LYS A 1 753 ? -37.938 -45.844 -4.641 1 42.09 753 LYS A N 1
ATOM 5861 C CA . LYS A 1 753 ? -39.031 -46.719 -4.957 1 42.09 753 LYS A CA 1
ATOM 5862 C C . LYS A 1 753 ? -38.594 -47.906 -5.812 1 42.09 753 LYS A C 1
ATOM 5864 O O . LYS A 1 753 ? -39.406 -48.719 -6.254 1 42.09 753 LYS A O 1
ATOM 5869 N N . ILE A 1 754 ? -37.312 -47.969 -6.188 1 35.44 754 ILE A N 1
ATOM 5870 C CA . ILE A 1 754 ? -37.031 -49.25 -6.801 1 35.44 754 ILE A CA 1
ATOM 5871 C C . ILE A 1 754 ? -37.031 -50.344 -5.727 1 35.44 754 ILE A C 1
ATOM 5873 O O . ILE A 1 754 ? -37.281 -51.5 -6.027 1 35.44 754 ILE A O 1
ATOM 5877 N N . GLN A 1 755 ? -36.625 -50.094 -4.414 1 33 755 GLN A N 1
ATOM 5878 C CA . GLN A 1 755 ? -36.625 -51.281 -3.59 1 33 755 GLN A CA 1
ATOM 5879 C C . GLN A 1 755 ? -38.031 -51.719 -3.217 1 33 755 GLN A C 1
ATOM 5881 O O . GLN A 1 755 ? -38.25 -52.75 -2.588 1 33 755 GLN A O 1
ATOM 5886 N N . VAL A 1 756 ? -38.969 -50.969 -3.111 1 32.44 756 VAL A N 1
ATOM 5887 C CA . VAL A 1 756 ? -40.188 -51.562 -2.607 1 32.44 756 VAL A CA 1
ATOM 5888 C C . VAL A 1 756 ? -40.844 -52.406 -3.707 1 32.44 756 VAL A C 1
ATOM 5890 O O . VAL A 1 756 ? -41.812 -53.125 -3.455 1 32.44 756 VAL A O 1
ATOM 5893 N N . LYS A 1 757 ? -40.375 -52.469 -4.98 1 26.8 757 LYS A N 1
ATOM 5894 C CA . LYS A 1 757 ? -40.906 -53.656 -5.637 1 26.8 757 LYS A CA 1
ATOM 5895 C C . LYS A 1 757 ? -39.875 -54.781 -5.641 1 26.8 757 LYS A C 1
ATOM 5897 O O . LYS A 1 757 ? -38.688 -54.531 -5.898 1 26.8 757 LYS A O 1
ATOM 5902 N N . MET B 1 1 ? 25.562 22.266 2.064 1 36.09 1 MET B N 1
ATOM 5903 C CA . MET B 1 1 ? 24.344 22.125 1.272 1 36.09 1 MET B CA 1
ATOM 5904 C C . MET B 1 1 ? 23.828 20.703 1.319 1 36.09 1 MET B C 1
ATOM 5906 O O . MET B 1 1 ? 24.578 19.75 1.078 1 36.09 1 MET B O 1
ATOM 5910 N N . SER B 1 2 ? 22.906 20.422 2.129 1 50.34 2 SER B N 1
ATOM 5911 C CA . SER B 1 2 ? 22.531 19.031 2.402 1 50.34 2 SER B CA 1
ATOM 5912 C C . SER B 1 2 ? 22.328 18.25 1.108 1 50.34 2 SER B C 1
ATOM 5914 O O . SER B 1 2 ? 21.453 18.562 0.314 1 50.34 2 SER B O 1
ATOM 5916 N N . GLN B 1 3 ? 23.391 17.812 0.492 1 62.69 3 GLN B N 1
ATOM 5917 C CA . GLN B 1 3 ? 23.422 17.078 -0.772 1 62.69 3 GLN B CA 1
ATOM 5918 C C . GLN B 1 3 ? 22.594 15.805 -0.685 1 62.69 3 GLN B C 1
ATOM 5920 O O . GLN B 1 3 ? 22.719 15.039 0.274 1 62.69 3 GLN B O 1
ATOM 5925 N N . LEU B 1 4 ? 21.469 15.812 -1.338 1 75.81 4 LEU B N 1
ATOM 5926 C CA . LEU B 1 4 ? 20.625 14.633 -1.472 1 75.81 4 LEU B CA 1
ATOM 5927 C C . LEU B 1 4 ? 21.438 13.445 -1.98 1 75.81 4 LEU B C 1
ATOM 5929 O O . LEU B 1 4 ? 22.125 13.539 -2.998 1 75.81 4 LEU B O 1
ATOM 5933 N N . PRO B 1 5 ? 21.562 12.438 -1.141 1 79.44 5 PRO B N 1
ATOM 5934 C CA . PRO B 1 5 ? 22.25 11.258 -1.676 1 79.44 5 PRO B CA 1
ATOM 5935 C C . PRO B 1 5 ? 21.812 10.93 -3.105 1 79.44 5 PRO B C 1
ATOM 5937 O O . PRO B 1 5 ? 20.641 11.086 -3.453 1 79.44 5 PRO B O 1
ATOM 5940 N N . THR B 1 6 ? 22.719 10.57 -3.893 1 83.12 6 THR B N 1
ATOM 5941 C CA . THR B 1 6 ? 22.5 10.336 -5.316 1 83.12 6 THR B CA 1
ATOM 5942 C C . THR B 1 6 ? 21.391 9.305 -5.535 1 83.12 6 THR B C 1
ATOM 5944 O O . THR B 1 6 ? 20.625 9.414 -6.492 1 83.12 6 THR B O 1
ATOM 5947 N N . LEU B 1 7 ? 21.328 8.383 -4.66 1 84.88 7 LEU B N 1
ATOM 5948 C CA . LEU B 1 7 ? 20.312 7.34 -4.801 1 84.88 7 LEU B CA 1
ATOM 5949 C C . LEU B 1 7 ? 18.906 7.922 -4.672 1 84.88 7 LEU B C 1
ATOM 5951 O O . LEU B 1 7 ? 17.984 7.496 -5.375 1 84.88 7 LEU B O 1
ATOM 5955 N N . ILE B 1 8 ? 18.797 8.922 -3.82 1 87 8 ILE B N 1
ATOM 5956 C CA . ILE B 1 8 ? 17.5 9.539 -3.592 1 87 8 ILE B CA 1
ATOM 5957 C C . ILE B 1 8 ? 17.156 10.469 -4.754 1 87 8 ILE B C 1
ATOM 5959 O O . ILE B 1 8 ? 16 10.547 -5.176 1 87 8 ILE B O 1
ATOM 5963 N N . ALA B 1 9 ? 18.172 11.164 -5.254 1 87.44 9 ALA B N 1
ATOM 5964 C CA . ALA B 1 9 ? 17.953 12.031 -6.41 1 87.44 9 ALA B CA 1
ATOM 5965 C C . ALA B 1 9 ? 17.516 11.227 -7.629 1 87.44 9 ALA B C 1
ATOM 5967 O O . ALA B 1 9 ? 16.656 11.664 -8.391 1 87.44 9 ALA B O 1
ATOM 5968 N N . ASP B 1 10 ? 18.109 10.078 -7.762 1 87 10 ASP B N 1
ATOM 5969 C CA . ASP B 1 10 ? 17.75 9.203 -8.867 1 87 10 ASP B CA 1
ATOM 5970 C C . ASP B 1 10 ? 16.328 8.672 -8.695 1 87 10 ASP B C 1
ATOM 5972 O O . ASP B 1 10 ? 15.578 8.562 -9.672 1 87 10 ASP B O 1
ATOM 5976 N N . LEU B 1 11 ? 16.016 8.297 -7.488 1 89.31 11 LEU B N 1
ATOM 5977 C CA . LEU B 1 11 ? 14.656 7.832 -7.207 1 89.31 11 LEU B CA 1
ATOM 5978 C C . LEU B 1 11 ? 13.633 8.922 -7.516 1 89.31 11 LEU B C 1
ATOM 5980 O O . LEU B 1 11 ? 12.57 8.633 -8.07 1 89.31 11 LEU B O 1
ATOM 5984 N N . ALA B 1 12 ? 13.969 10.125 -7.188 1 91.06 12 ALA B N 1
ATOM 5985 C CA . ALA B 1 12 ? 13.094 11.258 -7.457 1 91.06 12 ALA B CA 1
ATOM 5986 C C . ALA B 1 12 ? 12.875 11.438 -8.961 1 91.06 12 ALA B C 1
ATOM 5988 O O . ALA B 1 12 ? 11.742 11.625 -9.406 1 91.06 12 ALA B O 1
ATOM 5989 N N . LEU B 1 13 ? 13.969 11.406 -9.656 1 89.5 13 LEU B N 1
ATOM 5990 C CA . LEU B 1 13 ? 13.875 11.555 -11.109 1 89.5 13 LEU B CA 1
ATOM 5991 C C . LEU B 1 13 ? 13.023 10.445 -11.719 1 89.5 13 LEU B C 1
ATOM 5993 O O . LEU B 1 13 ? 12.211 10.695 -12.602 1 89.5 13 LEU B O 1
ATOM 5997 N N . ILE B 1 14 ? 13.234 9.242 -11.25 1 90.31 14 ILE B N 1
ATOM 5998 C CA . ILE B 1 14 ? 12.5 8.086 -11.742 1 90.31 14 ILE B CA 1
ATOM 5999 C C . ILE B 1 14 ? 11 8.297 -11.508 1 90.31 14 ILE B C 1
ATOM 6001 O O . ILE B 1 14 ? 10.195 8.109 -12.43 1 90.31 14 ILE B O 1
ATOM 6005 N N . LEU B 1 15 ? 10.641 8.703 -10.359 1 92.69 15 LEU B N 1
ATOM 6006 C CA . LEU B 1 15 ? 9.227 8.82 -10 1 92.69 15 LEU B CA 1
ATOM 6007 C C . LEU B 1 15 ? 8.594 10.016 -10.695 1 92.69 15 LEU B C 1
ATOM 6009 O O . LEU B 1 15 ? 7.426 9.961 -11.094 1 92.69 15 LEU B O 1
ATOM 6013 N N . ILE B 1 16 ? 9.328 11.102 -10.859 1 92.5 16 ILE B N 1
ATOM 6014 C CA . ILE B 1 16 ? 8.805 12.281 -11.547 1 92.5 16 ILE B CA 1
ATOM 6015 C C . ILE B 1 16 ? 8.539 11.953 -13.008 1 92.5 16 ILE B C 1
ATOM 6017 O O . ILE B 1 16 ? 7.473 12.281 -13.539 1 92.5 16 ILE B O 1
ATOM 6021 N N . CYS B 1 17 ? 9.492 11.297 -13.602 1 91.56 17 CYS B N 1
ATOM 6022 C CA . CYS B 1 17 ? 9.312 10.883 -14.984 1 91.56 17 CYS B CA 1
ATOM 6023 C C . CYS B 1 17 ? 8.148 9.906 -15.117 1 91.56 17 CYS B C 1
ATOM 6025 O O . CYS B 1 17 ? 7.355 10 -16.062 1 91.56 17 CYS B O 1
ATOM 6027 N N . ALA B 1 18 ? 8.125 8.961 -14.211 1 92.5 18 ALA B N 1
ATOM 6028 C CA . ALA B 1 18 ? 7.023 8 -14.219 1 92.5 18 ALA B CA 1
ATOM 6029 C C . ALA B 1 18 ? 5.684 8.711 -14.07 1 92.5 18 ALA B C 1
ATOM 6031 O O . ALA B 1 18 ? 4.715 8.375 -14.758 1 92.5 18 ALA B O 1
ATOM 6032 N N . GLY B 1 19 ? 5.578 9.703 -13.141 1 92.88 19 GLY B N 1
ATOM 6033 C CA . GLY B 1 19 ? 4.348 10.445 -12.914 1 92.88 19 GLY B CA 1
ATOM 6034 C C . GLY B 1 19 ? 3.871 11.211 -14.133 1 92.88 19 GLY B C 1
ATOM 6035 O O . GLY B 1 19 ? 2.695 11.141 -14.492 1 92.88 19 GLY B O 1
ATOM 6036 N N . VAL B 1 20 ? 4.742 11.852 -14.836 1 92.12 20 VAL B N 1
ATOM 6037 C CA . VAL B 1 20 ? 4.41 12.664 -16 1 92.12 20 VAL B CA 1
ATOM 6038 C C . VAL B 1 20 ? 3.984 11.758 -17.156 1 92.12 20 VAL B C 1
ATOM 6040 O O . VAL B 1 20 ? 2.963 12.008 -17.797 1 92.12 20 VAL B O 1
ATOM 6043 N N . MET B 1 21 ? 4.758 10.727 -17.344 1 90.19 21 MET B N 1
ATOM 6044 C CA . MET B 1 21 ? 4.508 9.867 -18.5 1 90.19 21 MET B CA 1
ATOM 6045 C C . MET B 1 21 ? 3.254 9.023 -18.297 1 90.19 21 MET B C 1
ATOM 6047 O O . MET B 1 21 ? 2.547 8.719 -19.266 1 90.19 21 MET B O 1
ATOM 6051 N N . THR B 1 22 ? 3.07 8.602 -17.094 1 88.62 22 THR B N 1
ATOM 6052 C CA . THR B 1 22 ? 1.858 7.828 -16.844 1 88.62 22 THR B CA 1
ATOM 6053 C C . THR B 1 22 ? 0.615 8.648 -17.172 1 88.62 22 THR B C 1
ATOM 6055 O O . THR B 1 22 ? -0.358 8.125 -17.719 1 88.62 22 THR B O 1
ATOM 6058 N N . LEU B 1 23 ? 0.582 9.922 -16.844 1 91.31 23 LEU B N 1
ATOM 6059 C CA . LEU B 1 23 ? -0.542 10.805 -17.141 1 91.31 23 LEU B CA 1
ATOM 6060 C C . LEU B 1 23 ? -0.697 10.984 -18.656 1 91.31 23 LEU B C 1
ATOM 6062 O O . LEU B 1 23 ? -1.814 10.945 -19.172 1 91.31 23 LEU B O 1
ATOM 6066 N N . LEU B 1 24 ? 0.403 11.141 -19.312 1 90.31 24 LEU B N 1
ATOM 6067 C CA . LEU B 1 24 ? 0.383 11.328 -20.75 1 90.31 24 LEU B CA 1
ATOM 6068 C C . LEU B 1 24 ? -0.135 10.078 -21.453 1 90.31 24 LEU B C 1
ATOM 6070 O O . LEU B 1 24 ? -0.93 10.172 -22.391 1 90.31 24 LEU B O 1
ATOM 6074 N N . PHE B 1 25 ? 0.278 8.977 -21 1 85.94 25 PHE B N 1
ATOM 6075 C CA . PHE B 1 25 ? -0.095 7.73 -21.672 1 85.94 25 PHE B CA 1
ATOM 6076 C C . PHE B 1 25 ? -1.529 7.348 -21.328 1 85.94 25 PHE B C 1
ATOM 6078 O O . PHE B 1 25 ? -2.213 6.707 -22.125 1 85.94 25 PHE B O 1
ATOM 6085 N N . LYS B 1 26 ? -1.936 7.664 -20.125 1 83.75 26 LYS B N 1
ATOM 6086 C CA . LYS B 1 26 ? -3.35 7.465 -19.828 1 83.75 26 LYS B CA 1
ATOM 6087 C C . LYS B 1 26 ? -4.23 8.344 -20.703 1 83.75 26 LYS B C 1
ATOM 6089 O O . LYS B 1 26 ? -5.32 7.938 -21.109 1 83.75 26 LYS B O 1
ATOM 6094 N N . LYS B 1 27 ? -3.754 9.492 -20.938 1 85.81 27 LYS B N 1
ATOM 6095 C CA . LYS B 1 27 ? -4.477 10.398 -21.828 1 85.81 27 LYS B CA 1
ATOM 6096 C C . LYS B 1 27 ? -4.531 9.828 -23.25 1 85.81 27 LYS B C 1
ATOM 6098 O O . LYS B 1 27 ? -5.531 9.992 -23.938 1 85.81 27 LYS B O 1
ATOM 6103 N N . LEU B 1 28 ? -3.479 9.109 -23.609 1 80.88 28 LEU B N 1
ATOM 6104 C CA . LEU B 1 28 ? -3.395 8.5 -24.938 1 80.88 28 LEU B CA 1
ATOM 6105 C C . LEU B 1 28 ? -4.051 7.125 -24.938 1 80.88 28 LEU B C 1
ATOM 6107 O O . LEU B 1 28 ? -4.02 6.422 -25.953 1 80.88 28 LEU B O 1
ATOM 6111 N N . LYS B 1 29 ? -4.523 6.684 -23.75 1 77.75 29 LYS B N 1
ATOM 6112 C CA . LYS B 1 29 ? -5.207 5.402 -23.594 1 77.75 29 LYS B CA 1
ATOM 6113 C C . LYS B 1 29 ? -4.262 4.242 -23.891 1 77.75 29 LYS B C 1
ATOM 6115 O O . LYS B 1 29 ? -4.609 3.324 -24.641 1 77.75 29 LYS B O 1
ATOM 6120 N N . GLN B 1 30 ? -3.014 4.445 -23.438 1 75.88 30 GLN B N 1
ATOM 6121 C CA . GLN B 1 30 ? -1.996 3.41 -23.562 1 75.88 30 GLN B CA 1
ATOM 6122 C C . GLN B 1 30 ? -1.706 2.746 -22.219 1 75.88 30 GLN B C 1
ATOM 6124 O O . GLN B 1 30 ? -1.996 3.312 -21.172 1 75.88 30 GLN B O 1
ATOM 6129 N N . PRO B 1 31 ? -1.185 1.443 -22.297 1 76.31 31 PRO B N 1
ATOM 6130 C CA . PRO B 1 31 ? -0.844 0.765 -21.047 1 76.31 31 PRO B CA 1
ATOM 6131 C C . PRO B 1 31 ? 0.225 1.505 -20.234 1 76.31 31 PRO B C 1
ATOM 6133 O O . PRO B 1 31 ? 1.167 2.051 -20.812 1 76.31 31 PRO B O 1
ATOM 6136 N N . LEU B 1 32 ? 0.09 1.517 -19 1 82.75 32 LEU B N 1
ATOM 6137 C CA . LEU B 1 32 ? 0.972 2.246 -18.094 1 82.75 32 LEU B CA 1
ATOM 6138 C C . LEU B 1 32 ? 2.398 1.716 -18.188 1 82.75 32 LEU B C 1
ATOM 6140 O O . LEU B 1 32 ? 3.357 2.48 -18.062 1 82.75 32 LEU B O 1
ATOM 6144 N N . VAL B 1 33 ? 2.514 0.373 -18.344 1 79.62 33 VAL B N 1
ATOM 6145 C CA . VAL B 1 33 ? 3.828 -0.259 -18.375 1 79.62 33 VAL B CA 1
ATOM 6146 C C . VAL B 1 33 ? 4.668 0.349 -19.5 1 79.62 33 VAL B C 1
ATOM 6148 O O . VAL B 1 33 ? 5.867 0.586 -19.328 1 79.62 33 VAL B O 1
ATOM 6151 N N . LEU B 1 34 ? 4.074 0.619 -20.609 1 79.81 34 LEU B N 1
ATOM 6152 C CA . LEU B 1 34 ? 4.773 1.261 -21.719 1 79.81 34 LEU B CA 1
ATOM 6153 C C . LEU B 1 34 ? 5.18 2.686 -21.344 1 79.81 34 LEU B C 1
ATOM 6155 O O . LEU B 1 34 ? 6.254 3.148 -21.734 1 79.81 34 LEU B O 1
ATOM 6159 N N . GLY B 1 35 ? 4.301 3.342 -20.703 1 84.12 35 GLY B N 1
ATOM 6160 C CA . GLY B 1 35 ? 4.621 4.684 -20.25 1 84.12 35 GLY B CA 1
ATOM 6161 C C . GLY B 1 35 ? 5.836 4.73 -19.328 1 84.12 35 GLY B C 1
ATOM 6162 O O . GLY B 1 35 ? 6.672 5.629 -19.453 1 84.12 35 GLY B O 1
ATOM 6163 N N . TYR B 1 36 ? 5.945 3.74 -18.453 1 87.75 36 TYR B N 1
ATOM 6164 C CA . TYR B 1 36 ? 7.09 3.67 -17.547 1 87.75 36 TYR B CA 1
ATOM 6165 C C . TYR B 1 36 ? 8.383 3.447 -18.328 1 87.75 36 TYR B C 1
ATOM 6167 O O . TYR B 1 36 ? 9.406 4.07 -18.031 1 87.75 36 TYR B O 1
ATOM 6175 N N . VAL B 1 37 ? 8.359 2.59 -19.266 1 82.56 37 VAL B N 1
ATOM 6176 C CA . VAL B 1 37 ? 9.555 2.273 -20.047 1 82.56 37 VAL B CA 1
ATOM 6177 C C . VAL B 1 37 ? 9.992 3.502 -20.844 1 82.56 37 VAL B C 1
ATOM 6179 O O . VAL B 1 37 ? 11.18 3.809 -20.906 1 82.56 37 VAL B O 1
ATOM 6182 N N . VAL B 1 38 ? 9.047 4.191 -21.406 1 84.06 38 VAL B N 1
ATOM 6183 C CA . VAL B 1 38 ? 9.359 5.398 -22.156 1 84.06 38 VAL B CA 1
ATOM 6184 C C . VAL B 1 38 ? 9.914 6.469 -21.219 1 84.06 38 VAL B C 1
ATOM 6186 O O . VAL B 1 38 ? 10.82 7.215 -21.578 1 84.06 38 VAL B O 1
ATOM 6189 N N . ALA B 1 39 ? 9.32 6.535 -20.062 1 89 39 ALA B N 1
ATOM 6190 C CA . ALA B 1 39 ? 9.844 7.461 -19.062 1 89 39 ALA B CA 1
ATOM 6191 C C . ALA B 1 39 ? 11.32 7.184 -18.781 1 89 39 ALA B C 1
ATOM 6193 O O . ALA B 1 39 ? 12.117 8.109 -18.672 1 89 39 ALA B O 1
ATOM 6194 N N . GLY B 1 40 ? 11.648 5.949 -18.656 1 86.88 40 GLY B N 1
ATOM 6195 C CA . GLY B 1 40 ? 13.039 5.566 -18.453 1 86.88 40 GLY B CA 1
ATOM 6196 C C . GLY B 1 40 ? 13.93 5.902 -19.625 1 86.88 40 GLY B C 1
ATOM 6197 O O . GLY B 1 40 ? 15.062 6.352 -19.453 1 86.88 40 GLY B O 1
ATOM 6198 N N . PHE B 1 41 ? 13.375 5.719 -20.766 1 82.94 41 PHE B N 1
ATOM 6199 C CA . PHE B 1 41 ? 14.109 6 -22 1 82.94 41 PHE B CA 1
ATOM 6200 C C . PHE B 1 41 ? 14.461 7.48 -22.078 1 82.94 41 PHE B C 1
ATOM 6202 O O . PHE B 1 41 ? 15.578 7.836 -22.453 1 82.94 41 PHE B O 1
ATOM 6209 N N . LEU B 1 42 ? 13.555 8.281 -21.719 1 82.44 42 LEU B N 1
ATOM 6210 C CA . LEU B 1 42 ? 13.75 9.727 -21.812 1 82.44 42 LEU B CA 1
ATOM 6211 C C . LEU B 1 42 ? 14.695 10.219 -20.719 1 82.44 42 LEU B C 1
ATOM 6213 O O . LEU B 1 42 ? 15.391 11.219 -20.906 1 82.44 42 LEU B O 1
ATOM 6217 N N . ALA B 1 43 ? 14.711 9.492 -19.625 1 84.19 43 ALA B N 1
ATOM 6218 C CA . ALA B 1 43 ? 15.578 9.898 -18.516 1 84.19 43 ALA B CA 1
ATOM 6219 C C . ALA B 1 43 ? 16.906 9.156 -18.562 1 84.19 43 ALA B C 1
ATOM 6221 O O . ALA B 1 43 ? 17.703 9.219 -17.609 1 84.19 43 ALA B O 1
ATOM 6222 N N . SER B 1 44 ? 17.156 8.523 -19.609 1 82.19 44 SER B N 1
ATOM 6223 C CA . SER B 1 44 ? 18.391 7.742 -19.781 1 82.19 44 SER B CA 1
ATOM 6224 C C . SER B 1 44 ? 19.609 8.648 -19.828 1 82.19 44 SER B C 1
ATOM 6226 O O . SER B 1 44 ? 19.547 9.773 -20.328 1 82.19 44 SER B O 1
ATOM 6228 N N . PRO B 1 45 ? 20.719 8.234 -19.203 1 78.25 45 PRO B N 1
ATOM 6229 C CA . PRO B 1 45 ? 21.953 9.008 -19.297 1 78.25 45 PRO B CA 1
ATOM 6230 C C . PRO B 1 45 ? 22.422 9.188 -20.734 1 78.25 45 PRO B C 1
ATOM 6232 O O . PRO B 1 45 ? 23.219 10.094 -21.031 1 78.25 45 PRO B O 1
ATOM 6235 N N . HIS B 1 46 ? 21.906 8.391 -21.531 1 75.75 46 HIS B N 1
ATOM 6236 C CA . HIS B 1 46 ? 22.312 8.445 -22.938 1 75.75 46 HIS B CA 1
ATOM 6237 C C . HIS B 1 46 ? 21.5 9.484 -23.703 1 75.75 46 HIS B C 1
ATOM 6239 O O . HIS B 1 46 ? 21.828 9.82 -24.844 1 75.75 46 HIS B O 1
ATOM 6245 N N . MET B 1 47 ? 20.5 10.07 -22.938 1 72.5 47 MET B N 1
ATOM 6246 C CA . MET B 1 47 ? 19.656 11.07 -23.562 1 72.5 47 MET B CA 1
ATOM 6247 C C . MET B 1 47 ? 20.109 12.477 -23.188 1 72.5 47 MET B C 1
ATOM 6249 O O . MET B 1 47 ? 20.062 12.859 -22.016 1 72.5 47 MET B O 1
ATOM 6253 N N . PRO B 1 48 ? 20.609 13.141 -24 1 64.62 48 PRO B N 1
ATOM 6254 C CA . PRO B 1 48 ? 21.188 14.445 -23.688 1 64.62 48 PRO B CA 1
ATOM 6255 C C . PRO B 1 48 ? 20.141 15.5 -23.359 1 64.62 48 PRO B C 1
ATOM 6257 O O . PRO B 1 48 ? 20.453 16.531 -22.75 1 64.62 48 PRO B O 1
ATOM 6260 N N . TYR B 1 49 ? 18.969 15.328 -23.625 1 62.75 49 TYR B N 1
ATOM 6261 C CA . TYR B 1 49 ? 18 16.422 -23.594 1 62.75 49 TYR B CA 1
ATOM 6262 C C . TYR B 1 49 ? 17.281 16.484 -22.25 1 62.75 49 TYR B C 1
ATOM 6264 O O . TYR B 1 49 ? 16.641 17.484 -21.938 1 62.75 49 TYR B O 1
ATOM 6272 N N . THR B 1 50 ? 17.484 15.43 -21.531 1 67.31 50 THR B N 1
ATOM 6273 C CA . THR B 1 50 ? 16.719 15.406 -20.297 1 67.31 50 THR B CA 1
ATOM 6274 C C . THR B 1 50 ? 17.625 15.125 -19.094 1 67.31 50 THR B C 1
ATOM 6276 O O . THR B 1 50 ? 18.719 14.586 -19.266 1 67.31 50 THR B O 1
ATOM 6279 N N . PRO B 1 51 ? 17.266 15.688 -17.984 1 67.44 51 PRO B N 1
ATOM 6280 C CA . PRO B 1 51 ? 18.078 15.367 -16.812 1 67.44 51 PRO B CA 1
ATOM 6281 C C . PRO B 1 51 ? 18.281 13.867 -16.609 1 67.44 51 PRO B C 1
ATOM 6283 O O . PRO B 1 51 ? 17.359 13.078 -16.891 1 67.44 51 PRO B O 1
ATOM 6286 N N . SER B 1 52 ? 19.516 13.523 -16.5 1 69.12 52 SER B N 1
ATOM 6287 C CA . SER B 1 52 ? 19.828 12.102 -16.453 1 69.12 52 SER B CA 1
ATOM 6288 C C . SER B 1 52 ? 20.328 11.68 -15.078 1 69.12 52 SER B C 1
ATOM 6290 O O . SER B 1 52 ? 20.688 12.523 -14.258 1 69.12 52 SER B O 1
ATOM 6292 N N . VAL B 1 53 ? 20.109 10.43 -14.844 1 67.44 53 VAL B N 1
ATOM 6293 C CA . VAL B 1 53 ? 20.547 9.82 -13.586 1 67.44 53 VAL B CA 1
ATOM 6294 C C . VAL B 1 53 ? 22.062 9.922 -13.461 1 67.44 53 VAL B C 1
ATOM 6296 O O . VAL B 1 53 ? 22.781 9.914 -14.461 1 67.44 53 VAL B O 1
ATOM 6299 N N . MET B 1 54 ? 22.469 10.016 -12.336 1 62.78 54 MET B N 1
ATOM 6300 C CA . MET B 1 54 ? 23.859 10.312 -12.055 1 62.78 54 MET B CA 1
ATOM 6301 C C . MET B 1 54 ? 24.703 9.031 -12.039 1 62.78 54 MET B C 1
ATOM 6303 O O . MET B 1 54 ? 25.859 9.047 -12.445 1 62.78 54 MET B O 1
ATOM 6307 N N . ASP B 1 55 ? 24 7.906 -11.57 1 73.06 55 ASP B N 1
ATOM 6308 C CA . ASP B 1 55 ? 24.797 6.699 -11.367 1 73.06 55 ASP B CA 1
ATOM 6309 C C . ASP B 1 55 ? 24.078 5.469 -11.914 1 73.06 55 ASP B C 1
ATOM 6311 O O . ASP B 1 55 ? 23 5.117 -11.445 1 73.06 55 ASP B O 1
ATOM 6315 N N . THR B 1 56 ? 24.734 4.793 -12.852 1 74.75 56 THR B N 1
ATOM 6316 C CA . THR B 1 56 ? 24.172 3.604 -13.484 1 74.75 56 THR B CA 1
ATOM 6317 C C . THR B 1 56 ? 24.047 2.463 -12.477 1 74.75 56 THR B C 1
ATOM 6319 O O . THR B 1 56 ? 23.156 1.621 -12.602 1 74.75 56 THR B O 1
ATOM 6322 N N . ALA B 1 57 ? 24.938 2.445 -11.539 1 76.81 57 ALA B N 1
ATOM 6323 C CA . ALA B 1 57 ? 24.875 1.405 -10.516 1 76.81 57 ALA B CA 1
ATOM 6324 C C . ALA B 1 57 ? 23.594 1.521 -9.688 1 76.81 57 ALA B C 1
ATOM 6326 O O . ALA B 1 57 ? 23.016 0.509 -9.281 1 76.81 57 ALA B O 1
ATOM 6327 N N . ASN B 1 58 ? 23.125 2.711 -9.555 1 80.94 58 ASN B N 1
ATOM 6328 C CA . ASN B 1 58 ? 21.906 2.947 -8.781 1 80.94 58 ASN B CA 1
ATOM 6329 C C . ASN B 1 58 ? 20.672 2.477 -9.539 1 80.94 58 ASN B C 1
ATOM 6331 O O . ASN B 1 58 ? 19.719 1.999 -8.93 1 80.94 58 ASN B O 1
ATOM 6335 N N . ILE B 1 59 ? 20.859 2.566 -10.812 1 80.44 59 ILE B N 1
ATOM 6336 C CA . ILE B 1 59 ? 19.734 2.16 -11.648 1 80.44 59 ILE B CA 1
ATOM 6337 C C . ILE B 1 59 ? 19.547 0.648 -11.555 1 80.44 59 ILE B C 1
ATOM 6339 O O . ILE B 1 59 ? 18.422 0.164 -11.422 1 80.44 59 ILE B O 1
ATOM 6343 N N . LYS B 1 60 ? 20.609 -0.043 -11.547 1 79.25 60 LYS B N 1
ATOM 6344 C CA . LYS B 1 60 ? 20.562 -1.5 -11.469 1 79.25 60 LYS B CA 1
ATOM 6345 C C . LYS B 1 60 ? 20.031 -1.957 -10.109 1 79.25 60 LYS B C 1
ATOM 6347 O O . LYS B 1 60 ? 19.281 -2.928 -10.023 1 79.25 60 LYS B O 1
ATOM 6352 N N . THR B 1 61 ? 20.438 -1.286 -9.125 1 82.69 61 THR B N 1
ATOM 6353 C CA . THR B 1 61 ? 20 -1.635 -7.777 1 82.69 61 THR B CA 1
ATOM 6354 C C . THR B 1 61 ? 18.484 -1.447 -7.641 1 82.69 61 THR B C 1
ATOM 6356 O O . THR B 1 61 ? 17.797 -2.305 -7.082 1 82.69 61 THR B O 1
ATOM 6359 N N . TRP B 1 62 ? 17.984 -0.383 -8.164 1 85.06 62 TRP B N 1
ATOM 6360 C CA . TRP B 1 62 ? 16.547 -0.118 -8.102 1 85.06 62 TRP B CA 1
ATOM 6361 C C . TRP B 1 62 ? 15.773 -1.135 -8.93 1 85.06 62 TRP B C 1
ATOM 6363 O O . TRP B 1 62 ? 14.68 -1.558 -8.539 1 85.06 62 TRP B O 1
ATOM 6373 N N . ALA B 1 63 ? 16.344 -1.483 -10.031 1 82.88 63 ALA B N 1
ATOM 6374 C CA . ALA B 1 63 ? 15.711 -2.488 -10.883 1 82.88 63 ALA B CA 1
ATOM 6375 C C . ALA B 1 63 ? 15.617 -3.834 -10.172 1 82.88 63 ALA B C 1
ATOM 6377 O O . ALA B 1 63 ? 14.602 -4.52 -10.258 1 82.88 63 ALA B O 1
ATOM 6378 N N . ASP B 1 64 ? 16.672 -4.191 -9.469 1 83.38 64 ASP B N 1
ATOM 6379 C CA . ASP B 1 64 ? 16.719 -5.461 -8.75 1 83.38 64 ASP B CA 1
ATOM 6380 C C . ASP B 1 64 ? 15.688 -5.484 -7.617 1 83.38 64 ASP B C 1
ATOM 6382 O O . ASP B 1 64 ? 15.023 -6.5 -7.402 1 83.38 64 ASP B O 1
ATOM 6386 N N . ILE B 1 65 ? 15.562 -4.418 -6.938 1 87.88 65 ILE B N 1
ATOM 6387 C CA . ILE B 1 65 ? 14.586 -4.332 -5.859 1 87.88 65 ILE B CA 1
ATOM 6388 C C . ILE B 1 65 ? 13.172 -4.371 -6.434 1 87.88 65 ILE B C 1
ATOM 6390 O O . ILE B 1 65 ? 12.297 -5.062 -5.902 1 87.88 65 ILE B O 1
ATOM 6394 N N . GLY B 1 66 ? 13.016 -3.639 -7.488 1 87.88 66 GLY B N 1
ATOM 6395 C CA . GLY B 1 66 ? 11.711 -3.58 -8.125 1 87.88 66 GLY B CA 1
ATOM 6396 C C . GLY B 1 66 ? 11.227 -4.93 -8.625 1 87.88 66 GLY B C 1
ATOM 6397 O O . GLY B 1 66 ? 10.055 -5.277 -8.445 1 87.88 66 GLY B O 1
ATOM 6398 N N . VAL B 1 67 ? 12.117 -5.684 -9.195 1 83.19 67 VAL B N 1
ATOM 6399 C CA . VAL B 1 67 ? 11.734 -6.977 -9.758 1 83.19 67 VAL B CA 1
ATOM 6400 C C . VAL B 1 67 ? 11.328 -7.926 -8.633 1 83.19 67 VAL B C 1
ATOM 6402 O O . VAL B 1 67 ? 10.422 -8.75 -8.805 1 83.19 67 VAL B O 1
ATOM 6405 N N . ILE B 1 68 ? 11.938 -7.863 -7.492 1 88.62 68 ILE B N 1
ATOM 6406 C CA . ILE B 1 68 ? 11.633 -8.719 -6.352 1 88.62 68 ILE B CA 1
ATOM 6407 C C . ILE B 1 68 ? 10.188 -8.484 -5.906 1 88.62 68 ILE B C 1
ATOM 6409 O O . ILE B 1 68 ? 9.414 -9.438 -5.766 1 88.62 68 ILE B O 1
ATOM 6413 N N . PHE B 1 69 ? 9.805 -7.195 -5.762 1 91.88 69 PHE B N 1
ATOM 6414 C CA . PHE B 1 69 ? 8.453 -6.879 -5.316 1 91.88 69 PHE B CA 1
ATOM 6415 C C . PHE B 1 69 ? 7.43 -7.219 -6.395 1 91.88 69 PHE B C 1
ATOM 6417 O O . PHE B 1 69 ? 6.316 -7.648 -6.09 1 91.88 69 PHE B O 1
ATOM 6424 N N . LEU B 1 70 ? 7.855 -7.02 -7.602 1 83.81 70 LEU B N 1
ATOM 6425 C CA . LEU B 1 70 ? 6.961 -7.316 -8.711 1 83.81 70 LEU B CA 1
ATOM 6426 C C . LEU B 1 70 ? 6.664 -8.812 -8.789 1 83.81 70 LEU B C 1
ATOM 6428 O O . LEU B 1 70 ? 5.504 -9.211 -8.93 1 83.81 70 LEU B O 1
ATOM 6432 N N . LEU B 1 71 ? 7.703 -9.609 -8.703 1 82.31 71 LEU B N 1
ATOM 6433 C CA . LEU B 1 71 ? 7.527 -11.055 -8.805 1 82.31 71 LEU B CA 1
ATOM 6434 C C . LEU B 1 71 ? 6.82 -11.602 -7.566 1 82.31 71 LEU B C 1
ATOM 6436 O O . LEU B 1 71 ? 6.078 -12.578 -7.652 1 82.31 71 LEU B O 1
ATOM 6440 N N . PHE B 1 72 ? 7.008 -11 -6.418 1 90.88 72 PHE B N 1
ATOM 6441 C CA . PHE B 1 72 ? 6.27 -11.359 -5.215 1 90.88 72 PHE B CA 1
ATOM 6442 C C . PHE B 1 72 ? 4.77 -11.18 -5.426 1 90.88 72 PHE B C 1
ATOM 6444 O O . PHE B 1 72 ? 3.982 -12.07 -5.09 1 90.88 72 PHE B O 1
ATOM 6451 N N . ALA B 1 73 ? 4.461 -10.039 -5.984 1 88 73 ALA B N 1
ATOM 6452 C CA . ALA B 1 73 ? 3.057 -9.727 -6.234 1 88 73 ALA B CA 1
ATOM 6453 C C . ALA B 1 73 ? 2.465 -10.672 -7.281 1 88 73 ALA B C 1
ATOM 6455 O O . ALA B 1 73 ? 1.299 -11.055 -7.188 1 88 73 ALA B O 1
ATOM 6456 N N . LEU B 1 74 ? 3.225 -10.961 -8.258 1 79.31 74 LEU B N 1
ATOM 6457 C CA . LEU B 1 74 ? 2.773 -11.898 -9.281 1 79.31 74 LEU B CA 1
ATOM 6458 C C . LEU B 1 74 ? 2.523 -13.273 -8.68 1 79.31 74 LEU B C 1
ATOM 6460 O O . LEU B 1 74 ? 1.593 -13.977 -9.086 1 79.31 74 LEU B O 1
ATOM 6464 N N . GLY B 1 75 ? 3.406 -13.68 -7.785 1 83.81 75 GLY B N 1
ATOM 6465 C CA . GLY B 1 75 ? 3.209 -14.938 -7.082 1 83.81 75 GLY B CA 1
ATOM 6466 C C . GLY B 1 75 ? 1.935 -14.969 -6.262 1 83.81 75 GLY B C 1
ATOM 6467 O O . GLY B 1 75 ? 1.257 -15.992 -6.195 1 83.81 75 GLY B O 1
ATOM 6468 N N . LEU B 1 76 ? 1.606 -13.875 -5.688 1 86.44 76 LEU B N 1
ATOM 6469 C CA . LEU B 1 76 ? 0.408 -13.773 -4.859 1 86.44 76 LEU B CA 1
ATOM 6470 C C . LEU B 1 76 ? -0.851 -13.945 -5.703 1 86.44 76 LEU B C 1
ATOM 6472 O O . LEU B 1 76 ? -1.883 -14.398 -5.203 1 86.44 76 LEU B O 1
ATOM 6476 N N . GLU B 1 77 ? -0.749 -13.609 -6.887 1 77.19 77 GLU B N 1
ATOM 6477 C CA . GLU B 1 77 ? -1.896 -13.734 -7.781 1 77.19 77 GLU B CA 1
ATOM 6478 C C . GLU B 1 77 ? -2.004 -15.156 -8.336 1 77.19 77 GLU B C 1
ATOM 6480 O O . GLU B 1 77 ? -3.047 -15.539 -8.867 1 77.19 77 GLU B O 1
ATOM 6485 N N . PHE B 1 78 ? -0.88 -15.781 -8.125 1 69.5 78 PHE B N 1
ATOM 6486 C CA . PHE B 1 78 ? -0.8 -17.141 -8.656 1 69.5 78 PHE B CA 1
ATOM 6487 C C . PHE B 1 78 ? -1.404 -18.141 -7.684 1 69.5 78 PHE B C 1
ATOM 6489 O O . PHE B 1 78 ? -1.191 -18.047 -6.473 1 69.5 78 PHE B O 1
ATOM 6496 N N . SER B 1 79 ? -2.543 -18.766 -8.039 1 66.06 79 SER B N 1
ATOM 6497 C CA . SER B 1 79 ? -3.064 -19.875 -7.238 1 66.06 79 SER B CA 1
ATOM 6498 C C . SER B 1 79 ? -2.855 -21.219 -7.945 1 66.06 79 SER B C 1
ATOM 6500 O O . SER B 1 79 ? -3.104 -21.328 -9.148 1 66.06 79 SER B O 1
ATOM 6502 N N . PHE B 1 80 ? -2.154 -22.078 -7.34 1 63.03 80 PHE B N 1
ATOM 6503 C CA . PHE B 1 80 ? -1.945 -23.422 -7.891 1 63.03 80 PHE B CA 1
ATOM 6504 C C . PHE B 1 80 ? -3.262 -24.016 -8.367 1 63.03 80 PHE B C 1
ATOM 6506 O O . PHE B 1 80 ? -3.293 -24.766 -9.352 1 63.03 80 PHE B O 1
ATOM 6513 N N . LYS B 1 81 ? -4.297 -23.609 -7.727 1 61.41 81 LYS B N 1
ATOM 6514 C CA . LYS B 1 81 ? -5.605 -24.156 -8.078 1 61.41 81 LYS B CA 1
ATOM 6515 C C . LYS B 1 81 ? -6.066 -23.641 -9.438 1 61.41 81 LYS B C 1
ATOM 6517 O O . LYS B 1 81 ? -6.73 -24.359 -10.188 1 61.41 81 LYS B O 1
ATOM 6522 N N . LYS B 1 82 ? -5.582 -22.484 -9.625 1 62.84 82 LYS B N 1
ATOM 6523 C CA . LYS B 1 82 ? -5.938 -21.906 -10.922 1 62.84 82 LYS B CA 1
ATOM 6524 C C . LYS B 1 82 ? -5.293 -22.703 -12.062 1 62.84 82 LYS B C 1
ATOM 6526 O O . LYS B 1 82 ? -5.895 -22.859 -13.125 1 62.84 82 LYS B O 1
ATOM 6531 N N . ILE B 1 83 ? -4.203 -23.25 -11.82 1 61.28 83 ILE B N 1
ATOM 6532 C CA . ILE B 1 83 ? -3.484 -24.031 -12.82 1 61.28 83 ILE B CA 1
ATOM 6533 C C . ILE B 1 83 ? -4.23 -25.344 -13.086 1 61.28 83 ILE B C 1
ATOM 6535 O O . ILE B 1 83 ? -4.371 -25.766 -14.234 1 61.28 83 ILE B O 1
ATOM 6539 N N . VAL B 1 84 ? -4.629 -25.844 -11.961 1 59.44 84 VAL B N 1
ATOM 6540 C CA . VAL B 1 84 ? -5.262 -27.141 -12.078 1 59.44 84 VAL B CA 1
ATOM 6541 C C . VAL B 1 84 ? -6.629 -27 -12.742 1 59.44 84 VAL B C 1
ATOM 6543 O O . VAL B 1 84 ? -7.086 -27.906 -13.445 1 59.44 84 VAL B O 1
ATOM 6546 N N . LYS B 1 85 ? -7.117 -25.781 -12.602 1 58.41 85 LYS B N 1
ATOM 6547 C CA . LYS B 1 85 ? -8.453 -25.547 -13.148 1 58.41 85 LYS B CA 1
ATOM 6548 C C . LYS B 1 85 ? -8.383 -25.219 -14.641 1 58.41 85 LYS B C 1
ATOM 6550 O O . LYS B 1 85 ? -9.383 -25.312 -15.352 1 58.41 85 LYS B O 1
ATOM 6555 N N . VAL B 1 86 ? -7.137 -24.812 -14.977 1 61.31 86 VAL B N 1
ATOM 6556 C CA . VAL B 1 86 ? -6.984 -24.484 -16.391 1 61.31 86 VAL B CA 1
ATOM 6557 C C . VAL B 1 86 ? -7.125 -25.766 -17.234 1 61.31 86 VAL B C 1
ATOM 6559 O O . VAL B 1 86 ? -6.598 -26.812 -16.859 1 61.31 86 VAL B O 1
ATOM 6562 N N . GLY B 1 87 ? -8.07 -25.875 -17.984 1 63.06 87 GLY B N 1
ATOM 6563 C CA . GLY B 1 87 ? -8.398 -27.016 -18.812 1 63.06 87 GLY B CA 1
ATOM 6564 C C . GLY B 1 87 ? -7.211 -27.547 -19.609 1 63.06 87 GLY B C 1
ATOM 6565 O O . GLY B 1 87 ? -6.207 -26.844 -19.766 1 63.06 87 GLY B O 1
ATOM 6566 N N . GLY B 1 88 ? -7.191 -28.703 -20.016 1 74 88 GLY B N 1
ATOM 6567 C CA . GLY B 1 88 ? -6.188 -29.359 -20.828 1 74 88 GLY B CA 1
ATOM 6568 C C . GLY B 1 88 ? -5.871 -28.625 -22.109 1 74 88 GLY B C 1
ATOM 6569 O O . GLY B 1 88 ? -4.723 -28.609 -22.562 1 74 88 GLY B O 1
ATOM 6570 N N . SER B 1 89 ? -6.82 -27.859 -22.547 1 79.75 89 SER B N 1
ATOM 6571 C CA . SER B 1 89 ? -6.629 -27.109 -23.797 1 79.75 89 SER B CA 1
ATOM 6572 C C . SER B 1 89 ? -5.617 -25.984 -23.609 1 79.75 89 SER B C 1
ATOM 6574 O O . SER B 1 89 ? -4.777 -25.766 -24.484 1 79.75 89 SER B O 1
ATOM 6576 N N . ALA B 1 90 ? -5.715 -25.344 -22.5 1 86.25 90 ALA B N 1
ATOM 6577 C CA . ALA B 1 90 ? -4.805 -24.234 -22.234 1 86.25 90 ALA B CA 1
ATOM 6578 C C . ALA B 1 90 ? -3.373 -24.734 -22.062 1 86.25 90 ALA B C 1
ATOM 6580 O O . ALA B 1 90 ? -2.422 -24.078 -22.484 1 86.25 90 ALA B O 1
ATOM 6581 N N . ILE B 1 91 ? -3.201 -25.875 -21.547 1 85.19 91 ILE B N 1
ATOM 6582 C CA . ILE B 1 91 ? -1.88 -26.453 -21.297 1 85.19 91 ILE B CA 1
ATOM 6583 C C . ILE B 1 91 ? -1.219 -26.812 -22.625 1 85.19 91 ILE B C 1
ATOM 6585 O O . ILE B 1 91 ? -0.052 -26.484 -22.844 1 85.19 91 ILE B O 1
ATOM 6589 N N . ILE B 1 92 ? -1.971 -27.438 -23.406 1 85.94 92 ILE B N 1
ATOM 6590 C CA . ILE B 1 92 ? -1.446 -27.859 -24.703 1 85.94 92 ILE B CA 1
ATOM 6591 C C . ILE B 1 92 ? -1.082 -26.641 -25.547 1 85.94 92 ILE B C 1
ATOM 6593 O O . ILE B 1 92 ? -0.015 -26.594 -26.156 1 85.94 92 ILE B O 1
ATOM 6597 N N . ALA B 1 93 ? -1.954 -25.75 -25.5 1 91.25 93 ALA B N 1
ATOM 6598 C CA . ALA B 1 93 ? -1.722 -24.547 -26.297 1 91.25 93 ALA B CA 1
ATOM 6599 C C . ALA B 1 93 ? -0.493 -23.797 -25.797 1 91.25 93 ALA B C 1
ATOM 6601 O O . ALA B 1 93 ? 0.373 -23.406 -26.578 1 91.25 93 ALA B O 1
ATOM 6602 N N . ALA B 1 94 ? -0.402 -23.578 -24.5 1 91.25 94 ALA B N 1
ATOM 6603 C CA . ALA B 1 94 ? 0.696 -22.812 -23.906 1 91.25 94 ALA B CA 1
ATOM 6604 C C . ALA B 1 94 ? 2.037 -23.5 -24.156 1 91.25 94 ALA B C 1
ATOM 6606 O O . ALA B 1 94 ? 3.018 -22.859 -24.516 1 91.25 94 ALA B O 1
ATOM 6607 N N . CYS B 1 95 ? 2.129 -24.781 -23.984 1 89.25 95 CYS B N 1
ATOM 6608 C CA . CYS B 1 95 ? 3.361 -25.531 -24.188 1 89.25 95 CYS B CA 1
ATOM 6609 C C . CYS B 1 95 ? 3.803 -25.484 -25.641 1 89.25 95 CYS B C 1
ATOM 6611 O O . CYS B 1 95 ? 4.992 -25.328 -25.938 1 89.25 95 CYS B O 1
ATOM 6613 N N . THR B 1 96 ? 2.818 -25.609 -26.484 1 91.62 96 THR B N 1
ATOM 6614 C CA . THR B 1 96 ? 3.123 -25.562 -27.906 1 91.62 96 THR B CA 1
ATOM 6615 C C . THR B 1 96 ? 3.645 -24.188 -28.297 1 91.62 96 THR B C 1
ATOM 6617 O O . THR B 1 96 ? 4.641 -24.078 -29.016 1 91.62 96 THR B O 1
ATOM 6620 N N . ILE B 1 97 ? 2.988 -23.203 -27.859 1 94.25 97 ILE B N 1
ATOM 6621 C CA . ILE B 1 97 ? 3.359 -21.828 -28.188 1 94.25 97 ILE B CA 1
ATOM 6622 C C . ILE B 1 97 ? 4.77 -21.531 -27.688 1 94.25 97 ILE B C 1
ATOM 6624 O O . ILE B 1 97 ? 5.617 -21.047 -28.438 1 94.25 97 ILE B O 1
ATOM 6628 N N . ILE B 1 98 ? 5.035 -21.844 -26.406 1 93.12 98 ILE B N 1
ATOM 6629 C CA . ILE B 1 98 ? 6.316 -21.531 -25.781 1 93.12 98 ILE B CA 1
ATOM 6630 C C . ILE B 1 98 ? 7.434 -22.297 -26.484 1 93.12 98 ILE B C 1
ATOM 6632 O O . ILE B 1 98 ? 8.477 -21.719 -26.812 1 93.12 98 ILE B O 1
ATOM 6636 N N . PHE B 1 99 ? 7.195 -23.531 -26.781 1 92.31 99 PHE B N 1
ATOM 6637 C CA . PHE B 1 99 ? 8.195 -24.375 -27.422 1 92.31 99 PHE B CA 1
ATOM 6638 C C . PHE B 1 99 ? 8.508 -23.859 -28.828 1 92.31 99 PHE B C 1
ATOM 6640 O O . PHE B 1 99 ? 9.672 -23.672 -29.188 1 92.31 99 PHE B O 1
ATOM 6647 N N . CYS B 1 100 ? 7.512 -23.625 -29.578 1 94.75 100 CYS B N 1
ATOM 6648 C CA . CYS B 1 100 ? 7.691 -23.172 -30.969 1 94.75 100 CYS B CA 1
ATOM 6649 C C . CYS B 1 100 ? 8.297 -21.781 -31 1 94.75 100 CYS B C 1
ATOM 6651 O O . CYS B 1 100 ? 9.156 -21.5 -31.844 1 94.75 100 CYS B O 1
ATOM 6653 N N . MET B 1 101 ? 7.875 -20.953 -30.141 1 95.44 101 MET B N 1
ATOM 6654 C CA . MET B 1 101 ? 8.383 -19.578 -30.125 1 95.44 101 MET B CA 1
ATOM 6655 C C . MET B 1 101 ? 9.844 -19.547 -29.688 1 95.44 101 MET B C 1
ATOM 6657 O O . MET B 1 101 ? 10.617 -18.719 -30.172 1 95.44 101 MET B O 1
ATOM 6661 N N . ILE B 1 102 ? 10.211 -20.375 -28.734 1 94.88 102 ILE B N 1
ATOM 6662 C CA . ILE B 1 102 ? 11.609 -20.469 -28.328 1 94.88 102 ILE B CA 1
ATOM 6663 C C . ILE B 1 102 ? 12.477 -20.891 -29.516 1 94.88 102 ILE B C 1
ATOM 6665 O O . ILE B 1 102 ? 13.523 -20.297 -29.781 1 94.88 102 ILE B O 1
ATOM 6669 N N . LEU B 1 103 ? 12.008 -21.859 -30.25 1 95.44 103 LEU B N 1
ATOM 6670 C CA . LEU B 1 103 ? 12.742 -22.328 -31.422 1 95.44 103 LEU B CA 1
ATOM 6671 C C . LEU B 1 103 ? 12.836 -21.219 -32.469 1 95.44 103 LEU B C 1
ATOM 6673 O O . LEU B 1 103 ? 13.875 -21.062 -33.125 1 95.44 103 LEU B O 1
ATOM 6677 N N . LEU B 1 104 ? 11.773 -20.547 -32.594 1 96.44 104 LEU B N 1
ATOM 6678 C CA . LEU B 1 104 ? 11.773 -19.438 -33.562 1 96.44 104 LEU B CA 1
ATOM 6679 C C . LEU B 1 104 ? 12.766 -18.375 -33.125 1 96.44 104 LEU B C 1
ATOM 6681 O O . LEU B 1 104 ? 13.508 -17.844 -33.969 1 96.44 104 LEU B O 1
ATOM 6685 N N . GLY B 1 105 ? 12.766 -17.984 -31.906 1 96.06 105 GLY B N 1
ATOM 6686 C CA . GLY B 1 105 ? 13.703 -16.984 -31.406 1 96.06 105 GLY B CA 1
ATOM 6687 C C . GLY B 1 105 ? 15.156 -17.391 -31.547 1 96.06 105 GLY B C 1
ATOM 6688 O O . GLY B 1 105 ? 15.992 -16.594 -31.953 1 96.06 105 GLY B O 1
ATOM 6689 N N . ILE B 1 106 ? 15.422 -18.672 -31.234 1 95.31 106 ILE B N 1
ATOM 6690 C CA . ILE B 1 106 ? 16.766 -19.203 -31.406 1 95.31 106 ILE B CA 1
ATOM 6691 C C . ILE B 1 106 ? 17.156 -19.156 -32.875 1 95.31 106 ILE B C 1
ATOM 6693 O O . ILE B 1 106 ? 18.281 -18.766 -33.219 1 95.31 106 ILE B O 1
ATOM 6697 N N . GLY B 1 107 ? 16.25 -19.531 -33.688 1 96.38 107 GLY B N 1
ATOM 6698 C CA . GLY B 1 107 ? 16.5 -19.5 -35.125 1 96.38 107 GLY B CA 1
ATOM 6699 C C . GLY B 1 107 ? 16.812 -18.109 -35.656 1 96.38 107 GLY B C 1
ATOM 6700 O O . GLY B 1 107 ? 17.734 -17.938 -36.438 1 96.38 107 GLY B O 1
ATOM 6701 N N . VAL B 1 108 ? 16.062 -17.141 -35.219 1 96.81 108 VAL B N 1
ATOM 6702 C CA . VAL B 1 108 ? 16.266 -15.758 -35.656 1 96.81 108 VAL B CA 1
ATOM 6703 C C . VAL B 1 108 ? 17.625 -15.258 -35.125 1 96.81 108 VAL B C 1
ATOM 6705 O O . VAL B 1 108 ? 18.359 -14.609 -35.875 1 96.81 108 VAL B O 1
ATOM 6708 N N . GLY B 1 109 ? 17.969 -15.477 -33.875 1 96.06 109 GLY B N 1
ATOM 6709 C CA . GLY B 1 109 ? 19.25 -15.078 -33.344 1 96.06 109 GLY B CA 1
ATOM 6710 C C . GLY B 1 109 ? 20.438 -15.695 -34.062 1 96.06 109 GLY B C 1
ATOM 6711 O O . GLY B 1 109 ? 21.406 -15.008 -34.375 1 96.06 109 GLY B O 1
ATOM 6712 N N . MET B 1 110 ? 20.281 -17 -34.375 1 95 110 MET B N 1
ATOM 6713 C CA . MET B 1 110 ? 21.344 -17.703 -35.125 1 95 110 MET B CA 1
ATOM 6714 C C . MET B 1 110 ? 21.438 -17.172 -36.531 1 95 110 MET B C 1
ATOM 6716 O O . MET B 1 110 ? 22.531 -17.125 -37.125 1 95 110 MET B O 1
ATOM 6720 N N . GLY B 1 111 ? 20.359 -16.844 -37.094 1 96.06 111 GLY B N 1
ATOM 6721 C CA . GLY B 1 111 ? 20.359 -16.281 -38.438 1 96.06 111 GLY B CA 1
ATOM 6722 C C . GLY B 1 111 ? 21.141 -14.992 -38.531 1 96.06 111 GLY B C 1
ATOM 6723 O O . GLY B 1 111 ? 21.75 -14.711 -39.562 1 96.06 111 GLY B O 1
ATOM 6724 N N . PHE B 1 112 ? 21.188 -14.203 -37.5 1 95.88 112 PHE B N 1
ATOM 6725 C CA . PHE B 1 112 ? 21.953 -12.953 -37.469 1 95.88 112 PHE B CA 1
ATOM 6726 C C . PHE B 1 112 ? 23.391 -13.203 -37.031 1 95.88 112 PHE B C 1
ATOM 6728 O O . PHE B 1 112 ? 24.188 -12.266 -36.938 1 95.88 112 PHE B O 1
ATOM 6735 N N . GLY B 1 113 ? 23.703 -14.469 -36.625 1 93.69 113 GLY B N 1
ATOM 6736 C CA . GLY B 1 113 ? 25.047 -14.828 -36.219 1 93.69 113 GLY B CA 1
ATOM 6737 C C . GLY B 1 113 ? 25.344 -14.477 -34.781 1 93.69 113 GLY B C 1
ATOM 6738 O O . GLY B 1 113 ? 26.516 -14.273 -34.406 1 93.69 113 GLY B O 1
ATOM 6739 N N . TRP B 1 114 ? 24.375 -14.32 -34 1 95.06 114 TRP B N 1
ATOM 6740 C CA . TRP B 1 114 ? 24.578 -13.969 -32.594 1 95.06 114 TRP B CA 1
ATOM 6741 C C . TRP B 1 114 ? 25.078 -15.172 -31.797 1 95.06 114 TRP B C 1
ATOM 6743 O O . TRP B 1 114 ? 24.969 -16.312 -32.25 1 95.06 114 TRP B O 1
ATOM 6753 N N . HIS B 1 115 ? 25.625 -14.977 -30.656 1 92.38 115 HIS B N 1
ATOM 6754 C CA . HIS B 1 115 ? 26.109 -16.031 -29.781 1 92.38 115 HIS B CA 1
ATOM 6755 C C . HIS B 1 115 ? 24.969 -16.922 -29.312 1 92.38 115 HIS B C 1
ATOM 6757 O O . HIS B 1 115 ? 23.797 -16.5 -29.328 1 92.38 115 HIS B O 1
ATOM 6763 N N . ARG B 1 116 ? 25.281 -18.031 -28.906 1 89.56 116 ARG B N 1
ATOM 6764 C CA . ARG B 1 116 ? 24.312 -19.047 -28.5 1 89.56 116 ARG B CA 1
ATOM 6765 C C . ARG B 1 116 ? 23.453 -18.531 -27.344 1 89.56 116 ARG B C 1
ATOM 6767 O O . ARG B 1 116 ? 22.234 -18.734 -27.328 1 89.56 116 ARG B O 1
ATOM 6774 N N . MET B 1 117 ? 24.078 -17.891 -26.391 1 90.88 117 MET B N 1
ATOM 6775 C CA . MET B 1 117 ? 23.344 -17.406 -25.234 1 90.88 117 MET B CA 1
ATOM 6776 C C . MET B 1 117 ? 22.391 -16.281 -25.609 1 90.88 117 MET B C 1
ATOM 6778 O O . MET B 1 117 ? 21.281 -16.188 -25.094 1 90.88 117 MET B O 1
ATOM 6782 N N . ASP B 1 118 ? 22.859 -15.461 -26.5 1 94.31 118 ASP B N 1
ATOM 6783 C CA . ASP B 1 118 ? 21.984 -14.398 -26.984 1 94.31 118 ASP B CA 1
ATOM 6784 C C . ASP B 1 118 ? 20.75 -14.969 -27.656 1 94.31 118 ASP B C 1
ATOM 6786 O O . ASP B 1 118 ? 19.625 -14.477 -27.453 1 94.31 118 ASP B O 1
ATOM 6790 N N . SER B 1 119 ? 20.953 -16.016 -28.406 1 94.88 119 SER B N 1
ATOM 6791 C CA . SER B 1 119 ? 19.859 -16.625 -29.156 1 94.88 119 SER B CA 1
ATOM 6792 C C . SER B 1 119 ? 18.906 -17.359 -28.234 1 94.88 119 SER B C 1
ATOM 6794 O O . SER B 1 119 ? 17.688 -17.297 -28.422 1 94.88 119 SER B O 1
ATOM 6796 N N . LEU B 1 120 ? 19.422 -18.016 -27.266 1 92.25 120 LEU B N 1
ATOM 6797 C CA . LEU B 1 120 ? 18.594 -18.734 -26.312 1 92.25 120 LEU B CA 1
ATOM 6798 C C . LEU B 1 120 ? 17.75 -17.75 -25.5 1 92.25 120 LEU B C 1
ATOM 6800 O O . LEU B 1 120 ? 16.547 -17.984 -25.297 1 92.25 120 LEU B O 1
ATOM 6804 N N . PHE B 1 121 ? 18.391 -16.688 -25.031 1 93.94 121 PHE B N 1
ATOM 6805 C CA . PHE B 1 121 ? 17.672 -15.672 -24.266 1 93.94 121 PHE B CA 1
ATOM 6806 C C . PHE B 1 121 ? 16.625 -14.992 -25.109 1 93.94 121 PHE B C 1
ATOM 6808 O O . PHE B 1 121 ? 15.523 -14.688 -24.641 1 93.94 121 PHE B O 1
ATOM 6815 N N . LEU B 1 122 ? 16.953 -14.781 -26.375 1 95.19 122 LEU B N 1
ATOM 6816 C CA . LEU B 1 122 ? 15.969 -14.203 -27.281 1 95.19 122 LEU B CA 1
ATOM 6817 C C . LEU B 1 122 ? 14.742 -15.102 -27.406 1 95.19 122 LEU B C 1
ATOM 6819 O O . LEU B 1 122 ? 13.609 -14.617 -27.391 1 95.19 122 LEU B O 1
ATOM 6823 N N . GLY B 1 123 ? 14.977 -16.359 -27.578 1 94.25 123 GLY B N 1
ATOM 6824 C CA . GLY B 1 123 ? 13.883 -17.312 -27.641 1 94.25 123 GLY B CA 1
ATOM 6825 C C . GLY B 1 123 ? 12.977 -17.25 -26.422 1 94.25 123 GLY B C 1
ATOM 6826 O O . GLY B 1 123 ? 11.75 -17.25 -26.547 1 94.25 123 GLY B O 1
ATOM 6827 N N . GLY B 1 124 ? 13.547 -17.25 -25.234 1 92.06 124 GLY B N 1
ATOM 6828 C CA . GLY B 1 124 ? 12.781 -17.156 -24 1 92.06 124 GLY B CA 1
ATOM 6829 C C . GLY B 1 124 ? 12 -15.859 -23.891 1 92.06 124 GLY B C 1
ATOM 6830 O O . GLY B 1 124 ? 10.875 -15.844 -23.391 1 92.06 124 GLY B O 1
ATOM 6831 N N . MET B 1 125 ? 12.562 -14.758 -24.406 1 93.19 125 MET B N 1
ATOM 6832 C CA . MET B 1 125 ? 11.953 -13.438 -24.297 1 93.19 125 MET B CA 1
ATOM 6833 C C . MET B 1 125 ? 10.734 -13.32 -25.203 1 93.19 125 MET B C 1
ATOM 6835 O O . MET B 1 125 ? 9.703 -12.789 -24.797 1 93.19 125 MET B O 1
ATOM 6839 N N . ILE B 1 126 ? 10.812 -13.859 -26.375 1 94.38 126 ILE B N 1
ATOM 6840 C CA . ILE B 1 126 ? 9.758 -13.625 -27.359 1 94.38 126 ILE B CA 1
ATOM 6841 C C . ILE B 1 126 ? 8.633 -14.641 -27.156 1 94.38 126 ILE B C 1
ATOM 6843 O O . ILE B 1 126 ? 7.543 -14.492 -27.703 1 94.38 126 ILE B O 1
ATOM 6847 N N . ALA B 1 127 ? 8.875 -15.641 -26.25 1 92.69 127 ALA B N 1
ATOM 6848 C CA . ALA B 1 127 ? 7.895 -16.688 -26 1 92.69 127 ALA B CA 1
ATOM 6849 C C . ALA B 1 127 ? 6.848 -16.234 -24.984 1 92.69 127 ALA B C 1
ATOM 6851 O O . ALA B 1 127 ? 5.793 -16.859 -24.844 1 92.69 127 ALA B O 1
ATOM 6852 N N . MET B 1 128 ? 7.082 -15.133 -24.422 1 89 128 MET B N 1
ATOM 6853 C CA . MET B 1 128 ? 6.211 -14.727 -23.312 1 89 128 MET B CA 1
ATOM 6854 C C . MET B 1 128 ? 5.359 -13.531 -23.719 1 89 128 MET B C 1
ATOM 6856 O O . MET B 1 128 ? 5.887 -12.469 -24.047 1 89 128 MET B O 1
ATOM 6860 N N . SER B 1 129 ? 3.975 -13.742 -23.594 1 90.81 129 SER B N 1
ATOM 6861 C CA . SER B 1 129 ? 3.053 -12.641 -23.875 1 90.81 129 SER B CA 1
ATOM 6862 C C . SER B 1 129 ? 2.689 -11.898 -22.594 1 90.81 129 SER B C 1
ATOM 6864 O O . SER B 1 129 ? 2.926 -12.398 -21.484 1 90.81 129 SER B O 1
ATOM 6866 N N . SER B 1 130 ? 2.148 -10.703 -22.703 1 85.25 130 SER B N 1
ATOM 6867 C CA . SER B 1 130 ? 1.868 -9.867 -21.531 1 85.25 130 SER B CA 1
ATOM 6868 C C . SER B 1 130 ? 0.396 -9.945 -21.141 1 85.25 130 SER B C 1
ATOM 6870 O O . SER B 1 130 ? -0.48 -9.586 -21.938 1 85.25 130 SER B O 1
ATOM 6872 N N . THR B 1 131 ? 0.139 -10.297 -19.922 1 78.12 131 THR B N 1
ATOM 6873 C CA . THR B 1 131 ? -1.221 -10.375 -19.406 1 78.12 131 THR B CA 1
ATOM 6874 C C . THR B 1 131 ? -1.819 -8.977 -19.25 1 78.12 131 THR B C 1
ATOM 6876 O O . THR B 1 131 ? -2.98 -8.758 -19.594 1 78.12 131 THR B O 1
ATOM 6879 N N . THR B 1 132 ? -1.091 -8.047 -18.812 1 70 132 THR B N 1
ATOM 6880 C CA . THR B 1 132 ? -1.563 -6.691 -18.531 1 70 132 THR B CA 1
ATOM 6881 C C . THR B 1 132 ? -2.02 -6.004 -19.812 1 70 132 THR B C 1
ATOM 6883 O O . THR B 1 132 ? -3.051 -5.328 -19.828 1 70 132 THR B O 1
ATOM 6886 N N . ILE B 1 133 ? -1.245 -6.191 -20.844 1 76.69 133 ILE B N 1
ATOM 6887 C CA . ILE B 1 133 ? -1.543 -5.535 -22.125 1 76.69 133 ILE B CA 1
ATOM 6888 C C . ILE B 1 133 ? -2.801 -6.145 -22.734 1 76.69 133 ILE B C 1
ATOM 6890 O O . ILE B 1 133 ? -3.682 -5.422 -23.203 1 76.69 133 ILE B O 1
ATOM 6894 N N . ILE B 1 134 ? -2.922 -7.414 -22.656 1 85.75 134 ILE B N 1
ATOM 6895 C CA . ILE B 1 134 ? -4.039 -8.125 -23.281 1 85.75 134 ILE B CA 1
ATOM 6896 C C . ILE B 1 134 ? -5.324 -7.832 -22.5 1 85.75 134 ILE B C 1
ATOM 6898 O O . ILE B 1 134 ? -6.375 -7.598 -23.109 1 85.75 134 ILE B O 1
ATOM 6902 N N . TYR B 1 135 ? -5.234 -7.848 -21.25 1 74.94 135 TYR B N 1
ATOM 6903 C CA . TYR B 1 135 ? -6.398 -7.555 -20.422 1 74.94 135 TYR B CA 1
ATOM 6904 C C . TYR B 1 135 ? -6.93 -6.156 -20.703 1 74.94 135 TYR B C 1
ATOM 6906 O O . TYR B 1 135 ? -8.141 -5.957 -20.812 1 74.94 135 TYR B O 1
ATOM 6914 N N . LYS B 1 136 ? -6.109 -5.258 -20.828 1 69.44 136 LYS B N 1
ATOM 6915 C CA . LYS B 1 136 ? -6.5 -3.887 -21.141 1 69.44 136 LYS B CA 1
ATOM 6916 C C . LYS B 1 136 ? -7.098 -3.785 -22.547 1 69.44 136 LYS B C 1
ATOM 6918 O O . LYS B 1 136 ? -8.078 -3.064 -22.75 1 69.44 136 LYS B O 1
ATOM 6923 N N . ALA B 1 137 ? -6.488 -4.43 -23.406 1 78.62 137 ALA B N 1
ATOM 6924 C CA . ALA B 1 137 ? -6.988 -4.418 -24.781 1 78.62 137 ALA B CA 1
ATOM 6925 C C . ALA B 1 137 ? -8.391 -5.02 -24.859 1 78.62 137 ALA B C 1
ATOM 6927 O O . ALA B 1 137 ? -9.258 -4.496 -25.562 1 78.62 137 ALA B O 1
ATOM 6928 N N . PHE B 1 138 ? -8.633 -6.062 -24.125 1 82.5 138 PHE B N 1
ATOM 6929 C CA . PHE B 1 138 ? -9.945 -6.695 -24.094 1 82.5 138 PHE B CA 1
ATOM 6930 C C . PHE B 1 138 ? -10.984 -5.766 -23.484 1 82.5 138 PHE B C 1
ATOM 6932 O O . PHE B 1 138 ? -12.125 -5.703 -23.953 1 82.5 138 PHE B O 1
ATOM 6939 N N . ASP B 1 139 ? -10.609 -5.098 -22.5 1 72.25 139 ASP B N 1
ATOM 6940 C CA . ASP B 1 139 ? -11.5 -4.164 -21.828 1 72.25 139 ASP B CA 1
ATOM 6941 C C . ASP B 1 139 ? -11.852 -2.986 -22.734 1 72.25 139 ASP B C 1
ATOM 6943 O O . ASP B 1 139 ? -13.023 -2.598 -22.828 1 72.25 139 ASP B O 1
ATOM 6947 N N . ASP B 1 140 ? -10.906 -2.502 -23.406 1 69.19 140 ASP B N 1
ATOM 6948 C CA . ASP B 1 140 ? -11.086 -1.353 -24.297 1 69.19 140 ASP B CA 1
ATOM 6949 C C . ASP B 1 140 ? -11.938 -1.726 -25.516 1 69.19 140 ASP B C 1
ATOM 6951 O O . ASP B 1 140 ? -12.719 -0.909 -26 1 69.19 140 ASP B O 1
ATOM 6955 N N . LEU B 1 141 ? -11.711 -2.951 -25.906 1 77.19 141 LEU B N 1
ATOM 6956 C CA . LEU B 1 141 ? -12.422 -3.404 -27.094 1 77.19 141 LEU B CA 1
ATOM 6957 C C . LEU B 1 141 ? -13.766 -4.02 -26.734 1 77.19 141 LEU B C 1
ATOM 6959 O O . LEU B 1 141 ? -14.539 -4.402 -27.609 1 77.19 141 LEU B O 1
ATOM 6963 N N . GLY B 1 142 ? -13.977 -4.109 -25.375 1 68.75 142 GLY B N 1
ATOM 6964 C CA . GLY B 1 142 ? -15.242 -4.641 -24.891 1 68.75 142 GLY B CA 1
ATOM 6965 C C . GLY B 1 142 ? -15.375 -6.137 -25.109 1 68.75 142 GLY B C 1
ATOM 6966 O O . GLY B 1 142 ? -16.469 -6.633 -25.375 1 68.75 142 GLY B O 1
ATOM 6967 N N . LEU B 1 143 ? -14.344 -6.863 -25.141 1 77.06 143 LEU B N 1
ATOM 6968 C CA . LEU B 1 143 ? -14.352 -8.289 -25.469 1 77.06 143 LEU B CA 1
ATOM 6969 C C . LEU B 1 143 ? -14.25 -9.133 -24.203 1 77.06 143 LEU B C 1
ATOM 6971 O O . LEU B 1 143 ? -14.133 -10.359 -24.281 1 77.06 143 LEU B O 1
ATOM 6975 N N . ARG B 1 144 ? -14.359 -8.617 -23.062 1 68.81 144 ARG B N 1
ATOM 6976 C CA . ARG B 1 144 ? -14.117 -9.297 -21.797 1 68.81 144 ARG B CA 1
ATOM 6977 C C . ARG B 1 144 ? -15.125 -10.414 -21.562 1 68.81 144 ARG B C 1
ATOM 6979 O O . ARG B 1 144 ? -14.812 -11.414 -20.906 1 68.81 144 ARG B O 1
ATOM 6986 N N . LYS B 1 145 ? -16.125 -10.281 -22.188 1 60.62 145 LYS B N 1
ATOM 6987 C CA . LYS B 1 145 ? -17.219 -11.219 -21.891 1 60.62 145 LYS B CA 1
ATOM 6988 C C . LYS B 1 145 ? -17.234 -12.367 -22.891 1 60.62 145 LYS B C 1
ATOM 6990 O O . LYS B 1 145 ? -18 -13.32 -22.75 1 60.62 145 LYS B O 1
ATOM 6995 N N . LYS B 1 146 ? -16.344 -12.375 -23.844 1 70.81 146 LYS B N 1
ATOM 6996 C CA . LYS B 1 146 ? -16.312 -13.43 -24.859 1 70.81 146 LYS B CA 1
ATOM 6997 C C . LYS B 1 146 ? -15.625 -14.688 -24.328 1 70.81 146 LYS B C 1
ATOM 6999 O O . LYS B 1 146 ? -14.727 -14.594 -23.484 1 70.81 146 LYS B O 1
ATOM 7004 N N . GLN B 1 147 ? -15.969 -15.773 -24.781 1 72.06 147 GLN B N 1
ATOM 7005 C CA . GLN B 1 147 ? -15.484 -17.062 -24.297 1 72.06 147 GLN B CA 1
ATOM 7006 C C . GLN B 1 147 ? -13.992 -17.234 -24.594 1 72.06 147 GLN B C 1
ATOM 7008 O O . GLN B 1 147 ? -13.266 -17.812 -23.781 1 72.06 147 GLN B O 1
ATOM 7013 N N . PHE B 1 148 ? -13.57 -16.828 -25.766 1 84.69 148 PHE B N 1
ATOM 7014 C CA . PHE B 1 148 ? -12.18 -17.047 -26.125 1 84.69 148 PHE B CA 1
ATOM 7015 C C . PHE B 1 148 ? -11.25 -16.266 -25.188 1 84.69 148 PHE B C 1
ATOM 7017 O O . PHE B 1 148 ? -10.094 -16.656 -25 1 84.69 148 PHE B O 1
ATOM 7024 N N . THR B 1 149 ? -11.805 -15.195 -24.625 1 85 149 THR B N 1
ATOM 7025 C CA . THR B 1 149 ? -10.992 -14.383 -23.719 1 85 149 THR B CA 1
ATOM 7026 C C . THR B 1 149 ? -10.594 -15.172 -22.484 1 85 149 THR B C 1
ATOM 7028 O O . THR B 1 149 ? -9.484 -15 -21.969 1 85 149 THR B O 1
ATOM 7031 N N . GLY B 1 150 ? -11.461 -16.047 -22.047 1 79.12 150 GLY B N 1
ATOM 7032 C CA . GLY B 1 150 ? -11.125 -16.906 -20.938 1 79.12 150 GLY B CA 1
ATOM 7033 C C . GLY B 1 150 ? -9.984 -17.859 -21.234 1 79.12 150 GLY B C 1
ATOM 7034 O O . GLY B 1 150 ? -9.117 -18.094 -20.391 1 79.12 150 GLY B O 1
ATOM 7035 N N . LEU B 1 151 ? -10.039 -18.344 -22.406 1 84.44 151 LEU B N 1
ATOM 7036 C CA . LEU B 1 151 ? -8.977 -19.25 -22.844 1 84.44 151 LEU B CA 1
ATOM 7037 C C . LEU B 1 151 ? -7.648 -18.531 -22.969 1 84.44 151 LEU B C 1
ATOM 7039 O O . LEU B 1 151 ? -6.605 -19.047 -22.578 1 84.44 151 LEU B O 1
ATOM 7043 N N . VAL B 1 152 ? -7.691 -17.344 -23.484 1 90.19 152 VAL B N 1
ATOM 7044 C CA . VAL B 1 152 ? -6.484 -16.531 -23.625 1 90.19 152 VAL B CA 1
ATOM 7045 C C . VAL B 1 152 ? -5.875 -16.25 -22.25 1 90.19 152 VAL B C 1
ATOM 7047 O O . VAL B 1 152 ? -4.664 -16.359 -22.078 1 90.19 152 VAL B O 1
ATOM 7050 N N . LEU B 1 153 ? -6.695 -15.93 -21.391 1 82.62 153 LEU B N 1
ATOM 7051 C CA . LEU B 1 153 ? -6.219 -15.617 -20.047 1 82.62 153 LEU B CA 1
ATOM 7052 C C . LEU B 1 153 ? -5.629 -16.859 -19.375 1 82.62 153 LEU B C 1
ATOM 7054 O O . LEU B 1 153 ? -4.648 -16.75 -18.641 1 82.62 153 LEU B O 1
ATOM 7058 N N . SER B 1 154 ? -6.258 -17.984 -19.672 1 80 154 SER B N 1
ATOM 7059 C CA . SER B 1 154 ? -5.723 -19.234 -19.141 1 80 154 SER B CA 1
ATOM 7060 C C . SER B 1 154 ? -4.348 -19.547 -19.734 1 80 154 SER B C 1
ATOM 7062 O O . SER B 1 154 ? -3.453 -20 -19.016 1 80 154 SER B O 1
ATOM 7064 N N . ILE B 1 155 ? -4.18 -19.312 -20.906 1 88.25 155 ILE B N 1
ATOM 7065 C CA . ILE B 1 155 ? -2.898 -19.531 -21.578 1 88.25 155 ILE B CA 1
ATOM 7066 C C . ILE B 1 155 ? -1.848 -18.594 -20.984 1 88.25 155 ILE B C 1
ATOM 7068 O O . ILE B 1 155 ? -0.707 -19 -20.75 1 88.25 155 ILE B O 1
ATOM 7072 N N . LEU B 1 156 ? -2.232 -17.422 -20.766 1 86.44 156 LEU B N 1
ATOM 7073 C CA . LEU B 1 156 ? -1.32 -16.406 -20.234 1 86.44 156 LEU B CA 1
ATOM 7074 C C . LEU B 1 156 ? -0.855 -16.781 -18.828 1 86.44 156 LEU B C 1
ATOM 7076 O O . LEU B 1 156 ? 0.315 -16.594 -18.484 1 86.44 156 LEU B O 1
ATOM 7080 N N . ILE B 1 157 ? -1.736 -17.281 -18.078 1 76.69 157 ILE B N 1
ATOM 7081 C CA . ILE B 1 157 ? -1.397 -17.719 -16.734 1 76.69 157 ILE B CA 1
ATOM 7082 C C . ILE B 1 157 ? -0.334 -18.812 -16.797 1 76.69 157 ILE B C 1
ATOM 7084 O O . ILE B 1 157 ? 0.639 -18.781 -16.047 1 76.69 157 ILE B O 1
ATOM 7088 N N . LEU B 1 158 ? -0.542 -19.688 -17.688 1 79.56 158 LEU B N 1
ATOM 7089 C CA . LEU B 1 158 ? 0.404 -20.797 -17.844 1 79.56 158 LEU B CA 1
ATOM 7090 C C . LEU B 1 158 ? 1.745 -20.281 -18.359 1 79.56 158 LEU B C 1
ATOM 7092 O O . LEU B 1 158 ? 2.799 -20.781 -17.969 1 79.56 158 LEU B O 1
ATOM 7096 N N . GLU B 1 159 ? 1.692 -19.375 -19.219 1 85.56 159 GLU B N 1
ATOM 7097 C CA . GLU B 1 159 ? 2.914 -18.766 -19.734 1 85.56 159 GLU B CA 1
ATOM 7098 C C . GLU B 1 159 ? 3.713 -18.109 -18.609 1 85.56 159 GLU B C 1
ATOM 7100 O O . GLU B 1 159 ? 4.941 -18.188 -18.578 1 85.56 159 GLU B O 1
ATOM 7105 N N . ASP B 1 160 ? 3.023 -17.516 -17.797 1 76.31 160 ASP B N 1
ATOM 7106 C CA . ASP B 1 160 ? 3.697 -16.844 -16.688 1 76.31 160 ASP B CA 1
ATOM 7107 C C . ASP B 1 160 ? 4.41 -17.859 -15.797 1 76.31 160 ASP B C 1
ATOM 7109 O O . ASP B 1 160 ? 5.523 -17.609 -15.336 1 76.31 160 ASP B O 1
ATOM 7113 N N . ILE B 1 161 ? 3.805 -18.906 -15.648 1 71.75 161 ILE B N 1
ATOM 7114 C CA . ILE B 1 161 ? 4.387 -19.969 -14.828 1 71.75 161 ILE B CA 1
ATOM 7115 C C . ILE B 1 161 ? 5.613 -20.547 -15.531 1 71.75 161 ILE B C 1
ATOM 7117 O O . ILE B 1 161 ? 6.656 -20.75 -14.914 1 71.75 161 ILE B O 1
ATOM 7121 N N . LEU B 1 162 ? 5.426 -20.766 -16.672 1 79.12 162 LEU B N 1
ATOM 7122 C CA . LEU B 1 162 ? 6.504 -21.359 -17.453 1 79.12 162 LEU B CA 1
ATOM 7123 C C . LEU B 1 162 ? 7.656 -20.375 -17.641 1 79.12 162 LEU B C 1
ATOM 7125 O O . LEU B 1 162 ? 8.805 -20.781 -17.812 1 79.12 162 LEU B O 1
ATOM 7129 N N . ALA B 1 163 ? 7.332 -19.094 -17.594 1 82.94 163 ALA B N 1
ATOM 7130 C CA . ALA B 1 163 ? 8.367 -18.062 -17.672 1 82.94 163 ALA B CA 1
ATOM 7131 C C . ALA B 1 163 ? 9.328 -18.172 -16.484 1 82.94 163 ALA B C 1
ATOM 7133 O O . ALA B 1 163 ? 10.539 -17.969 -16.641 1 82.94 163 ALA B O 1
ATOM 7134 N N . ILE B 1 164 ? 8.789 -18.438 -15.453 1 72.31 164 ILE B N 1
ATOM 7135 C CA . ILE B 1 164 ? 9.602 -18.562 -14.25 1 72.31 164 ILE B CA 1
ATOM 7136 C C . ILE B 1 164 ? 10.523 -19.781 -14.375 1 72.31 164 ILE B C 1
ATOM 7138 O O . ILE B 1 164 ? 11.711 -19.703 -14.047 1 72.31 164 ILE B O 1
ATOM 7142 N N . VAL B 1 165 ? 9.961 -20.844 -14.828 1 72.69 165 VAL B N 1
ATOM 7143 C CA . VAL B 1 165 ? 10.75 -22.062 -15.055 1 72.69 165 VAL B CA 1
ATOM 7144 C C . VAL B 1 165 ? 11.859 -21.766 -16.062 1 72.69 165 VAL B C 1
ATOM 7146 O O . VAL B 1 165 ? 13 -22.203 -15.883 1 72.69 165 VAL B O 1
ATOM 7149 N N . LEU B 1 166 ? 11.5 -21.047 -17.016 1 80.81 166 LEU B N 1
ATOM 7150 C CA . LEU B 1 166 ? 12.469 -20.703 -18.062 1 80.81 166 LEU B CA 1
ATOM 7151 C C . LEU B 1 166 ? 13.578 -19.828 -17.5 1 80.81 166 LEU B C 1
ATOM 7153 O O . LEU B 1 166 ? 14.75 -20 -17.859 1 80.81 166 LEU B O 1
ATOM 7157 N N . MET B 1 167 ? 13.227 -18.891 -16.688 1 78.25 167 MET B N 1
ATOM 7158 C CA . MET B 1 167 ? 14.203 -18 -16.078 1 78.25 167 MET B CA 1
ATOM 7159 C C . MET B 1 167 ? 15.211 -18.781 -15.242 1 78.25 167 MET B C 1
ATOM 7161 O O . MET B 1 167 ? 16.406 -18.484 -15.273 1 78.25 167 MET B O 1
ATOM 7165 N N . VAL B 1 168 ? 14.734 -19.719 -14.602 1 70.88 168 VAL B N 1
ATOM 7166 C CA . VAL B 1 168 ? 15.602 -20.531 -13.773 1 70.88 168 VAL B CA 1
ATOM 7167 C C . VAL B 1 168 ? 16.5 -21.391 -14.656 1 70.88 168 VAL B C 1
ATOM 7169 O O . VAL B 1 168 ? 17.703 -21.547 -14.367 1 70.88 168 VAL B O 1
ATOM 7172 N N . MET B 1 169 ? 15.898 -21.844 -15.633 1 74.88 169 MET B N 1
ATOM 7173 C CA . MET B 1 169 ? 16.656 -22.688 -16.562 1 74.88 169 MET B CA 1
ATOM 7174 C C . MET B 1 169 ? 17.75 -21.875 -17.234 1 74.88 169 MET B C 1
ATOM 7176 O O . MET B 1 169 ? 18.891 -22.328 -17.344 1 74.88 169 MET B O 1
ATOM 7180 N N . LEU B 1 170 ? 17.438 -20.719 -17.625 1 81.81 170 LEU B N 1
ATOM 7181 C CA . LEU B 1 170 ? 18.406 -19.859 -18.312 1 81.81 170 LEU B CA 1
ATOM 7182 C C . LEU B 1 170 ? 19.5 -19.422 -17.344 1 81.81 170 LEU B C 1
ATOM 7184 O O . LEU B 1 170 ? 20.672 -19.344 -17.719 1 81.81 170 LEU B O 1
ATOM 7188 N N . SER B 1 171 ? 19.141 -19.109 -16.141 1 75 171 SER B N 1
ATOM 7189 C CA . SER B 1 171 ? 20.109 -18.703 -15.141 1 75 171 SER B CA 1
ATOM 7190 C C . SER B 1 171 ? 21.094 -19.828 -14.836 1 75 171 SER B C 1
ATOM 7192 O O . SER B 1 171 ? 22.281 -19.594 -14.656 1 75 171 SER B O 1
ATOM 7194 N N . THR B 1 172 ? 20.594 -21.016 -14.797 1 68.62 172 THR B N 1
ATOM 7195 C CA . THR B 1 172 ? 21.422 -22.172 -14.516 1 68.62 172 THR B CA 1
ATOM 7196 C C . THR B 1 172 ? 22.375 -22.469 -15.68 1 68.62 172 THR B C 1
ATOM 7198 O O . THR B 1 172 ? 23.547 -22.797 -15.469 1 68.62 172 THR B O 1
ATOM 7201 N N . MET B 1 173 ? 21.844 -22.281 -16.797 1 75.25 173 MET B N 1
ATOM 7202 C CA . MET B 1 173 ? 22.672 -22.5 -17.984 1 75.25 173 MET B CA 1
ATOM 7203 C C . MET B 1 173 ? 23.766 -21.453 -18.094 1 75.25 173 MET B C 1
ATOM 7205 O O . MET B 1 173 ? 24.859 -21.734 -18.609 1 75.25 173 MET B O 1
ATOM 7209 N N . ALA B 1 174 ? 23.5 -20.328 -17.641 1 74.62 174 ALA B N 1
ATOM 7210 C CA . ALA B 1 174 ? 24.453 -19.234 -17.703 1 74.62 174 ALA B CA 1
ATOM 7211 C C . ALA B 1 174 ? 25.609 -19.453 -16.734 1 74.62 174 ALA B C 1
ATOM 7213 O O . ALA B 1 174 ? 26.766 -19.125 -17.031 1 74.62 174 ALA B O 1
ATOM 7214 N N . VAL B 1 175 ? 25.281 -19.938 -15.57 1 66.06 175 VAL B N 1
ATOM 7215 C CA . VAL B 1 175 ? 26.297 -20.125 -14.539 1 66.06 175 VAL B CA 1
ATOM 7216 C C . VAL B 1 175 ? 27.141 -21.359 -14.859 1 66.06 175 VAL B C 1
ATOM 7218 O O . VAL B 1 175 ? 28.344 -21.391 -14.594 1 66.06 175 VAL B O 1
ATOM 7221 N N . SER B 1 176 ? 26.406 -22.391 -15.43 1 60.91 176 SER B N 1
ATOM 7222 C CA . SER B 1 176 ? 27.125 -23.641 -15.695 1 60.91 176 SER B CA 1
ATOM 7223 C C . SER B 1 176 ? 27.938 -23.531 -16.984 1 60.91 176 SER B C 1
ATOM 7225 O O . SER B 1 176 ? 27.422 -23.125 -18.031 1 60.91 176 SER B O 1
ATOM 7227 N N . HIS B 1 177 ? 29.062 -22.75 -16.984 1 56.5 177 HIS B N 1
ATOM 7228 C CA . HIS B 1 177 ? 29.922 -22.562 -18.141 1 56.5 177 HIS B CA 1
ATOM 7229 C C . HIS B 1 177 ? 29.844 -23.766 -19.078 1 56.5 177 HIS B C 1
ATOM 7231 O O . HIS B 1 177 ? 30.203 -23.656 -20.25 1 56.5 177 HIS B O 1
ATOM 7237 N N . ASN B 1 178 ? 29.75 -25.016 -18.5 1 52.75 178 ASN B N 1
ATOM 7238 C CA . ASN B 1 178 ? 29.859 -26.203 -19.344 1 52.75 178 ASN B CA 1
ATOM 7239 C C . ASN B 1 178 ? 28.484 -26.797 -19.656 1 52.75 178 ASN B C 1
ATOM 7241 O O . ASN B 1 178 ? 27.734 -27.141 -18.734 1 52.75 178 ASN B O 1
ATOM 7245 N N . PHE B 1 179 ? 28.016 -26.406 -20.781 1 55.66 179 PHE B N 1
ATOM 7246 C CA . PHE B 1 179 ? 26.812 -27 -21.344 1 55.66 179 PHE B CA 1
ATOM 7247 C C . PHE B 1 179 ? 26.906 -28.516 -21.344 1 55.66 179 PHE B C 1
ATOM 7249 O O . PHE B 1 179 ? 26.578 -29.172 -22.328 1 55.66 179 PHE B O 1
ATOM 7256 N N . GLU B 1 180 ? 27.75 -29 -20.469 1 58 180 GLU B N 1
ATOM 7257 C CA . GLU B 1 180 ? 27.734 -30.453 -20.562 1 58 180 GLU B CA 1
ATOM 7258 C C . GLU B 1 180 ? 26.422 -31.031 -20.047 1 58 180 GLU B C 1
ATOM 7260 O O . GLU B 1 180 ? 25.844 -30.5 -19.094 1 58 180 GLU B O 1
ATOM 7265 N N . GLY B 1 181 ? 25.688 -31.75 -20.875 1 61.91 181 GLY B N 1
ATOM 7266 C CA . GLY B 1 181 ? 24.391 -32.406 -20.719 1 61.91 181 GLY B CA 1
ATOM 7267 C C . GLY B 1 181 ? 24.125 -32.844 -19.281 1 61.91 181 GLY B C 1
ATOM 7268 O O . GLY B 1 181 ? 23.031 -32.625 -18.766 1 61.91 181 GLY B O 1
ATOM 7269 N N . THR B 1 182 ? 25.172 -33.312 -18.609 1 67.81 182 THR B N 1
ATOM 7270 C CA . THR B 1 182 ? 24.984 -33.875 -17.281 1 67.81 182 THR B CA 1
ATOM 7271 C C . THR B 1 182 ? 24.828 -32.75 -16.25 1 67.81 182 THR B C 1
ATOM 7273 O O . THR B 1 182 ? 24.016 -32.875 -15.32 1 67.81 182 THR B O 1
ATOM 7276 N N . GLU B 1 183 ? 25.578 -31.688 -16.438 1 68.38 183 GLU B N 1
ATOM 7277 C CA . GLU B 1 183 ? 25.516 -30.578 -15.492 1 68.38 183 GLU B CA 1
ATOM 7278 C C . GLU B 1 183 ? 24.172 -29.844 -15.602 1 68.38 183 GLU B C 1
ATOM 7280 O O . GLU B 1 183 ? 23.625 -29.406 -14.594 1 68.38 183 GLU B O 1
ATOM 7285 N N . MET B 1 184 ? 23.719 -29.859 -16.719 1 69.88 184 MET B N 1
ATOM 7286 C CA . MET B 1 184 ? 22.422 -29.234 -16.938 1 69.88 184 MET B CA 1
ATOM 7287 C C . MET B 1 184 ? 21.312 -30.047 -16.266 1 69.88 184 MET B C 1
ATOM 7289 O O . MET B 1 184 ? 20.406 -29.484 -15.656 1 69.88 184 MET B O 1
ATOM 7293 N N . LEU B 1 185 ? 21.516 -31.328 -16.484 1 72.06 185 LEU B N 1
ATOM 7294 C CA . LEU B 1 185 ? 20.5 -32.188 -15.891 1 72.06 185 LEU B CA 1
ATOM 7295 C C . LEU B 1 185 ? 20.547 -32.094 -14.367 1 72.06 185 LEU B C 1
ATOM 7297 O O . LEU B 1 185 ? 19.5 -32.156 -13.711 1 72.06 185 LEU B O 1
ATOM 7301 N N . GLU B 1 186 ? 21.703 -31.969 -13.867 1 75.44 186 GLU B N 1
ATOM 7302 C CA . GLU B 1 186 ? 21.844 -31.828 -12.422 1 75.44 186 GLU B CA 1
ATOM 7303 C C . GLU B 1 186 ? 21.25 -30.5 -11.93 1 75.44 186 GLU B C 1
ATOM 7305 O O . GLU B 1 186 ? 20.641 -30.453 -10.867 1 75.44 186 GLU B O 1
ATOM 7310 N N . SER B 1 187 ? 21.453 -29.531 -12.719 1 70.69 187 SER B N 1
ATOM 7311 C CA . SER B 1 187 ? 20.938 -28.219 -12.328 1 70.69 187 SER B CA 1
ATOM 7312 C C . SER B 1 187 ? 19.422 -28.188 -12.398 1 70.69 187 SER B C 1
ATOM 7314 O O . SER B 1 187 ? 18.766 -27.594 -11.531 1 70.69 187 SER B O 1
ATOM 7316 N N . ILE B 1 188 ? 18.906 -28.812 -13.367 1 71.62 188 ILE B N 1
ATOM 7317 C CA . ILE B 1 188 ? 17.453 -28.891 -13.5 1 71.62 188 ILE B CA 1
ATOM 7318 C C . ILE B 1 188 ? 16.891 -29.719 -12.359 1 71.62 188 ILE B C 1
ATOM 7320 O O . ILE B 1 188 ? 15.828 -29.391 -11.805 1 71.62 188 ILE B O 1
ATOM 7324 N N . GLY B 1 189 ? 17.578 -30.766 -12.164 1 76.31 189 GLY B N 1
ATOM 7325 C CA . GLY B 1 189 ? 17.172 -31.609 -11.047 1 76.31 189 GLY B CA 1
ATOM 7326 C C . GLY B 1 189 ? 17.188 -30.891 -9.719 1 76.31 189 GLY B C 1
ATOM 7327 O O . GLY B 1 189 ? 16.25 -31.031 -8.914 1 76.31 189 GLY B O 1
ATOM 7328 N N . LYS B 1 190 ? 18.203 -30.062 -9.516 1 78.5 190 LYS B N 1
ATOM 7329 C CA . LYS B 1 190 ? 18.297 -29.266 -8.297 1 78.5 190 LYS B CA 1
ATOM 7330 C C . LYS B 1 190 ? 17.172 -28.25 -8.219 1 78.5 190 LYS B C 1
ATOM 7332 O O . LYS B 1 190 ? 16.625 -28 -7.141 1 78.5 190 LYS B O 1
ATOM 7337 N N . LEU B 1 191 ? 16.891 -27.703 -9.273 1 74.38 191 LEU B N 1
ATOM 7338 C CA . LEU B 1 191 ? 15.82 -26.703 -9.312 1 74.38 191 LEU B CA 1
ATOM 7339 C C . LEU B 1 191 ? 14.477 -27.344 -8.969 1 74.38 191 LEU B C 1
ATOM 7341 O O . LEU B 1 191 ? 13.727 -26.812 -8.156 1 74.38 191 LEU B O 1
ATOM 7345 N N . LEU B 1 192 ? 14.234 -28.453 -9.648 1 75.75 192 LEU B N 1
ATOM 7346 C CA . LEU B 1 192 ? 12.969 -29.125 -9.391 1 75.75 192 LEU B CA 1
ATOM 7347 C C . LEU B 1 192 ? 12.883 -29.594 -7.945 1 75.75 192 LEU B C 1
ATOM 7349 O O . LEU B 1 192 ? 11.805 -29.562 -7.336 1 75.75 192 LEU B O 1
ATOM 7353 N N . PHE B 1 193 ? 14 -30.016 -7.508 1 83.69 193 PHE B N 1
ATOM 7354 C CA . PHE B 1 193 ? 14.07 -30.469 -6.121 1 83.69 193 PHE B CA 1
ATOM 7355 C C . PHE B 1 193 ? 13.695 -29.344 -5.168 1 83.69 193 PHE B C 1
ATOM 7357 O O . PHE B 1 193 ? 12.82 -29.5 -4.316 1 83.69 193 PHE B O 1
ATOM 7364 N N . PHE B 1 194 ? 14.297 -28.156 -5.316 1 81.5 194 PHE B N 1
ATOM 7365 C CA . PHE B 1 194 ? 14.07 -27.047 -4.387 1 81.5 194 PHE B CA 1
ATOM 7366 C C . PHE B 1 194 ? 12.695 -26.438 -4.594 1 81.5 194 PHE B C 1
ATOM 7368 O O . PHE B 1 194 ? 12.062 -25.984 -3.635 1 81.5 194 PHE B O 1
ATOM 7375 N N . LEU B 1 195 ? 12.305 -26.391 -5.801 1 77.81 195 LEU B N 1
ATOM 7376 C CA . LEU B 1 195 ? 10.961 -25.891 -6.078 1 77.81 195 LEU B CA 1
ATOM 7377 C C . LEU B 1 195 ? 9.906 -26.703 -5.34 1 77.81 195 LEU B C 1
ATOM 7379 O O . LEU B 1 195 ? 9.047 -26.141 -4.66 1 77.81 195 LEU B O 1
ATOM 7383 N N . ILE B 1 196 ? 9.945 -28 -5.469 1 81.88 196 ILE B N 1
ATOM 7384 C CA . ILE B 1 196 ? 8.984 -28.891 -4.832 1 81.88 196 ILE B CA 1
ATOM 7385 C C . ILE B 1 196 ? 9.133 -28.812 -3.316 1 81.88 196 ILE B C 1
ATOM 7387 O O . ILE B 1 196 ? 8.141 -28.75 -2.588 1 81.88 196 ILE B O 1
ATOM 7391 N N . LEU B 1 197 ? 10.359 -28.781 -2.918 1 86.56 197 LEU B N 1
ATOM 7392 C CA . LEU B 1 197 ? 10.625 -28.719 -1.486 1 86.56 197 LEU B CA 1
ATOM 7393 C C . LEU B 1 197 ? 10.016 -27.469 -0.871 1 86.56 197 LEU B C 1
ATOM 7395 O O . LEU B 1 197 ? 9.32 -27.547 0.141 1 86.56 197 LEU B O 1
ATOM 7399 N N . TRP B 1 198 ? 10.312 -26.359 -1.472 1 84.94 198 TRP B N 1
ATOM 7400 C CA . TRP B 1 198 ? 9.867 -25.078 -0.919 1 84.94 198 TRP B CA 1
ATOM 7401 C C . TRP B 1 198 ? 8.344 -24.969 -0.972 1 84.94 198 TRP B C 1
ATOM 7403 O O . TRP B 1 198 ? 7.727 -24.406 -0.067 1 84.94 198 TRP B O 1
ATOM 7413 N N . PHE B 1 199 ? 7.793 -25.531 -1.944 1 82.31 199 PHE B N 1
ATOM 7414 C CA . PHE B 1 199 ? 6.34 -25.484 -2.047 1 82.31 199 PHE B CA 1
ATOM 7415 C C . PHE B 1 199 ? 5.695 -26.375 -0.997 1 82.31 199 PHE B C 1
ATOM 7417 O O . PHE B 1 199 ? 4.723 -25.984 -0.347 1 82.31 199 PHE B O 1
ATOM 7424 N N . VAL B 1 200 ? 6.156 -27.578 -0.87 1 83.94 200 VAL B N 1
ATOM 7425 C CA . VAL B 1 200 ? 5.566 -28.547 0.056 1 83.94 200 VAL B CA 1
ATOM 7426 C C . VAL B 1 200 ? 5.762 -28.062 1.492 1 83.94 200 VAL B C 1
ATOM 7428 O O . VAL B 1 200 ? 4.809 -28.031 2.275 1 83.94 200 VAL B O 1
ATOM 7431 N N . VAL B 1 201 ? 6.965 -27.656 1.753 1 84 201 VAL B N 1
ATOM 7432 C CA . VAL B 1 201 ? 7.273 -27.203 3.104 1 84 201 VAL B CA 1
ATOM 7433 C C . VAL B 1 201 ? 6.574 -25.875 3.367 1 84 201 VAL B C 1
ATOM 7435 O O . VAL B 1 201 ? 6.07 -25.641 4.469 1 84 201 VAL B O 1
ATOM 7438 N N . GLY B 1 202 ? 6.613 -25 2.385 1 86.06 202 GLY B N 1
ATOM 7439 C CA . GLY B 1 202 ? 5.977 -23.703 2.52 1 86.06 202 GLY B CA 1
ATOM 7440 C C . GLY B 1 202 ? 4.48 -23.797 2.768 1 86.06 202 GLY B C 1
ATOM 7441 O O . GLY B 1 202 ? 3.951 -23.109 3.646 1 86.06 202 GLY B O 1
ATOM 7442 N N . ILE B 1 203 ? 3.82 -24.672 2.074 1 81.62 203 ILE B N 1
ATOM 7443 C CA . ILE B 1 203 ? 2.371 -24.797 2.189 1 81.62 203 ILE B CA 1
ATOM 7444 C C . ILE B 1 203 ? 2.016 -25.438 3.533 1 81.62 203 ILE B C 1
ATOM 7446 O O . ILE B 1 203 ? 0.937 -25.188 4.074 1 81.62 203 ILE B O 1
ATOM 7450 N N . TYR B 1 204 ? 2.926 -26.172 3.975 1 84.25 204 TYR B N 1
ATOM 7451 C CA . TYR B 1 204 ? 2.672 -26.797 5.27 1 84.25 204 TYR B CA 1
ATOM 7452 C C . TYR B 1 204 ? 2.969 -25.828 6.406 1 84.25 204 TYR B C 1
ATOM 7454 O O . TYR B 1 204 ? 2.164 -25.672 7.328 1 84.25 204 TYR B O 1
ATOM 7462 N N . LEU B 1 205 ? 4.059 -25.125 6.371 1 87.56 205 LEU B N 1
ATOM 7463 C CA . LEU B 1 205 ? 4.566 -24.375 7.512 1 87.56 205 LEU B CA 1
ATOM 7464 C C . LEU B 1 205 ? 3.971 -22.969 7.547 1 87.56 205 LEU B C 1
ATOM 7466 O O . LEU B 1 205 ? 3.592 -22.484 8.609 1 87.56 205 LEU B O 1
ATOM 7470 N N . ILE B 1 206 ? 3.883 -22.281 6.43 1 90 206 ILE B N 1
ATOM 7471 C CA . ILE B 1 206 ? 3.588 -20.859 6.387 1 90 206 ILE B CA 1
ATOM 7472 C C . ILE B 1 206 ? 2.135 -20.625 6.793 1 90 206 ILE B C 1
ATOM 7474 O O . ILE B 1 206 ? 1.849 -19.75 7.625 1 90 206 ILE B O 1
ATOM 7478 N N . PRO B 1 207 ? 1.179 -21.391 6.242 1 85.44 207 PRO B N 1
ATOM 7479 C CA . PRO B 1 207 ? -0.203 -21.172 6.68 1 85.44 207 PRO B CA 1
ATOM 7480 C C . PRO B 1 207 ? -0.406 -21.469 8.164 1 85.44 207 PRO B C 1
ATOM 7482 O O . PRO B 1 207 ? -1.188 -20.781 8.836 1 85.44 207 PRO B O 1
ATOM 7485 N N . GLU B 1 208 ? 0.225 -22.5 8.641 1 85.19 208 GLU B N 1
ATOM 7486 C CA . GLU B 1 208 ? 0.14 -22.812 10.062 1 85.19 208 GLU B CA 1
ATOM 7487 C C . GLU B 1 208 ? 0.718 -21.688 10.914 1 85.19 208 GLU B C 1
ATOM 7489 O O . GLU B 1 208 ? 0.182 -21.359 11.977 1 85.19 208 GLU B O 1
ATOM 7494 N N . PHE B 1 209 ? 1.764 -21.188 10.508 1 90.06 209 PHE B N 1
ATOM 7495 C CA . PHE B 1 209 ? 2.398 -20.078 11.188 1 90.06 209 PHE B CA 1
ATOM 7496 C C . PHE B 1 209 ? 1.477 -18.859 11.211 1 90.06 209 PHE B C 1
ATOM 7498 O O . PHE B 1 209 ? 1.284 -18.234 12.25 1 90.06 209 PHE B O 1
ATOM 7505 N N . LEU B 1 210 ? 0.959 -18.516 10.031 1 88.62 210 LEU B N 1
ATOM 7506 C CA . LEU B 1 210 ? 0.08 -17.359 9.93 1 88.62 210 LEU B CA 1
ATOM 7507 C C . LEU B 1 210 ? -1.185 -17.562 10.758 1 88.62 210 LEU B C 1
ATOM 7509 O O . LEU B 1 210 ? -1.705 -16.625 11.352 1 88.62 210 LEU B O 1
ATOM 7513 N N . LYS B 1 211 ? -1.686 -18.797 10.797 1 82.31 211 LYS B N 1
ATOM 7514 C CA . LYS B 1 211 ? -2.865 -19.109 11.594 1 82.31 211 LYS B CA 1
ATOM 7515 C C . LYS B 1 211 ? -2.59 -18.922 13.086 1 82.31 211 LYS B C 1
ATOM 7517 O O . LYS B 1 211 ? -3.439 -18.406 13.812 1 82.31 211 LYS B O 1
ATOM 7522 N N . ARG B 1 212 ? -1.487 -19.312 13.461 1 83.81 212 ARG B N 1
ATOM 7523 C CA . ARG B 1 212 ? -1.115 -19.203 14.867 1 83.81 212 ARG B CA 1
ATOM 7524 C C . ARG B 1 212 ? -0.932 -17.75 15.266 1 83.81 212 ARG B C 1
ATOM 7526 O O . ARG B 1 212 ? -1.193 -17.375 16.422 1 83.81 212 ARG B O 1
ATOM 7533 N N . CYS B 1 213 ? -0.471 -16.891 14.359 1 88.88 213 CYS B N 1
ATOM 7534 C CA . CYS B 1 213 ? -0.183 -15.492 14.664 1 88.88 213 CYS B CA 1
ATOM 7535 C C . CYS B 1 213 ? -1.322 -14.586 14.211 1 88.88 213 CYS B C 1
ATOM 7537 O O . CYS B 1 213 ? -1.201 -13.359 14.258 1 88.88 213 CYS B O 1
ATOM 7539 N N . ARG B 1 214 ? -2.357 -15.117 13.805 1 83.56 214 ARG B N 1
ATOM 7540 C CA . ARG B 1 214 ? -3.463 -14.375 13.211 1 83.56 214 ARG B CA 1
ATOM 7541 C C . ARG B 1 214 ? -3.992 -13.32 14.18 1 83.56 214 ARG B C 1
ATOM 7543 O O . ARG B 1 214 ? -4.316 -12.203 13.773 1 83.56 214 ARG B O 1
ATOM 7550 N N . LYS B 1 215 ? -4.004 -13.641 15.359 1 79.88 215 LYS B N 1
ATOM 7551 C CA . LYS B 1 215 ? -4.559 -12.734 16.359 1 79.88 215 LYS B CA 1
ATOM 7552 C C . LYS B 1 215 ? -3.635 -11.539 16.594 1 79.88 215 LYS B C 1
ATOM 7554 O O . LYS B 1 215 ? -4.082 -10.484 17.047 1 79.88 215 LYS B O 1
ATOM 7559 N N . LEU B 1 216 ? -2.422 -11.742 16.281 1 82.38 216 LEU B N 1
ATOM 7560 C CA . LEU B 1 216 ? -1.43 -10.703 16.516 1 82.38 216 LEU B CA 1
ATOM 7561 C C . LEU B 1 216 ? -1.246 -9.82 15.289 1 82.38 216 LEU B C 1
ATOM 7563 O O . LEU B 1 216 ? -0.572 -8.789 15.352 1 82.38 216 LEU B O 1
ATOM 7567 N N . MET B 1 217 ? -1.879 -10.188 14.211 1 83.94 217 MET B N 1
ATOM 7568 C CA . MET B 1 217 ? -1.481 -9.547 12.961 1 83.94 217 MET B CA 1
ATOM 7569 C C . MET B 1 217 ? -2.514 -8.516 12.523 1 83.94 217 MET B C 1
ATOM 7571 O O . MET B 1 217 ? -3.574 -8.867 12.008 1 83.94 217 MET B O 1
ATOM 7575 N N . GLY B 1 218 ? -2.213 -7.281 12.812 1 84.94 218 GLY B N 1
ATOM 7576 C CA . GLY B 1 218 ? -2.932 -6.191 12.18 1 84.94 218 GLY B CA 1
ATOM 7577 C C . GLY B 1 218 ? -2.482 -5.93 10.75 1 84.94 218 GLY B C 1
ATOM 7578 O O . GLY B 1 218 ? -1.683 -6.688 10.203 1 84.94 218 GLY B O 1
ATOM 7579 N N . GLU B 1 219 ? -2.932 -4.973 10.062 1 87.81 219 GLU B N 1
ATOM 7580 C CA . GLU B 1 219 ? -2.596 -4.676 8.672 1 87.81 219 GLU B CA 1
ATOM 7581 C C . GLU B 1 219 ? -1.105 -4.391 8.516 1 87.81 219 GLU B C 1
ATOM 7583 O O . GLU B 1 219 ? -0.463 -4.902 7.594 1 87.81 219 GLU B O 1
ATOM 7588 N N . GLU B 1 220 ? -0.64 -3.613 9.453 1 90.62 220 GLU B N 1
ATOM 7589 C CA . GLU B 1 220 ? 0.774 -3.258 9.383 1 90.62 220 GLU B CA 1
ATOM 7590 C C . GLU B 1 220 ? 1.662 -4.473 9.648 1 90.62 220 GLU B C 1
ATOM 7592 O O . GLU B 1 220 ? 2.623 -4.715 8.914 1 90.62 220 GLU B O 1
ATOM 7597 N N . THR B 1 221 ? 1.312 -5.238 10.672 1 91.75 221 THR B N 1
ATOM 7598 C CA . THR B 1 221 ? 2.102 -6.418 11.016 1 91.75 221 THR B CA 1
ATOM 7599 C C . THR B 1 221 ? 2.035 -7.461 9.906 1 91.75 221 THR B C 1
ATOM 7601 O O . THR B 1 221 ? 3.039 -8.102 9.594 1 91.75 221 THR B O 1
ATOM 7604 N N . LEU B 1 222 ? 0.838 -7.621 9.391 1 93.38 222 LEU B N 1
ATOM 7605 C CA . LEU B 1 222 ? 0.666 -8.586 8.305 1 93.38 222 LEU B CA 1
ATOM 7606 C C . LEU B 1 222 ? 1.521 -8.211 7.102 1 93.38 222 LEU B C 1
ATOM 7608 O O . LEU B 1 222 ? 2.139 -9.078 6.48 1 93.38 222 LEU B O 1
ATOM 7612 N N . LEU B 1 223 ? 1.571 -6.945 6.746 1 95.06 223 LEU B N 1
ATOM 7613 C CA . LEU B 1 223 ? 2.385 -6.473 5.629 1 95.06 223 LEU B CA 1
ATOM 7614 C C . LEU B 1 223 ? 3.863 -6.742 5.883 1 95.06 223 LEU B C 1
ATOM 7616 O O . LEU B 1 223 ? 4.551 -7.309 5.027 1 95.06 223 LEU B O 1
ATOM 7620 N N . ILE B 1 224 ? 4.355 -6.395 7.02 1 95.12 224 ILE B N 1
ATOM 7621 C CA . ILE B 1 224 ? 5.773 -6.496 7.348 1 95.12 224 ILE B CA 1
ATOM 7622 C C . ILE B 1 224 ? 6.184 -7.965 7.43 1 95.12 224 ILE B C 1
ATOM 7624 O O . ILE B 1 224 ? 7.254 -8.344 6.953 1 95.12 224 ILE B O 1
ATOM 7628 N N . VAL B 1 225 ? 5.352 -8.766 8.039 1 94.69 225 VAL B N 1
ATOM 7629 C CA . VAL B 1 225 ? 5.652 -10.188 8.164 1 94.69 225 VAL B CA 1
ATOM 7630 C C . VAL B 1 225 ? 5.676 -10.836 6.777 1 94.69 225 VAL B C 1
ATOM 7632 O O . VAL B 1 225 ? 6.543 -11.664 6.484 1 94.69 225 VAL B O 1
ATOM 7635 N N . SER B 1 226 ? 4.68 -10.5 5.926 1 95.56 226 SER B N 1
ATOM 7636 C CA . SER B 1 226 ? 4.637 -11.047 4.578 1 95.56 226 SER B CA 1
ATOM 7637 C C . SER B 1 226 ? 5.883 -10.664 3.783 1 95.56 226 SER B C 1
ATOM 7639 O O . SER B 1 226 ? 6.449 -11.484 3.066 1 95.56 226 SER B O 1
ATOM 7641 N N . LEU B 1 227 ? 6.309 -9.422 3.91 1 96.19 227 LEU B N 1
ATOM 7642 C CA . LEU B 1 227 ? 7.496 -8.961 3.203 1 96.19 227 LEU B CA 1
ATOM 7643 C C . LEU B 1 227 ? 8.758 -9.594 3.791 1 96.19 227 LEU B C 1
ATOM 7645 O O . LEU B 1 227 ? 9.711 -9.867 3.062 1 96.19 227 LEU B O 1
ATOM 7649 N N . ALA B 1 228 ? 8.758 -9.75 5.113 1 95.56 228 ALA B N 1
ATOM 7650 C CA . ALA B 1 228 ? 9.875 -10.438 5.762 1 95.56 228 ALA B CA 1
ATOM 7651 C C . ALA B 1 228 ? 10.016 -11.867 5.25 1 95.56 228 ALA B C 1
ATOM 7653 O O . ALA B 1 228 ? 11.125 -12.336 4.992 1 95.56 228 ALA B O 1
ATOM 7654 N N . LEU B 1 229 ? 8.898 -12.555 5.145 1 95.25 229 LEU B N 1
ATOM 7655 C CA . LEU B 1 229 ? 8.898 -13.906 4.605 1 95.25 229 LEU B CA 1
ATOM 7656 C C . LEU B 1 229 ? 9.383 -13.914 3.16 1 95.25 229 LEU B C 1
ATOM 7658 O O . LEU B 1 229 ? 10.164 -14.789 2.768 1 95.25 229 LEU B O 1
ATOM 7662 N N . CYS B 1 230 ? 8.922 -12.969 2.369 1 94.94 230 CYS B N 1
ATOM 7663 C CA . CYS B 1 230 ? 9.344 -12.836 0.979 1 94.94 230 CYS B CA 1
ATOM 7664 C C . CYS B 1 230 ? 10.859 -12.672 0.882 1 94.94 230 CYS B C 1
ATOM 7666 O O . CYS B 1 230 ? 11.523 -13.43 0.175 1 94.94 230 CYS B O 1
ATOM 7668 N N . PHE B 1 231 ? 11.422 -11.773 1.643 1 94.88 231 PHE B N 1
ATOM 7669 C CA . PHE B 1 231 ? 12.852 -11.508 1.563 1 94.88 231 PHE B CA 1
ATOM 7670 C C . PHE B 1 231 ? 13.648 -12.625 2.213 1 94.88 231 PHE B C 1
ATOM 7672 O O . PHE B 1 231 ? 14.805 -12.859 1.854 1 94.88 231 PHE B O 1
ATOM 7679 N N . GLY B 1 232 ? 13.062 -13.289 3.242 1 93.25 232 GLY B N 1
ATOM 7680 C CA . GLY B 1 232 ? 13.688 -14.492 3.752 1 93.25 232 GLY B CA 1
ATOM 7681 C C . GLY B 1 232 ? 13.898 -15.555 2.689 1 93.25 232 GLY B C 1
ATOM 7682 O O . GLY B 1 232 ? 14.961 -16.172 2.615 1 93.25 232 GLY B O 1
ATOM 7683 N N . MET B 1 233 ? 12.867 -15.711 1.897 1 92.44 233 MET B N 1
ATOM 7684 C CA . MET B 1 233 ? 12.969 -16.688 0.809 1 92.44 233 MET B CA 1
ATOM 7685 C C . MET B 1 233 ? 13.938 -16.203 -0.263 1 92.44 233 MET B C 1
ATOM 7687 O O . MET B 1 233 ? 14.602 -17.016 -0.915 1 92.44 233 MET B O 1
ATOM 7691 N N . VAL B 1 234 ? 14.023 -14.898 -0.515 1 91.06 234 VAL B N 1
ATOM 7692 C CA . VAL B 1 234 ? 14.961 -14.305 -1.467 1 91.06 234 VAL B CA 1
ATOM 7693 C C . VAL B 1 234 ? 16.391 -14.641 -1.062 1 91.06 234 VAL B C 1
ATOM 7695 O O . VAL B 1 234 ? 17.203 -15.055 -1.898 1 91.06 234 VAL B O 1
ATOM 7698 N N . VAL B 1 235 ? 16.688 -14.516 0.244 1 90.69 235 VAL B N 1
ATOM 7699 C CA . VAL B 1 235 ? 18.031 -14.797 0.747 1 90.69 235 VAL B CA 1
ATOM 7700 C C . VAL B 1 235 ? 18.312 -16.297 0.656 1 90.69 235 VAL B C 1
ATOM 7702 O O . VAL B 1 235 ? 19.406 -16.703 0.284 1 90.69 235 VAL B O 1
ATOM 7705 N N . MET B 1 236 ? 17.344 -17.125 0.943 1 89.06 236 MET B N 1
ATOM 7706 C CA . MET B 1 236 ? 17.5 -18.578 0.865 1 89.06 236 MET B CA 1
ATOM 7707 C C . MET B 1 236 ? 17.75 -19.016 -0.572 1 89.06 236 MET B C 1
ATOM 7709 O O . MET B 1 236 ? 18.594 -19.891 -0.823 1 89.06 236 MET B O 1
ATOM 7713 N N . ALA B 1 237 ? 17 -18.453 -1.496 1 85.5 237 ALA B N 1
ATOM 7714 C CA . ALA B 1 237 ? 17.172 -18.766 -2.91 1 85.5 237 ALA B CA 1
ATOM 7715 C C . ALA B 1 237 ? 18.547 -18.344 -3.4 1 85.5 237 ALA B C 1
ATOM 7717 O O . ALA B 1 237 ? 19.219 -19.094 -4.117 1 85.5 237 ALA B O 1
ATOM 7718 N N . ALA B 1 238 ? 18.984 -17.156 -3 1 83.19 238 ALA B N 1
ATOM 7719 C CA . ALA B 1 238 ? 20.297 -16.656 -3.4 1 83.19 238 ALA B CA 1
ATOM 7720 C C . ALA B 1 238 ? 21.422 -17.547 -2.863 1 83.19 238 ALA B C 1
ATOM 7722 O O . ALA B 1 238 ? 22.406 -17.812 -3.559 1 83.19 238 ALA B O 1
ATOM 7723 N N . ASN B 1 239 ? 21.266 -18.047 -1.653 1 84.19 239 ASN B N 1
ATOM 7724 C CA . ASN B 1 239 ? 22.266 -18.906 -1.036 1 84.19 239 ASN B CA 1
ATOM 7725 C C . ASN B 1 239 ? 22.328 -20.281 -1.698 1 84.19 239 ASN B C 1
ATOM 7727 O O . ASN B 1 239 ? 23.344 -20.969 -1.633 1 84.19 239 ASN B O 1
ATOM 7731 N N . THR B 1 240 ? 21.234 -20.719 -2.33 1 80 240 THR B N 1
ATOM 7732 C CA . THR B 1 240 ? 21.203 -22.016 -3.004 1 80 240 THR B CA 1
ATOM 7733 C C . THR B 1 240 ? 21.594 -21.859 -4.473 1 80 240 THR B C 1
ATOM 7735 O O . THR B 1 240 ? 21.594 -22.844 -5.223 1 80 240 THR B O 1
ATOM 7738 N N . GLY B 1 241 ? 21.844 -20.609 -4.82 1 72.94 241 GLY B N 1
ATOM 7739 C CA . GLY B 1 241 ? 22.344 -20.391 -6.168 1 72.94 241 GLY B CA 1
ATOM 7740 C C . GLY B 1 241 ? 21.266 -19.938 -7.137 1 72.94 241 GLY B C 1
ATOM 7741 O O . GLY B 1 241 ? 21.5 -19.859 -8.344 1 72.94 241 GLY B O 1
ATOM 7742 N N . PHE B 1 242 ? 20.156 -19.703 -6.648 1 75.19 242 PHE B N 1
ATOM 7743 C CA . PHE B 1 242 ? 19.062 -19.266 -7.516 1 75.19 242 PHE B CA 1
ATOM 7744 C C . PHE B 1 242 ? 18.922 -17.75 -7.48 1 75.19 242 PHE B C 1
ATOM 7746 O O . PHE B 1 242 ? 19.531 -17.094 -6.645 1 75.19 242 PHE B O 1
ATOM 7753 N N . SER B 1 243 ? 18.141 -17.203 -8.453 1 75.69 243 SER B N 1
ATOM 7754 C CA . SER B 1 243 ? 17.938 -15.758 -8.539 1 75.69 243 SER B CA 1
ATOM 7755 C C . SER B 1 243 ? 17.047 -15.266 -7.406 1 75.69 243 SER B C 1
ATOM 7757 O O . SER B 1 243 ? 16.188 -16 -6.918 1 75.69 243 SER B O 1
ATOM 7759 N N . ALA B 1 244 ? 17.281 -14.039 -6.965 1 82.06 244 ALA B N 1
ATOM 7760 C CA . ALA B 1 244 ? 16.469 -13.383 -5.949 1 82.06 244 ALA B CA 1
ATOM 7761 C C . ALA B 1 244 ? 15.008 -13.297 -6.391 1 82.06 244 ALA B C 1
ATOM 7763 O O . ALA B 1 244 ? 14.094 -13.469 -5.578 1 82.06 244 ALA B O 1
ATOM 7764 N N . ALA B 1 245 ? 14.797 -13.078 -7.633 1 78 245 ALA B N 1
ATOM 7765 C CA . ALA B 1 245 ? 13.453 -12.945 -8.203 1 78 245 ALA B CA 1
ATOM 7766 C C . ALA B 1 245 ? 12.672 -14.242 -8.062 1 78 245 ALA B C 1
ATOM 7768 O O . ALA B 1 245 ? 11.469 -14.227 -7.781 1 78 245 ALA B O 1
ATOM 7769 N N . PHE B 1 246 ? 13.344 -15.32 -8.219 1 77.44 246 PHE B N 1
ATOM 7770 C CA . PHE B 1 246 ? 12.727 -16.625 -8.086 1 77.44 246 PHE B CA 1
ATOM 7771 C C . PHE B 1 246 ? 12.234 -16.859 -6.656 1 77.44 246 PHE B C 1
ATOM 7773 O O . PHE B 1 246 ? 11.133 -17.359 -6.441 1 77.44 246 PHE B O 1
ATOM 7780 N N . GLY B 1 247 ? 13.062 -16.547 -5.754 1 85.06 247 GLY B N 1
ATOM 7781 C CA . GLY B 1 247 ? 12.672 -16.688 -4.359 1 85.06 247 GLY B CA 1
ATOM 7782 C C . GLY B 1 247 ? 11.438 -15.883 -4.004 1 85.06 247 GLY B C 1
ATOM 7783 O O . GLY B 1 247 ? 10.562 -16.359 -3.291 1 85.06 247 GLY B O 1
ATOM 7784 N N . ALA B 1 248 ? 11.398 -14.625 -4.496 1 89.19 248 ALA B N 1
ATOM 7785 C CA . ALA B 1 248 ? 10.25 -13.758 -4.234 1 89.19 248 ALA B CA 1
ATOM 7786 C C . ALA B 1 248 ? 8.969 -14.344 -4.816 1 89.19 248 ALA B C 1
ATOM 7788 O O . ALA B 1 248 ? 7.918 -14.328 -4.164 1 89.19 248 ALA B O 1
ATOM 7789 N N . PHE B 1 249 ? 9.023 -14.93 -5.922 1 82.69 249 PHE B N 1
ATOM 7790 C CA . PHE B 1 249 ? 7.875 -15.531 -6.586 1 82.69 249 PHE B CA 1
ATOM 7791 C C . PHE B 1 249 ? 7.363 -16.734 -5.801 1 82.69 249 PHE B C 1
ATOM 7793 O O . PHE B 1 249 ? 6.152 -16.891 -5.625 1 82.69 249 PHE B O 1
ATOM 7800 N N . ILE B 1 250 ? 8.25 -17.578 -5.387 1 85.62 250 ILE B N 1
ATOM 7801 C CA . ILE B 1 250 ? 7.887 -18.797 -4.66 1 85.62 250 ILE B CA 1
ATOM 7802 C C . ILE B 1 250 ? 7.125 -18.422 -3.391 1 85.62 250 ILE B C 1
ATOM 7804 O O . ILE B 1 250 ? 6.078 -19 -3.096 1 85.62 250 ILE B O 1
ATOM 7808 N N . MET B 1 251 ? 7.66 -17.453 -2.68 1 91.44 251 MET B N 1
ATOM 7809 C CA . MET B 1 251 ? 6.988 -17.078 -1.442 1 91.44 251 MET B CA 1
ATOM 7810 C C . MET B 1 251 ? 5.625 -16.453 -1.731 1 91.44 251 MET B C 1
ATOM 7812 O O . MET B 1 251 ? 4.66 -16.703 -1.003 1 91.44 251 MET B O 1
ATOM 7816 N N . GLY B 1 252 ? 5.582 -15.609 -2.756 1 89.81 252 GLY B N 1
ATOM 7817 C CA . GLY B 1 252 ? 4.285 -15.086 -3.154 1 89.81 252 GLY B CA 1
ATOM 7818 C C . GLY B 1 252 ? 3.268 -16.172 -3.463 1 89.81 252 GLY B C 1
ATOM 7819 O O . GLY B 1 252 ? 2.113 -16.078 -3.043 1 89.81 252 GLY B O 1
ATOM 7820 N N . SER B 1 253 ? 3.684 -17.188 -4.117 1 84.88 253 SER B N 1
ATOM 7821 C CA . SER B 1 253 ? 2.803 -18.281 -4.496 1 84.88 253 SER B CA 1
ATOM 7822 C C . SER B 1 253 ? 2.361 -19.094 -3.277 1 84.88 253 SER B C 1
ATOM 7824 O O . SER B 1 253 ? 1.231 -19.578 -3.227 1 84.88 253 SER B O 1
ATOM 7826 N N . ILE B 1 254 ? 3.213 -19.281 -2.379 1 88 254 ILE B N 1
ATOM 7827 C CA . ILE B 1 254 ? 2.898 -20 -1.148 1 88 254 ILE B CA 1
ATOM 7828 C C . ILE B 1 254 ? 1.864 -19.219 -0.343 1 88 254 ILE B C 1
ATOM 7830 O O . ILE B 1 254 ? 0.891 -19.797 0.154 1 88 254 ILE B O 1
ATOM 7834 N N . LEU B 1 255 ? 2.076 -17.938 -0.267 1 90.88 255 LEU B N 1
ATOM 7835 C CA . LEU B 1 255 ? 1.17 -17.078 0.498 1 90.88 255 LEU B CA 1
ATOM 7836 C C . LEU B 1 255 ? -0.192 -16.984 -0.182 1 90.88 255 LEU B C 1
ATOM 7838 O O . LEU B 1 255 ? -1.208 -16.766 0.48 1 90.88 255 LEU B O 1
ATOM 7842 N N . ALA B 1 256 ? -0.186 -17.156 -1.479 1 86.31 256 ALA B N 1
ATOM 7843 C CA . ALA B 1 256 ? -1.433 -17.094 -2.24 1 86.31 256 ALA B CA 1
ATOM 7844 C C . ALA B 1 256 ? -2.379 -18.219 -1.823 1 86.31 256 ALA B C 1
ATOM 7846 O O . ALA B 1 256 ? -3.592 -18.125 -2.014 1 86.31 256 ALA B O 1
ATOM 7847 N N . GLU B 1 257 ? -1.885 -19.266 -1.225 1 80.5 257 GLU B N 1
ATOM 7848 C CA . GLU B 1 257 ? -2.682 -20.422 -0.837 1 80.5 257 GLU B CA 1
ATOM 7849 C C . GLU B 1 257 ? -3.207 -20.281 0.588 1 80.5 257 GLU B C 1
ATOM 7851 O O . GLU B 1 257 ? -3.979 -21.109 1.058 1 80.5 257 GLU B O 1
ATOM 7856 N N . THR B 1 258 ? -2.91 -19.203 1.219 1 82.88 258 THR B N 1
ATOM 7857 C CA . THR B 1 258 ? -3.355 -18.984 2.59 1 82.88 258 THR B CA 1
ATOM 7858 C C . THR B 1 258 ? -4.664 -18.203 2.613 1 82.88 258 THR B C 1
ATOM 7860 O O . THR B 1 258 ? -5.051 -17.594 1.612 1 82.88 258 THR B O 1
ATOM 7863 N N . ILE B 1 259 ? -5.355 -18.203 3.684 1 77.81 259 ILE B N 1
ATOM 7864 C CA . ILE B 1 259 ? -6.609 -17.469 3.869 1 77.81 259 ILE B CA 1
ATOM 7865 C C . ILE B 1 259 ? -6.344 -15.969 3.838 1 77.81 259 ILE B C 1
ATOM 7867 O O . ILE B 1 259 ? -7.195 -15.195 3.4 1 77.81 259 ILE B O 1
ATOM 7871 N N . GLU B 1 260 ? -5.152 -15.617 4.246 1 85.56 260 GLU B N 1
ATOM 7872 C CA . GLU B 1 260 ? -4.801 -14.203 4.332 1 85.56 260 GLU B CA 1
ATOM 7873 C C . GLU B 1 260 ? -4.352 -13.664 2.979 1 85.56 260 GLU B C 1
ATOM 7875 O O . GLU B 1 260 ? -3.943 -12.508 2.869 1 85.56 260 GLU B O 1
ATOM 7880 N N . ALA B 1 261 ? -4.469 -14.484 1.959 1 86.88 261 ALA B N 1
ATOM 7881 C CA . ALA B 1 261 ? -3.938 -14.133 0.644 1 86.88 261 ALA B CA 1
ATOM 7882 C C . ALA B 1 261 ? -4.547 -12.836 0.129 1 86.88 261 ALA B C 1
ATOM 7884 O O . ALA B 1 261 ? -3.838 -11.977 -0.394 1 86.88 261 ALA B O 1
ATOM 7885 N N . GLU B 1 262 ? -5.844 -12.672 0.264 1 83.81 262 GLU B N 1
ATOM 7886 C CA . GLU B 1 262 ? -6.527 -11.492 -0.248 1 83.81 262 GLU B CA 1
ATOM 7887 C C . GLU B 1 262 ? -6.102 -10.234 0.51 1 83.81 262 GLU B C 1
ATOM 7889 O O . GLU B 1 262 ? -5.914 -9.172 -0.091 1 83.81 262 GLU B O 1
ATOM 7894 N N . SER B 1 263 ? -5.977 -10.398 1.777 1 88.06 263 SER B N 1
ATOM 7895 C CA . SER B 1 263 ? -5.547 -9.273 2.596 1 88.06 263 SER B CA 1
ATOM 7896 C C . SER B 1 263 ? -4.109 -8.867 2.273 1 88.06 263 SER B C 1
ATOM 7898 O O . SER B 1 263 ? -3.799 -7.68 2.184 1 88.06 263 SER B O 1
ATOM 7900 N N . ILE B 1 264 ? -3.307 -9.852 2.102 1 92.88 264 ILE B N 1
ATOM 7901 C CA . ILE B 1 264 ? -1.907 -9.594 1.781 1 92.88 264 ILE B CA 1
ATOM 7902 C C . ILE B 1 264 ? -1.808 -8.914 0.418 1 92.88 264 ILE B C 1
ATOM 7904 O O . ILE B 1 264 ? -1.036 -7.965 0.244 1 92.88 264 ILE B O 1
ATOM 7908 N N . ASP B 1 265 ? -2.541 -9.391 -0.488 1 90.56 265 ASP B N 1
ATOM 7909 C CA . ASP B 1 265 ? -2.541 -8.82 -1.832 1 90.56 265 ASP B CA 1
ATOM 7910 C C . ASP B 1 265 ? -2.961 -7.348 -1.806 1 90.56 265 ASP B C 1
ATOM 7912 O O . ASP B 1 265 ? -2.359 -6.516 -2.484 1 90.56 265 ASP B O 1
ATOM 7916 N N . ARG B 1 266 ? -3.967 -7.062 -1.024 1 89.62 266 ARG B N 1
ATOM 7917 C CA . ARG B 1 266 ? -4.449 -5.691 -0.889 1 89.62 266 ARG B CA 1
ATOM 7918 C C . ARG B 1 266 ? -3.381 -4.797 -0.267 1 89.62 266 ARG B C 1
ATOM 7920 O O . ARG B 1 266 ? -3.174 -3.668 -0.714 1 89.62 266 ARG B O 1
ATOM 7927 N N . LEU B 1 267 ? -2.717 -5.27 0.66 1 92.19 267 LEU B N 1
ATOM 7928 C CA . LEU B 1 267 ? -1.721 -4.496 1.392 1 92.19 267 LEU B CA 1
ATOM 7929 C C . LEU B 1 267 ? -0.451 -4.324 0.564 1 92.19 267 LEU B C 1
ATOM 7931 O O . LEU B 1 267 ? 0.225 -3.297 0.665 1 92.19 267 LEU B O 1
ATOM 7935 N N . VAL B 1 268 ? -0.155 -5.27 -0.269 1 94.38 268 VAL B N 1
ATOM 7936 C CA . VAL B 1 268 ? 1.088 -5.266 -1.034 1 94.38 268 VAL B CA 1
ATOM 7937 C C . VAL B 1 268 ? 0.885 -4.508 -2.346 1 94.38 268 VAL B C 1
ATOM 7939 O O . VAL B 1 268 ? 1.854 -4.082 -2.979 1 94.38 268 VAL B O 1
ATOM 7942 N N . LYS B 1 269 ? -0.31 -4.281 -2.725 1 92.88 269 LYS B N 1
ATOM 7943 C CA . LYS B 1 269 ? -0.63 -3.715 -4.031 1 92.88 269 LYS B CA 1
ATOM 7944 C C . LYS B 1 269 ? 0.049 -2.363 -4.23 1 92.88 269 LYS B C 1
ATOM 7946 O O . LYS B 1 269 ? 0.726 -2.145 -5.238 1 92.88 269 LYS B O 1
ATOM 7951 N N . PRO B 1 270 ? -0.023 -1.438 -3.275 1 93.75 270 PRO B N 1
ATOM 7952 C CA . PRO B 1 270 ? 0.649 -0.151 -3.471 1 93.75 270 PRO B CA 1
ATOM 7953 C C . PRO B 1 270 ? 2.168 -0.283 -3.541 1 93.75 270 PRO B C 1
ATOM 7955 O O . PRO B 1 270 ? 2.824 0.465 -4.27 1 93.75 270 PRO B O 1
ATOM 7958 N N . VAL B 1 271 ? 2.703 -1.181 -2.781 1 95 271 VAL B N 1
ATOM 7959 C CA . VAL B 1 271 ? 4.141 -1.426 -2.791 1 95 271 VAL B CA 1
ATOM 7960 C C . VAL B 1 271 ? 4.562 -1.981 -4.148 1 95 271 VAL B C 1
ATOM 7962 O O . VAL B 1 271 ? 5.578 -1.567 -4.711 1 95 271 VAL B O 1
ATOM 7965 N N . LYS B 1 272 ? 3.754 -2.9 -4.621 1 92.81 272 LYS B N 1
ATOM 7966 C CA . LYS B 1 272 ? 3.996 -3.471 -5.941 1 92.81 272 LYS B CA 1
ATOM 7967 C C . LYS B 1 272 ? 3.939 -2.395 -7.023 1 92.81 272 LYS B C 1
ATOM 7969 O O . LYS B 1 272 ? 4.773 -2.375 -7.934 1 92.81 272 LYS B O 1
ATOM 7974 N N . ASP B 1 273 ? 2.947 -1.513 -6.938 1 91.88 273 ASP B N 1
ATOM 7975 C CA . ASP B 1 273 ? 2.785 -0.454 -7.93 1 91.88 273 ASP B CA 1
ATOM 7976 C C . ASP B 1 273 ? 3.98 0.498 -7.918 1 91.88 273 ASP B C 1
ATOM 7978 O O . ASP B 1 273 ? 4.465 0.91 -8.977 1 91.88 273 ASP B O 1
ATOM 7982 N N . LEU B 1 274 ? 4.422 0.842 -6.77 1 94.62 274 LEU B N 1
ATOM 7983 C CA . LEU B 1 274 ? 5.57 1.73 -6.629 1 94.62 274 LEU B CA 1
ATOM 7984 C C . LEU B 1 274 ? 6.824 1.093 -7.215 1 94.62 274 LEU B C 1
ATOM 7986 O O . LEU B 1 274 ? 7.484 1.686 -8.07 1 94.62 274 LEU B O 1
ATOM 7990 N N . PHE B 1 275 ? 7.113 -0.063 -6.812 1 93.06 275 PHE B N 1
ATOM 7991 C CA . PHE B 1 275 ? 8.352 -0.708 -7.219 1 93.06 275 PHE B CA 1
ATOM 7992 C C . PHE B 1 275 ? 8.25 -1.232 -8.648 1 93.06 275 PHE B C 1
ATOM 7994 O O . PHE B 1 275 ? 9.258 -1.384 -9.336 1 93.06 275 PHE B O 1
ATOM 8001 N N . GLY B 1 276 ? 7.016 -1.58 -9.062 1 88.94 276 GLY B N 1
ATOM 8002 C CA . GLY B 1 276 ? 6.824 -1.865 -10.477 1 88.94 276 GLY B CA 1
ATOM 8003 C C . GLY B 1 276 ? 7.188 -0.697 -11.375 1 88.94 276 GLY B C 1
ATOM 8004 O O . GLY B 1 276 ? 7.863 -0.875 -12.391 1 88.94 276 GLY B O 1
ATOM 8005 N N . ALA B 1 277 ? 6.746 0.501 -10.992 1 90.88 277 ALA B N 1
ATOM 8006 C CA . ALA B 1 277 ? 7.098 1.711 -11.727 1 90.88 277 ALA B CA 1
ATOM 8007 C C . ALA B 1 277 ? 8.609 1.934 -11.734 1 90.88 277 ALA B C 1
ATOM 8009 O O . ALA B 1 277 ? 9.188 2.266 -12.773 1 90.88 277 ALA B O 1
ATOM 8010 N N . ILE B 1 278 ? 9.195 1.755 -10.578 1 91.81 278 ILE B N 1
ATOM 8011 C CA . ILE B 1 278 ? 10.633 1.943 -10.445 1 91.81 278 ILE B CA 1
ATOM 8012 C C . ILE B 1 278 ? 11.367 0.952 -11.344 1 91.81 278 ILE B C 1
ATOM 8014 O O . ILE B 1 278 ? 12.336 1.314 -12.016 1 91.81 278 ILE B O 1
ATOM 8018 N N . PHE B 1 279 ? 10.945 -0.272 -11.398 1 86.44 279 PHE B N 1
ATOM 8019 C CA . PHE B 1 279 ? 11.578 -1.317 -12.195 1 86.44 279 PHE B CA 1
ATOM 8020 C C . PHE B 1 279 ? 11.508 -0.987 -13.68 1 86.44 279 PHE B C 1
ATOM 8022 O O . PHE B 1 279 ? 12.523 -0.96 -14.367 1 86.44 279 PHE B O 1
ATOM 8029 N N . PHE B 1 280 ? 10.359 -0.676 -14.156 1 84.06 280 PHE B N 1
ATOM 8030 C CA . PHE B 1 280 ? 10.148 -0.482 -15.586 1 84.06 280 PHE B CA 1
ATOM 8031 C C . PHE B 1 280 ? 10.812 0.806 -16.062 1 84.06 280 PHE B C 1
ATOM 8033 O O . PHE B 1 280 ? 11.305 0.878 -17.188 1 84.06 280 PHE B O 1
ATOM 8040 N N . VAL B 1 281 ? 10.805 1.838 -15.219 1 88.75 281 VAL B N 1
ATOM 8041 C CA . VAL B 1 281 ? 11.516 3.064 -15.57 1 88.75 281 VAL B CA 1
ATOM 8042 C C . VAL B 1 281 ? 13.016 2.799 -15.609 1 88.75 281 VAL B C 1
ATOM 8044 O O . VAL B 1 281 ? 13.719 3.289 -16.5 1 88.75 281 VAL B O 1
ATOM 8047 N N . SER B 1 282 ? 13.5 2.055 -14.602 1 84.81 282 SER B N 1
ATOM 8048 C CA . SER B 1 282 ? 14.922 1.731 -14.547 1 84.81 282 SER B CA 1
ATOM 8049 C C . SER B 1 282 ? 15.352 0.923 -15.773 1 84.81 282 SER B C 1
ATOM 8051 O O . SER B 1 282 ? 16.438 1.143 -16.312 1 84.81 282 SER B O 1
ATOM 8053 N N . VAL B 1 283 ? 14.523 0.043 -16.156 1 78.5 283 VAL B N 1
ATOM 8054 C CA . VAL B 1 283 ? 14.812 -0.793 -17.312 1 78.5 283 VAL B CA 1
ATOM 8055 C C . VAL B 1 283 ? 14.852 0.068 -18.562 1 78.5 283 VAL B C 1
ATOM 8057 O O . VAL B 1 283 ? 15.68 -0.161 -19.453 1 78.5 283 VAL B O 1
ATOM 8060 N N . GLY B 1 284 ? 14.016 1.021 -18.688 1 81.25 284 GLY B N 1
ATOM 8061 C CA . GLY B 1 284 ? 14.031 1.945 -19.812 1 81.25 284 GLY B CA 1
ATOM 8062 C C . GLY B 1 284 ? 15.289 2.787 -19.875 1 81.25 284 GLY B C 1
ATOM 8063 O O . GLY B 1 284 ? 15.758 3.137 -20.953 1 81.25 284 GLY B O 1
ATOM 8064 N N . MET B 1 285 ? 15.812 3.08 -18.719 1 84.12 285 MET B N 1
ATOM 8065 C CA . MET B 1 285 ? 17.016 3.918 -18.641 1 84.12 285 MET B CA 1
ATOM 8066 C C . MET B 1 285 ? 18.234 3.176 -19.172 1 84.12 285 MET B C 1
ATOM 8068 O O . MET B 1 285 ? 19.234 3.797 -19.547 1 84.12 285 MET B O 1
ATOM 8072 N N . MET B 1 286 ? 18.141 1.908 -19.219 1 76.62 286 MET B N 1
ATOM 8073 C CA . MET B 1 286 ? 19.281 1.1 -19.656 1 76.62 286 MET B CA 1
ATOM 8074 C C . MET B 1 286 ? 19.328 1.026 -21.188 1 76.62 286 MET B C 1
ATOM 8076 O O . MET B 1 286 ? 20.281 0.504 -21.75 1 76.62 286 MET B O 1
ATOM 8080 N N . VAL B 1 287 ? 18.359 1.621 -21.844 1 79.69 287 VAL B N 1
ATOM 8081 C CA . VAL B 1 287 ? 18.281 1.549 -23.297 1 79.69 287 VAL B CA 1
ATOM 8082 C C . VAL B 1 287 ? 19.078 2.693 -23.922 1 79.69 287 VAL B C 1
ATOM 8084 O O . VAL B 1 287 ? 18.844 3.863 -23.609 1 79.69 287 VAL B O 1
ATOM 8087 N N . ASP B 1 288 ? 20.016 2.307 -24.703 1 79.88 288 ASP B N 1
ATOM 8088 C CA . ASP B 1 288 ? 20.766 3.279 -25.484 1 79.88 288 ASP B CA 1
ATOM 8089 C C . ASP B 1 288 ? 20.062 3.562 -26.812 1 79.88 288 ASP B C 1
ATOM 8091 O O . ASP B 1 288 ? 19.953 2.676 -27.672 1 79.88 288 ASP B O 1
ATOM 8095 N N . PRO B 1 289 ? 19.672 4.758 -27.062 1 80.19 289 PRO B N 1
ATOM 8096 C CA . PRO B 1 289 ? 19 5.094 -28.312 1 80.19 289 PRO B CA 1
ATOM 8097 C C . PRO B 1 289 ? 19.844 4.812 -29.547 1 80.19 289 PRO B C 1
ATOM 8099 O O . PRO B 1 289 ? 19.312 4.492 -30.609 1 80.19 289 PRO B O 1
ATOM 8102 N N . ALA B 1 290 ? 21.156 4.934 -29.391 1 83.69 290 ALA B N 1
ATOM 8103 C CA . ALA B 1 290 ? 22.047 4.66 -30.5 1 83.69 290 ALA B CA 1
ATOM 8104 C C . ALA B 1 290 ? 21.969 3.199 -30.938 1 83.69 290 ALA B C 1
ATOM 8106 O O . ALA B 1 290 ? 22.062 2.885 -32.125 1 83.69 290 ALA B O 1
ATOM 8107 N N . MET B 1 291 ? 21.703 2.363 -30.047 1 84.44 291 MET B N 1
ATOM 8108 C CA . MET B 1 291 ? 21.625 0.932 -30.328 1 84.44 291 MET B CA 1
ATOM 8109 C C . MET B 1 291 ? 20.344 0.597 -31.078 1 84.44 291 MET B C 1
ATOM 8111 O O . MET B 1 291 ? 20.297 -0.36 -31.844 1 84.44 291 MET B O 1
ATOM 8115 N N . ILE B 1 292 ? 19.297 1.354 -30.859 1 84.94 292 ILE B N 1
ATOM 8116 C CA . ILE B 1 292 ? 18.031 1.125 -31.531 1 84.94 292 ILE B CA 1
ATOM 8117 C C . ILE B 1 292 ? 18.172 1.419 -33.031 1 84.94 292 ILE B C 1
ATOM 8119 O O . ILE B 1 292 ? 17.625 0.701 -33.875 1 84.94 292 ILE B O 1
ATOM 8123 N N . ILE B 1 293 ? 18.984 2.436 -33.281 1 86.88 293 ILE B N 1
ATOM 8124 C CA . ILE B 1 293 ? 19.188 2.809 -34.688 1 86.88 293 ILE B CA 1
ATOM 8125 C C . ILE B 1 293 ? 20.125 1.809 -35.344 1 86.88 293 ILE B C 1
ATOM 8127 O O . ILE B 1 293 ? 19.891 1.377 -36.469 1 86.88 293 ILE B O 1
ATOM 8131 N N . GLU B 1 294 ? 21.188 1.415 -34.625 1 90.12 294 GLU B N 1
ATOM 8132 C CA . GLU B 1 294 ? 22.172 0.484 -35.156 1 90.12 294 GLU B CA 1
ATOM 8133 C C . GLU B 1 294 ? 21.562 -0.882 -35.438 1 90.12 294 GLU B C 1
ATOM 8135 O O . GLU B 1 294 ? 21.891 -1.533 -36.438 1 90.12 294 GLU B O 1
ATOM 8140 N N . TYR B 1 295 ? 20.594 -1.313 -34.688 1 93.5 295 TYR B N 1
ATOM 8141 C CA . TYR B 1 295 ? 20 -2.639 -34.781 1 93.5 295 TYR B CA 1
ATOM 8142 C C . TYR B 1 295 ? 18.547 -2.545 -35.25 1 93.5 295 TYR B C 1
ATOM 8144 O O . TYR B 1 295 ? 17.688 -3.311 -34.812 1 93.5 295 TYR B O 1
ATOM 8152 N N . ALA B 1 296 ? 18.203 -1.643 -36.062 1 93.75 296 ALA B N 1
ATOM 8153 C CA . ALA B 1 296 ? 16.859 -1.421 -36.562 1 93.75 296 ALA B CA 1
ATOM 8154 C C . ALA B 1 296 ? 16.359 -2.635 -37.344 1 93.75 296 ALA B C 1
ATOM 8156 O O . ALA B 1 296 ? 15.18 -2.992 -37.281 1 93.75 296 ALA B O 1
ATOM 8157 N N . ILE B 1 297 ? 17.203 -3.248 -38.094 1 94.75 297 ILE B N 1
ATOM 8158 C CA . ILE B 1 297 ? 16.812 -4.387 -38.906 1 94.75 297 ILE B CA 1
ATOM 8159 C C . ILE B 1 297 ? 16.453 -5.57 -38.031 1 94.75 297 ILE B C 1
ATOM 8161 O O . ILE B 1 297 ? 15.375 -6.152 -38.156 1 94.75 297 ILE B O 1
ATOM 8165 N N . PRO B 1 298 ? 17.391 -5.965 -37.125 1 95.44 298 PRO B N 1
ATOM 8166 C CA . PRO B 1 298 ? 17 -7.031 -36.188 1 95.44 298 PRO B CA 1
ATOM 8167 C C . PRO B 1 298 ? 15.711 -6.723 -35.469 1 95.44 298 PRO B C 1
ATOM 8169 O O . PRO B 1 298 ? 14.906 -7.629 -35.219 1 95.44 298 PRO B O 1
ATOM 8172 N N . ILE B 1 299 ? 15.461 -5.488 -35.062 1 95.5 299 ILE B N 1
ATOM 8173 C CA . ILE B 1 299 ? 14.258 -5.105 -34.344 1 95.5 299 ILE B CA 1
ATOM 8174 C C . ILE B 1 299 ? 13.023 -5.363 -35.219 1 95.5 299 ILE B C 1
ATOM 8176 O O . ILE B 1 299 ? 12.031 -5.922 -34.75 1 95.5 299 ILE B O 1
ATOM 8180 N N . ILE B 1 300 ? 13.086 -5.008 -36.438 1 96.19 300 ILE B N 1
ATOM 8181 C CA . ILE B 1 300 ? 11.961 -5.188 -37.344 1 96.19 300 ILE B CA 1
ATOM 8182 C C . ILE B 1 300 ? 11.727 -6.676 -37.594 1 96.19 300 ILE B C 1
ATOM 8184 O O . ILE B 1 300 ? 10.586 -7.141 -37.562 1 96.19 300 ILE B O 1
ATOM 8188 N N . VAL B 1 301 ? 12.797 -7.406 -37.812 1 97.06 301 VAL B N 1
ATOM 8189 C CA . VAL B 1 301 ? 12.688 -8.836 -38.094 1 97.06 301 VAL B CA 1
ATOM 8190 C C . VAL B 1 301 ? 12.102 -9.555 -36.875 1 97.06 301 VAL B C 1
ATOM 8192 O O . VAL B 1 301 ? 11.242 -10.422 -37.031 1 97.06 301 VAL B O 1
ATOM 8195 N N . ILE B 1 302 ? 12.609 -9.219 -35.75 1 96.75 302 ILE B N 1
ATOM 8196 C CA . ILE B 1 302 ? 12.133 -9.859 -34.531 1 96.75 302 ILE B CA 1
ATOM 8197 C C . ILE B 1 302 ? 10.672 -9.477 -34.281 1 96.75 302 ILE B C 1
ATOM 8199 O O . ILE B 1 302 ? 9.875 -10.305 -33.812 1 96.75 302 ILE B O 1
ATOM 8203 N N . THR B 1 303 ? 10.32 -8.219 -34.531 1 96.38 303 THR B N 1
ATOM 8204 C CA . THR B 1 303 ? 8.938 -7.785 -34.375 1 96.38 303 THR B CA 1
ATOM 8205 C C . THR B 1 303 ? 8.016 -8.617 -35.281 1 96.38 303 THR B C 1
ATOM 8207 O O . THR B 1 303 ? 6.965 -9.086 -34.844 1 96.38 303 THR B O 1
ATOM 8210 N N . ILE B 1 304 ? 8.43 -8.797 -36.469 1 96.81 304 ILE B N 1
ATOM 8211 C CA . ILE B 1 304 ? 7.656 -9.586 -37.406 1 96.81 304 ILE B CA 1
ATOM 8212 C C . ILE B 1 304 ? 7.598 -11.047 -36.938 1 96.81 304 ILE B C 1
ATOM 8214 O O . ILE B 1 304 ? 6.551 -11.688 -37.031 1 96.81 304 ILE B O 1
ATOM 8218 N N . ALA B 1 305 ? 8.727 -11.516 -36.5 1 96.75 305 ALA B N 1
ATOM 8219 C CA . ALA B 1 305 ? 8.789 -12.883 -36 1 96.75 305 ALA B CA 1
ATOM 8220 C C . ALA B 1 305 ? 7.824 -13.078 -34.812 1 96.75 305 ALA B C 1
ATOM 8222 O O . ALA B 1 305 ? 7.18 -14.125 -34.719 1 96.75 305 ALA B O 1
ATOM 8223 N N . VAL B 1 306 ? 7.766 -12.109 -33.938 1 96.5 306 VAL B N 1
ATOM 8224 C CA . VAL B 1 306 ? 6.898 -12.203 -32.75 1 96.5 306 VAL B CA 1
ATOM 8225 C C . VAL B 1 306 ? 5.434 -12.18 -3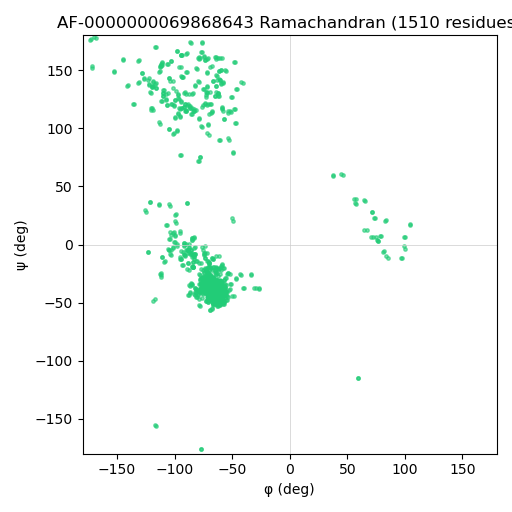3.188 1 96.5 306 VAL B C 1
ATOM 8227 O O . VAL B 1 306 ? 4.633 -13.008 -32.75 1 96.5 306 VAL B O 1
ATOM 8230 N N . ILE B 1 307 ? 5.078 -11.234 -34.062 1 96.12 307 ILE B N 1
ATOM 8231 C CA . ILE B 1 307 ? 3.695 -11.047 -34.5 1 96.12 307 ILE B CA 1
ATOM 8232 C C . ILE B 1 307 ? 3.236 -12.266 -35.281 1 96.12 307 ILE B C 1
ATOM 8234 O O . ILE B 1 307 ? 2.207 -12.867 -35 1 96.12 307 ILE B O 1
ATOM 8238 N N . LEU B 1 308 ? 4.008 -12.656 -36.25 1 95.62 308 LEU B N 1
ATOM 8239 C CA . LEU B 1 308 ? 3.643 -13.781 -37.094 1 95.62 308 LEU B CA 1
ATOM 8240 C C . LEU B 1 308 ? 3.775 -15.102 -36.344 1 95.62 308 LEU B C 1
ATOM 8242 O O . LEU B 1 308 ? 2.969 -16.016 -36.531 1 95.62 308 LEU B O 1
ATOM 8246 N N . GLY B 1 309 ? 4.812 -15.211 -35.594 1 95.88 309 GLY B N 1
ATOM 8247 C CA . GLY B 1 309 ? 5.02 -16.422 -34.812 1 95.88 309 GLY B CA 1
ATOM 8248 C C . GLY B 1 309 ? 3.904 -16.688 -33.812 1 95.88 309 GLY B C 1
ATOM 8249 O O . GLY B 1 309 ? 3.344 -17.797 -33.812 1 95.88 309 GLY B O 1
ATOM 8250 N N . GLN B 1 310 ? 3.607 -15.703 -33.031 1 94.88 310 GLN B N 1
ATOM 8251 C CA . GLN B 1 310 ? 2.555 -15.859 -32.031 1 94.88 310 GLN B CA 1
ATOM 8252 C C . GLN B 1 310 ? 1.201 -16.109 -32.688 1 94.88 310 GLN B C 1
ATOM 8254 O O . GLN B 1 310 ? 0.395 -16.891 -32.188 1 94.88 310 GLN B O 1
ATOM 8259 N N . ALA B 1 311 ? 0.928 -15.367 -33.75 1 95.25 311 ALA B N 1
ATOM 8260 C CA . ALA B 1 311 ? -0.335 -15.547 -34.469 1 95.25 311 ALA B CA 1
ATOM 8261 C C . ALA B 1 311 ? -0.456 -16.969 -35 1 95.25 311 ALA B C 1
ATOM 8263 O O . ALA B 1 311 ? -1.512 -17.594 -34.906 1 95.25 311 ALA B O 1
ATOM 8264 N N . THR B 1 312 ? 0.583 -17.484 -35.562 1 95 312 THR B N 1
ATOM 8265 C CA . THR B 1 312 ? 0.559 -18.797 -36.219 1 95 312 THR B CA 1
ATOM 8266 C C . THR B 1 312 ? 0.612 -19.906 -35.156 1 95 312 THR B C 1
ATOM 8268 O O . THR B 1 312 ? -0.225 -20.812 -35.188 1 95 312 THR B O 1
ATOM 8271 N N . PHE B 1 313 ? 1.575 -19.844 -34.281 1 95.38 313 PHE B N 1
ATOM 8272 C CA . PHE B 1 313 ? 1.763 -20.922 -33.312 1 95.38 313 PHE B CA 1
ATOM 8273 C C . PHE B 1 313 ? 0.695 -20.844 -32.219 1 95.38 313 PHE B C 1
ATOM 8275 O O . PHE B 1 313 ? 0.326 -21.875 -31.656 1 95.38 313 PHE B O 1
ATOM 8282 N N . GLY B 1 314 ? 0.265 -19.625 -31.953 1 93.88 314 GLY B N 1
ATOM 8283 C CA . GLY B 1 314 ? -0.875 -19.516 -31.062 1 93.88 314 GLY B CA 1
ATOM 8284 C C . GLY B 1 314 ? -2.131 -20.172 -31.609 1 93.88 314 GLY B C 1
ATOM 8285 O O . GLY B 1 314 ? -2.822 -20.891 -30.891 1 93.88 314 GLY B O 1
ATOM 8286 N N . THR B 1 315 ? -2.408 -19.891 -32.875 1 93.88 315 THR B N 1
ATOM 8287 C CA . THR B 1 315 ? -3.547 -20.516 -33.531 1 93.88 315 THR B CA 1
ATOM 8288 C C . THR B 1 315 ? -3.367 -22.031 -33.625 1 93.88 315 THR B C 1
ATOM 8290 O O . THR B 1 315 ? -4.289 -22.781 -33.312 1 93.88 315 THR B O 1
ATOM 8293 N N . PHE B 1 316 ? -2.166 -22.406 -33.938 1 93 316 PHE B N 1
ATOM 8294 C CA . PHE B 1 316 ? -1.854 -23.828 -34.062 1 93 316 PHE B CA 1
ATOM 8295 C C . PHE B 1 316 ? -1.994 -24.547 -32.75 1 93 316 PHE B C 1
ATOM 8297 O O . PHE B 1 316 ? -2.541 -25.656 -32.688 1 93 316 PHE B O 1
ATOM 8304 N N . GLY B 1 317 ? -1.492 -23.969 -31.734 1 92.44 317 GLY B N 1
ATOM 8305 C CA . GLY B 1 317 ? -1.589 -24.562 -30.406 1 92.44 317 GLY B CA 1
ATOM 8306 C C . GLY B 1 317 ? -3.02 -24.75 -29.938 1 92.44 317 GLY B C 1
ATOM 8307 O O . GLY B 1 317 ? -3.355 -25.781 -29.344 1 92.44 317 GLY B O 1
ATOM 8308 N N . VAL B 1 318 ? -3.879 -23.797 -30.188 1 91.25 318 VAL B N 1
ATOM 8309 C CA . VAL B 1 318 ? -5.27 -23.859 -29.75 1 91.25 318 VAL B CA 1
ATOM 8310 C C . VAL B 1 318 ? -6.035 -24.875 -30.609 1 91.25 318 VAL B C 1
ATOM 8312 O O . VAL B 1 318 ? -6.93 -25.562 -30.125 1 91.25 318 VAL B O 1
ATOM 8315 N N . ILE B 1 319 ? -5.676 -25.016 -31.891 1 88.62 319 ILE B N 1
ATOM 8316 C CA . ILE B 1 319 ? -6.273 -26.031 -32.75 1 88.6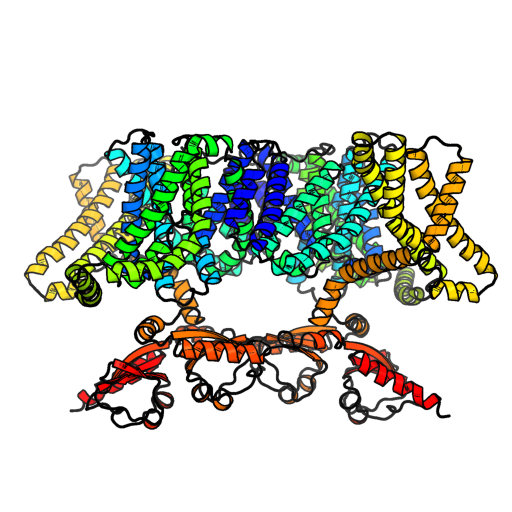2 319 ILE B CA 1
ATOM 8317 C C . ILE B 1 319 ? -5.906 -27.422 -32.25 1 88.62 319 ILE B C 1
ATOM 8319 O O . ILE B 1 319 ? -6.754 -28.312 -32.188 1 88.62 319 ILE B O 1
ATOM 8323 N N . LEU B 1 320 ? -4.695 -27.547 -31.844 1 87.56 320 LEU B N 1
ATOM 8324 C CA . LEU B 1 320 ? -4.219 -28.828 -31.328 1 87.56 320 LEU B CA 1
ATOM 8325 C C . LEU B 1 320 ? -4.949 -29.203 -30.047 1 87.56 320 LEU B C 1
ATOM 8327 O O . LEU B 1 320 ? -5.051 -30.391 -29.719 1 87.56 320 LEU B O 1
ATOM 8331 N N . SER B 1 321 ? -5.426 -28.219 -29.406 1 84.19 321 SER B N 1
ATOM 8332 C CA . SER B 1 321 ? -6.145 -28.469 -28.156 1 84.19 321 SER B CA 1
ATOM 8333 C C . SER B 1 321 ? -7.594 -28.844 -28.422 1 84.19 321 SER B C 1
ATOM 8335 O O . SER B 1 321 ? -8.328 -29.188 -27.484 1 84.19 321 SER B O 1
ATOM 8337 N N . GLY B 1 322 ? -8.07 -28.719 -29.625 1 80 322 GLY B N 1
ATOM 8338 C CA . GLY B 1 322 ? -9.391 -29.203 -30.016 1 80 322 GLY B CA 1
ATOM 8339 C C . GLY B 1 322 ? -10.406 -28.094 -30.172 1 80 322 GLY B C 1
ATOM 8340 O O . GLY B 1 322 ? -11.617 -28.344 -30.188 1 80 322 GLY B O 1
ATOM 8341 N N . LYS B 1 323 ? -9.953 -26.922 -30.297 1 84.38 323 LYS B N 1
ATOM 8342 C CA . LYS B 1 323 ? -10.883 -25.797 -30.453 1 84.38 323 LYS B CA 1
ATOM 8343 C C . LYS B 1 323 ? -11.062 -25.453 -31.922 1 84.38 323 LYS B C 1
ATOM 8345 O O . LYS B 1 323 ? -10.195 -25.75 -32.75 1 84.38 323 LYS B O 1
ATOM 8350 N N . PRO B 1 324 ? -12.227 -24.891 -32.219 1 84.75 324 PRO B N 1
ATOM 8351 C CA . PRO B 1 324 ? -12.477 -24.531 -33.625 1 84.75 324 PRO B CA 1
ATOM 8352 C C . PRO B 1 324 ? -11.539 -23.438 -34.125 1 84.75 324 PRO B C 1
ATOM 8354 O O . PRO B 1 324 ? -10.945 -22.703 -33.344 1 84.75 324 PRO B O 1
ATOM 8357 N N . LEU B 1 325 ? -11.453 -23.359 -35.375 1 87.69 325 LEU B N 1
ATOM 8358 C CA . LEU B 1 325 ? -10.516 -22.469 -36.062 1 87.69 325 LEU B CA 1
ATOM 8359 C C . LEU B 1 325 ? -10.781 -21.016 -35.688 1 87.69 325 LEU B C 1
ATOM 8361 O O . LEU B 1 325 ? -9.844 -20.234 -35.5 1 87.69 325 LEU B O 1
ATOM 8365 N N . LYS B 1 326 ? -12.039 -20.641 -35.594 1 87.69 326 LYS B N 1
ATOM 8366 C CA . LYS B 1 326 ? -12.383 -19.25 -35.25 1 87.69 326 LYS B CA 1
ATOM 8367 C C . LYS B 1 326 ? -11.867 -18.875 -33.875 1 87.69 326 LYS B C 1
ATOM 8369 O O . LYS B 1 326 ? -11.234 -17.828 -33.719 1 87.69 326 LYS B O 1
ATOM 8374 N N . THR B 1 327 ? -12.109 -19.703 -32.969 1 89.31 327 THR B N 1
ATOM 8375 C CA . THR B 1 327 ? -11.656 -19.469 -31.609 1 89.31 327 THR B CA 1
ATOM 8376 C C . THR B 1 327 ? -10.133 -19.5 -31.531 1 89.31 327 THR B C 1
ATOM 8378 O O . THR B 1 327 ? -9.523 -18.719 -30.797 1 89.31 327 THR B O 1
ATOM 8381 N N . ALA B 1 328 ? -9.594 -20.391 -32.312 1 93 328 ALA B N 1
ATOM 8382 C CA . ALA B 1 328 ? -8.141 -20.547 -32.312 1 93 328 ALA B CA 1
ATOM 8383 C C . ALA B 1 328 ? -7.457 -19.281 -32.844 1 93 328 ALA B C 1
ATOM 8385 O O . ALA B 1 328 ? -6.438 -18.844 -32.312 1 93 328 ALA B O 1
ATOM 8386 N N . MET B 1 329 ? -7.996 -18.766 -33.875 1 93.69 329 MET B N 1
ATOM 8387 C CA . MET B 1 329 ? -7.402 -17.578 -34.469 1 93.69 329 MET B CA 1
ATOM 8388 C C . MET B 1 329 ? -7.613 -16.359 -33.562 1 93.69 329 MET B C 1
ATOM 8390 O O . MET B 1 329 ? -6.754 -15.477 -33.5 1 93.69 329 MET B O 1
ATOM 8394 N N . GLN B 1 330 ? -8.742 -16.297 -32.938 1 93.44 330 GLN B N 1
ATOM 8395 C CA . GLN B 1 330 ? -8.984 -15.211 -32 1 93.44 330 GLN B CA 1
ATOM 8396 C C . GLN B 1 330 ? -7.996 -15.25 -30.844 1 93.44 330 GLN B C 1
ATOM 8398 O O . GLN B 1 330 ? -7.484 -14.211 -30.406 1 93.44 330 GLN B O 1
ATOM 8403 N N . CYS B 1 331 ? -7.664 -16.391 -30.422 1 93.69 331 CYS B N 1
ATOM 8404 C CA . CYS B 1 331 ? -6.699 -16.547 -29.328 1 93.69 331 CYS B CA 1
ATOM 8405 C C . CYS B 1 331 ? -5.285 -16.219 -29.812 1 93.69 331 CYS B C 1
ATOM 8407 O O . CYS B 1 331 ? -4.574 -15.438 -29.172 1 93.69 331 CYS B O 1
ATOM 8409 N N . GLY B 1 332 ? -4.918 -16.781 -30.906 1 94.75 332 GLY B N 1
ATOM 8410 C CA . GLY B 1 332 ? -3.578 -16.578 -31.438 1 94.75 332 GLY B CA 1
ATOM 8411 C C . GLY B 1 332 ? -3.271 -15.117 -31.75 1 94.75 332 GLY B C 1
ATOM 8412 O O . GLY B 1 332 ? -2.166 -14.641 -31.484 1 94.75 332 GLY B O 1
ATOM 8413 N N . PHE B 1 333 ? -4.215 -14.383 -32.25 1 95.12 333 PHE B N 1
ATOM 8414 C CA . PHE B 1 333 ? -4.035 -12.984 -32.625 1 95.12 333 PHE B CA 1
ATOM 8415 C C . PHE B 1 333 ? -4.035 -12.086 -31.391 1 95.12 333 PHE B C 1
ATOM 8417 O O . PHE B 1 333 ? -3.582 -10.945 -31.453 1 95.12 333 PHE B O 1
ATOM 8424 N N . SER B 1 334 ? -4.484 -12.609 -30.359 1 93.25 334 SER B N 1
ATOM 8425 C CA . SER B 1 334 ? -4.512 -11.836 -29.125 1 93.25 334 SER B CA 1
ATOM 8426 C C . SER B 1 334 ? -3.172 -11.914 -28.406 1 93.25 334 SER B C 1
ATOM 8428 O O . SER B 1 334 ? -2.848 -11.039 -27.594 1 93.25 334 SER B O 1
ATOM 8430 N N . LEU B 1 335 ? -2.326 -12.898 -28.703 1 93.88 335 LEU B N 1
ATOM 8431 C CA . LEU B 1 335 ? -1.103 -13.164 -27.953 1 93.88 335 LEU B CA 1
ATOM 8432 C C . LEU B 1 335 ? 0.112 -12.586 -28.672 1 93.88 335 LEU B C 1
ATOM 8434 O O . LEU B 1 335 ? 1.252 -12.914 -28.344 1 93.88 335 LEU B O 1
ATOM 8438 N N . THR B 1 336 ? 0.006 -11.641 -29.578 1 93.06 336 THR B N 1
ATOM 8439 C CA . THR B 1 336 ? 1.032 -11.242 -30.531 1 93.06 336 THR B CA 1
ATOM 8440 C C . THR B 1 336 ? 1.921 -10.148 -29.953 1 93.06 336 THR B C 1
ATOM 8442 O O . THR B 1 336 ? 2.305 -9.211 -30.656 1 93.06 336 THR B O 1
ATOM 8445 N N . GLN B 1 337 ? 2.238 -10.133 -28.703 1 90.5 337 GLN B N 1
ATOM 8446 C CA . GLN B 1 337 ? 3.119 -9.141 -28.094 1 90.5 337 GLN B CA 1
ATOM 8447 C C . GLN B 1 337 ? 3.965 -9.773 -26.984 1 90.5 337 GLN B C 1
ATOM 8449 O O . GLN B 1 337 ? 3.662 -10.867 -26.516 1 90.5 337 GLN B O 1
ATOM 8454 N N . ILE B 1 338 ? 5.039 -9.07 -26.719 1 88.62 338 ILE B N 1
ATOM 8455 C CA . ILE B 1 338 ? 5.898 -9.539 -25.641 1 88.62 338 ILE B CA 1
ATOM 8456 C C . ILE B 1 338 ? 5.703 -8.656 -24.406 1 88.62 338 ILE B C 1
ATOM 8458 O O . ILE B 1 338 ? 5.43 -7.457 -24.531 1 88.62 338 ILE B O 1
ATOM 8462 N N . GLY B 1 339 ? 5.758 -9.258 -23.297 1 75.69 339 GLY B N 1
ATOM 8463 C CA . GLY B 1 339 ? 5.324 -8.57 -22.094 1 75.69 339 GLY B CA 1
ATOM 8464 C C . GLY B 1 339 ? 6.441 -8.359 -21.078 1 75.69 339 GLY B C 1
ATOM 8465 O O . GLY B 1 339 ? 7.602 -8.195 -21.469 1 75.69 339 GLY B O 1
ATOM 8466 N N . GLU B 1 340 ? 6.043 -8.211 -19.859 1 73.75 340 GLU B N 1
ATOM 8467 C CA . GLU B 1 340 ? 6.867 -7.883 -18.703 1 73.75 340 GLU B CA 1
ATOM 8468 C C . GLU B 1 340 ? 7.938 -8.945 -18.469 1 73.75 340 GLU B C 1
ATOM 8470 O O . GLU B 1 340 ? 9.07 -8.617 -18.109 1 73.75 340 GLU B O 1
ATOM 8475 N N . PHE B 1 341 ? 7.668 -10.156 -18.734 1 82.31 341 PHE B N 1
ATOM 8476 C CA . PHE B 1 341 ? 8.625 -11.227 -18.469 1 82.31 341 PHE B CA 1
ATOM 8477 C C . PHE B 1 341 ? 9.789 -11.164 -19.453 1 82.31 341 PHE B C 1
ATOM 8479 O O . PHE B 1 341 ? 10.898 -11.594 -19.125 1 82.31 341 PHE B O 1
ATOM 8486 N N . ALA B 1 342 ? 9.508 -10.617 -20.594 1 88.31 342 ALA B N 1
ATOM 8487 C CA . ALA B 1 342 ? 10.602 -10.422 -21.531 1 88.31 342 ALA B CA 1
ATOM 8488 C C . ALA B 1 342 ? 11.664 -9.484 -20.953 1 88.31 342 ALA B C 1
ATOM 8490 O O . ALA B 1 342 ? 12.867 -9.727 -21.125 1 88.31 342 ALA B O 1
ATOM 8491 N N . PHE B 1 343 ? 11.203 -8.508 -20.281 1 80.81 343 PHE B N 1
ATOM 8492 C CA . PHE B 1 343 ? 12.109 -7.543 -19.672 1 80.81 343 PHE B CA 1
ATOM 8493 C C . PHE B 1 343 ? 12.891 -8.188 -18.531 1 80.81 343 PHE B C 1
ATOM 8495 O O . PHE B 1 343 ? 14.078 -7.922 -18.344 1 80.81 343 PHE B O 1
ATOM 8502 N N . ILE B 1 344 ? 12.188 -8.984 -17.828 1 78.88 344 ILE B N 1
ATOM 8503 C CA . ILE B 1 344 ? 12.797 -9.641 -16.672 1 78.88 344 ILE B CA 1
ATOM 8504 C C . ILE B 1 344 ? 13.867 -10.617 -17.141 1 78.88 344 ILE B C 1
ATOM 8506 O O . ILE B 1 344 ? 14.969 -10.656 -16.578 1 78.88 344 ILE B O 1
ATOM 8510 N N . ILE B 1 345 ? 13.547 -11.344 -18.156 1 86.81 345 ILE B N 1
ATOM 8511 C CA . ILE B 1 345 ? 14.5 -12.305 -18.719 1 86.81 345 ILE B CA 1
ATOM 8512 C C . ILE B 1 345 ? 15.695 -11.562 -19.312 1 86.81 345 ILE B C 1
ATOM 8514 O O . ILE B 1 345 ? 16.844 -11.977 -19.125 1 86.81 345 ILE B O 1
ATOM 8518 N N . ALA B 1 346 ? 15.445 -10.484 -19.969 1 86.5 346 ALA B N 1
ATOM 8519 C CA . ALA B 1 346 ? 16.516 -9.68 -20.531 1 86.5 346 ALA B CA 1
ATOM 8520 C C . ALA B 1 346 ? 17.422 -9.117 -19.438 1 86.5 346 ALA B C 1
ATOM 8522 O O . ALA B 1 346 ? 18.656 -9.117 -19.594 1 86.5 346 ALA B O 1
ATOM 8523 N N . SER B 1 347 ? 16.812 -8.641 -18.422 1 77.44 347 SER B N 1
ATOM 8524 C CA . SER B 1 347 ? 17.562 -8.094 -17.312 1 77.44 347 SER B CA 1
ATOM 8525 C C . SER B 1 347 ? 18.406 -9.164 -16.641 1 77.44 347 SER B C 1
ATOM 8527 O O . SER B 1 347 ? 19.516 -8.898 -16.172 1 77.44 347 SER B O 1
ATOM 8529 N N . LEU B 1 348 ? 17.859 -10.297 -16.547 1 78 348 LEU B N 1
ATOM 8530 C CA . LEU B 1 348 ? 18.594 -11.438 -15.992 1 78 348 LEU B CA 1
ATOM 8531 C C . LEU B 1 348 ? 19.844 -11.719 -16.828 1 78 348 LEU B C 1
ATOM 8533 O O . LEU B 1 348 ? 20.922 -11.969 -16.266 1 78 348 LEU B O 1
ATOM 8537 N N . GLY B 1 349 ? 19.734 -11.688 -18.109 1 83.5 349 GLY B N 1
ATOM 8538 C CA . GLY B 1 349 ? 20.875 -11.898 -18.984 1 83.5 349 GLY B CA 1
ATOM 8539 C C . GLY B 1 349 ? 21.969 -10.867 -18.781 1 83.5 349 GLY B C 1
ATOM 8540 O O . GLY B 1 349 ? 23.156 -11.203 -18.781 1 83.5 349 GLY B O 1
ATOM 8541 N N . VAL B 1 350 ? 21.594 -9.688 -18.578 1 80.44 350 VAL B N 1
ATOM 8542 C CA . VAL B 1 350 ? 22.547 -8.602 -18.359 1 80.44 350 VAL B CA 1
ATOM 8543 C C . VAL B 1 350 ? 23.203 -8.75 -17 1 80.44 350 VAL B C 1
ATOM 8545 O O . VAL B 1 350 ? 24.422 -8.555 -16.859 1 80.44 350 VAL B O 1
ATOM 8548 N N . SER B 1 351 ? 22.375 -9.016 -16.062 1 73.06 351 SER B N 1
ATOM 8549 C CA . SER B 1 351 ? 22.875 -9.141 -14.688 1 73.06 351 SER B CA 1
ATOM 8550 C C . SER B 1 351 ? 23.875 -10.289 -14.57 1 73.06 351 SER B C 1
ATOM 8552 O O . SER B 1 351 ? 24.812 -10.211 -13.781 1 73.06 351 SER B O 1
ATOM 8554 N N . LEU B 1 352 ? 23.641 -11.32 -15.367 1 74.69 352 LEU B N 1
ATOM 8555 C CA . LEU B 1 352 ? 24.531 -12.484 -15.344 1 74.69 352 LEU B CA 1
ATOM 8556 C C . LEU B 1 352 ? 25.688 -12.297 -16.312 1 74.69 352 LEU B C 1
ATOM 8558 O O . LEU B 1 352 ? 26.594 -13.125 -16.359 1 74.69 352 LEU B O 1
ATOM 8562 N N . HIS B 1 353 ? 25.688 -11.242 -17.062 1 80.56 353 HIS B N 1
ATOM 8563 C CA . HIS B 1 353 ? 26.719 -10.891 -18.047 1 80.56 353 HIS B CA 1
ATOM 8564 C C . HIS B 1 353 ? 26.891 -11.992 -19.078 1 80.56 353 HIS B C 1
ATOM 8566 O O . HIS B 1 353 ? 28.016 -12.359 -19.422 1 80.56 353 HIS B O 1
ATOM 8572 N N . VAL B 1 354 ? 25.797 -12.562 -19.469 1 86.56 354 VAL B N 1
ATOM 8573 C CA . VAL B 1 354 ? 25.891 -13.664 -20.422 1 86.56 354 VAL B CA 1
ATOM 8574 C C . VAL B 1 354 ? 25.312 -13.227 -21.766 1 86.56 354 VAL B C 1
ATOM 8576 O O . VAL B 1 354 ? 25.453 -13.93 -22.766 1 86.56 354 VAL B O 1
ATOM 8579 N N . THR B 1 355 ? 24.656 -12.094 -21.766 1 90.44 355 THR B N 1
ATOM 8580 C CA . THR B 1 355 ? 24.078 -11.586 -23.016 1 90.44 355 THR B CA 1
ATOM 8581 C C . THR B 1 355 ? 24.797 -10.312 -23.453 1 90.44 355 THR B C 1
ATOM 8583 O O . THR B 1 355 ? 25.375 -9.602 -22.625 1 90.44 355 THR B O 1
ATOM 8586 N N . SER B 1 356 ? 24.719 -10.172 -24.734 1 91.31 356 SER B N 1
ATOM 8587 C CA . SER B 1 356 ? 25.328 -8.969 -25.297 1 91.31 356 SER B CA 1
ATOM 8588 C C . SER B 1 356 ? 24.5 -7.727 -24.953 1 91.31 356 SER B C 1
ATOM 8590 O O . SER B 1 356 ? 23.312 -7.828 -24.672 1 91.31 356 SER B O 1
ATOM 8592 N N . ASP B 1 357 ? 25.109 -6.562 -25.016 1 86.31 357 ASP B N 1
ATOM 8593 C CA . ASP B 1 357 ? 24.516 -5.301 -24.578 1 86.31 357 ASP B CA 1
ATOM 8594 C C . ASP B 1 357 ? 23.406 -4.863 -25.531 1 86.31 357 ASP B C 1
ATOM 8596 O O . ASP B 1 357 ? 22.5 -4.109 -25.125 1 86.31 357 ASP B O 1
ATOM 8600 N N . PHE B 1 358 ? 23.453 -5.422 -26.703 1 89.62 358 PHE B N 1
ATOM 8601 C CA . PHE B 1 358 ? 22.484 -4.949 -27.688 1 89.62 358 PHE B CA 1
ATOM 8602 C C . PHE B 1 358 ? 21.156 -5.668 -27.516 1 89.62 358 PHE B C 1
ATOM 8604 O O . PHE B 1 358 ? 20.125 -5.195 -28 1 89.62 358 PHE B O 1
ATOM 8611 N N . LEU B 1 359 ? 21.156 -6.754 -26.891 1 91.06 359 LEU B N 1
ATOM 8612 C CA . LEU B 1 359 ? 19.953 -7.594 -26.828 1 91.06 359 LEU B CA 1
ATOM 8613 C C . LEU B 1 359 ? 18.859 -6.91 -26.031 1 91.06 359 LEU B C 1
ATOM 8615 O O . LEU B 1 359 ? 17.688 -6.969 -26.406 1 91.06 359 LEU B O 1
ATOM 8619 N N . TYR B 1 360 ? 19.234 -6.277 -25.016 1 87.31 360 TYR B N 1
ATOM 8620 C CA . TYR B 1 360 ? 18.266 -5.66 -24.125 1 87.31 360 TYR B CA 1
ATOM 8621 C C . TYR B 1 360 ? 17.531 -4.523 -24.828 1 87.31 360 TYR B C 1
ATOM 8623 O O . TYR B 1 360 ? 16.297 -4.504 -24.859 1 87.31 360 TYR B O 1
ATOM 8631 N N . PRO B 1 361 ? 18.234 -3.576 -25.438 1 86.81 361 PRO B N 1
ATOM 8632 C CA . PRO B 1 361 ? 17.531 -2.512 -26.156 1 86.81 361 PRO B CA 1
ATOM 8633 C C . PRO B 1 361 ? 16.656 -3.043 -27.297 1 86.81 361 PRO B C 1
ATOM 8635 O O . PRO B 1 361 ? 15.602 -2.479 -27.578 1 86.81 361 PRO B O 1
ATOM 8638 N N . ILE B 1 362 ? 17.047 -4.051 -27.844 1 90.75 362 ILE B N 1
ATOM 8639 C CA . ILE B 1 362 ? 16.312 -4.641 -28.969 1 90.75 362 ILE B CA 1
ATOM 8640 C C . ILE B 1 362 ? 14.969 -5.168 -28.469 1 90.75 362 ILE B C 1
ATOM 8642 O O . ILE B 1 362 ? 13.922 -4.898 -29.078 1 90.75 362 ILE B O 1
ATOM 8646 N N . VAL B 1 363 ? 14.992 -5.863 -27.391 1 89.94 363 VAL B N 1
ATOM 8647 C CA . VAL B 1 363 ? 13.781 -6.496 -26.891 1 89.94 363 VAL B CA 1
ATOM 8648 C C . VAL B 1 363 ? 12.812 -5.426 -26.391 1 89.94 363 VAL B C 1
ATOM 8650 O O . VAL B 1 363 ? 11.594 -5.566 -26.531 1 89.94 363 VAL B O 1
ATOM 8653 N N . VAL B 1 364 ? 13.336 -4.414 -25.797 1 84.31 364 VAL B N 1
ATOM 8654 C CA . VAL B 1 364 ? 12.508 -3.311 -25.344 1 84.31 364 VAL B CA 1
ATOM 8655 C C . VAL B 1 364 ? 11.797 -2.662 -26.531 1 84.31 364 VAL B C 1
ATOM 8657 O O . VAL B 1 364 ? 10.594 -2.387 -26.469 1 84.31 364 VAL B O 1
ATOM 8660 N N . ALA B 1 365 ? 12.555 -2.408 -27.562 1 86.94 365 ALA B N 1
ATOM 8661 C CA . ALA B 1 365 ? 11.984 -1.804 -28.766 1 86.94 365 ALA B CA 1
ATOM 8662 C C . ALA B 1 365 ? 10.914 -2.703 -29.359 1 86.94 365 ALA B C 1
ATOM 8664 O O . ALA B 1 365 ? 9.852 -2.227 -29.781 1 86.94 365 ALA B O 1
ATOM 8665 N N . VAL B 1 366 ? 11.188 -3.959 -29.422 1 91.94 366 VAL B N 1
ATOM 8666 C CA . VAL B 1 366 ? 10.25 -4.93 -29.969 1 91.94 366 VAL B CA 1
ATOM 8667 C C . VAL B 1 366 ? 8.969 -4.938 -29.141 1 91.94 366 VAL B C 1
ATOM 8669 O O . VAL B 1 366 ? 7.867 -5.004 -29.688 1 91.94 366 VAL B O 1
ATOM 8672 N N . SER B 1 367 ? 9.109 -4.895 -27.828 1 88.5 367 SER B N 1
ATOM 8673 C CA . SER B 1 367 ? 7.965 -4.914 -26.922 1 88.5 367 SER B CA 1
ATOM 8674 C C . SER B 1 367 ? 7.082 -3.688 -27.125 1 88.5 367 SER B C 1
ATOM 8676 O O . SER B 1 367 ? 5.855 -3.795 -27.125 1 88.5 367 SER B O 1
ATOM 8678 N N . VAL B 1 368 ? 7.688 -2.553 -27.344 1 81.12 368 VAL B N 1
ATOM 8679 C CA . VAL B 1 368 ? 6.949 -1.31 -27.547 1 81.12 368 VAL B CA 1
ATOM 8680 C C . VAL B 1 368 ? 6.145 -1.39 -28.844 1 81.12 368 VAL B C 1
ATOM 8682 O O . VAL B 1 368 ? 4.961 -1.044 -28.875 1 81.12 368 VAL B O 1
ATOM 8685 N N . ILE B 1 369 ? 6.781 -1.865 -29.844 1 87.06 369 ILE B N 1
ATOM 8686 C CA . ILE B 1 369 ? 6.145 -1.928 -31.141 1 87.06 369 ILE B CA 1
ATOM 8687 C C . ILE B 1 369 ? 5.012 -2.951 -31.125 1 87.06 369 ILE B C 1
ATOM 8689 O O . ILE B 1 369 ? 3.908 -2.678 -31.609 1 87.06 369 ILE B O 1
ATOM 8693 N N . THR B 1 370 ? 5.27 -4.055 -30.578 1 90.94 370 THR B N 1
ATOM 8694 C CA . THR B 1 370 ? 4.262 -5.113 -30.562 1 90.94 370 THR B CA 1
ATOM 8695 C C . THR B 1 370 ? 3.078 -4.719 -29.672 1 90.94 370 THR B C 1
ATOM 8697 O O . THR B 1 370 ? 1.934 -5.062 -29.984 1 90.94 370 THR B O 1
ATOM 8700 N N . THR B 1 371 ? 3.307 -4.031 -28.625 1 83.5 371 THR B N 1
ATOM 8701 C CA . THR B 1 371 ? 2.236 -3.559 -27.75 1 83.5 371 THR B CA 1
ATOM 8702 C C . THR B 1 371 ? 1.321 -2.592 -28.484 1 83.5 371 THR B C 1
ATOM 8704 O O . THR B 1 371 ? 0.096 -2.674 -28.375 1 83.5 371 THR B O 1
ATOM 8707 N N . PHE B 1 372 ? 1.912 -1.774 -29.266 1 81.12 372 PHE B N 1
ATOM 8708 C CA . PHE B 1 372 ? 1.15 -0.796 -30.031 1 81.12 372 PHE B CA 1
ATOM 8709 C C . PHE B 1 372 ? 0.3 -1.484 -31.094 1 81.12 372 PHE B C 1
ATOM 8711 O O . PHE B 1 372 ? -0.793 -1.016 -31.422 1 81.12 372 PHE B O 1
ATOM 8718 N N . LEU B 1 373 ? 0.715 -2.539 -31.578 1 87.62 373 LEU B N 1
ATOM 8719 C CA . LEU B 1 373 ? 0.044 -3.213 -32.688 1 87.62 373 LEU B CA 1
ATOM 8720 C C . LEU B 1 373 ? -0.97 -4.227 -32.156 1 87.62 373 LEU B C 1
ATOM 8722 O O . LEU B 1 373 ? -1.775 -4.754 -32.938 1 87.62 373 LEU B O 1
ATOM 8726 N N . THR B 1 374 ? -0.996 -4.473 -30.922 1 88.12 374 THR B N 1
ATOM 8727 C CA . THR B 1 374 ? -1.796 -5.539 -30.328 1 88.12 374 THR B CA 1
ATOM 8728 C C . THR B 1 374 ? -3.281 -5.312 -30.594 1 88.12 374 THR B C 1
ATOM 8730 O O . THR B 1 374 ? -3.986 -6.223 -31.031 1 88.12 374 THR B O 1
ATOM 8733 N N . PRO B 1 375 ? -3.873 -4.078 -30.406 1 85.56 375 PRO B N 1
ATOM 8734 C CA . PRO B 1 375 ? -5.305 -3.895 -30.656 1 85.56 375 PRO B CA 1
ATOM 8735 C C . PRO B 1 375 ? -5.676 -4.137 -32.125 1 85.56 375 PRO B C 1
ATOM 8737 O O . PRO B 1 375 ? -6.758 -4.652 -32.406 1 85.56 375 PRO B O 1
ATOM 8740 N N . TYR B 1 376 ? -4.801 -3.832 -32.938 1 89.12 376 TYR B N 1
ATOM 8741 C CA . TYR B 1 376 ? -5.051 -4.027 -34.375 1 89.12 376 TYR B CA 1
ATOM 8742 C C . TYR B 1 376 ? -5.027 -5.508 -34.719 1 89.12 376 TYR B C 1
ATOM 8744 O O . TYR B 1 376 ? -5.809 -5.961 -35.562 1 89.12 376 TYR B O 1
ATOM 8752 N N . MET B 1 377 ? -4.184 -6.164 -34.094 1 92.62 377 MET B N 1
ATOM 8753 C CA . MET B 1 377 ? -4.105 -7.598 -34.344 1 92.62 377 MET B CA 1
ATOM 8754 C C . MET B 1 377 ? -5.344 -8.312 -33.812 1 92.62 377 MET B C 1
ATOM 8756 O O . MET B 1 377 ? -5.844 -9.25 -34.469 1 92.62 377 MET B O 1
ATOM 8760 N N . ILE B 1 378 ? -5.859 -7.949 -32.719 1 91.25 378 ILE B N 1
ATOM 8761 C CA . ILE B 1 378 ? -7.055 -8.555 -32.156 1 91.25 378 ILE B CA 1
ATOM 8762 C C . ILE B 1 378 ? -8.25 -8.328 -33.062 1 91.25 378 ILE B C 1
ATOM 8764 O O . ILE B 1 378 ? -9.047 -9.242 -33.281 1 91.25 378 ILE B O 1
ATOM 8768 N N . ARG B 1 379 ? -8.297 -7.215 -33.688 1 89.56 379 ARG B N 1
ATOM 8769 C CA . ARG B 1 379 ? -9.391 -6.895 -34.594 1 89.56 379 ARG B CA 1
ATOM 8770 C C . ARG B 1 379 ? -9.258 -7.66 -35.906 1 89.56 379 ARG B C 1
ATOM 8772 O O . ARG B 1 379 ? -10.258 -8 -36.531 1 89.56 379 ARG B O 1
ATOM 8779 N N . LEU B 1 380 ? -8.055 -7.871 -36.219 1 92.56 380 LEU B N 1
ATOM 8780 C CA . LEU B 1 380 ? -7.785 -8.547 -37.469 1 92.56 380 LEU B CA 1
ATOM 8781 C C . LEU B 1 380 ? -8.109 -10.031 -37.375 1 92.56 380 LEU B C 1
ATOM 8783 O O . LEU B 1 380 ? -8.211 -10.719 -38.406 1 92.56 380 LEU B O 1
ATOM 8787 N N . ALA B 1 381 ? -8.336 -10.539 -36.219 1 92.25 381 ALA B N 1
ATOM 8788 C CA . ALA B 1 381 ? -8.578 -11.969 -36 1 92.25 381 ALA B CA 1
ATOM 8789 C C . ALA B 1 381 ? -9.828 -12.43 -36.75 1 92.25 381 ALA B C 1
ATOM 8791 O O . ALA B 1 381 ? -9.828 -13.5 -37.344 1 92.25 381 ALA B O 1
ATOM 8792 N N . GLU B 1 382 ? -10.875 -11.664 -36.719 1 88.38 382 GLU B N 1
ATOM 8793 C CA . GLU B 1 382 ? -12.148 -12.062 -37.312 1 88.38 382 GLU B CA 1
ATOM 8794 C C . GLU B 1 382 ? -12.078 -12.055 -38.844 1 88.38 382 GLU B C 1
ATOM 8796 O O . GLU B 1 382 ? -12.438 -13.039 -39.5 1 88.38 382 GLU B O 1
ATOM 8801 N N . PRO B 1 383 ? -11.586 -10.984 -39.406 1 91.19 383 PRO B N 1
ATOM 8802 C CA . PRO B 1 383 ? -11.461 -11.023 -40.875 1 91.19 383 PRO B CA 1
ATOM 8803 C C . PRO B 1 383 ? -10.477 -12.078 -41.375 1 91.19 383 PRO B C 1
ATOM 8805 O O . PRO B 1 383 ? -10.68 -12.688 -42.406 1 91.19 383 PRO B O 1
ATOM 8808 N N . ALA B 1 384 ? -9.492 -12.273 -40.656 1 92.38 384 ALA B N 1
ATOM 8809 C CA . ALA B 1 384 ? -8.5 -13.281 -41.031 1 92.38 384 ALA B CA 1
ATOM 8810 C C . ALA B 1 384 ? -9.094 -14.688 -40.938 1 92.38 384 ALA B C 1
ATOM 8812 O O . ALA B 1 384 ? -8.789 -15.547 -41.75 1 92.38 384 ALA B O 1
ATOM 8813 N N . SER B 1 385 ? -9.828 -14.938 -39.938 1 90.31 385 SER B N 1
ATOM 8814 C CA . SER B 1 385 ? -10.484 -16.234 -39.781 1 90.31 385 SER B CA 1
ATOM 8815 C C . SER B 1 385 ? -11.422 -16.516 -40.938 1 90.31 385 SER B C 1
ATOM 8817 O O . SER B 1 385 ? -11.477 -17.641 -41.438 1 90.31 385 SER B O 1
ATOM 8819 N N . SER B 1 386 ? -12.156 -15.531 -41.344 1 88.06 386 SER B N 1
ATOM 8820 C CA . SER B 1 386 ? -13.07 -15.688 -42.469 1 88.06 386 SER B CA 1
ATOM 8821 C C . SER B 1 386 ? -12.305 -15.93 -43.75 1 88.06 386 SER B C 1
ATOM 8823 O O . SER B 1 386 ? -12.758 -16.703 -44.625 1 88.06 386 SER B O 1
ATOM 8825 N N . PHE B 1 387 ? -11.258 -15.281 -43.812 1 91.12 387 PHE B N 1
ATOM 8826 C CA . PHE B 1 387 ? -10.422 -15.445 -45 1 91.12 387 PHE B CA 1
ATOM 8827 C C . PHE B 1 387 ? -9.859 -16.859 -45.094 1 91.12 387 PHE B C 1
ATOM 8829 O O . PHE B 1 387 ? -9.859 -17.484 -46.156 1 91.12 387 PHE B O 1
ATOM 8836 N N . VAL B 1 388 ? -9.344 -17.359 -44.031 1 89.75 388 VAL B N 1
ATOM 8837 C CA . VAL B 1 388 ? -8.75 -18.688 -43.969 1 89.75 388 VAL B CA 1
ATOM 8838 C C . VAL B 1 388 ? -9.836 -19.734 -44.188 1 89.75 388 VAL B C 1
ATOM 8840 O O . VAL B 1 388 ? -9.609 -20.75 -44.875 1 89.75 388 VAL B O 1
ATOM 8843 N N . ASP B 1 389 ? -10.953 -19.516 -43.594 1 83.88 389 ASP B N 1
ATOM 8844 C CA . ASP B 1 389 ? -12.062 -20.453 -43.75 1 83.88 389 ASP B CA 1
ATOM 8845 C C . ASP B 1 389 ? -12.516 -20.531 -45.219 1 83.88 389 ASP B C 1
ATOM 8847 O O . ASP B 1 389 ? -12.922 -21.594 -45.688 1 83.88 389 ASP B O 1
ATOM 8851 N N . ALA B 1 390 ? -12.391 -19.438 -45.875 1 84 390 ALA B N 1
ATOM 8852 C CA . ALA B 1 390 ? -12.844 -19.375 -47.281 1 84 390 ALA B CA 1
ATOM 8853 C C . ALA B 1 390 ? -11.844 -20.031 -48.219 1 84 390 ALA B C 1
ATOM 8855 O O . ALA B 1 390 ? -12.219 -20.562 -49.25 1 84 390 ALA B O 1
ATOM 8856 N N . HIS B 1 391 ? -10.594 -20.016 -47.875 1 87.19 391 HIS B N 1
ATOM 8857 C CA . HIS B 1 391 ? -9.57 -20.5 -48.781 1 87.19 391 HIS B CA 1
ATOM 8858 C C . HIS B 1 391 ? -9.062 -21.875 -48.375 1 87.19 391 HIS B C 1
ATOM 8860 O O . HIS B 1 391 ? -8.266 -22.484 -49.094 1 87.19 391 HIS B O 1
ATOM 8866 N N . LEU B 1 392 ? -9.453 -22.297 -47.312 1 83.06 392 LEU B N 1
ATOM 8867 C CA . LEU B 1 392 ? -9.039 -23.625 -46.875 1 83.06 392 LEU B CA 1
ATOM 8868 C C . LEU B 1 392 ? -9.75 -24.703 -47.688 1 83.06 392 LEU B C 1
ATOM 8870 O O . LEU B 1 392 ? -10.961 -24.641 -47.875 1 83.06 392 LEU B O 1
ATOM 8874 N N . PRO B 1 393 ? -8.93 -25.562 -48.188 1 81.44 393 PRO B N 1
ATOM 8875 C CA . PRO B 1 393 ? -9.555 -26.672 -48.906 1 81.44 393 PRO B CA 1
ATOM 8876 C C . PRO B 1 393 ? -10.562 -27.438 -48.062 1 81.44 393 PRO B C 1
ATOM 8878 O O . PRO B 1 393 ? -10.438 -27.469 -46.844 1 81.44 393 PRO B O 1
ATOM 8881 N N . ALA B 1 394 ? -11.516 -27.969 -48.656 1 78.31 394 ALA B N 1
ATOM 8882 C CA . ALA B 1 394 ? -12.633 -28.656 -48 1 78.31 394 ALA B CA 1
ATOM 8883 C C . ALA B 1 394 ? -12.148 -29.828 -47.156 1 78.31 394 ALA B C 1
ATOM 8885 O O . ALA B 1 394 ? -12.695 -30.094 -46.094 1 78.31 394 ALA B O 1
ATOM 8886 N N . SER B 1 395 ? -11.086 -30.438 -47.625 1 78.56 395 SER B N 1
ATOM 8887 C CA . SER B 1 395 ? -10.57 -31.594 -46.875 1 78.56 395 SER B CA 1
ATOM 8888 C C . SER B 1 395 ? -10.023 -31.188 -45.531 1 78.56 395 SER B C 1
ATOM 8890 O O . SER B 1 395 ? -10.234 -31.875 -44.531 1 78.56 395 SER B O 1
ATOM 8892 N N . TRP B 1 396 ? -9.398 -30.047 -45.5 1 78.38 396 TRP B N 1
ATOM 8893 C CA . TRP B 1 396 ? -8.789 -29.578 -44.281 1 78.38 396 TRP B CA 1
ATOM 8894 C C . TRP B 1 396 ? -9.852 -29.016 -43.312 1 78.38 396 TRP B C 1
ATOM 8896 O O . TRP B 1 396 ? -9.758 -29.188 -42.094 1 78.38 396 TRP B O 1
ATOM 8906 N N . ARG B 1 397 ? -10.812 -28.453 -43.875 1 79.94 397 ARG B N 1
ATOM 8907 C CA . ARG B 1 397 ? -11.906 -27.922 -43.062 1 79.94 397 ARG B CA 1
ATOM 8908 C C . ARG B 1 397 ? -12.641 -29.031 -42.344 1 79.94 397 ARG B C 1
ATOM 8910 O O . ARG B 1 397 ? -12.977 -28.891 -41.156 1 79.94 397 ARG B O 1
ATOM 8917 N N . LYS B 1 398 ? -12.828 -30.094 -43.062 1 72 398 LYS B N 1
ATOM 8918 C CA . LYS B 1 398 ? -13.516 -31.234 -42.469 1 72 398 LYS B CA 1
ATOM 8919 C C . LYS B 1 398 ? -12.664 -31.875 -41.375 1 72 398 LYS B C 1
ATOM 8921 O O . LYS B 1 398 ? -13.195 -32.312 -40.375 1 72 398 LYS B O 1
ATOM 8926 N N . PHE B 1 399 ? -11.445 -31.891 -41.719 1 73.94 399 PHE B N 1
ATOM 8927 C CA . PHE B 1 399 ? -10.531 -32.469 -40.75 1 73.94 399 PHE B CA 1
ATOM 8928 C C . PHE B 1 399 ? -10.523 -31.672 -39.469 1 73.94 399 PHE B C 1
ATOM 8930 O O . PHE B 1 399 ? -10.586 -32.25 -38.375 1 73.94 399 PHE B O 1
ATOM 8937 N N . LEU B 1 400 ? -10.5 -30.391 -39.562 1 75.38 400 LEU B N 1
ATOM 8938 C CA . LEU B 1 400 ? -10.43 -29.5 -38.406 1 75.38 400 LEU B CA 1
ATOM 8939 C C . LEU B 1 400 ? -11.734 -29.547 -37.625 1 75.38 400 LEU B C 1
ATOM 8941 O O . LEU B 1 400 ? -11.711 -29.5 -36.406 1 75.38 400 LEU B O 1
ATOM 8945 N N . MET B 1 401 ? -12.797 -29.719 -38.344 1 68.88 401 MET B N 1
ATOM 8946 C CA . MET B 1 401 ? -14.094 -29.797 -37.656 1 68.88 401 MET B CA 1
ATOM 8947 C C . MET B 1 401 ? -14.25 -31.125 -36.906 1 68.88 401 MET B C 1
ATOM 8949 O O . MET B 1 401 ? -14.805 -31.156 -35.812 1 68.88 401 MET B O 1
ATOM 8953 N N . ARG B 1 402 ? -13.695 -32.125 -37.531 1 62.12 402 ARG B N 1
ATOM 8954 C CA . ARG B 1 402 ? -13.758 -33.438 -36.875 1 62.12 402 ARG B CA 1
ATOM 8955 C C . ARG B 1 402 ? -12.859 -33.469 -35.656 1 62.12 402 ARG B C 1
ATOM 8957 O O . ARG B 1 402 ? -13.219 -34.062 -34.625 1 62.12 402 ARG B O 1
ATOM 8964 N N . TYR B 1 403 ? -11.742 -32.906 -35.844 1 64.12 403 TYR B N 1
ATOM 8965 C CA . TYR B 1 403 ? -10.789 -32.875 -34.75 1 64.12 403 TYR B CA 1
ATOM 8966 C C . TYR B 1 403 ? -11.344 -32.094 -33.562 1 64.12 403 TYR B C 1
ATOM 8968 O O . TYR B 1 403 ? -11.172 -32.5 -32.406 1 64.12 403 TYR B O 1
ATOM 8976 N N . SER B 1 404 ? -12.023 -31.125 -33.781 1 63.59 404 SER B N 1
ATOM 8977 C CA . SER B 1 404 ? -12.586 -30.281 -32.75 1 63.59 404 SER B CA 1
ATOM 8978 C C . SER B 1 404 ? -13.75 -30.984 -32.031 1 63.59 404 SER B C 1
ATOM 8980 O O . SER B 1 404 ? -13.922 -30.844 -30.828 1 63.59 404 SER B O 1
ATOM 8982 N N . SER B 1 405 ? -14.578 -31.719 -32.75 1 53.75 405 SER B N 1
ATOM 8983 C CA . SER B 1 405 ? -15.734 -32.438 -32.188 1 53.75 405 SER B CA 1
ATOM 8984 C C . SER B 1 405 ? -15.312 -33.688 -31.438 1 53.75 405 SER B C 1
ATOM 8986 O O . SER B 1 405 ? -15.938 -34.062 -30.453 1 53.75 405 SER B O 1
ATOM 8988 N N . GLY B 1 406 ? -14.336 -34.375 -31.812 1 50.09 406 GLY B N 1
ATOM 8989 C CA . GLY B 1 406 ? -13.891 -35.625 -31.203 1 50.09 406 GLY B CA 1
ATOM 8990 C C . GLY B 1 406 ? -13.156 -35.406 -29.906 1 50.09 406 GLY B C 1
ATOM 8991 O O . GLY B 1 406 ? -13.172 -36.281 -29.031 1 50.09 406 GLY B O 1
ATOM 8992 N N . SER B 1 407 ? -12.445 -34.531 -29.734 1 48.56 407 SER B N 1
ATOM 8993 C CA . SER B 1 407 ? -11.602 -34.281 -28.562 1 48.56 407 SER B CA 1
ATOM 8994 C C . SER B 1 407 ? -12.438 -34.156 -27.297 1 48.56 407 SER B C 1
ATOM 8996 O O . SER B 1 407 ? -11.945 -34.406 -26.203 1 48.56 407 SER B O 1
ATOM 8998 N N . GLN B 1 408 ? -13.711 -33.906 -27.359 1 43.5 408 GLN B N 1
ATOM 8999 C CA . GLN B 1 408 ? -14.555 -33.875 -26.172 1 43.5 408 GLN B CA 1
ATOM 9000 C C . GLN B 1 408 ? -14.812 -35.281 -25.641 1 43.5 408 GLN B C 1
ATOM 9002 O O . GLN B 1 408 ? -14.953 -35.469 -24.422 1 43.5 408 GLN B O 1
ATOM 9007 N N . THR B 1 409 ? -14.938 -36.312 -26.422 1 39.47 409 THR B N 1
ATOM 9008 C CA . THR B 1 409 ? -15.344 -37.656 -26 1 39.47 409 THR B CA 1
ATOM 9009 C C . THR B 1 409 ? -14.164 -38.406 -25.391 1 39.47 409 THR B C 1
ATOM 9011 O O . THR B 1 409 ? -14.352 -39.344 -24.609 1 39.47 409 THR B O 1
ATOM 9014 N N . VAL B 1 410 ? -13.078 -38.312 -25.844 1 40.28 410 VAL B N 1
ATOM 9015 C CA . VAL B 1 410 ? -11.992 -39.25 -25.516 1 40.28 410 VAL B CA 1
ATOM 9016 C C . VAL B 1 410 ? -11.523 -39 -24.078 1 40.28 410 VAL B C 1
ATOM 9018 O O . VAL B 1 410 ? -10.734 -39.781 -23.531 1 40.28 410 VAL B O 1
ATOM 9021 N N . LEU B 1 411 ? -11.875 -37.969 -23.516 1 40.38 411 LEU B N 1
ATOM 9022 C CA . LEU B 1 411 ? -11.289 -37.719 -22.203 1 40.38 411 LEU B CA 1
ATOM 9023 C C . LEU B 1 411 ? -11.758 -38.75 -21.188 1 40.38 411 LEU B C 1
ATOM 9025 O O . LEU B 1 411 ? -11.281 -38.781 -20.047 1 40.38 411 LEU B O 1
ATOM 9029 N N . ASN B 1 412 ? -12.805 -39.562 -21.547 1 38.16 412 ASN B N 1
ATOM 9030 C CA . ASN B 1 412 ? -13.391 -40.25 -20.422 1 38.16 412 ASN B CA 1
ATOM 9031 C C . ASN B 1 412 ? -12.68 -41.594 -20.172 1 38.16 412 ASN B C 1
ATOM 9033 O O . ASN B 1 412 ? -13.078 -42.344 -19.297 1 38.16 412 ASN B O 1
ATOM 9037 N N . HIS B 1 413 ? -12.039 -42.125 -21.062 1 42.28 413 HIS B N 1
ATOM 9038 C CA . HIS B 1 413 ? -11.625 -43.438 -20.578 1 42.28 413 HIS B CA 1
ATOM 9039 C C . HIS B 1 413 ? -10.438 -43.312 -19.625 1 42.28 413 HIS B C 1
ATOM 9041 O O . HIS B 1 413 ? -9.289 -43.219 -20.062 1 42.28 413 HIS B O 1
ATOM 9047 N N . GLU B 1 414 ? -10.609 -42.938 -18.562 1 53.38 414 GLU B N 1
ATOM 9048 C CA . GLU B 1 414 ? -9.578 -42.781 -17.531 1 53.38 414 GLU B CA 1
ATOM 9049 C C . GLU B 1 414 ? -8.922 -44.125 -17.203 1 53.38 414 GLU B C 1
ATOM 9051 O O . GLU B 1 414 ? -9.586 -45.031 -16.734 1 53.38 414 GLU B O 1
ATOM 9056 N N . ASN B 1 415 ? -7.801 -44.594 -17.875 1 65.31 415 ASN B N 1
ATOM 9057 C CA . ASN B 1 415 ? -6.988 -45.75 -17.5 1 65.31 415 ASN B CA 1
ATOM 9058 C C . ASN B 1 415 ? -6.656 -45.719 -16.016 1 65.31 415 ASN B C 1
ATOM 9060 O O . ASN B 1 415 ? -5.977 -44.812 -15.523 1 65.31 415 ASN B O 1
ATOM 9064 N N . LEU B 1 416 ? -7.363 -46.594 -15.25 1 75 416 LEU B N 1
ATOM 9065 C CA . LEU B 1 416 ? -7.211 -46.75 -13.805 1 75 416 LEU B CA 1
ATOM 9066 C C . LEU B 1 416 ? -5.742 -46.938 -13.43 1 75 416 LEU B C 1
ATOM 9068 O O . LEU B 1 416 ? -5.297 -46.438 -12.398 1 75 416 LEU B O 1
ATOM 9072 N N . TRP B 1 417 ? -4.957 -47.625 -14.32 1 79.06 417 TRP B N 1
ATOM 9073 C CA . TRP B 1 417 ? -3.533 -47.812 -14.078 1 79.06 417 TRP B CA 1
ATOM 9074 C C . TRP B 1 417 ? -2.783 -46.5 -14.086 1 79.06 417 TRP B C 1
ATOM 9076 O O . TRP B 1 417 ? -1.941 -46.25 -13.219 1 79.06 417 TRP B O 1
ATOM 9086 N N . LYS B 1 418 ? -3.094 -45.812 -15.047 1 78.56 418 LYS B N 1
ATOM 9087 C CA . LYS B 1 418 ? -2.42 -44.531 -15.164 1 78.56 418 LYS B CA 1
ATOM 9088 C C . LYS B 1 418 ? -2.73 -43.625 -13.961 1 78.56 418 LYS B C 1
ATOM 9090 O O . LYS B 1 418 ? -1.836 -42.969 -13.414 1 78.56 418 LYS B O 1
ATOM 9095 N N . LYS B 1 419 ? -3.934 -43.656 -13.562 1 80.75 419 LYS B N 1
ATOM 9096 C CA . LYS B 1 419 ? -4.332 -42.844 -12.414 1 80.75 419 LYS B CA 1
ATOM 9097 C C . LYS B 1 419 ? -3.625 -43.312 -11.148 1 80.75 419 LYS B C 1
ATOM 9099 O O . LYS B 1 419 ? -3.152 -42.5 -10.352 1 80.75 419 LYS B O 1
ATOM 9104 N N . LEU B 1 420 ? -3.559 -44.594 -11.008 1 84.75 420 LEU B N 1
ATOM 9105 C CA . LEU B 1 420 ? -2.949 -45.156 -9.805 1 84.75 420 LEU B CA 1
ATOM 9106 C C . LEU B 1 420 ? -1.443 -44.906 -9.797 1 84.75 420 LEU B C 1
ATOM 9108 O O . LEU B 1 420 ? -0.882 -44.5 -8.789 1 84.75 420 LEU B O 1
ATOM 9112 N N . LEU B 1 421 ? -0.787 -45.156 -10.891 1 84.5 421 LEU B N 1
ATOM 9113 C CA . LEU B 1 421 ? 0.664 -45 -10.969 1 84.5 421 LEU B CA 1
ATOM 9114 C C . LEU B 1 421 ? 1.083 -43.562 -10.797 1 84.5 421 LEU B C 1
ATOM 9116 O O . LEU B 1 421 ? 2.092 -43.25 -10.148 1 84.5 421 LEU B O 1
ATOM 9120 N N . LEU B 1 422 ? 0.306 -42.688 -11.406 1 82.5 422 LEU B N 1
ATOM 9121 C CA . LEU B 1 422 ? 0.625 -41.281 -11.273 1 82.5 422 LEU B CA 1
ATOM 9122 C C . LEU B 1 422 ? 0.472 -40.812 -9.828 1 82.5 422 LEU B C 1
ATOM 9124 O O . LEU B 1 422 ? 1.268 -40 -9.344 1 82.5 422 LEU B O 1
ATOM 9128 N N . ALA B 1 423 ? -0.491 -41.281 -9.234 1 85.38 423 ALA B N 1
ATOM 9129 C CA . ALA B 1 423 ? -0.707 -40.938 -7.836 1 85.38 423 ALA B CA 1
ATOM 9130 C C . ALA B 1 423 ? 0.418 -41.469 -6.953 1 85.38 423 ALA B C 1
ATOM 9132 O O . ALA B 1 423 ? 0.906 -40.75 -6.066 1 85.38 423 ALA B O 1
ATOM 9133 N N . MET B 1 424 ? 0.858 -42.688 -7.242 1 87.38 424 MET B N 1
ATOM 9134 C CA . MET B 1 424 ? 1.91 -43.312 -6.445 1 87.38 424 MET B CA 1
ATOM 9135 C C . MET B 1 424 ? 3.25 -42.625 -6.676 1 87.38 424 MET B C 1
ATOM 9137 O O . MET B 1 424 ? 4.023 -42.438 -5.734 1 87.38 424 MET B O 1
ATOM 9141 N N . VAL B 1 425 ? 3.504 -42.281 -7.883 1 86.44 425 VAL B N 1
ATOM 9142 C CA . VAL B 1 425 ? 4.758 -41.625 -8.211 1 86.44 425 VAL B CA 1
ATOM 9143 C C . VAL B 1 425 ? 4.793 -40.25 -7.555 1 86.44 425 VAL B C 1
ATOM 9145 O O . VAL B 1 425 ? 5.828 -39.844 -7.023 1 86.44 425 VAL B O 1
ATOM 9148 N N . ARG B 1 426 ? 3.709 -39.594 -7.652 1 85.5 426 ARG B N 1
ATOM 9149 C CA . ARG B 1 426 ? 3.633 -38.281 -7.039 1 85.5 426 ARG B CA 1
ATOM 9150 C C . ARG B 1 426 ? 3.914 -38.344 -5.543 1 85.5 426 ARG B C 1
ATOM 9152 O O . ARG B 1 426 ? 4.715 -37.562 -5.016 1 85.5 426 ARG B O 1
ATOM 9159 N N . ILE B 1 427 ? 3.326 -39.219 -4.902 1 87.88 427 ILE B N 1
ATOM 9160 C CA . ILE B 1 427 ? 3.488 -39.375 -3.459 1 87.88 427 ILE B CA 1
ATOM 9161 C C . ILE B 1 427 ? 4.934 -39.75 -3.143 1 87.88 427 ILE B C 1
ATOM 9163 O O . ILE B 1 427 ? 5.539 -39.188 -2.225 1 87.88 427 ILE B O 1
ATOM 9167 N N . THR B 1 428 ? 5.453 -40.656 -3.918 1 89.56 428 THR B N 1
ATOM 9168 C CA . THR B 1 428 ? 6.812 -41.156 -3.689 1 89.56 428 THR B CA 1
ATOM 9169 C C . THR B 1 428 ? 7.828 -40.031 -3.914 1 89.56 428 THR B C 1
ATOM 9171 O O . THR B 1 428 ? 8.758 -39.875 -3.127 1 89.56 428 THR B O 1
ATOM 9174 N N . VAL B 1 429 ? 7.645 -39.281 -4.875 1 87.69 429 VAL B N 1
ATOM 9175 C CA . VAL B 1 429 ? 8.578 -38.219 -5.215 1 87.69 429 VAL B CA 1
ATOM 9176 C C . VAL B 1 429 ? 8.531 -37.125 -4.141 1 87.69 429 VAL B C 1
ATOM 9178 O O . VAL B 1 429 ? 9.57 -36.688 -3.664 1 87.69 429 VAL B O 1
ATOM 9181 N N . VAL B 1 430 ? 7.367 -36.75 -3.768 1 88.12 430 VAL B N 1
ATOM 9182 C CA . VAL B 1 430 ? 7.195 -35.656 -2.803 1 88.12 430 VAL B CA 1
ATOM 9183 C C . VAL B 1 430 ? 7.801 -36.062 -1.461 1 88.12 430 VAL B C 1
ATOM 9185 O O . VAL B 1 430 ? 8.586 -35.312 -0.875 1 88.12 430 VAL B O 1
ATOM 9188 N N . TYR B 1 431 ? 7.48 -37.25 -1.001 1 91.06 431 TYR B N 1
ATOM 9189 C CA . TYR B 1 431 ? 7.961 -37.656 0.31 1 91.06 431 TYR B CA 1
ATOM 9190 C C . TYR B 1 431 ? 9.445 -38 0.266 1 91.06 431 TYR B C 1
ATOM 9192 O O . TYR B 1 431 ? 10.148 -37.875 1.271 1 91.06 431 TYR B O 1
ATOM 9200 N N . SER B 1 432 ? 9.953 -38.375 -0.893 1 91.25 432 SER B N 1
ATOM 9201 C CA . SER B 1 432 ? 11.391 -38.594 -1.049 1 91.25 432 SER B CA 1
ATOM 9202 C C . SER B 1 432 ? 12.156 -37.281 -0.954 1 91.25 432 SER B C 1
ATOM 9204 O O . SER B 1 432 ? 13.219 -37.219 -0.336 1 91.25 432 SER B O 1
ATOM 9206 N N . ILE B 1 433 ? 11.594 -36.312 -1.566 1 89.19 433 ILE B N 1
ATOM 9207 C CA . ILE B 1 433 ? 12.234 -35 -1.556 1 89.19 433 ILE B CA 1
ATOM 9208 C C . ILE B 1 433 ? 12.289 -34.469 -0.128 1 89.19 433 ILE B C 1
ATOM 9210 O O . ILE B 1 433 ? 13.32 -33.969 0.308 1 89.19 433 ILE B O 1
ATOM 9214 N N . VAL B 1 434 ? 11.242 -34.594 0.557 1 90.12 434 VAL B N 1
ATOM 9215 C CA . VAL B 1 434 ? 11.188 -34.156 1.941 1 90.12 434 VAL B CA 1
ATOM 9216 C C . VAL B 1 434 ? 12.188 -34.938 2.783 1 90.12 434 VAL B C 1
ATOM 9218 O O . VAL B 1 434 ? 12.891 -34.375 3.619 1 90.12 434 VAL B O 1
ATOM 9221 N N . SER B 1 435 ? 12.273 -36.25 2.545 1 92.19 435 SER B N 1
ATOM 9222 C CA . SER B 1 435 ? 13.188 -37.094 3.293 1 92.19 435 SER B CA 1
ATOM 9223 C C . SER B 1 435 ? 14.641 -36.75 3 1 92.19 435 SER B C 1
ATOM 9225 O O . SER B 1 435 ? 15.469 -36.688 3.914 1 92.19 435 SER B O 1
ATOM 9227 N N . ILE B 1 436 ? 14.938 -36.5 1.762 1 91.75 436 ILE B N 1
ATOM 9228 C CA . ILE B 1 436 ? 16.281 -36.125 1.367 1 91.75 436 ILE B CA 1
ATOM 9229 C C . ILE B 1 436 ? 16.672 -34.812 2.043 1 91.75 436 ILE B C 1
ATOM 9231 O O . ILE B 1 436 ? 17.812 -34.656 2.51 1 91.75 436 ILE B O 1
ATOM 9235 N N . SER B 1 437 ? 15.75 -33.938 2.035 1 89.62 437 SER B N 1
ATOM 9236 C CA . SER B 1 437 ? 16 -32.625 2.648 1 89.62 437 SER B CA 1
ATOM 9237 C C . SER B 1 437 ? 16.281 -32.781 4.141 1 89.62 437 SER B C 1
ATOM 9239 O O . SER B 1 437 ? 17.188 -32.125 4.672 1 89.62 437 SER B O 1
ATOM 9241 N N . ILE B 1 438 ? 15.5 -33.562 4.828 1 91.25 438 ILE B N 1
ATOM 9242 C CA . ILE B 1 438 ? 15.68 -33.781 6.262 1 91.25 438 ILE B CA 1
ATOM 9243 C C . ILE B 1 438 ? 17.031 -34.438 6.516 1 91.25 438 ILE B C 1
ATOM 9245 O O . ILE B 1 438 ? 17.734 -34.062 7.457 1 91.25 438 ILE B O 1
ATOM 9249 N N . ILE B 1 439 ? 17.422 -35.375 5.691 1 92.12 439 ILE B N 1
ATOM 9250 C CA . ILE B 1 439 ? 18.688 -36.094 5.824 1 92.12 439 ILE B CA 1
ATOM 9251 C C . ILE B 1 439 ? 19.844 -35.094 5.609 1 92.12 439 ILE B C 1
ATOM 9253 O O . ILE B 1 439 ? 20.781 -35.031 6.406 1 92.12 439 ILE B O 1
ATOM 9257 N N . ALA B 1 440 ? 19.734 -34.281 4.574 1 90.06 440 ALA B N 1
ATOM 9258 C CA . ALA B 1 440 ? 20.781 -33.312 4.254 1 90.06 440 ALA B CA 1
ATOM 9259 C C . ALA B 1 440 ? 20.938 -32.281 5.375 1 90.06 440 ALA B C 1
ATOM 9261 O O . ALA B 1 440 ? 22.062 -31.953 5.762 1 90.06 440 ALA B O 1
ATOM 9262 N N . LEU B 1 441 ? 19.828 -31.797 5.879 1 88.81 441 LEU B N 1
ATOM 9263 C CA . LEU B 1 441 ? 19.859 -30.812 6.949 1 88.81 441 LEU B CA 1
ATOM 9264 C C . LEU B 1 441 ? 20.422 -31.406 8.234 1 88.81 441 LEU B C 1
ATOM 9266 O O . LEU B 1 441 ? 21.125 -30.734 8.984 1 88.81 441 LEU B O 1
ATOM 9270 N N . SER B 1 442 ? 20.078 -32.656 8.484 1 90.62 442 SER B N 1
ATOM 9271 C CA . SER B 1 442 ? 20.547 -33.344 9.688 1 90.62 442 SER B CA 1
ATOM 9272 C C . SER B 1 442 ? 22.047 -33.594 9.625 1 90.62 442 SER B C 1
ATOM 9274 O O . SER B 1 442 ? 22.75 -33.438 10.625 1 90.62 442 SER B O 1
ATOM 9276 N N . PHE B 1 443 ? 22.578 -33.969 8.5 1 90.5 443 PHE B N 1
ATOM 9277 C CA . PHE B 1 443 ? 24 -34.219 8.352 1 90.5 443 PHE B CA 1
ATOM 9278 C C . PHE B 1 443 ? 24.797 -32.938 8.445 1 90.5 443 PHE B C 1
ATOM 9280 O O . PHE B 1 443 ? 25.938 -32.938 8.891 1 90.5 443 PHE B O 1
ATOM 9287 N N . ARG B 1 444 ? 24.172 -31.828 8.094 1 88.06 444 ARG B N 1
ATOM 9288 C CA . ARG B 1 444 ? 24.859 -30.531 8.086 1 88.06 444 ARG B CA 1
ATOM 9289 C C . ARG B 1 444 ? 24.812 -29.875 9.461 1 88.06 444 ARG B C 1
ATOM 9291 O O . ARG B 1 444 ? 25.797 -29.25 9.883 1 88.06 444 ARG B O 1
ATOM 9298 N N . PHE B 1 445 ? 23.719 -30.031 10.203 1 88.06 445 PHE B N 1
ATOM 9299 C CA . PHE B 1 445 ? 23.562 -29.25 11.422 1 88.06 445 PHE B CA 1
ATOM 9300 C C . PHE B 1 445 ? 23.5 -30.156 12.648 1 88.06 445 PHE B C 1
ATOM 9302 O O . PHE B 1 445 ? 24.203 -29.922 13.633 1 88.06 445 PHE B O 1
ATOM 9309 N N . VAL B 1 446 ? 22.703 -31.219 12.586 1 89 446 VAL B N 1
ATOM 9310 C CA . VAL B 1 446 ? 22.375 -32 13.766 1 89 446 VAL B CA 1
ATOM 9311 C C . VAL B 1 446 ? 23.547 -32.938 14.094 1 89 446 VAL B C 1
ATOM 9313 O O . VAL B 1 446 ? 23.969 -33.031 15.25 1 89 446 VAL B O 1
ATOM 9316 N N . VAL B 1 447 ? 24.094 -33.656 13.07 1 90 447 VAL B N 1
ATOM 9317 C CA . VAL B 1 447 ? 25.125 -34.656 13.281 1 90 447 VAL B CA 1
ATOM 9318 C C . VAL B 1 447 ? 26.391 -33.969 13.82 1 90 447 VAL B C 1
ATOM 9320 O O . VAL B 1 447 ? 26.984 -34.438 14.797 1 90 447 VAL B O 1
ATOM 9323 N N . PRO B 1 448 ? 26.766 -32.875 13.234 1 90.19 448 PRO B N 1
ATOM 9324 C CA . PRO B 1 448 ? 27.938 -32.188 13.797 1 90.19 448 PRO B CA 1
ATOM 9325 C C . PRO B 1 448 ? 27.703 -31.672 15.211 1 90.19 448 PRO B C 1
ATOM 9327 O O . PRO B 1 448 ? 28.625 -31.641 16.016 1 90.19 448 PRO B O 1
ATOM 9330 N N . PHE B 1 449 ? 26.531 -31.25 15.477 1 90.38 449 PHE B N 1
ATOM 9331 C CA . PHE B 1 449 ? 26.188 -30.812 16.828 1 90.38 449 PHE B CA 1
ATOM 9332 C C . PHE B 1 449 ? 26.375 -31.953 17.828 1 90.38 449 PHE B C 1
ATOM 9334 O O . PHE B 1 449 ? 26.922 -31.75 18.922 1 90.38 449 PHE B O 1
ATOM 9341 N N . PHE B 1 450 ? 26 -33.188 17.453 1 90.38 450 PHE B N 1
ATOM 9342 C CA . PHE B 1 450 ? 26.156 -34.344 18.312 1 90.38 450 PHE B CA 1
ATOM 9343 C C . PHE B 1 450 ? 27.625 -34.75 18.406 1 90.38 450 PHE B C 1
ATOM 9345 O O . PHE B 1 450 ? 28.109 -35.156 19.469 1 90.38 450 PHE B O 1
ATOM 9352 N N . LYS B 1 451 ? 28.328 -34.625 17.344 1 89.62 451 LYS B N 1
ATOM 9353 C CA . LYS B 1 451 ? 29.719 -35.031 17.297 1 89.62 451 LYS B CA 1
ATOM 9354 C C . LYS B 1 451 ? 30.594 -34.094 18.125 1 89.62 451 LYS B C 1
ATOM 9356 O O . LYS B 1 451 ? 31.625 -34.5 18.672 1 89.62 451 LYS B O 1
ATOM 9361 N N . GLU B 1 452 ? 30.141 -32.875 18.203 1 90.19 452 GLU B N 1
ATOM 9362 C CA . GLU B 1 452 ? 30.891 -31.891 18.984 1 90.19 452 GLU B CA 1
ATOM 9363 C C . GLU B 1 452 ? 30.656 -32.094 20.484 1 90.19 452 GLU B C 1
ATOM 9365 O O . GLU B 1 452 ? 31.547 -31.797 21.297 1 90.19 452 GLU B O 1
ATOM 9370 N N . ASN B 1 453 ? 29.516 -32.594 20.906 1 90.56 453 ASN B N 1
ATOM 9371 C CA . ASN B 1 453 ? 29.156 -32.625 22.328 1 90.56 453 ASN B CA 1
ATOM 9372 C C . ASN B 1 453 ? 29.203 -34.062 22.891 1 90.56 453 ASN B C 1
ATOM 9374 O O . ASN B 1 453 ? 29.156 -34.25 24.109 1 90.56 453 ASN B O 1
ATOM 9378 N N . LEU B 1 454 ? 29.266 -35.156 22 1 89.94 454 LEU B N 1
ATOM 9379 C CA . LEU B 1 454 ? 29.219 -36.531 22.453 1 89.94 454 LEU B CA 1
ATOM 9380 C C . LEU B 1 454 ? 30.328 -37.375 21.828 1 89.94 454 LEU B C 1
ATOM 9382 O O . LEU B 1 454 ? 30.906 -36.969 20.812 1 89.94 454 LEU B O 1
ATOM 9386 N N . PRO B 1 455 ? 30.656 -38.531 22.531 1 86.38 455 PRO B N 1
ATOM 9387 C CA . PRO B 1 455 ? 31.641 -39.438 21.906 1 86.38 455 PRO B CA 1
ATOM 9388 C C . PRO B 1 455 ? 31.172 -39.938 20.531 1 86.38 455 PRO B C 1
ATOM 9390 O O . PRO B 1 455 ? 29.984 -39.938 20.234 1 86.38 455 PRO B O 1
ATOM 9393 N N . HIS B 1 456 ? 32.094 -40.406 19.734 1 85.88 456 HIS B N 1
ATOM 9394 C CA . HIS B 1 456 ? 31.875 -40.688 18.312 1 85.88 456 HIS B CA 1
ATOM 9395 C C . HIS B 1 456 ? 30.781 -41.719 18.125 1 85.88 456 HIS B C 1
ATOM 9397 O O . HIS B 1 456 ? 29.906 -41.562 17.281 1 85.88 456 HIS B O 1
ATOM 9403 N N . PHE B 1 457 ? 30.766 -42.844 18.875 1 87.69 457 PHE B N 1
ATOM 9404 C CA . PHE B 1 457 ? 29.797 -43.906 18.688 1 87.69 457 PHE B CA 1
ATOM 9405 C C . PHE B 1 457 ? 28.391 -43.438 19.047 1 87.69 457 PHE B C 1
ATOM 9407 O O . PHE B 1 457 ? 27.438 -43.688 18.297 1 87.69 457 PHE B O 1
ATOM 9414 N N . TRP B 1 458 ? 28.234 -42.75 20.125 1 88.19 458 TRP B N 1
ATOM 9415 C CA . TRP B 1 458 ? 26.938 -42.281 20.578 1 88.19 458 TRP B CA 1
ATOM 9416 C C . TRP B 1 458 ? 26.406 -41.156 19.688 1 88.19 458 TRP B C 1
ATOM 9418 O O . TRP B 1 458 ? 25.203 -41.031 19.469 1 88.19 458 TRP B O 1
ATOM 9428 N N . ALA B 1 459 ? 27.359 -40.344 19.219 1 91.06 459 ALA B N 1
ATOM 9429 C CA . ALA B 1 459 ? 26.969 -39.281 18.328 1 91.06 459 ALA B CA 1
ATOM 9430 C C . ALA B 1 459 ? 26.375 -39.812 17.031 1 91.06 459 ALA B C 1
ATOM 9432 O O . ALA B 1 459 ? 25.359 -39.312 16.547 1 91.06 459 ALA B O 1
ATOM 9433 N N . SER B 1 460 ? 27.031 -40.906 16.562 1 90.31 460 SER B N 1
ATOM 9434 C CA . SER B 1 460 ? 26.562 -41.5 15.328 1 90.31 460 SER B CA 1
ATOM 9435 C C . SER B 1 460 ? 25.25 -42.25 15.539 1 90.31 460 SER B C 1
ATOM 9437 O O . SER B 1 460 ? 24.375 -42.219 14.672 1 90.31 460 SER B O 1
ATOM 9439 N N . LEU B 1 461 ? 25.109 -42.875 16.656 1 90.62 461 LEU B N 1
ATOM 9440 C CA . LEU B 1 461 ? 23.891 -43.625 16.953 1 90.62 461 LEU B CA 1
ATOM 9441 C C . LEU B 1 461 ? 22.719 -42.688 17.141 1 90.62 461 LEU B C 1
ATOM 9443 O O . LEU B 1 461 ? 21.641 -42.875 16.562 1 90.62 461 LEU B O 1
ATOM 9447 N N . LEU B 1 462 ? 22.938 -41.625 17.891 1 91.31 462 LEU B N 1
ATOM 9448 C CA . LEU B 1 462 ? 21.859 -40.656 18.125 1 91.31 462 LEU B CA 1
ATOM 9449 C C . LEU B 1 462 ? 21.516 -39.906 16.844 1 91.31 462 LEU B C 1
ATOM 9451 O O . LEU B 1 462 ? 20.359 -39.562 16.625 1 91.31 462 LEU B O 1
ATOM 9455 N N . GLY B 1 463 ? 22.562 -39.656 16.141 1 91.44 463 GLY B N 1
ATOM 9456 C CA . GLY B 1 463 ? 22.312 -39 14.859 1 91.44 463 GLY B CA 1
ATOM 9457 C C . GLY B 1 463 ? 21.469 -39.875 13.922 1 91.44 463 GLY B C 1
ATOM 9458 O O . GLY B 1 463 ? 20.531 -39.375 13.305 1 91.44 463 GLY B O 1
ATOM 9459 N N . ALA B 1 464 ? 21.797 -41.125 13.844 1 92.12 464 ALA B N 1
ATOM 9460 C CA . ALA B 1 464 ? 21.047 -42.031 12.977 1 92.12 464 ALA B CA 1
ATOM 9461 C C . ALA B 1 464 ? 19.609 -42.188 13.453 1 92.12 464 ALA B C 1
ATOM 9463 O O . ALA B 1 464 ? 18.688 -42.156 12.641 1 92.12 464 ALA B O 1
ATOM 9464 N N . VAL B 1 465 ? 19.422 -42.312 14.719 1 91.19 465 VAL B N 1
ATOM 9465 C CA . VAL B 1 465 ? 18.094 -42.469 15.297 1 91.19 465 VAL B CA 1
ATOM 9466 C C . VAL B 1 465 ? 17.266 -41.219 15.062 1 91.19 465 VAL B C 1
ATOM 9468 O O . VAL B 1 465 ? 16.078 -41.312 14.727 1 91.19 465 VAL B O 1
ATOM 9471 N N . PHE B 1 466 ? 17.875 -40.125 15.281 1 92.19 466 PHE B N 1
ATOM 9472 C CA . PHE B 1 466 ? 17.188 -38.875 15.078 1 92.19 466 PHE B CA 1
ATOM 9473 C C . PHE B 1 466 ? 16.719 -38.719 13.633 1 92.19 466 PHE B C 1
ATOM 9475 O O . PHE B 1 466 ? 15.562 -38.406 13.375 1 92.19 466 PHE B O 1
ATOM 9482 N N . ILE B 1 467 ? 17.594 -39.031 12.688 1 93.44 467 ILE B N 1
ATOM 9483 C CA . ILE B 1 467 ? 17.297 -38.844 11.273 1 93.44 467 ILE B CA 1
ATOM 9484 C C . ILE B 1 467 ? 16.203 -39.844 10.859 1 93.44 467 ILE B C 1
ATOM 9486 O O . ILE B 1 467 ? 15.25 -39.469 10.18 1 93.44 467 ILE B O 1
ATOM 9490 N N . ILE B 1 468 ? 16.359 -41.062 11.289 1 92.44 468 ILE B N 1
ATOM 9491 C CA . ILE B 1 468 ? 15.43 -42.125 10.891 1 92.44 468 ILE B CA 1
ATOM 9492 C C . ILE B 1 468 ? 14.055 -41.844 11.5 1 92.44 468 ILE B C 1
ATOM 9494 O O . ILE B 1 468 ? 13.023 -42.031 10.844 1 92.44 468 ILE B O 1
ATOM 9498 N N . LEU B 1 469 ? 13.992 -41.312 12.688 1 90.5 469 LEU B N 1
ATOM 9499 C CA . LEU B 1 469 ? 12.727 -40.969 13.32 1 90.5 469 LEU B CA 1
ATOM 9500 C C . LEU B 1 469 ? 12.039 -39.812 12.586 1 90.5 469 LEU B C 1
ATOM 9502 O O . LEU B 1 469 ? 10.812 -39.812 12.438 1 90.5 469 LEU B O 1
ATOM 9506 N N . CYS B 1 470 ? 12.789 -38.906 12.164 1 90.94 470 CYS B N 1
ATOM 9507 C CA . CYS B 1 470 ? 12.227 -37.719 11.5 1 90.94 470 CYS B CA 1
ATOM 9508 C C . CYS B 1 470 ? 11.695 -38.094 10.117 1 90.94 470 CYS B C 1
ATOM 9510 O O . CYS B 1 470 ? 10.695 -37.531 9.664 1 90.94 470 CYS B O 1
ATOM 9512 N N . ILE B 1 471 ? 12.352 -39.094 9.453 1 93.19 471 ILE B N 1
ATOM 9513 C CA . ILE B 1 471 ? 11.953 -39.406 8.094 1 93.19 471 ILE B CA 1
ATOM 9514 C C . ILE B 1 471 ? 10.953 -40.562 8.102 1 93.19 471 ILE B C 1
ATOM 9516 O O . ILE B 1 471 ? 10.281 -40.812 7.098 1 93.19 471 ILE B O 1
ATOM 9520 N N . SER B 1 472 ? 10.75 -41.25 9.203 1 92.12 472 SER B N 1
ATOM 9521 C CA . SER B 1 472 ? 9.961 -42.469 9.297 1 92.12 472 SER B CA 1
ATOM 9522 C C . SER B 1 472 ? 8.516 -42.25 8.898 1 92.12 472 SER B C 1
ATOM 9524 O O . SER B 1 472 ? 7.902 -43.062 8.211 1 92.12 472 SER B O 1
ATOM 9526 N N . PRO B 1 473 ? 7.922 -41.125 9.312 1 90.06 473 PRO B N 1
ATOM 9527 C CA . PRO B 1 473 ? 6.535 -40.906 8.883 1 90.06 473 PRO B CA 1
ATOM 9528 C C . PRO B 1 473 ? 6.402 -40.781 7.363 1 90.06 473 PRO B C 1
ATOM 9530 O O . PRO B 1 473 ? 5.406 -41.25 6.789 1 90.06 473 PRO B O 1
ATOM 9533 N N . PHE B 1 474 ? 7.316 -40.281 6.734 1 91.75 474 PHE B N 1
ATOM 9534 C CA . PHE B 1 474 ? 7.281 -40.094 5.289 1 91.75 474 PHE B CA 1
ATOM 9535 C C . PHE B 1 474 ? 7.57 -41.406 4.562 1 91.75 474 PHE B C 1
ATOM 9537 O O . PHE B 1 474 ? 6.973 -41.688 3.521 1 91.75 474 PHE B O 1
ATOM 9544 N N . LEU B 1 475 ? 8.555 -42.156 5.105 1 92.38 475 LEU B N 1
ATOM 9545 C CA . LEU B 1 475 ? 8.852 -43.469 4.512 1 92.38 475 LEU B CA 1
ATOM 9546 C C . LEU B 1 475 ? 7.66 -44.406 4.633 1 92.38 475 LEU B C 1
ATOM 9548 O O . LEU B 1 475 ? 7.387 -45.188 3.721 1 92.38 475 LEU B O 1
ATOM 9552 N N . ARG B 1 476 ? 7.004 -44.281 5.707 1 90.69 476 ARG B N 1
ATOM 9553 C CA . ARG B 1 476 ? 5.809 -45.094 5.859 1 90.69 476 ARG B CA 1
ATOM 9554 C C . ARG B 1 476 ? 4.75 -44.719 4.828 1 90.69 476 ARG B C 1
ATOM 9556 O O . ARG B 1 476 ? 4.062 -45.594 4.285 1 90.69 476 ARG B O 1
ATOM 9563 N N . ALA B 1 477 ? 4.555 -43.5 4.672 1 89.31 477 ALA B N 1
ATOM 9564 C CA . ALA B 1 477 ? 3.584 -43.031 3.688 1 89.31 477 ALA B CA 1
ATOM 9565 C C . ALA B 1 477 ? 3.934 -43.531 2.289 1 89.31 477 ALA B C 1
ATOM 9567 O O . ALA B 1 477 ? 3.047 -43.906 1.514 1 89.31 477 ALA B O 1
ATOM 9568 N N . ILE B 1 478 ? 5.195 -43.594 1.969 1 90.88 478 ILE B N 1
ATOM 9569 C CA . ILE B 1 478 ? 5.645 -44.094 0.671 1 90.88 478 ILE B CA 1
ATOM 9570 C C . ILE B 1 478 ? 5.258 -45.562 0.515 1 90.88 478 ILE B C 1
ATOM 9572 O O . ILE B 1 478 ? 4.77 -45.969 -0.539 1 90.88 478 ILE B O 1
ATOM 9576 N N . MET B 1 479 ? 5.301 -46.312 1.508 1 89.62 479 MET B N 1
ATOM 9577 C CA . MET B 1 479 ? 5.141 -47.781 1.44 1 89.62 479 MET B CA 1
ATOM 9578 C C . MET B 1 479 ? 3.666 -48.156 1.46 1 89.62 479 MET B C 1
ATOM 9580 O O . MET B 1 479 ? 3.25 -49.062 0.745 1 89.62 479 MET B O 1
ATOM 9584 N N . VAL B 1 480 ? 2.881 -47.375 2.191 1 85.69 480 VAL B N 1
ATOM 9585 C CA . VAL B 1 480 ? 1.56 -47.938 2.498 1 85.69 480 VAL B CA 1
ATOM 9586 C C . VAL B 1 480 ? 0.49 -47.125 1.771 1 85.69 480 VAL B C 1
ATOM 9588 O O . VAL B 1 480 ? -0.57 -47.656 1.425 1 85.69 480 VAL B O 1
ATOM 9591 N N . LYS B 1 481 ? 0.715 -45.906 1.45 1 86.06 481 LYS B N 1
ATOM 9592 C CA . LYS B 1 481 ? -0.337 -45.062 0.901 1 86.06 481 LYS B CA 1
ATOM 9593 C C . LYS B 1 481 ? -0.813 -45.594 -0.453 1 86.06 481 LYS B C 1
ATOM 9595 O O . LYS B 1 481 ? -0.001 -45.969 -1.295 1 86.06 481 LYS B O 1
ATOM 9600 N N . LYS B 1 482 ? -2.111 -45.625 -0.699 1 84.44 482 LYS B N 1
ATOM 9601 C CA . LYS B 1 482 ? -2.812 -45.969 -1.934 1 84.44 482 LYS B CA 1
ATOM 9602 C C . LYS B 1 482 ? -2.834 -47.469 -2.152 1 84.44 482 LYS B C 1
ATOM 9604 O O . LYS B 1 482 ? -3.268 -47.938 -3.205 1 84.44 482 LYS B O 1
ATOM 9609 N N . ASN B 1 483 ? -2.254 -48.281 -1.123 1 84.31 483 ASN B N 1
ATOM 9610 C CA . ASN B 1 483 ? -2.295 -49.75 -1.254 1 84.31 483 ASN B CA 1
ATOM 9611 C C . ASN B 1 483 ? -3.711 -50.281 -1.08 1 84.31 483 ASN B C 1
ATOM 9613 O O . ASN B 1 483 ? -4.012 -51.406 -1.504 1 84.31 483 ASN B O 1
ATOM 9617 N N . HIS B 1 484 ? -4.598 -49.375 -0.5 1 77.19 484 HIS B N 1
ATOM 9618 C CA . HIS B 1 484 ? -5.984 -49.781 -0.309 1 77.19 484 HIS B CA 1
ATOM 9619 C C . HIS B 1 484 ? -6.945 -48.812 -0.966 1 77.19 484 HIS B C 1
ATOM 9621 O O . HIS B 1 484 ? -8.094 -48.656 -0.533 1 77.19 484 HIS B O 1
ATOM 9627 N N . SER B 1 485 ? -6.508 -48.188 -1.971 1 84.31 485 SER B N 1
ATOM 9628 C CA . SER B 1 485 ? -7.34 -47.219 -2.689 1 84.31 485 SER B CA 1
ATOM 9629 C C . SER B 1 485 ? -8.336 -47.938 -3.6 1 84.31 485 SER B C 1
ATOM 9631 O O . SER B 1 485 ? -8.195 -49.125 -3.875 1 84.31 485 SER B O 1
ATOM 9633 N N . VAL B 1 486 ? -9.352 -47.25 -3.971 1 77.38 486 VAL B N 1
ATOM 9634 C CA . VAL B 1 486 ? -10.398 -47.781 -4.824 1 77.38 486 VAL B CA 1
ATOM 9635 C C . VAL B 1 486 ? -9.797 -48.25 -6.156 1 77.38 486 VAL B C 1
ATOM 9637 O O . VAL B 1 486 ? -10.164 -49.281 -6.688 1 77.38 486 VAL B O 1
ATOM 9640 N N . GLU B 1 487 ? -8.844 -47.531 -6.586 1 83.25 487 GLU B N 1
ATOM 9641 C CA . GLU B 1 487 ? -8.195 -47.875 -7.848 1 83.25 487 GLU B CA 1
ATOM 9642 C C . GLU B 1 487 ? -7.395 -49.188 -7.723 1 83.25 487 GLU B C 1
ATOM 9644 O O . GLU B 1 487 ? -7.449 -50.031 -8.609 1 83.25 487 GLU B O 1
ATOM 9649 N N . PHE B 1 488 ? -6.652 -49.312 -6.66 1 86.44 488 PHE B N 1
ATOM 9650 C CA . PHE B 1 488 ? -5.832 -50.5 -6.406 1 86.44 488 PHE B CA 1
ATOM 9651 C C . PHE B 1 488 ? -6.695 -51.75 -6.266 1 86.44 488 PHE B C 1
ATOM 9653 O O . PHE B 1 488 ? -6.406 -52.781 -6.867 1 86.44 488 PHE B O 1
ATOM 9660 N N . MET B 1 489 ? -7.82 -51.625 -5.559 1 84.12 489 MET B N 1
ATOM 9661 C CA . MET B 1 489 ? -8.703 -52.75 -5.293 1 84.12 489 MET B CA 1
ATOM 9662 C C . MET B 1 489 ? -9.453 -53.156 -6.555 1 84.12 489 MET B C 1
ATOM 9664 O O . MET B 1 489 ? -9.672 -54.344 -6.789 1 84.12 489 MET B O 1
ATOM 9668 N N . THR B 1 490 ? -9.805 -52.156 -7.297 1 81.31 490 THR B N 1
ATOM 9669 C CA . THR B 1 490 ? -10.5 -52.469 -8.539 1 81.31 490 THR B CA 1
ATOM 9670 C C . THR B 1 490 ? -9.586 -53.188 -9.516 1 81.31 490 THR B C 1
ATOM 9672 O O . THR B 1 490 ? -10 -54.156 -10.164 1 81.31 490 THR B O 1
ATOM 9675 N N . LEU B 1 491 ? -8.391 -52.812 -9.523 1 84.75 491 LEU B N 1
ATOM 9676 C CA . LEU B 1 491 ? -7.426 -53.469 -10.406 1 84.75 491 LEU B CA 1
ATOM 9677 C C . LEU B 1 491 ? -7.062 -54.844 -9.891 1 84.75 491 LEU B C 1
ATOM 9679 O O . LEU B 1 491 ? -6.82 -55.75 -10.688 1 84.75 491 LEU B O 1
ATOM 9683 N N . TRP B 1 492 ? -6.98 -55 -8.555 1 83.06 492 TRP B N 1
ATOM 9684 C CA . TRP B 1 492 ? -6.66 -56.281 -7.918 1 83.06 492 TRP B CA 1
ATOM 9685 C C . TRP B 1 492 ? -7.746 -57.312 -8.195 1 83.06 492 TRP B C 1
ATOM 9687 O O . TRP B 1 492 ? -7.445 -58.5 -8.461 1 83.06 492 TRP B O 1
ATOM 9697 N N . HIS B 1 493 ? -8.969 -56.812 -8.266 1 80.81 493 HIS B N 1
ATOM 9698 C CA . HIS B 1 493 ? -10.094 -57.75 -8.422 1 80.81 493 HIS B CA 1
ATOM 9699 C C . HIS B 1 493 ? -10.453 -57.938 -9.891 1 80.81 493 HIS B C 1
ATOM 9701 O O . HIS B 1 493 ? -11.141 -58.875 -10.25 1 80.81 493 HIS B O 1
ATOM 9707 N N . ASP B 1 494 ? -10.023 -57.062 -10.703 1 77.88 494 ASP B N 1
ATOM 9708 C CA . ASP B 1 494 ? -10.383 -57.125 -12.117 1 77.88 494 ASP B CA 1
ATOM 9709 C C . ASP B 1 494 ? -9.727 -58.312 -12.812 1 77.88 494 ASP B C 1
ATOM 9711 O O . ASP B 1 494 ? -10.391 -59.062 -13.523 1 77.88 494 ASP B O 1
ATOM 9715 N N . ASN B 1 495 ? -8.359 -58.469 -12.781 1 76 495 ASN B N 1
ATOM 9716 C CA . ASN B 1 495 ? -7.637 -59.531 -13.477 1 76 495 ASN B CA 1
ATOM 9717 C C . ASN B 1 495 ? -6.48 -60.062 -12.633 1 76 495 ASN B C 1
ATOM 9719 O O . ASN B 1 495 ? -5.801 -59.312 -11.953 1 76 495 ASN B O 1
ATOM 9723 N N . ARG B 1 496 ? -6.316 -61.344 -12.586 1 76.56 496 ARG B N 1
ATOM 9724 C CA . ARG B 1 496 ? -5.242 -61.969 -11.836 1 76.56 496 ARG B CA 1
ATOM 9725 C C . ARG B 1 496 ? -3.875 -61.531 -12.352 1 76.56 496 ARG B C 1
ATOM 9727 O O . ARG B 1 496 ? -2.896 -61.531 -11.602 1 76.56 496 ARG B O 1
ATOM 9734 N N . ALA B 1 497 ? -3.869 -61.156 -13.602 1 76.75 497 ALA B N 1
ATOM 9735 C CA . ALA B 1 497 ? -2.605 -60.719 -14.188 1 76.75 497 ALA B CA 1
ATOM 9736 C C . ALA B 1 497 ? -2.143 -59.406 -13.578 1 76.75 497 ALA B C 1
ATOM 9738 O O . ALA B 1 497 ? -0.951 -59.094 -13.609 1 76.75 497 ALA B O 1
ATOM 9739 N N . ASN B 1 498 ? -3.041 -58.688 -12.984 1 82.69 498 ASN B N 1
ATOM 9740 C CA . ASN B 1 498 ? -2.727 -57.406 -12.414 1 82.69 498 ASN B CA 1
ATOM 9741 C C . ASN B 1 498 ? -2.107 -57.531 -11.023 1 82.69 498 ASN B C 1
ATOM 9743 O O . ASN B 1 498 ? -1.539 -56.562 -10.508 1 82.69 498 ASN B O 1
ATOM 9747 N N . ARG B 1 499 ? -2.082 -58.688 -10.453 1 81.25 499 ARG B N 1
ATOM 9748 C CA . ARG B 1 499 ? -1.644 -58.844 -9.07 1 81.25 499 ARG B CA 1
ATOM 9749 C C . ARG B 1 499 ? -0.127 -58.75 -8.961 1 81.25 499 ARG B C 1
ATOM 9751 O O . ARG B 1 499 ? 0.388 -58.125 -8.031 1 81.25 499 ARG B O 1
ATOM 9758 N N . ALA B 1 500 ? 0.555 -59.312 -9.914 1 83.06 500 ALA B N 1
ATOM 9759 C CA . ALA B 1 500 ? 2.016 -59.25 -9.867 1 83.06 500 ALA B CA 1
ATOM 9760 C C . ALA B 1 500 ? 2.531 -57.844 -10.016 1 83.06 500 ALA B C 1
ATOM 9762 O O . ALA B 1 500 ? 3.361 -57.375 -9.227 1 83.06 500 ALA B O 1
ATOM 9763 N N . PRO B 1 501 ? 2.049 -57.125 -11.047 1 86 501 PRO B N 1
ATOM 9764 C CA . PRO B 1 501 ? 2.506 -55.75 -11.156 1 86 501 PRO B CA 1
ATOM 9765 C C . PRO B 1 501 ? 2.127 -54.906 -9.938 1 86 501 PRO B C 1
ATOM 9767 O O . PRO B 1 501 ? 2.881 -54.031 -9.539 1 86 501 PRO B O 1
ATOM 9770 N N . LEU B 1 502 ? 1.025 -55.062 -9.359 1 87.69 502 LEU B N 1
ATOM 9771 C CA . LEU B 1 502 ? 0.6 -54.312 -8.18 1 87.69 502 LEU B CA 1
ATOM 9772 C C . LEU B 1 502 ? 1.51 -54.594 -6.992 1 87.69 502 LEU B C 1
ATOM 9774 O O . LEU B 1 502 ? 1.899 -53.688 -6.258 1 87.69 502 LEU B O 1
ATOM 9778 N N . VAL B 1 503 ? 1.821 -55.875 -6.828 1 86.75 503 VAL B N 1
ATOM 9779 C CA . VAL B 1 503 ? 2.721 -56.281 -5.75 1 86.75 503 VAL B CA 1
ATOM 9780 C C . VAL B 1 503 ? 4.117 -55.719 -6.012 1 86.75 503 VAL B C 1
ATOM 9782 O O . VAL B 1 503 ? 4.828 -55.344 -5.078 1 86.75 503 VAL B O 1
ATOM 9785 N N . SER B 1 504 ? 4.504 -55.75 -7.238 1 88.31 504 SER B N 1
ATOM 9786 C CA . SER B 1 504 ? 5.805 -55.188 -7.586 1 88.31 504 SER B CA 1
ATOM 9787 C C . SER B 1 504 ? 5.895 -53.719 -7.184 1 88.31 504 SER B C 1
ATOM 9789 O O . SER B 1 504 ? 6.961 -53.25 -6.785 1 88.31 504 SER B O 1
ATOM 9791 N N . THR B 1 505 ? 4.789 -52.938 -7.352 1 89.06 505 THR B N 1
ATOM 9792 C CA . THR B 1 505 ? 4.809 -51.531 -6.941 1 89.06 505 THR B CA 1
ATOM 9793 C C . THR B 1 505 ? 5.047 -51.406 -5.438 1 89.06 505 THR B C 1
ATOM 9795 O O . THR B 1 505 ? 5.742 -50.5 -4.988 1 89.06 505 THR B O 1
ATOM 9798 N N . ILE B 1 506 ? 4.555 -52.281 -4.637 1 88.69 506 ILE B N 1
ATOM 9799 C CA . ILE B 1 506 ? 4.73 -52.281 -3.189 1 88.69 506 ILE B CA 1
ATOM 9800 C C . ILE B 1 506 ? 6.18 -52.625 -2.846 1 88.69 506 ILE B C 1
ATOM 9802 O O . ILE B 1 506 ? 6.793 -51.969 -1.998 1 88.69 506 ILE B O 1
ATOM 9806 N N . VAL B 1 507 ? 6.734 -53.594 -3.57 1 87.44 507 VAL B N 1
ATOM 9807 C CA . VAL B 1 507 ? 8.102 -54.062 -3.311 1 87.44 507 VAL B CA 1
ATOM 9808 C C . VAL B 1 507 ? 9.086 -52.938 -3.666 1 87.44 507 VAL B C 1
ATOM 9810 O O . VAL B 1 507 ? 10.055 -52.719 -2.938 1 87.44 507 VAL B O 1
ATOM 9813 N N . ILE B 1 508 ? 8.859 -52.281 -4.727 1 90.69 508 ILE B N 1
ATOM 9814 C CA . ILE B 1 508 ? 9.727 -51.188 -5.152 1 90.69 508 ILE B CA 1
ATOM 9815 C C . ILE B 1 508 ? 9.711 -50.094 -4.109 1 90.69 508 ILE B C 1
ATOM 9817 O O . ILE B 1 508 ? 10.75 -49.5 -3.791 1 90.69 508 ILE B O 1
ATOM 9821 N N . ARG B 1 509 ? 8.609 -49.781 -3.613 1 92.38 509 ARG B N 1
ATOM 9822 C CA . ARG B 1 509 ? 8.477 -48.719 -2.625 1 92.38 509 ARG B CA 1
ATOM 9823 C C . ARG B 1 509 ? 9.141 -49.094 -1.31 1 92.38 509 ARG B C 1
ATOM 9825 O O . ARG B 1 509 ? 9.734 -48.25 -0.632 1 92.38 509 ARG B O 1
ATOM 9832 N N . ILE B 1 510 ? 9.055 -50.312 -0.946 1 89.94 510 ILE B N 1
ATOM 9833 C CA . ILE B 1 510 ? 9.734 -50.812 0.249 1 89.94 510 ILE B CA 1
ATOM 9834 C C . ILE B 1 510 ? 11.242 -50.75 0.043 1 89.94 510 ILE B C 1
ATOM 9836 O O . ILE B 1 510 ? 11.992 -50.406 0.96 1 89.94 510 ILE B O 1
ATOM 9840 N N . MET B 1 511 ? 11.664 -51.094 -1.125 1 89.94 511 MET B N 1
ATOM 9841 C CA . MET B 1 511 ? 13.078 -51.031 -1.46 1 89.94 511 MET B CA 1
ATOM 9842 C C . MET B 1 511 ? 13.586 -49.594 -1.373 1 89.94 511 MET B C 1
ATOM 9844 O O . MET B 1 511 ? 14.703 -49.344 -0.903 1 89.94 511 MET B O 1
ATOM 9848 N N . ILE B 1 512 ? 12.781 -48.688 -1.866 1 92.81 512 ILE B N 1
ATOM 9849 C CA . ILE B 1 512 ? 13.148 -47.281 -1.809 1 92.81 512 ILE B CA 1
ATOM 9850 C C . ILE B 1 512 ? 13.297 -46.844 -0.352 1 92.81 512 ILE B C 1
ATOM 9852 O O . ILE B 1 512 ? 14.258 -46.156 0.002 1 92.81 512 ILE B O 1
ATOM 9856 N N . ALA B 1 513 ? 12.352 -47.188 0.473 1 92.81 513 ALA B N 1
ATOM 9857 C CA . ALA B 1 513 ? 12.414 -46.875 1.894 1 92.81 513 ALA B CA 1
ATOM 9858 C C . ALA B 1 513 ? 13.656 -47.469 2.545 1 92.81 513 ALA B C 1
ATOM 9860 O O . ALA B 1 513 ? 14.312 -46.812 3.357 1 92.81 513 ALA B O 1
ATOM 9861 N N . ALA B 1 514 ? 13.977 -48.688 2.158 1 91.06 514 ALA B N 1
ATOM 9862 C CA . ALA B 1 514 ? 15.148 -49.344 2.711 1 91.06 514 ALA B CA 1
ATOM 9863 C C . ALA B 1 514 ? 16.438 -48.656 2.268 1 91.06 514 ALA B C 1
ATOM 9865 O O . ALA B 1 514 ? 17.391 -48.562 3.035 1 91.06 514 ALA B O 1
ATOM 9866 N N . LEU B 1 515 ? 16.422 -48.219 1.1 1 92.31 515 LEU B N 1
ATOM 9867 C CA . LEU B 1 515 ? 17.594 -47.531 0.565 1 92.31 515 LEU B CA 1
ATOM 9868 C C . LEU B 1 515 ? 17.859 -46.25 1.35 1 92.31 515 LEU B C 1
ATOM 9870 O O . LEU B 1 515 ? 19.031 -45.875 1.574 1 92.31 515 LEU B O 1
ATOM 9874 N N . PHE B 1 516 ? 16.828 -45.531 1.729 1 94.06 516 PHE B N 1
ATOM 9875 C CA . PHE B 1 516 ? 17 -44.312 2.529 1 94.06 516 PHE B CA 1
ATOM 9876 C C . PHE B 1 516 ? 17.625 -44.625 3.877 1 94.06 516 PHE B C 1
ATOM 9878 O O . PHE B 1 516 ? 18.547 -43.938 4.32 1 94.06 516 PHE B O 1
ATOM 9885 N N . VAL B 1 517 ? 17.141 -45.656 4.492 1 92.94 517 VAL B N 1
ATOM 9886 C CA . VAL B 1 517 ? 17.656 -46.062 5.805 1 92.94 517 VAL B CA 1
ATOM 9887 C C . VAL B 1 517 ? 19.094 -46.531 5.684 1 92.94 517 VAL B C 1
ATOM 9889 O O . VAL B 1 517 ? 19.938 -46.219 6.527 1 92.94 517 VAL B O 1
ATOM 9892 N N . ILE B 1 518 ? 19.453 -47.281 4.602 1 92.25 518 ILE B N 1
ATOM 9893 C CA . ILE B 1 518 ? 20.797 -47.75 4.352 1 92.25 518 ILE B CA 1
ATOM 9894 C C . ILE B 1 518 ? 21.75 -46.562 4.156 1 92.25 518 ILE B C 1
ATOM 9896 O O . ILE B 1 518 ? 22.875 -46.562 4.664 1 92.25 518 ILE B O 1
ATOM 9900 N N . PHE B 1 519 ? 21.266 -45.625 3.477 1 92.25 519 PHE B N 1
ATOM 9901 C CA . PHE B 1 519 ? 22.078 -44.438 3.213 1 92.25 519 PHE B CA 1
ATOM 9902 C C . PHE B 1 519 ? 22.422 -43.719 4.512 1 92.25 519 PHE B C 1
ATOM 9904 O O . PHE B 1 519 ? 23.562 -43.281 4.695 1 92.25 519 PHE B O 1
ATOM 9911 N N . VAL B 1 520 ? 21.422 -43.594 5.375 1 92.81 520 VAL B N 1
ATOM 9912 C CA . VAL B 1 520 ? 21.625 -42.875 6.645 1 92.81 520 VAL B CA 1
ATOM 9913 C C . VAL B 1 520 ? 22.609 -43.656 7.512 1 92.81 520 VAL B C 1
ATOM 9915 O O . VAL B 1 520 ? 23.562 -43.094 8.055 1 92.81 520 VAL B O 1
ATOM 9918 N N . ILE B 1 521 ? 22.438 -44.969 7.566 1 91.44 521 ILE B N 1
ATOM 9919 C CA . ILE B 1 521 ? 23.266 -45.812 8.43 1 91.44 521 ILE B CA 1
ATOM 9920 C C . ILE B 1 521 ? 24.688 -45.906 7.848 1 91.44 521 ILE B C 1
ATOM 9922 O O . ILE B 1 521 ? 25.672 -45.844 8.586 1 91.44 521 ILE B O 1
ATOM 9926 N N . SER B 1 522 ? 24.828 -46.031 6.574 1 91.12 522 SER B N 1
ATOM 9927 C CA . SER B 1 522 ? 26.125 -46.156 5.922 1 91.12 522 SER B CA 1
ATOM 9928 C C . SER B 1 522 ? 26.922 -44.875 6.016 1 91.12 522 SER B C 1
ATOM 9930 O O . SER B 1 522 ? 28.141 -44.875 5.93 1 91.12 522 SER B O 1
ATOM 9932 N N . GLY B 1 523 ? 26.25 -43.75 6.066 1 89.25 523 GLY B N 1
ATOM 9933 C CA . GLY B 1 523 ? 26.922 -42.469 6.191 1 89.25 523 GLY B CA 1
ATOM 9934 C C . GLY B 1 523 ? 27.484 -42.219 7.574 1 89.25 523 GLY B C 1
ATOM 9935 O O . GLY B 1 523 ? 28.422 -41.438 7.738 1 89.25 523 GLY B O 1
ATOM 9936 N N . LEU B 1 524 ? 26.922 -42.938 8.531 1 90.38 524 LEU B N 1
ATOM 9937 C CA . LEU B 1 524 ? 27.312 -42.625 9.906 1 90.38 524 LEU B CA 1
ATOM 9938 C C . LEU B 1 524 ? 28.125 -43.781 10.5 1 90.38 524 LEU B C 1
ATOM 9940 O O . LEU B 1 524 ? 28.859 -43.562 11.477 1 90.38 524 LEU B O 1
ATOM 9944 N N . PHE B 1 525 ? 27.922 -45.031 10.008 1 88.56 525 PHE B N 1
ATOM 9945 C CA . PHE B 1 525 ? 28.609 -46.188 10.547 1 88.56 525 PHE B CA 1
ATOM 9946 C C . PHE B 1 525 ? 29.406 -46.906 9.469 1 88.56 525 PHE B C 1
ATOM 9948 O O . PHE B 1 525 ? 28.969 -47 8.312 1 88.56 525 PHE B O 1
ATOM 9955 N N . LYS B 1 526 ? 30.656 -47.344 9.82 1 84.75 526 LYS B N 1
ATOM 9956 C CA . LYS B 1 526 ? 31.438 -48.188 8.945 1 84.75 526 LYS B CA 1
ATOM 9957 C C . LYS B 1 526 ? 31.25 -49.656 9.305 1 84.75 526 LYS B C 1
ATOM 9959 O O . LYS B 1 526 ? 31.938 -50.188 10.188 1 84.75 526 LYS B O 1
ATOM 9964 N N . ALA B 1 527 ? 30.156 -50.281 8.953 1 83 527 ALA B N 1
ATOM 9965 C CA . ALA B 1 527 ? 29.859 -51.656 9.258 1 83 527 ALA B CA 1
ATOM 9966 C C . ALA B 1 527 ? 29.75 -52.5 7.984 1 83 527 ALA B C 1
ATOM 9968 O O . ALA B 1 527 ? 29.797 -51.969 6.879 1 83 527 ALA B O 1
ATOM 9969 N N . SER B 1 528 ? 29.688 -53.781 8.18 1 85.88 528 SER B N 1
ATOM 9970 C CA . SER B 1 528 ? 29.531 -54.688 7.043 1 85.88 528 SER B CA 1
ATOM 9971 C C . SER B 1 528 ? 28.203 -54.438 6.328 1 85.88 528 SER B C 1
ATOM 9973 O O . SER B 1 528 ? 27.203 -54.062 6.965 1 85.88 528 SER B O 1
ATOM 9975 N N . ILE B 1 529 ? 28.156 -54.5 5.051 1 85.69 529 ILE B N 1
ATOM 9976 C CA . ILE B 1 529 ? 27 -54.219 4.203 1 85.69 529 ILE B CA 1
ATOM 9977 C C . ILE B 1 529 ? 25.828 -55.125 4.621 1 85.69 529 ILE B C 1
ATOM 9979 O O . ILE B 1 529 ? 24.688 -54.656 4.613 1 85.69 529 ILE B O 1
ATOM 9983 N N . GLY B 1 530 ? 26.172 -56.344 5.023 1 83.75 530 GLY B N 1
ATOM 9984 C CA . GLY B 1 530 ? 25.109 -57.25 5.449 1 83.75 530 GLY B CA 1
ATOM 9985 C C . GLY B 1 530 ? 24.391 -56.781 6.703 1 83.75 530 GLY B C 1
ATOM 9986 O O . GLY B 1 530 ? 23.172 -56.875 6.793 1 83.75 530 GLY B O 1
ATOM 9987 N N . LEU B 1 531 ? 25.094 -56.344 7.582 1 86.44 531 LEU B N 1
ATOM 9988 C CA . LEU B 1 531 ? 24.516 -55.844 8.828 1 86.44 531 LEU B CA 1
ATOM 9989 C C . LEU B 1 531 ? 23.688 -54.594 8.586 1 86.44 531 LEU B C 1
ATOM 9991 O O . LEU B 1 531 ? 22.625 -54.406 9.188 1 86.44 531 LEU B O 1
ATOM 9995 N N . ILE B 1 532 ? 24.188 -53.781 7.762 1 87.69 532 ILE B N 1
ATOM 9996 C CA . ILE B 1 532 ? 23.5 -52.531 7.457 1 87.69 532 ILE B CA 1
ATOM 9997 C C . ILE B 1 532 ? 22.156 -52.812 6.801 1 87.69 532 ILE B C 1
ATOM 9999 O O . ILE B 1 532 ? 21.141 -52.219 7.164 1 87.69 532 ILE B O 1
ATOM 10003 N N . ILE B 1 533 ? 22.141 -53.719 5.898 1 87.44 533 ILE B N 1
ATOM 10004 C CA . ILE B 1 533 ? 20.906 -54.094 5.199 1 87.44 533 ILE B CA 1
ATOM 10005 C C . ILE B 1 533 ? 19.938 -54.75 6.184 1 87.44 533 ILE B C 1
ATOM 10007 O O . ILE B 1 533 ? 18.734 -54.469 6.137 1 87.44 533 ILE B O 1
ATOM 10011 N N . GLY B 1 534 ? 20.516 -55.594 7.055 1 87.06 534 GLY B N 1
ATOM 10012 C CA . GLY B 1 534 ? 19.672 -56.25 8.055 1 87.06 534 GLY B CA 1
ATOM 10013 C C . GLY B 1 534 ? 18.984 -55.25 8.977 1 87.06 534 GLY B C 1
ATOM 10014 O O . GLY B 1 534 ? 17.781 -55.375 9.227 1 87.06 534 GLY B O 1
ATOM 10015 N N . VAL B 1 535 ? 19.688 -54.344 9.422 1 87.62 535 VAL B N 1
ATOM 10016 C CA . VAL B 1 535 ? 19.141 -53.344 10.32 1 87.62 535 VAL B CA 1
ATOM 10017 C C . VAL B 1 535 ? 18.125 -52.469 9.578 1 87.62 535 VAL B C 1
ATOM 10019 O O . VAL B 1 535 ? 17.094 -52.094 10.133 1 87.62 535 VAL B O 1
ATOM 10022 N N . ALA B 1 536 ? 18.422 -52.125 8.359 1 88.69 536 ALA B N 1
ATOM 10023 C CA . ALA B 1 536 ? 17.531 -51.281 7.551 1 88.69 536 ALA B CA 1
ATOM 10024 C C . ALA B 1 536 ? 16.188 -51.969 7.316 1 88.69 536 ALA B C 1
ATOM 10026 O O . ALA B 1 536 ? 15.141 -51.344 7.422 1 88.69 536 ALA B O 1
ATOM 10027 N N . VAL B 1 537 ? 16.25 -53.25 7.004 1 87.62 537 VAL B N 1
ATOM 10028 C CA . VAL B 1 537 ? 15.031 -54 6.754 1 87.62 537 VAL B CA 1
ATOM 10029 C C . VAL B 1 537 ? 14.203 -54.094 8.039 1 87.62 537 VAL B C 1
ATOM 10031 O O . VAL B 1 537 ? 12.977 -53.969 8 1 87.62 537 VAL B O 1
ATOM 10034 N N . LEU B 1 538 ? 14.898 -54.281 9.078 1 86.94 538 LEU B N 1
ATOM 10035 C CA . LEU B 1 538 ? 14.211 -54.344 10.359 1 86.94 538 LEU B CA 1
ATOM 10036 C C . LEU B 1 538 ? 13.555 -53 10.68 1 86.94 538 LEU B C 1
ATOM 10038 O O . LEU B 1 538 ? 12.422 -52.969 11.164 1 86.94 538 LEU B O 1
ATOM 10042 N N . ALA B 1 539 ? 14.25 -51.969 10.477 1 89 539 ALA B N 1
ATOM 10043 C CA . ALA B 1 539 ? 13.719 -50.625 10.742 1 89 539 ALA B CA 1
ATOM 10044 C C . ALA B 1 539 ? 12.484 -50.344 9.898 1 89 539 ALA B C 1
ATOM 10046 O O . ALA B 1 539 ? 11.5 -49.781 10.383 1 89 539 ALA B O 1
ATOM 10047 N N . VAL B 1 540 ? 12.508 -50.719 8.664 1 89.38 540 VAL B N 1
ATOM 10048 C CA . VAL B 1 540 ? 11.414 -50.469 7.734 1 89.38 540 VAL B CA 1
ATOM 10049 C C . VAL B 1 540 ? 10.195 -51.281 8.141 1 89.38 540 VAL B C 1
ATOM 10051 O O . VAL B 1 540 ? 9.062 -50.812 8.07 1 89.38 540 VAL B O 1
ATOM 10054 N N . LEU B 1 541 ? 10.438 -52.531 8.555 1 86.94 541 LEU B N 1
ATOM 10055 C CA . LEU B 1 541 ? 9.336 -53.375 9.008 1 86.94 541 LEU B CA 1
ATOM 10056 C C . LEU B 1 541 ? 8.68 -52.781 10.258 1 86.94 541 LEU B C 1
ATOM 10058 O O . LEU B 1 541 ? 7.457 -52.844 10.398 1 86.94 541 LEU B O 1
ATOM 10062 N N . LEU B 1 542 ? 9.492 -52.25 11.078 1 87.75 542 LEU B N 1
ATOM 10063 C CA . LEU B 1 542 ? 8.961 -51.625 12.281 1 87.75 542 LEU B CA 1
ATOM 10064 C C . LEU B 1 542 ? 8.148 -50.375 11.945 1 87.75 542 LEU B C 1
ATOM 10066 O O . LEU B 1 542 ? 7.152 -50.094 12.609 1 87.75 542 LEU B O 1
ATOM 10070 N N . MET B 1 543 ? 8.531 -49.688 10.961 1 88.19 543 MET B N 1
ATOM 10071 C CA . MET B 1 543 ? 7.84 -48.469 10.539 1 88.19 543 MET B CA 1
ATOM 10072 C C . MET B 1 543 ? 6.441 -48.812 10.016 1 88.19 543 MET B C 1
ATOM 10074 O O . MET B 1 543 ? 5.492 -48.062 10.266 1 88.19 543 MET B O 1
ATOM 10078 N N . VAL B 1 544 ? 6.352 -49.875 9.297 1 84.56 544 VAL B N 1
ATOM 10079 C CA . VAL B 1 544 ? 5.082 -50.25 8.688 1 84.56 544 VAL B CA 1
ATOM 10080 C C . VAL B 1 544 ? 4.094 -50.688 9.773 1 84.56 544 VAL B C 1
ATOM 10082 O O . VAL B 1 544 ? 2.898 -50.406 9.672 1 84.56 544 VAL B O 1
ATOM 10085 N N . TRP B 1 545 ? 4.621 -51.25 10.859 1 83.94 545 TRP B N 1
ATOM 10086 C CA . TRP B 1 545 ? 3.75 -51.781 11.898 1 83.94 545 TRP B CA 1
ATOM 10087 C C . TRP B 1 545 ? 3.441 -50.75 12.961 1 83.94 545 TRP B C 1
ATOM 10089 O O . TRP B 1 545 ? 2.555 -50.938 13.797 1 83.94 545 TRP B O 1
ATOM 10099 N N . SER B 1 546 ? 4.074 -49.688 12.93 1 85.75 546 SER B N 1
ATOM 10100 C CA . SER B 1 546 ? 3.896 -48.656 13.953 1 85.75 546 SER B CA 1
ATOM 10101 C C . SER B 1 546 ? 2.602 -47.875 13.742 1 85.75 546 SER B C 1
ATOM 10103 O O . SER B 1 546 ? 2.416 -47.25 12.703 1 85.75 546 SER B O 1
ATOM 10105 N N . ARG B 1 547 ? 1.688 -47.906 14.672 1 81.62 547 ARG B N 1
ATOM 10106 C CA . ARG B 1 547 ? 0.411 -47.188 14.633 1 81.62 547 ARG B CA 1
ATOM 10107 C C . ARG B 1 547 ? 0.604 -45.688 14.867 1 81.62 547 ARG B C 1
ATOM 10109 O O . ARG B 1 547 ? -0.148 -44.875 14.328 1 81.62 547 ARG B O 1
ATOM 10116 N N . ARG B 1 548 ? 1.584 -45.438 15.609 1 83.81 548 ARG B N 1
ATOM 10117 C CA . ARG B 1 548 ? 1.854 -44.031 15.891 1 83.81 548 ARG B CA 1
ATOM 10118 C C . ARG B 1 548 ? 2.318 -43.281 14.633 1 83.81 548 ARG B C 1
ATOM 10120 O O . ARG B 1 548 ? 1.896 -42.156 14.375 1 83.81 548 ARG B O 1
ATOM 10127 N N . LEU B 1 549 ? 3.148 -44 13.93 1 85.44 549 LEU B N 1
ATOM 10128 C CA . LEU B 1 549 ? 3.668 -43.375 12.711 1 85.44 549 LEU B CA 1
ATOM 10129 C C . LEU B 1 549 ? 2.564 -43.219 11.672 1 85.44 549 LEU B C 1
ATOM 10131 O O . LEU B 1 549 ? 2.568 -42.25 10.898 1 85.44 549 LEU B O 1
ATOM 10135 N N . LYS B 1 550 ? 1.733 -44.094 11.625 1 85.69 550 LYS B N 1
ATOM 10136 C CA . LYS B 1 550 ? 0.581 -44 10.734 1 85.69 550 LYS B CA 1
ATOM 10137 C C . LYS B 1 550 ? -0.246 -42.75 11.047 1 85.69 550 LYS B C 1
ATOM 10139 O O . LYS B 1 550 ? -0.584 -42 10.148 1 85.69 550 LYS B O 1
ATOM 10144 N N . LYS B 1 551 ? -0.511 -42.625 12.289 1 83.94 551 LYS B N 1
ATOM 10145 C CA . LYS B 1 551 ? -1.306 -41.469 12.711 1 83.94 551 LYS B CA 1
ATOM 10146 C C . LYS B 1 551 ? -0.597 -40.156 12.383 1 83.94 551 LYS B C 1
ATOM 10148 O O . LYS B 1 551 ? -1.234 -39.188 11.961 1 83.94 551 LYS B O 1
ATOM 10153 N N . GLN B 1 552 ? 0.651 -40.188 12.609 1 84.12 552 GLN B N 1
ATOM 10154 C CA . GLN B 1 552 ? 1.416 -38.969 12.344 1 84.12 552 GLN B CA 1
ATOM 10155 C C . GLN B 1 552 ? 1.426 -38.656 10.852 1 84.12 552 GLN B C 1
ATOM 10157 O O . GLN B 1 552 ? 1.292 -37.5 10.469 1 84.12 552 GLN B O 1
ATOM 10162 N N . SER B 1 553 ? 1.656 -39.656 10.062 1 85.25 553 SER B N 1
ATOM 10163 C CA . SER B 1 553 ? 1.695 -39.438 8.617 1 85.25 553 SER B CA 1
ATOM 10164 C C . SER B 1 553 ? 0.364 -38.906 8.094 1 85.25 553 SER B C 1
ATOM 10166 O O . SER B 1 553 ? 0.333 -38.031 7.246 1 85.25 553 SER B O 1
ATOM 10168 N N . ILE B 1 554 ? -0.656 -39.406 8.617 1 83.38 554 ILE B N 1
ATOM 10169 C CA . ILE B 1 554 ? -1.986 -39 8.188 1 83.38 554 ILE B CA 1
ATOM 10170 C C . ILE B 1 554 ? -2.258 -37.562 8.664 1 83.38 554 ILE B C 1
ATOM 10172 O O . ILE B 1 554 ? -2.861 -36.781 7.941 1 83.38 554 ILE B O 1
ATOM 10176 N N . LEU B 1 555 ? -1.829 -37.344 9.82 1 81.19 555 LEU B N 1
ATOM 10177 C CA . LEU B 1 555 ? -2.041 -36.031 10.367 1 81.19 555 LEU B CA 1
ATOM 10178 C C . LEU B 1 555 ? -1.301 -34.969 9.547 1 81.19 555 LEU B C 1
ATOM 10180 O O . LEU B 1 555 ? -1.839 -33.906 9.281 1 81.19 555 LEU B O 1
ATOM 10184 N N . ILE B 1 556 ? -0.111 -35.281 9.164 1 83.62 556 ILE B N 1
ATOM 10185 C CA . ILE B 1 556 ? 0.696 -34.344 8.375 1 83.62 556 ILE B CA 1
ATOM 10186 C C . ILE B 1 556 ? 0.03 -34.125 7.023 1 83.62 556 ILE B C 1
ATOM 10188 O O . ILE B 1 556 ? -0.045 -32.969 6.559 1 83.62 556 ILE B O 1
ATOM 10192 N N . GLU B 1 557 ? -0.425 -35.094 6.469 1 82.12 557 GLU B N 1
ATOM 10193 C CA . GLU B 1 557 ? -1.071 -34.969 5.164 1 82.12 557 GLU B CA 1
ATOM 10194 C C . GLU B 1 557 ? -2.375 -34.188 5.258 1 82.12 557 GLU B C 1
ATOM 10196 O O . GLU B 1 557 ? -2.684 -33.375 4.379 1 82.12 557 GLU B O 1
ATOM 10201 N N . ARG B 1 558 ? -3.104 -34.531 6.246 1 76.38 558 ARG B N 1
ATOM 10202 C CA . ARG B 1 558 ? -4.375 -33.844 6.43 1 76.38 558 ARG B CA 1
ATOM 10203 C C . ARG B 1 558 ? -4.164 -32.344 6.637 1 76.38 558 ARG B C 1
ATOM 10205 O O . ARG B 1 558 ? -4.906 -31.531 6.094 1 76.38 558 ARG B O 1
ATOM 10212 N N . ARG B 1 559 ? -3.207 -32.094 7.387 1 76.56 559 ARG B N 1
ATOM 10213 C CA . ARG B 1 559 ? -2.898 -30.703 7.637 1 76.56 559 ARG B CA 1
ATOM 10214 C C . ARG B 1 559 ? -2.451 -30 6.359 1 76.56 559 ARG B C 1
ATOM 10216 O O . ARG B 1 559 ? -2.801 -28.844 6.125 1 76.56 559 ARG B O 1
ATOM 10223 N N . PHE B 1 560 ? -1.725 -30.672 5.652 1 79.25 560 PHE B N 1
ATOM 10224 C CA . PHE B 1 560 ? -1.245 -30.109 4.391 1 79.25 560 PHE B CA 1
ATOM 10225 C C . PHE B 1 560 ? -2.408 -29.828 3.449 1 79.25 560 PHE B C 1
ATOM 10227 O O . PHE B 1 560 ? -2.498 -28.734 2.881 1 79.25 560 PHE B O 1
ATOM 10234 N N . PHE B 1 561 ? -3.287 -30.781 3.33 1 75.25 561 PHE B N 1
ATOM 10235 C CA . PHE B 1 561 ? -4.395 -30.625 2.395 1 75.25 561 PHE B CA 1
ATOM 10236 C C . PHE B 1 561 ? -5.41 -29.625 2.918 1 75.25 561 PHE B C 1
ATOM 10238 O O . PHE B 1 561 ? -6.039 -28.906 2.139 1 75.25 561 PHE B O 1
ATOM 10245 N N . GLN B 1 562 ? -5.523 -29.578 4.172 1 75.69 562 GLN B N 1
ATOM 10246 C CA . GLN B 1 562 ? -6.395 -28.562 4.758 1 75.69 562 GLN B CA 1
ATOM 10247 C C . GLN B 1 562 ? -5.867 -27.156 4.48 1 75.69 562 GLN B C 1
ATOM 10249 O O . GLN B 1 562 ? -6.645 -26.25 4.176 1 75.69 562 GLN B O 1
ATOM 10254 N N . ASN B 1 563 ? -4.598 -27.031 4.609 1 74.88 563 ASN B N 1
ATOM 10255 C CA . ASN B 1 563 ? -3.973 -25.75 4.332 1 74.88 563 ASN B CA 1
ATOM 10256 C C . ASN B 1 563 ? -4.09 -25.375 2.855 1 74.88 563 ASN B C 1
ATOM 10258 O O . ASN B 1 563 ? -4.293 -24.203 2.521 1 74.88 563 ASN B O 1
ATOM 10262 N N . LEU B 1 564 ? -3.977 -26.344 2.078 1 71.44 564 LEU B N 1
ATOM 10263 C CA . LEU B 1 564 ? -4.055 -26.109 0.64 1 71.44 564 LEU B CA 1
ATOM 10264 C C . LEU B 1 564 ? -5.469 -25.703 0.232 1 71.44 564 LEU B C 1
ATOM 10266 O O . LEU B 1 564 ? -5.645 -24.875 -0.666 1 71.44 564 LEU B O 1
ATOM 10270 N N . ARG B 1 565 ? -6.48 -26.219 1.005 1 65.94 565 ARG B N 1
ATOM 10271 C CA . ARG B 1 565 ? -7.867 -26 0.613 1 65.94 565 ARG B CA 1
ATOM 10272 C C . ARG B 1 565 ? -8.508 -24.891 1.442 1 65.94 565 ARG B C 1
ATOM 10274 O O . ARG B 1 565 ? -9.648 -24.5 1.189 1 65.94 565 ARG B O 1
ATOM 10281 N N . SER B 1 566 ? -7.816 -24.422 2.287 1 70.62 566 SER B N 1
ATOM 10282 C CA . SER B 1 566 ? -8.406 -23.5 3.248 1 70.62 566 SER B CA 1
ATOM 10283 C C . SER B 1 566 ? -8.992 -22.281 2.551 1 70.62 566 SER B C 1
ATOM 10285 O O . SER B 1 566 ? -10.102 -21.844 2.875 1 70.62 566 SER B O 1
ATOM 10287 N N . ARG B 1 567 ? -8.305 -21.75 1.615 1 72.12 567 ARG B N 1
ATOM 10288 C CA . ARG B 1 567 ? -8.789 -20.578 0.904 1 72.12 567 ARG B CA 1
ATOM 10289 C C . ARG B 1 567 ? -10.047 -20.891 0.112 1 72.12 567 ARG B C 1
ATOM 10291 O O . ARG B 1 567 ? -10.977 -20.078 0.059 1 72.12 567 ARG B O 1
ATOM 10298 N N . GLU B 1 568 ? -10.031 -21.984 -0.483 1 65.75 568 GLU B N 1
ATOM 10299 C CA . GLU B 1 568 ? -11.18 -22.375 -1.296 1 65.75 568 GLU B CA 1
ATOM 10300 C C . GLU B 1 568 ? -12.414 -22.609 -0.432 1 65.75 568 GLU B C 1
ATOM 10302 O O . GLU B 1 568 ? -13.523 -22.266 -0.827 1 65.75 568 GLU B O 1
ATOM 10307 N N . VAL B 1 569 ? -12.227 -23.219 0.644 1 57.16 569 VAL B N 1
ATOM 10308 C CA . VAL B 1 569 ? -13.336 -23.5 1.552 1 57.16 569 VAL B CA 1
ATOM 10309 C C . VAL B 1 569 ? -13.938 -22.203 2.057 1 57.16 569 VAL B C 1
ATOM 10311 O O . VAL B 1 569 ? -15.164 -22.062 2.123 1 57.16 569 VAL B O 1
ATOM 10314 N N . ARG B 1 570 ? -13.102 -21.312 2.307 1 60.09 570 ARG B N 1
ATOM 10315 C CA . ARG B 1 570 ? -13.586 -20.016 2.768 1 60.09 570 ARG B CA 1
ATOM 10316 C C . ARG B 1 570 ? -14.312 -19.281 1.651 1 60.09 570 ARG B C 1
ATOM 10318 O O . ARG B 1 570 ? -15.352 -18.656 1.885 1 60.09 570 ARG B O 1
ATOM 10325 N N . ALA B 1 571 ? -13.625 -19.328 0.5 1 60.28 571 ALA B N 1
ATOM 10326 C CA . ALA B 1 571 ? -14.25 -18.656 -0.641 1 60.28 571 ALA B CA 1
ATOM 10327 C C . ALA B 1 571 ? -15.602 -19.281 -0.974 1 60.28 571 ALA B C 1
ATOM 10329 O O . ALA B 1 571 ? -16.531 -18.578 -1.364 1 60.28 571 ALA B O 1
ATOM 10330 N N . GLU B 1 572 ? -15.656 -20.531 -0.879 1 52.19 572 GLU B N 1
ATOM 10331 C CA . GLU B 1 572 ? -16.922 -21.234 -1.102 1 52.19 572 GLU B CA 1
ATOM 10332 C C . GLU B 1 572 ? -17.969 -20.828 -0.08 1 52.19 572 GLU B C 1
ATOM 10334 O O . GLU B 1 572 ? -19.141 -20.641 -0.425 1 52.19 572 GLU B O 1
ATOM 10339 N N . TYR B 1 573 ? -17.5 -20.578 1.017 1 46 573 TYR B N 1
ATOM 10340 C CA . TYR B 1 573 ? -18.391 -20.188 2.1 1 46 573 TYR B CA 1
ATOM 10341 C C . TYR B 1 573 ? -18.891 -18.75 1.898 1 46 573 TYR B C 1
ATOM 10343 O O . TYR B 1 573 ? -20.062 -18.453 2.154 1 46 573 TYR B O 1
ATOM 10351 N N . LEU B 1 574 ? -17.906 -17.875 1.446 1 49.12 574 LEU B N 1
ATOM 10352 C CA . LEU B 1 574 ? -18.266 -16.469 1.279 1 49.12 574 LEU B CA 1
ATOM 10353 C C . LEU B 1 574 ? -18.906 -16.234 -0.086 1 49.12 574 LEU B C 1
ATOM 10355 O O . LEU B 1 574 ? -19.297 -15.102 -0.398 1 49.12 574 LEU B O 1
ATOM 10359 N N . GLY B 1 575 ? -19.094 -17.312 -0.817 1 47.09 575 GLY B N 1
ATOM 10360 C CA . GLY B 1 575 ? -19.797 -17.219 -2.09 1 47.09 575 GLY B CA 1
ATOM 10361 C C . GLY B 1 575 ? -18.938 -16.641 -3.199 1 47.09 575 GLY B C 1
ATOM 10362 O O . GLY B 1 575 ? -19.469 -16.141 -4.195 1 47.09 575 GLY B O 1
ATOM 10363 N N . GLU B 1 576 ? -17.734 -16.375 -2.936 1 49.5 576 GLU B N 1
ATOM 10364 C CA . GLU B 1 576 ? -16.875 -15.758 -3.941 1 49.5 576 GLU B CA 1
ATOM 10365 C C . GLU B 1 576 ? -16.516 -16.75 -5.051 1 49.5 576 GLU B C 1
ATOM 10367 O O . GLU B 1 576 ? -16.219 -16.344 -6.176 1 49.5 576 GLU B O 1
ATOM 10372 N N . LYS B 1 577 ? -16.391 -18 -4.758 1 49.12 577 LYS B N 1
ATOM 10373 C CA . LYS B 1 577 ? -16.094 -19.031 -5.75 1 49.12 577 LYS B CA 1
ATOM 10374 C C . LYS B 1 577 ? -17.359 -19.531 -6.426 1 49.12 577 LYS B C 1
ATOM 10376 O O . LYS B 1 577 ? -18.375 -19.75 -5.762 1 49.12 577 LYS B O 1
ATOM 10381 N N . LYS B 1 578 ? -17.344 -19.281 -7.746 1 47.5 578 LYS B N 1
ATOM 10382 C CA . LYS B 1 578 ? -18.438 -19.844 -8.523 1 47.5 578 LYS B CA 1
ATOM 10383 C C . LYS B 1 578 ? -18.641 -21.312 -8.195 1 47.5 578 LYS B C 1
ATOM 10385 O O . LYS B 1 578 ? -17.688 -22.078 -8.086 1 47.5 578 LYS B O 1
ATOM 10390 N N . PRO B 1 579 ? -19.766 -21.547 -7.684 1 44.97 579 PRO B N 1
ATOM 10391 C CA . PRO B 1 579 ? -20.047 -22.953 -7.367 1 44.97 579 PRO B CA 1
ATOM 10392 C C . PRO B 1 579 ? -19.672 -23.891 -8.508 1 44.97 579 PRO B C 1
ATOM 10394 O O . PRO B 1 579 ? -19.625 -23.469 -9.672 1 44.97 579 PRO B O 1
ATOM 10397 N N . GLU B 1 580 ? -19.016 -24.969 -8.234 1 44.84 580 GLU B N 1
ATOM 10398 C CA . GLU B 1 580 ? -18.609 -25.984 -9.203 1 44.84 580 GLU B CA 1
ATOM 10399 C C . GLU B 1 580 ? -19.625 -26.125 -10.32 1 44.84 580 GLU B C 1
ATOM 10401 O O . GLU B 1 580 ? -19.281 -26.422 -11.461 1 44.84 580 GLU B O 1
ATOM 10406 N N . TYR B 1 581 ? -20.875 -25.766 -9.992 1 42.84 581 TYR B N 1
ATOM 10407 C CA . TYR B 1 581 ? -21.953 -26 -10.961 1 42.84 581 TYR B CA 1
ATOM 10408 C C . TYR B 1 581 ? -21.984 -24.891 -12.016 1 42.84 581 TYR B C 1
ATOM 10410 O O . TYR B 1 581 ? -22.625 -25.031 -13.055 1 42.84 581 TYR B O 1
ATOM 10418 N N . ALA B 1 582 ? -21.281 -23.859 -11.695 1 47.91 582 ALA B N 1
ATOM 10419 C CA . ALA B 1 582 ? -21.297 -22.734 -12.625 1 47.91 582 ALA B CA 1
ATOM 10420 C C . ALA B 1 582 ? -20.734 -23.141 -13.984 1 47.91 582 ALA B C 1
ATOM 10422 O O . ALA B 1 582 ? -21.203 -22.672 -15.023 1 47.91 582 ALA B O 1
ATOM 10423 N N . GLY B 1 583 ? -19.641 -23.875 -13.992 1 42.19 583 GLY B N 1
ATOM 10424 C CA . GLY B 1 583 ? -19.047 -24.344 -15.234 1 42.19 583 GLY B CA 1
ATOM 10425 C C . GLY B 1 583 ? -20 -25.203 -16.047 1 42.19 583 GLY B C 1
ATOM 10426 O O . GLY B 1 583 ? -19.984 -25.156 -17.281 1 42.19 583 GLY B O 1
ATOM 10427 N N . ARG B 1 584 ? -20.812 -26.031 -15.414 1 46.12 584 ARG B N 1
ATOM 10428 C CA . ARG B 1 584 ? -21.734 -26.922 -16.109 1 46.12 584 ARG B CA 1
ATOM 10429 C C . ARG B 1 584 ? -22.891 -26.141 -16.719 1 46.12 584 ARG B C 1
ATOM 10431 O O . ARG B 1 584 ? -23.438 -26.531 -17.75 1 46.12 584 ARG B O 1
ATOM 10438 N N . LEU B 1 585 ? -23.188 -25.031 -16.047 1 45.91 585 LEU B N 1
ATOM 10439 C CA . LEU B 1 585 ? -24.25 -24.188 -16.578 1 45.91 585 LEU B CA 1
ATOM 10440 C C . LEU B 1 585 ? -23.781 -23.484 -17.859 1 45.91 585 LEU B C 1
ATOM 10442 O O . LEU B 1 585 ? -24.594 -23.266 -18.766 1 45.91 585 LEU B O 1
ATOM 10446 N N . LEU B 1 586 ? -22.469 -23.203 -17.859 1 43.16 586 LEU B N 1
ATOM 10447 C CA . LEU B 1 586 ? -21.891 -22.484 -19 1 43.16 586 LEU B CA 1
ATOM 10448 C C . LEU B 1 586 ? -22.031 -23.281 -20.281 1 43.16 586 LEU B C 1
ATOM 10450 O O . LEU B 1 586 ? -22.219 -22.719 -21.359 1 43.16 586 LEU B O 1
ATOM 10454 N N . SER B 1 587 ? -21.969 -24.641 -20.125 1 42.84 587 SER B N 1
ATOM 10455 C CA . SER B 1 587 ? -22.094 -25.438 -21.328 1 42.84 587 SER B CA 1
ATOM 10456 C C . SER B 1 587 ? -23.453 -25.234 -22 1 42.84 587 SER B C 1
ATOM 10458 O O . SER B 1 587 ? -23.594 -25.438 -23.203 1 42.84 587 SER B O 1
ATOM 10460 N N . HIS B 1 588 ? -24.516 -24.75 -21.266 1 45.25 588 HIS B N 1
ATOM 10461 C CA . HIS B 1 588 ? -25.828 -24.641 -21.875 1 45.25 588 HIS B CA 1
ATOM 10462 C C . HIS B 1 588 ? -26.344 -23.203 -21.844 1 45.25 588 HIS B C 1
ATOM 10464 O O . HIS B 1 588 ? -27.531 -22.969 -21.672 1 45.25 588 HIS B O 1
ATOM 10470 N N . ASP B 1 589 ? -25.469 -22.156 -22.016 1 51.34 589 ASP B N 1
ATOM 10471 C CA . ASP B 1 589 ? -25.719 -20.734 -22.219 1 51.34 589 ASP B CA 1
ATOM 10472 C C . ASP B 1 589 ? -26.266 -20.078 -20.938 1 51.34 589 ASP B C 1
ATOM 10474 O O . ASP B 1 589 ? -26.953 -19.062 -21.016 1 51.34 589 ASP B O 1
ATOM 10478 N N . LEU B 1 590 ? -26.312 -20.797 -19.859 1 58.5 590 LEU B N 1
ATOM 10479 C CA . LEU B 1 590 ? -26.672 -20.156 -18.594 1 58.5 590 LEU B CA 1
ATOM 10480 C C . LEU B 1 590 ? -25.422 -19.797 -17.797 1 58.5 590 LEU B C 1
ATOM 10482 O O . LEU B 1 590 ? -24.438 -20.531 -17.797 1 58.5 590 LEU B O 1
ATOM 10486 N N . HIS B 1 591 ? -25.422 -18.484 -17.375 1 63.47 591 HIS B N 1
ATOM 10487 C CA . HIS B 1 591 ? -24.266 -17.969 -16.656 1 63.47 591 HIS B CA 1
ATOM 10488 C C . HIS B 1 591 ? -24.641 -17.516 -15.258 1 63.47 591 HIS B C 1
ATOM 10490 O O . HIS B 1 591 ? -25.781 -17.078 -15.031 1 63.47 591 HIS B O 1
ATOM 10496 N N . LEU B 1 592 ? -23.797 -17.891 -14.352 1 66.19 592 LEU B N 1
ATOM 10497 C CA . LEU B 1 592 ? -23.906 -17.359 -12.992 1 66.19 592 LEU B CA 1
ATOM 10498 C C . LEU B 1 592 ? -23.156 -16.047 -12.859 1 66.19 592 LEU B C 1
ATOM 10500 O O . LEU B 1 592 ? -21.953 -15.969 -13.164 1 66.19 592 LEU B O 1
ATOM 10504 N N . ALA B 1 593 ? -23.906 -15.016 -12.562 1 71.81 593 ALA B N 1
ATOM 10505 C CA . ALA B 1 593 ? -23.281 -13.703 -12.414 1 71.81 593 ALA B CA 1
ATOM 10506 C C . ALA B 1 593 ? -23.422 -13.188 -10.984 1 71.81 593 ALA B C 1
ATOM 10508 O O . ALA B 1 593 ? -24.453 -13.414 -10.344 1 71.81 593 ALA B O 1
ATOM 10509 N N . ASP B 1 594 ? -22.375 -12.656 -10.406 1 76.12 594 ASP B N 1
ATOM 10510 C CA . ASP B 1 594 ? -22.406 -11.984 -9.109 1 76.12 594 ASP B CA 1
ATOM 10511 C C . ASP B 1 594 ? -22.641 -10.484 -9.266 1 76.12 594 ASP B C 1
ATOM 10513 O O . ASP B 1 594 ? -21.906 -9.805 -9.977 1 76.12 594 ASP B O 1
ATOM 10517 N N . LEU B 1 595 ? -23.75 -10.023 -8.703 1 80.88 595 LEU B N 1
ATOM 10518 C CA . LEU B 1 595 ? -24.094 -8.609 -8.766 1 80.88 595 LEU B CA 1
ATOM 10519 C C . LEU B 1 595 ? -24.266 -8.031 -7.363 1 80.88 595 LEU B C 1
ATOM 10521 O O . LEU B 1 595 ? -24.688 -8.734 -6.445 1 80.88 595 LEU B O 1
ATOM 10525 N N . GLU B 1 596 ? -23.828 -6.836 -7.191 1 82.06 596 GLU B N 1
ATOM 10526 C CA . GLU B 1 596 ? -24.031 -6.137 -5.926 1 82.06 596 GLU B CA 1
ATOM 10527 C C . GLU B 1 596 ? -25.094 -5.059 -6.051 1 82.06 596 GLU B C 1
ATOM 10529 O O . GLU B 1 596 ? -25.078 -4.258 -6.988 1 82.06 596 GLU B O 1
ATOM 10534 N N . ILE B 1 597 ? -26.062 -5.059 -5.129 1 81.88 597 ILE B N 1
ATOM 10535 C CA . ILE B 1 597 ? -27.125 -4.059 -5.125 1 81.88 597 ILE B CA 1
ATOM 10536 C C . ILE B 1 597 ? -26.547 -2.707 -4.695 1 81.88 597 ILE B C 1
ATOM 10538 O O . ILE B 1 597 ? -25.953 -2.588 -3.625 1 81.88 597 ILE B O 1
ATOM 10542 N N . PRO B 1 598 ? -26.641 -1.744 -5.516 1 75.12 598 PRO B N 1
ATOM 10543 C CA . PRO B 1 598 ? -26.125 -0.425 -5.152 1 75.12 598 PRO B CA 1
ATOM 10544 C C . PRO B 1 598 ? -26.781 0.15 -3.904 1 75.12 598 PRO B C 1
ATOM 10546 O O . PRO B 1 598 ? -27.922 -0.205 -3.586 1 75.12 598 PRO B O 1
ATOM 10549 N N . GLY B 1 599 ? -26.094 0.936 -3.176 1 70.81 599 GLY B N 1
ATOM 10550 C CA . GLY B 1 599 ? -26.594 1.552 -1.957 1 70.81 599 GLY B CA 1
ATOM 10551 C C . GLY B 1 599 ? -27.875 2.352 -2.174 1 70.81 599 GLY B C 1
ATOM 10552 O O . GLY B 1 599 ? -28.75 2.369 -1.313 1 70.81 599 GLY B O 1
ATOM 10553 N N . GLU B 1 600 ? -27.922 3.014 -3.338 1 67.12 600 GLU B N 1
ATOM 10554 C CA . GLU B 1 600 ? -29.078 3.871 -3.625 1 67.12 600 GLU B CA 1
ATOM 10555 C C . GLU B 1 600 ? -30.078 3.16 -4.52 1 67.12 600 GLU B C 1
ATOM 10557 O O . GLU B 1 600 ? -30.875 3.809 -5.203 1 67.12 600 GLU B O 1
ATOM 10562 N N . SER B 1 601 ? -30.094 1.904 -4.477 1 74.88 601 SER B N 1
ATOM 10563 C CA . SER B 1 601 ? -30.984 1.168 -5.367 1 74.88 601 SER B CA 1
ATOM 10564 C C . SER B 1 601 ? -32.438 1.314 -4.938 1 74.88 601 SER B C 1
ATOM 10566 O O . SER B 1 601 ? -32.75 1.349 -3.74 1 74.88 601 SER B O 1
ATOM 10568 N N . THR B 1 602 ? -33.312 1.54 -5.863 1 72.38 602 THR B N 1
ATOM 10569 C CA . THR B 1 602 ? -34.75 1.596 -5.598 1 72.38 602 THR B CA 1
ATOM 10570 C C . THR B 1 602 ? -35.281 0.219 -5.207 1 72.38 602 THR B C 1
ATOM 10572 O O . THR B 1 602 ? -36.406 0.096 -4.734 1 72.38 602 THR B O 1
ATOM 10575 N N . TRP B 1 603 ? -34.438 -0.77 -5.406 1 78.56 603 TRP B N 1
ATOM 10576 C CA . TRP B 1 603 ? -34.875 -2.129 -5.09 1 78.56 603 TRP B CA 1
ATOM 10577 C C . TRP B 1 603 ? -34.656 -2.434 -3.609 1 78.56 603 TRP B C 1
ATOM 10579 O O . TRP B 1 603 ? -35.188 -3.428 -3.094 1 78.56 603 TRP B O 1
ATOM 10589 N N . ALA B 1 604 ? -33.938 -1.497 -3.047 1 78.06 604 ALA B N 1
ATOM 10590 C CA . ALA B 1 604 ? -33.594 -1.746 -1.648 1 78.06 604 ALA B CA 1
ATOM 10591 C C . ALA B 1 604 ? -34.844 -1.755 -0.775 1 78.06 604 ALA B C 1
ATOM 10593 O O . ALA B 1 604 ? -35.688 -0.859 -0.876 1 78.06 604 ALA B O 1
ATOM 10594 N N . GLY B 1 605 ? -35.031 -2.814 0.022 1 77.12 605 GLY B N 1
ATOM 10595 C CA . GLY B 1 605 ? -36.156 -2.916 0.955 1 77.12 605 GLY B CA 1
ATOM 10596 C C . GLY B 1 605 ? -37.312 -3.705 0.402 1 77.12 605 GLY B C 1
ATOM 10597 O O . GLY B 1 605 ? -38.25 -4.062 1.143 1 77.12 605 GLY B O 1
ATOM 10598 N N . LYS B 1 606 ? -37.312 -3.986 -0.812 1 81.75 606 LYS B N 1
ATOM 10599 C CA . LYS B 1 606 ? -38.406 -4.738 -1.429 1 81.75 606 LYS B CA 1
ATOM 10600 C C . LYS B 1 606 ? -38.125 -6.238 -1.37 1 81.75 606 LYS B C 1
ATOM 10602 O O . LYS B 1 606 ? -36.969 -6.668 -1.329 1 81.75 606 LYS B O 1
ATOM 10607 N N . THR B 1 607 ? -39.188 -6.906 -1.273 1 85.12 607 THR B N 1
ATOM 10608 C CA . THR B 1 607 ? -39.062 -8.359 -1.27 1 85.12 607 THR B CA 1
ATOM 10609 C C . THR B 1 607 ? -38.875 -8.891 -2.688 1 85.12 607 THR B C 1
ATOM 10611 O O . THR B 1 607 ? -39.188 -8.203 -3.66 1 85.12 607 THR B O 1
ATOM 10614 N N . LEU B 1 608 ? -38.375 -10.055 -2.732 1 86.44 608 LEU B N 1
ATOM 10615 C CA . LEU B 1 608 ? -38.125 -10.68 -4.031 1 86.44 608 LEU B CA 1
ATOM 10616 C C . LEU B 1 608 ? -39.469 -10.898 -4.77 1 86.44 608 LEU B C 1
ATOM 10618 O O . LEU B 1 608 ? -39.5 -10.82 -6 1 86.44 608 LEU B O 1
ATOM 10622 N N . MET B 1 609 ? -40.469 -11.172 -4.039 1 80.56 609 MET B N 1
ATOM 10623 C CA . MET B 1 609 ? -41.781 -11.352 -4.629 1 80.56 609 MET B CA 1
ATOM 10624 C C . MET B 1 609 ? -42.312 -10.055 -5.246 1 80.56 609 MET B C 1
ATOM 10626 O O . MET B 1 609 ? -42.875 -10.062 -6.332 1 80.56 609 MET B O 1
ATOM 10630 N N . GLU B 1 610 ? -42 -8.969 -4.594 1 83.12 610 GLU B N 1
ATOM 10631 C CA . GLU B 1 610 ? -42.406 -7.66 -5.086 1 83.12 610 GLU B CA 1
ATOM 10632 C C . GLU B 1 610 ? -41.625 -7.262 -6.336 1 83.12 610 GLU B C 1
ATOM 10634 O O . GLU B 1 610 ? -42.188 -6.652 -7.254 1 83.12 610 GLU B O 1
ATOM 10639 N N . LEU B 1 611 ? -40.438 -7.559 -6.309 1 85.06 611 LEU B N 1
ATOM 10640 C CA . LEU B 1 611 ? -39.594 -7.18 -7.426 1 85.06 611 LEU B CA 1
ATOM 10641 C C . LEU B 1 611 ? -39.812 -8.094 -8.625 1 85.06 611 LEU B C 1
ATOM 10643 O O . LEU B 1 611 ? -39.656 -7.672 -9.773 1 85.06 611 LEU B O 1
ATOM 10647 N N . ASN B 1 612 ? -40.344 -9.297 -8.398 1 81.12 612 ASN B N 1
ATOM 10648 C CA . ASN B 1 612 ? -40.656 -10.281 -9.43 1 81.12 612 ASN B CA 1
ATOM 10649 C C . ASN B 1 612 ? -39.594 -10.289 -10.531 1 81.12 612 ASN B C 1
ATOM 10651 O O . ASN B 1 612 ? -39.938 -10.156 -11.711 1 81.12 612 ASN B O 1
ATOM 10655 N N . LEU B 1 613 ? -38.438 -10.539 -10.211 1 84.06 613 LEU B N 1
ATOM 10656 C CA . LEU B 1 613 ? -37.281 -10.453 -11.102 1 84.06 613 LEU B CA 1
ATOM 10657 C C . LEU B 1 613 ? -37.281 -11.586 -12.125 1 84.06 613 LEU B C 1
ATOM 10659 O O . LEU B 1 613 ? -36.781 -11.43 -13.242 1 84.06 613 LEU B O 1
ATOM 10663 N N . GLY B 1 614 ? -37.844 -12.68 -11.766 1 77.69 614 GLY B N 1
ATOM 10664 C CA . GLY B 1 614 ? -37.938 -13.797 -12.688 1 77.69 614 GLY B CA 1
ATOM 10665 C C . GLY B 1 614 ? -38.844 -13.516 -13.867 1 77.69 614 GLY B C 1
ATOM 10666 O O . GLY B 1 614 ? -38.5 -13.789 -15.016 1 77.69 614 GLY B O 1
ATOM 10667 N N . LYS B 1 615 ? -39.938 -12.898 -13.555 1 75.5 615 LYS B N 1
ATOM 10668 C CA . LYS B 1 615 ? -40.906 -12.609 -14.609 1 75.5 615 LYS B CA 1
ATOM 10669 C C . LYS B 1 615 ? -40.469 -11.406 -15.43 1 75.5 615 LYS B C 1
ATOM 10671 O O . LYS B 1 615 ? -40.625 -11.383 -16.656 1 75.5 615 LYS B O 1
ATOM 10676 N N . LYS B 1 616 ? -39.844 -10.484 -14.828 1 81.69 616 LYS B N 1
ATOM 10677 C CA . LYS B 1 616 ? -39.5 -9.234 -15.508 1 81.69 616 LYS B CA 1
ATOM 10678 C C . LYS B 1 616 ? -38.25 -9.391 -16.344 1 81.69 616 LYS B C 1
ATOM 10680 O O . LYS B 1 616 ? -38.156 -8.891 -17.469 1 81.69 616 LYS B O 1
ATOM 10685 N N . TYR B 1 617 ? -37.312 -10.133 -15.797 1 84.19 617 TYR B N 1
ATOM 10686 C CA . TYR B 1 617 ? -36 -10.148 -16.453 1 84.19 617 TYR B CA 1
ATOM 10687 C C . TYR B 1 617 ? -35.594 -11.57 -16.812 1 84.19 617 TYR B C 1
ATOM 10689 O O . TYR B 1 617 ? -34.594 -11.781 -17.484 1 84.19 617 TYR B O 1
ATOM 10697 N N . GLY B 1 618 ? -36.344 -12.523 -16.391 1 75.56 618 GLY B N 1
ATOM 10698 C CA . GLY B 1 618 ? -36.031 -13.914 -16.703 1 75.56 618 GLY B CA 1
ATOM 10699 C C . GLY B 1 618 ? -34.844 -14.461 -15.938 1 75.56 618 GLY B C 1
ATOM 10700 O O . GLY B 1 618 ? -34.125 -15.336 -16.422 1 75.56 618 GLY B O 1
ATOM 10701 N N . ILE B 1 619 ? -34.562 -13.852 -14.82 1 78.88 619 ILE B N 1
ATOM 10702 C CA . ILE B 1 619 ? -33.406 -14.281 -14.055 1 78.88 619 ILE B CA 1
ATOM 10703 C C . ILE B 1 619 ? -33.844 -14.922 -12.742 1 78.88 619 ILE B C 1
ATOM 10705 O O . ILE B 1 619 ? -34.969 -14.711 -12.297 1 78.88 619 ILE B O 1
ATOM 10709 N N . HIS B 1 620 ? -32.969 -15.828 -12.211 1 77.44 620 HIS B N 1
ATOM 10710 C CA . HIS B 1 620 ? -33.188 -16.453 -10.914 1 77.44 620 HIS B CA 1
ATOM 10711 C C . HIS B 1 620 ? -32.062 -16.172 -9.938 1 77.44 620 HIS B C 1
ATOM 10713 O O . HIS B 1 620 ? -30.891 -16.234 -10.305 1 77.44 620 HIS B O 1
ATOM 10719 N N . ILE B 1 621 ? -32.469 -15.75 -8.773 1 81.56 621 ILE B N 1
ATOM 10720 C CA . ILE B 1 621 ? -31.484 -15.484 -7.734 1 81.56 621 ILE B CA 1
ATOM 10721 C C . ILE B 1 621 ? -31.141 -16.781 -7.008 1 81.56 621 ILE B C 1
ATOM 10723 O O . ILE B 1 621 ? -32 -17.422 -6.41 1 81.56 621 ILE B O 1
ATOM 10727 N N . ALA B 1 622 ? -29.984 -17.156 -7.156 1 75.94 622 ALA B N 1
ATOM 10728 C CA . ALA B 1 622 ? -29.531 -18.406 -6.535 1 75.94 622 ALA B CA 1
ATOM 10729 C C . ALA B 1 622 ? -29.156 -18.188 -5.074 1 75.94 622 ALA B C 1
ATOM 10731 O O . ALA B 1 622 ? -29.469 -19.016 -4.215 1 75.94 622 ALA B O 1
ATOM 10732 N N . SER B 1 623 ? -28.469 -17.125 -4.805 1 78.69 623 SER B N 1
ATOM 10733 C CA . SER B 1 623 ? -28.031 -16.859 -3.436 1 78.69 623 SER B CA 1
ATOM 10734 C C . SER B 1 623 ? -27.859 -15.367 -3.186 1 78.69 623 SER B C 1
ATOM 10736 O O . SER B 1 623 ? -27.641 -14.602 -4.125 1 78.69 623 SER B O 1
ATOM 10738 N N . ILE B 1 624 ? -28.094 -14.984 -1.959 1 81.12 624 ILE B N 1
ATOM 10739 C CA . ILE B 1 624 ? -27.891 -13.617 -1.487 1 81.12 624 ILE B CA 1
ATOM 10740 C C . ILE B 1 624 ? -26.875 -13.617 -0.345 1 81.12 624 ILE B C 1
ATOM 10742 O O . ILE B 1 624 ? -27.047 -14.344 0.639 1 81.12 624 ILE B O 1
ATOM 10746 N N . LEU B 1 625 ? -25.844 -12.977 -0.608 1 78 625 LEU B N 1
ATOM 10747 C CA . LEU B 1 625 ? -24.844 -12.828 0.44 1 78 625 LEU B CA 1
ATOM 10748 C C . LEU B 1 625 ? -24.984 -11.492 1.155 1 78 625 LEU B C 1
ATOM 10750 O O . LEU B 1 625 ? -24.812 -10.438 0.545 1 78 625 LEU B O 1
ATOM 10754 N N . ARG B 1 626 ? -25.391 -11.594 2.432 1 77.12 626 ARG B N 1
ATOM 10755 C CA . ARG B 1 626 ? -25.578 -10.414 3.273 1 77.12 626 ARG B CA 1
ATOM 10756 C C . ARG B 1 626 ? -24.547 -10.383 4.402 1 77.12 626 ARG B C 1
ATOM 10758 O O . ARG B 1 626 ? -24.734 -11.047 5.43 1 77.12 626 ARG B O 1
ATOM 10765 N N . GLY B 1 627 ? -23.531 -9.461 4.172 1 63.47 627 GLY B N 1
ATOM 10766 C CA . GLY B 1 627 ? -22.438 -9.547 5.141 1 63.47 627 GLY B CA 1
ATOM 10767 C C . GLY B 1 627 ? -21.766 -10.906 5.168 1 63.47 627 GLY B C 1
ATOM 10768 O O . GLY B 1 627 ? -21.172 -11.32 4.184 1 63.47 627 GLY B O 1
ATOM 10769 N N . LYS B 1 628 ? -21.922 -11.539 6.285 1 62.47 628 LYS B N 1
ATOM 10770 C CA . LYS B 1 628 ? -21.328 -12.867 6.426 1 62.47 628 LYS B CA 1
ATOM 10771 C C . LYS B 1 628 ? -22.406 -13.953 6.336 1 62.47 628 LYS B C 1
ATOM 10773 O O . LYS B 1 628 ? -22.094 -15.141 6.426 1 62.47 628 LYS B O 1
ATOM 10778 N N . ARG B 1 629 ? -23.688 -13.578 6.055 1 67.06 629 ARG B N 1
ATOM 10779 C CA . ARG B 1 629 ? -24.797 -14.516 5.965 1 67.06 629 ARG B CA 1
ATOM 10780 C C . ARG B 1 629 ? -25.156 -14.805 4.508 1 67.06 629 ARG B C 1
ATOM 10782 O O . ARG B 1 629 ? -25.359 -13.875 3.723 1 67.06 629 ARG B O 1
ATOM 10789 N N . ARG B 1 630 ? -25.062 -16.062 4.223 1 72.44 630 ARG B N 1
ATOM 10790 C CA . ARG B 1 630 ? -25.484 -16.469 2.887 1 72.44 630 ARG B CA 1
ATOM 10791 C C . ARG B 1 630 ? -26.875 -17.062 2.906 1 72.44 630 ARG B C 1
ATOM 10793 O O . ARG B 1 630 ? -27.156 -17.984 3.689 1 72.44 630 ARG B O 1
ATOM 10800 N N . ILE B 1 631 ? -27.781 -16.469 2.195 1 74.38 631 ILE B N 1
ATOM 10801 C CA . ILE B 1 631 ? -29.141 -16.984 2.018 1 74.38 631 ILE B CA 1
ATOM 10802 C C . ILE B 1 631 ? -29.234 -17.734 0.686 1 74.38 631 ILE B C 1
ATOM 10804 O O . ILE B 1 631 ? -29.281 -17.109 -0.378 1 74.38 631 ILE B O 1
ATOM 10808 N N . ASN B 1 632 ? -29.125 -19.016 0.833 1 73.88 632 ASN B N 1
ATOM 10809 C CA . ASN B 1 632 ? -29.219 -19.828 -0.38 1 73.88 632 ASN B CA 1
ATOM 10810 C C . ASN B 1 632 ? -30.672 -20.016 -0.812 1 73.88 632 ASN B C 1
ATOM 10812 O O . ASN B 1 632 ? -31.547 -20.219 0.027 1 73.88 632 ASN B O 1
ATOM 10816 N N . ILE B 1 633 ? -30.938 -19.969 -2.111 1 75.19 633 ILE B N 1
ATOM 10817 C CA . ILE B 1 633 ? -32.219 -20.156 -2.746 1 75.19 633 ILE B CA 1
ATOM 10818 C C . ILE B 1 633 ? -33.312 -19.375 -1.982 1 75.19 633 ILE B C 1
ATOM 10820 O O . ILE B 1 633 ? -34.219 -19.969 -1.402 1 75.19 633 ILE B O 1
ATOM 10824 N N . PRO B 1 634 ? -33.062 -18.094 -1.961 1 78.94 634 PRO B N 1
ATOM 10825 C CA . PRO B 1 634 ? -34 -17.266 -1.194 1 78.94 634 PRO B CA 1
ATOM 10826 C C . PRO B 1 634 ? -35.438 -17.391 -1.667 1 78.94 634 PRO B C 1
ATOM 10828 O O . PRO B 1 634 ? -35.688 -17.531 -2.867 1 78.94 634 PRO B O 1
ATOM 10831 N N . GLY B 1 635 ? -36.312 -17.438 -0.645 1 72.19 635 GLY B N 1
ATOM 10832 C CA . GLY B 1 635 ? -37.75 -17.453 -0.942 1 72.19 635 GLY B CA 1
ATOM 10833 C C . GLY B 1 635 ? -38.281 -16.094 -1.351 1 72.19 635 GLY B C 1
ATOM 10834 O O . GLY B 1 635 ? -37.562 -15.109 -1.362 1 72.19 635 GLY B O 1
ATOM 10835 N N . GLY B 1 636 ? -39.438 -16 -1.736 1 75.62 636 GLY B N 1
ATOM 10836 C CA . GLY B 1 636 ? -40.094 -14.773 -2.182 1 75.62 636 GLY B CA 1
ATOM 10837 C C . GLY B 1 636 ? -40.219 -13.742 -1.083 1 75.62 636 GLY B C 1
ATOM 10838 O O . GLY B 1 636 ? -40.344 -12.547 -1.362 1 75.62 636 GLY B O 1
ATOM 10839 N N . SER B 1 637 ? -40.125 -14.141 0.102 1 77.31 637 SER B N 1
ATOM 10840 C CA . SER B 1 637 ? -40.344 -13.227 1.222 1 77.31 637 SER B CA 1
ATOM 10841 C C . SER B 1 637 ? -39.062 -12.523 1.624 1 77.31 637 SER B C 1
ATOM 10843 O O . SER B 1 637 ? -39.094 -11.578 2.41 1 77.31 637 SER B O 1
ATOM 10845 N N . VAL B 1 638 ? -38 -12.953 1.024 1 82.44 638 VAL B N 1
ATOM 10846 C CA . VAL B 1 638 ? -36.719 -12.367 1.402 1 82.44 638 VAL B CA 1
ATOM 10847 C C . VAL B 1 638 ? -36.594 -10.969 0.799 1 82.44 638 VAL B C 1
ATOM 10849 O O . VAL B 1 638 ? -36.969 -10.742 -0.353 1 82.44 638 VAL B O 1
ATOM 10852 N N . ARG B 1 639 ? -36.156 -10.047 1.64 1 83.5 639 ARG B N 1
ATOM 10853 C CA . ARG B 1 639 ? -35.969 -8.664 1.211 1 83.5 639 ARG B CA 1
ATOM 10854 C C . ARG B 1 639 ? -34.531 -8.422 0.749 1 83.5 639 ARG B C 1
ATOM 10856 O O . ARG B 1 639 ? -33.594 -9.008 1.286 1 83.5 639 ARG B O 1
ATOM 10863 N N . LEU B 1 640 ? -34.438 -7.602 -0.249 1 85.88 640 LEU B N 1
ATOM 10864 C CA . LEU B 1 640 ? -33.125 -7.195 -0.725 1 85.88 640 LEU B CA 1
ATOM 10865 C C . LEU B 1 640 ? -32.656 -5.922 -0.028 1 85.88 640 LEU B C 1
ATOM 10867 O O . LEU B 1 640 ? -33.469 -5.008 0.194 1 85.88 640 LEU B O 1
ATOM 10871 N N . PHE B 1 641 ? -31.516 -5.98 0.424 1 82.94 641 PHE B N 1
ATOM 10872 C CA . PHE B 1 641 ? -30.922 -4.828 1.096 1 82.94 641 PHE B CA 1
ATOM 10873 C C . PHE B 1 641 ? -29.781 -4.234 0.261 1 82.94 641 PHE B C 1
ATOM 10875 O O . PHE B 1 641 ? -29.219 -4.918 -0.587 1 82.94 641 PHE B O 1
ATOM 10882 N N . PRO B 1 642 ? -29.531 -2.896 0.543 1 79.56 642 PRO B N 1
ATOM 10883 C CA . PRO B 1 642 ? -28.375 -2.324 -0.136 1 79.56 642 PRO B CA 1
ATOM 10884 C C . PRO B 1 642 ? -27.078 -3.055 0.202 1 79.56 642 PRO B C 1
ATOM 10886 O O . PRO B 1 642 ? -26.875 -3.475 1.346 1 79.56 642 PRO B O 1
ATOM 10889 N N . MET B 1 643 ? -26.219 -3.283 -0.835 1 75.88 643 MET B N 1
ATOM 10890 C CA . MET B 1 643 ? -24.875 -3.865 -0.748 1 75.88 643 MET B CA 1
ATOM 10891 C C . MET B 1 643 ? -24.953 -5.383 -0.613 1 75.88 643 MET B C 1
ATOM 10893 O O . MET B 1 643 ? -23.953 -6.031 -0.275 1 75.88 643 MET B O 1
ATOM 10897 N N . ASP B 1 644 ? -26.203 -5.918 -0.762 1 80.56 644 ASP B N 1
ATOM 10898 C CA . ASP B 1 644 ? -26.312 -7.367 -0.9 1 80.56 644 ASP B CA 1
ATOM 10899 C C . ASP B 1 644 ? -25.594 -7.855 -2.154 1 80.56 644 ASP B C 1
ATOM 10901 O O . ASP B 1 644 ? -25.672 -7.223 -3.211 1 80.56 644 ASP B O 1
ATOM 10905 N N . LYS B 1 645 ? -24.828 -8.805 -1.953 1 82.69 645 LYS B N 1
ATOM 10906 C CA . LYS B 1 645 ? -24.266 -9.469 -3.129 1 82.69 645 LYS B CA 1
ATOM 10907 C C . LYS B 1 645 ? -25.156 -10.625 -3.578 1 82.69 645 LYS B C 1
ATOM 10909 O O . LYS B 1 645 ? -25.391 -11.562 -2.82 1 82.69 645 LYS B O 1
ATOM 10914 N N . ILE B 1 646 ? -25.766 -10.523 -4.809 1 85.75 646 ILE B N 1
ATOM 10915 C CA . ILE B 1 646 ? -26.703 -11.547 -5.277 1 85.75 646 ILE B CA 1
ATOM 10916 C C . ILE B 1 646 ? -26.062 -12.352 -6.406 1 85.75 646 ILE B C 1
ATOM 10918 O O . ILE B 1 646 ? -25.344 -11.797 -7.242 1 85.75 646 ILE B O 1
ATOM 10922 N N . GLN B 1 647 ? -26.172 -13.578 -6.293 1 82.19 647 GLN B N 1
ATOM 10923 C CA . GLN B 1 647 ? -25.797 -14.484 -7.367 1 82.19 647 GLN B CA 1
ATOM 10924 C C . GLN B 1 647 ? -26.984 -14.844 -8.242 1 82.19 647 GLN B C 1
ATOM 10926 O O . GLN B 1 647 ? -27.984 -15.391 -7.746 1 82.19 647 GLN B O 1
ATOM 10931 N N . VAL B 1 648 ? -26.922 -14.484 -9.469 1 82.31 648 VAL B N 1
ATOM 10932 C CA . VAL B 1 648 ? -28.078 -14.625 -10.359 1 82.31 648 VAL B CA 1
ATOM 10933 C C . VAL B 1 648 ? -27.719 -15.555 -11.516 1 82.31 648 VAL B C 1
ATOM 10935 O O . VAL B 1 648 ? -26.578 -15.562 -11.992 1 82.31 648 VAL B O 1
ATOM 10938 N N . ILE B 1 649 ? -28.688 -16.406 -11.883 1 74.38 649 ILE B N 1
ATOM 10939 C CA . ILE B 1 649 ? -28.531 -17.328 -13 1 74.38 649 ILE B CA 1
ATOM 10940 C C . ILE B 1 649 ? -29.375 -16.859 -14.18 1 74.38 649 ILE B C 1
ATOM 10942 O O . ILE B 1 649 ? -30.547 -16.484 -14.016 1 74.38 649 ILE B O 1
ATOM 10946 N N . GLY B 1 650 ? -28.75 -16.688 -15.297 1 72.31 650 GLY B N 1
ATOM 10947 C CA . GLY B 1 650 ? -29.453 -16.312 -16.516 1 72.31 650 GLY B CA 1
ATOM 10948 C C . GLY B 1 650 ? -28.547 -16.344 -17.734 1 72.31 650 GLY B C 1
ATOM 10949 O O . GLY B 1 650 ? -27.391 -16.75 -17.656 1 72.31 650 GLY B O 1
ATOM 10950 N N . THR B 1 651 ? -29.25 -16.062 -18.844 1 68.31 651 THR B N 1
ATOM 10951 C CA . THR B 1 651 ? -28.5 -15.938 -20.078 1 68.31 651 THR B CA 1
ATOM 10952 C C . THR B 1 651 ? -27.719 -14.625 -20.094 1 68.31 651 THR B C 1
ATOM 10954 O O . THR B 1 651 ? -28 -13.727 -19.297 1 68.31 651 THR B O 1
ATOM 10957 N N . ASP B 1 652 ? -26.719 -14.562 -20.891 1 70.38 652 ASP B N 1
ATOM 10958 C CA . ASP B 1 652 ? -25.891 -13.367 -20.984 1 70.38 652 ASP B CA 1
ATOM 10959 C C . ASP B 1 652 ? -26.75 -12.133 -21.281 1 70.38 652 ASP B C 1
ATOM 10961 O O . ASP B 1 652 ? -26.516 -11.055 -20.719 1 70.38 652 ASP B O 1
ATOM 10965 N N . GLU B 1 653 ? -27.625 -12.32 -22.172 1 73.44 653 GLU B N 1
ATOM 10966 C CA . GLU B 1 653 ? -28.5 -11.195 -22.531 1 73.44 653 GLU B CA 1
ATOM 10967 C C . GLU B 1 653 ? -29.359 -10.773 -21.328 1 73.44 653 GLU B C 1
ATOM 10969 O O . GLU B 1 653 ? -29.5 -9.578 -21.062 1 73.44 653 GLU B O 1
ATOM 10974 N N . GLN B 1 654 ? -29.875 -11.75 -20.703 1 79.25 654 GLN B N 1
ATOM 10975 C CA . GLN B 1 654 ? -30.734 -11.477 -19.547 1 79.25 654 GLN B CA 1
ATOM 10976 C C . GLN B 1 654 ? -29.938 -10.805 -18.438 1 79.25 654 GLN B C 1
ATOM 10978 O O . GLN B 1 654 ? -30.422 -9.859 -17.812 1 79.25 654 GLN B O 1
ATOM 10983 N N . LEU B 1 655 ? -28.812 -11.297 -18.25 1 80.25 655 LEU B N 1
ATOM 10984 C CA . LEU B 1 655 ? -27.984 -10.766 -17.172 1 80.25 655 LEU B CA 1
ATOM 10985 C C . LEU B 1 655 ? -27.562 -9.336 -17.469 1 80.25 655 LEU B C 1
ATOM 10987 O O . LEU B 1 655 ? -27.484 -8.508 -16.547 1 80.25 655 LEU B O 1
ATOM 10991 N N . ASN B 1 656 ? -27.328 -9.023 -18.672 1 78.56 656 ASN B N 1
ATOM 10992 C CA . ASN B 1 656 ? -26.969 -7.66 -19.047 1 78.56 656 ASN B CA 1
ATOM 10993 C C . ASN B 1 656 ? -28.125 -6.688 -18.828 1 78.56 656 ASN B C 1
ATOM 10995 O O . ASN B 1 656 ? -27.922 -5.574 -18.328 1 78.56 656 ASN B O 1
ATOM 10999 N N . VAL B 1 657 ? -29.281 -7.141 -19.219 1 80.06 657 VAL B N 1
ATOM 11000 C CA . VAL B 1 657 ? -30.453 -6.301 -19.047 1 80.06 657 VAL B CA 1
ATOM 11001 C C . VAL B 1 657 ? -30.719 -6.082 -17.562 1 80.06 657 VAL B C 1
ATOM 11003 O O . VAL B 1 657 ? -31.047 -4.973 -17.141 1 80.06 657 VAL B O 1
ATOM 11006 N N . PHE B 1 658 ? -30.516 -7.074 -16.875 1 85.12 658 PHE B N 1
ATOM 11007 C CA . PHE B 1 658 ? -30.75 -7.008 -15.445 1 85.12 658 PHE B CA 1
ATOM 11008 C C . PHE B 1 658 ? -29.734 -6.074 -14.781 1 85.12 658 PHE B C 1
ATOM 11010 O O . PHE B 1 658 ? -30.109 -5.246 -13.945 1 85.12 658 PHE B O 1
ATOM 11017 N N . SER B 1 659 ? -28.516 -6.258 -15.078 1 81.12 659 SER B N 1
ATOM 11018 C CA . SER B 1 659 ? -27.469 -5.422 -14.492 1 81.12 659 SER B CA 1
ATOM 11019 C C . SER B 1 659 ? -27.703 -3.947 -14.797 1 81.12 659 SER B C 1
ATOM 11021 O O . SER B 1 659 ? -27.516 -3.09 -13.93 1 81.12 659 SER B O 1
ATOM 11023 N N . SER B 1 660 ? -28.125 -3.654 -16 1 79.12 660 SER B N 1
ATOM 11024 C CA . SER B 1 660 ? -28.406 -2.279 -16.391 1 79.12 660 SER B CA 1
ATOM 11025 C C . SER B 1 660 ? -29.609 -1.724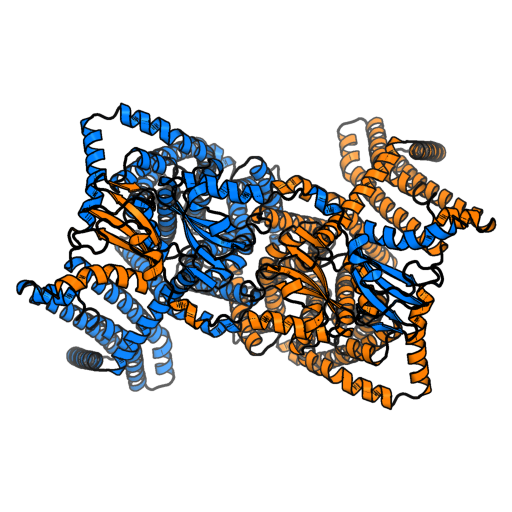 -15.641 1 79.12 660 SER B C 1
ATOM 11027 O O . SER B 1 660 ? -29.609 -0.557 -15.242 1 79.12 660 SER B O 1
ATOM 11029 N N . ALA B 1 661 ? -30.562 -2.539 -15.484 1 80.31 661 ALA B N 1
ATOM 11030 C CA . ALA B 1 661 ? -31.766 -2.117 -14.766 1 80.31 661 ALA B CA 1
ATOM 11031 C C . ALA B 1 661 ? -31.453 -1.834 -13.297 1 80.31 661 ALA B C 1
ATOM 11033 O O . ALA B 1 661 ? -31.984 -0.896 -12.711 1 80.31 661 ALA B O 1
ATOM 11034 N N . MET B 1 662 ? -30.625 -2.625 -12.789 1 79.94 662 MET B N 1
ATOM 11035 C CA . MET B 1 662 ? -30.25 -2.469 -11.391 1 79.94 662 MET B CA 1
ATOM 11036 C C . MET B 1 662 ? -29.453 -1.179 -11.188 1 79.94 662 MET B C 1
ATOM 11038 O O . MET B 1 662 ? -29.641 -0.493 -10.18 1 79.94 662 MET B O 1
ATOM 11042 N N . GLN B 1 663 ? -28.609 -0.8 -12.109 1 71.88 663 GLN B N 1
ATOM 11043 C CA . GLN B 1 663 ? -27.766 0.388 -12 1 71.88 663 GLN B CA 1
ATOM 11044 C C . GLN B 1 663 ? -28.578 1.654 -12.297 1 71.88 663 GLN B C 1
ATOM 11046 O O . GLN B 1 663 ? -28.281 2.721 -11.75 1 71.88 663 GLN B O 1
ATOM 11051 N N . SER B 1 664 ? -29.422 1.624 -13.234 1 64.44 664 SER B N 1
ATOM 11052 C CA . SER B 1 664 ? -30.219 2.785 -13.609 1 64.44 664 SER B CA 1
ATOM 11053 C C . SER B 1 664 ? -31.078 3.262 -12.445 1 64.44 664 SER B C 1
ATOM 11055 O O . SER B 1 664 ? -31.359 4.457 -12.32 1 64.44 664 SER B O 1
ATOM 11057 N N . GLY B 1 665 ? -31.516 2.471 -11.68 1 59.38 665 GLY B N 1
ATOM 11058 C CA . GLY B 1 665 ? -32.344 2.861 -10.547 1 59.38 665 GLY B CA 1
ATOM 11059 C C . GLY B 1 665 ? -31.547 3.564 -9.453 1 59.38 665 GLY B C 1
ATOM 11060 O O . GLY B 1 665 ? -32.125 4.113 -8.516 1 59.38 665 GLY B O 1
ATOM 11061 N N . ALA B 1 666 ? -30.25 3.639 -9.516 1 56.88 666 ALA B N 1
ATOM 11062 C CA . ALA B 1 666 ? -29.406 4.227 -8.484 1 56.88 666 ALA B CA 1
ATOM 11063 C C . ALA B 1 666 ? -28.922 5.613 -8.891 1 56.88 666 ALA B C 1
ATOM 11065 O O . ALA B 1 666 ? -28.094 6.207 -8.211 1 56.88 666 ALA B O 1
ATOM 11066 N N . LYS B 1 667 ? -29.312 6.324 -9.945 1 49.94 667 LYS B N 1
ATOM 11067 C CA . LYS B 1 667 ? -28.766 7.613 -10.359 1 49.94 667 LYS B CA 1
ATOM 11068 C C . LYS B 1 667 ? -29.172 8.719 -9.383 1 49.94 667 LYS B C 1
ATOM 11070 O O . LYS B 1 667 ? -30.359 8.953 -9.148 1 49.94 667 LYS B O 1
ATOM 11075 N N . ILE B 1 668 ? -28.375 9.016 -8.453 1 47.34 668 ILE B N 1
ATOM 11076 C CA . ILE B 1 668 ? -28.547 10.156 -7.562 1 47.34 668 ILE B CA 1
ATOM 11077 C C . ILE B 1 668 ? -28.344 11.453 -8.344 1 47.34 668 ILE B C 1
ATOM 11079 O O . ILE B 1 668 ? -27.375 11.586 -9.102 1 47.34 668 ILE B O 1
ATOM 11083 N N . ASP B 1 669 ? -29.312 12.211 -8.508 1 42.84 669 ASP B N 1
ATOM 11084 C CA . ASP B 1 669 ? -29.094 13.586 -8.938 1 42.84 669 ASP B CA 1
ATOM 11085 C C . ASP B 1 669 ? -28.078 14.289 -8.031 1 42.84 669 ASP B C 1
ATOM 11087 O O . ASP B 1 669 ? -28.344 14.492 -6.84 1 42.84 669 ASP B O 1
ATOM 11091 N N . TRP B 1 670 ? -26.891 14.266 -8.281 1 40.44 670 TRP B N 1
ATOM 11092 C CA . TRP B 1 670 ? -25.781 14.906 -7.586 1 40.44 670 TRP B CA 1
ATOM 11093 C C . TRP B 1 670 ? -26.172 16.312 -7.121 1 40.44 670 TRP B C 1
ATOM 11095 O O . TRP B 1 670 ? -25.594 16.828 -6.164 1 40.44 670 TRP B O 1
ATOM 11105 N N . GLU B 1 671 ? -26.953 17.109 -7.871 1 41.97 671 GLU B N 1
ATOM 11106 C CA . GLU B 1 671 ? -27.281 18.484 -7.508 1 41.97 671 GLU B CA 1
ATOM 11107 C C . GLU B 1 671 ? -27.953 18.547 -6.137 1 41.97 671 GLU B C 1
ATOM 11109 O O . GLU B 1 671 ? -27.859 19.562 -5.441 1 41.97 671 GLU B O 1
ATOM 11114 N N . MET B 1 672 ? -28.578 17.688 -5.773 1 44.72 672 MET B N 1
ATOM 11115 C CA . MET B 1 672 ? -29.328 17.734 -4.52 1 44.72 672 MET B CA 1
ATOM 11116 C C . MET B 1 672 ? -28.391 17.594 -3.324 1 44.72 672 MET B C 1
ATOM 11118 O O . MET B 1 672 ? -28.812 17.766 -2.18 1 44.72 672 MET B O 1
ATOM 11122 N N . TYR B 1 673 ? -27.141 17.297 -3.543 1 43.44 673 TYR B N 1
ATOM 11123 C CA . TYR B 1 673 ? -26.125 17.078 -2.518 1 43.44 673 TYR B CA 1
ATOM 11124 C C . TYR B 1 673 ? -25.906 18.328 -1.688 1 43.44 673 TYR B C 1
ATOM 11126 O O . TYR B 1 673 ? -25.656 18.25 -0.484 1 43.44 673 TYR B O 1
ATOM 11134 N N . GLU B 1 674 ? -25.812 19.547 -2.295 1 42.38 674 GLU B N 1
ATOM 11135 C CA . GLU B 1 674 ? -25.312 20.797 -1.703 1 42.38 674 GLU B CA 1
ATOM 11136 C C . GLU B 1 674 ? -26.234 21.266 -0.576 1 42.38 674 GLU B C 1
ATOM 11138 O O . GLU B 1 674 ? -25.766 21.828 0.415 1 42.38 674 GLU B O 1
ATOM 11143 N N . LYS B 1 675 ? -27.516 21.156 -0.66 1 47.47 675 LYS B N 1
ATOM 11144 C CA . LYS B 1 675 ? -28.422 21.969 0.14 1 47.47 675 LYS B CA 1
ATOM 11145 C C . LYS B 1 675 ? -28.703 21.312 1.493 1 47.47 675 LYS B C 1
ATOM 11147 O O . LYS B 1 675 ? -29.375 21.906 2.346 1 47.47 675 LYS B O 1
ATOM 11152 N N . GLY B 1 676 ? -28.156 20.172 1.83 1 52.75 676 GLY B N 1
ATOM 11153 C CA . GLY B 1 676 ? -28.734 19.5 2.99 1 52.75 676 GLY B CA 1
ATOM 11154 C C . GLY B 1 676 ? -27.859 19.609 4.227 1 52.75 676 GLY B C 1
ATOM 11155 O O . GLY B 1 676 ? -27.891 18.734 5.098 1 52.75 676 GLY B O 1
ATOM 11156 N N . GLU B 1 677 ? -27.156 20.688 4.461 1 54.38 677 GLU B N 1
ATOM 11157 C CA . GLU B 1 677 ? -26.328 20.812 5.656 1 54.38 677 GLU B CA 1
ATOM 11158 C C . GLU B 1 677 ? -27.188 21.031 6.902 1 54.38 677 GLU B C 1
ATOM 11160 O O . GLU B 1 677 ? -28.109 21.844 6.891 1 54.38 677 GLU B O 1
ATOM 11165 N N . MET B 1 678 ? -27.016 20.062 7.891 1 62.66 678 MET B N 1
ATOM 11166 C CA . MET B 1 678 ? -27.766 20.219 9.133 1 62.66 678 MET B CA 1
ATOM 11167 C C . MET B 1 678 ? -27.016 21.156 10.086 1 62.66 678 MET B C 1
ATOM 11169 O O . MET B 1 678 ? -25.797 21.172 10.125 1 62.66 678 MET B O 1
ATOM 11173 N N . THR B 1 679 ? -27.609 22.141 10.648 1 62.19 679 THR B N 1
ATOM 11174 C CA . THR B 1 679 ? -27.062 23.094 11.617 1 62.19 679 THR B CA 1
ATOM 11175 C C . THR B 1 679 ? -27.797 22.984 12.945 1 62.19 679 THR B C 1
ATOM 11177 O O . THR B 1 679 ? -28.969 22.594 12.984 1 62.19 679 THR B O 1
ATOM 11180 N N . LEU B 1 680 ? -27.062 23.031 13.984 1 63.91 680 LEU B N 1
ATOM 11181 C CA . LEU B 1 680 ? -27.641 23.125 15.32 1 63.91 680 LEU B CA 1
ATOM 11182 C C . LEU B 1 680 ? -27.797 24.578 15.742 1 63.91 680 LEU B C 1
ATOM 11184 O O . LEU B 1 680 ? -26.859 25.375 15.625 1 63.91 680 LEU B O 1
ATOM 11188 N N . LYS B 1 681 ? -28.969 25.016 16.031 1 67.62 681 LYS B N 1
ATOM 11189 C CA . LYS B 1 681 ? -29.219 26.359 16.531 1 67.62 681 LYS B CA 1
ATOM 11190 C C . LYS B 1 681 ? -30.016 26.328 17.828 1 67.62 681 LYS B C 1
ATOM 11192 O O . LYS B 1 681 ? -30.75 25.375 18.094 1 67.62 681 LYS B O 1
ATOM 11197 N N . GLN B 1 682 ? -29.641 27.234 18.672 1 71.44 682 GLN B N 1
ATOM 11198 C CA . GLN B 1 682 ? -30.375 27.406 19.922 1 71.44 682 GLN B CA 1
ATOM 11199 C C . GLN B 1 682 ? -31.359 28.562 19.828 1 71.44 682 GLN B C 1
ATOM 11201 O O . GLN B 1 682 ? -31.078 29.578 19.188 1 71.44 682 GLN B O 1
ATOM 11206 N N . PHE B 1 683 ? -32.594 28.25 20.281 1 75.62 683 PHE B N 1
ATOM 11207 C CA . PHE B 1 683 ? -33.5 29.391 20.453 1 75.62 683 PHE B CA 1
ATOM 11208 C C . PHE B 1 683 ? -34.156 29.359 21.812 1 75.62 683 PHE B C 1
ATOM 11210 O O . PHE B 1 683 ? -34.344 28.297 22.391 1 75.62 683 PHE B O 1
ATOM 11217 N N . ILE B 1 684 ? -34.281 30.516 22.406 1 75.56 684 ILE B N 1
ATOM 11218 C CA . ILE B 1 684 ? -34.875 30.672 23.734 1 75.56 684 ILE B CA 1
ATOM 11219 C C . ILE B 1 684 ? -36.375 30.891 23.594 1 75.56 684 ILE B C 1
ATOM 11221 O O . ILE B 1 684 ? -36.844 31.641 22.734 1 75.56 684 ILE B O 1
ATOM 11225 N N . ILE B 1 685 ? -37.094 30.125 24.328 1 79.62 685 ILE B N 1
ATOM 11226 C CA . ILE B 1 685 ? -38.531 30.297 24.375 1 79.62 685 ILE B CA 1
ATOM 11227 C C . ILE B 1 685 ? -38.875 31.516 25.25 1 79.62 685 ILE B C 1
ATOM 11229 O O . ILE B 1 685 ? -38.75 31.453 26.469 1 79.62 685 ILE B O 1
ATOM 11233 N N . ASP B 1 686 ? -39.156 32.562 24.641 1 74.44 686 ASP B N 1
ATOM 11234 C CA . ASP B 1 686 ? -39.562 33.781 25.344 1 74.44 686 ASP B CA 1
ATOM 11235 C C . ASP B 1 686 ? -41.062 33.781 25.625 1 74.44 686 ASP B C 1
ATOM 11237 O O . ASP B 1 686 ? -41.781 32.875 25.203 1 74.44 686 ASP B O 1
ATOM 11241 N N . ALA B 1 687 ? -41.5 34.812 26.406 1 73.56 687 ALA B N 1
ATOM 11242 C CA . ALA B 1 687 ? -42.906 34.938 26.812 1 73.56 687 ALA B CA 1
ATOM 11243 C C . ALA B 1 687 ? -43.812 35.062 25.594 1 73.56 687 ALA B C 1
ATOM 11245 O O . ALA B 1 687 ? -45 34.688 25.656 1 73.56 687 ALA B O 1
ATOM 11246 N N . ASP B 1 688 ? -43.281 35.438 24.5 1 69.06 688 ASP B N 1
ATOM 11247 C CA . ASP B 1 688 ? -44.094 35.656 23.312 1 69.06 688 ASP B CA 1
ATOM 11248 C C . ASP B 1 688 ? -43.875 34.562 22.281 1 69.06 688 ASP B C 1
ATOM 11250 O O . ASP B 1 688 ? -44.344 34.656 21.141 1 69.06 688 ASP B O 1
ATOM 11254 N N . SER B 1 689 ? -43.344 33.5 22.641 1 76 689 SER B N 1
ATOM 11255 C CA . SER B 1 689 ? -43.031 32.438 21.672 1 76 689 SER B CA 1
ATOM 11256 C C . SER B 1 689 ? -44.25 31.578 21.359 1 76 689 SER B C 1
ATOM 11258 O O . SER B 1 689 ? -45.062 31.328 22.234 1 76 689 SER B O 1
ATOM 11260 N N . VAL B 1 690 ? -44.438 31.25 20.078 1 78.69 690 VAL B N 1
ATOM 11261 C CA . VAL B 1 690 ? -45.562 30.406 19.625 1 78.69 690 VAL B CA 1
ATOM 11262 C C . VAL B 1 690 ? -45.406 29.016 20.234 1 78.69 690 VAL B C 1
ATOM 11264 O O . VAL B 1 690 ? -46.406 28.266 20.312 1 78.69 690 VAL B O 1
ATOM 11267 N N . PHE B 1 691 ? -44.281 28.734 20.844 1 81.69 691 PHE B N 1
ATOM 11268 C CA . PHE B 1 691 ? -44.031 27.391 21.328 1 81.69 691 PHE B CA 1
ATOM 11269 C C . PHE B 1 691 ? -44.219 27.297 22.828 1 81.69 691 PHE B C 1
ATOM 11271 O O . PHE B 1 691 ? -44.188 26.203 23.406 1 81.69 691 PHE B O 1
ATOM 11278 N N . LEU B 1 692 ? -44.469 28.5 23.375 1 80.62 692 LEU B N 1
ATOM 11279 C CA . LEU B 1 692 ? -44.656 28.516 24.812 1 80.62 692 LEU B CA 1
ATOM 11280 C C . LEU B 1 692 ? -45.875 27.688 25.234 1 80.62 692 LEU B C 1
ATOM 11282 O O . LEU B 1 692 ? -46.969 27.844 24.656 1 80.62 692 LEU B O 1
ATOM 11286 N N . GLY B 1 693 ? -45.688 26.812 26.188 1 80.44 693 GLY B N 1
ATOM 11287 C CA . GLY B 1 693 ? -46.781 26 26.719 1 80.44 693 GLY B CA 1
ATOM 11288 C C . GLY B 1 693 ? -47.094 24.797 25.859 1 80.44 693 GLY B C 1
ATOM 11289 O O . GLY B 1 693 ? -47.969 23.984 26.219 1 80.44 693 GLY B O 1
ATOM 11290 N N . LYS B 1 694 ? -46.5 24.656 24.719 1 82.56 694 LYS B N 1
ATOM 11291 C CA . LYS B 1 694 ? -46.75 23.516 23.828 1 82.56 694 LYS B CA 1
ATOM 11292 C C . LYS B 1 694 ? -45.75 22.391 24.062 1 82.56 694 LYS B C 1
ATOM 11294 O O . LYS B 1 694 ? -44.625 22.641 24.453 1 82.56 694 LYS B O 1
ATOM 11299 N N . THR B 1 695 ? -46.312 21.266 23.922 1 80.75 695 THR B N 1
ATOM 11300 C CA . THR B 1 695 ? -45.438 20.094 23.984 1 80.75 695 THR B CA 1
ATOM 11301 C C . THR B 1 695 ? -44.656 19.938 22.688 1 80.75 695 THR B C 1
ATOM 11303 O O . THR B 1 695 ? -44.938 20.609 21.688 1 80.75 695 THR B O 1
ATOM 11306 N N . ILE B 1 696 ? -43.594 19.094 22.703 1 76.88 696 ILE B N 1
ATOM 11307 C CA . ILE B 1 696 ? -42.75 18.828 21.531 1 76.88 696 ILE B CA 1
ATOM 11308 C C . ILE B 1 696 ? -43.625 18.328 20.375 1 76.88 696 ILE B C 1
ATOM 11310 O O . ILE B 1 696 ? -43.406 18.734 19.234 1 76.88 696 ILE B O 1
ATOM 11314 N N . ARG B 1 697 ? -44.594 17.562 20.75 1 72.88 697 ARG B N 1
ATOM 11315 C CA . ARG B 1 697 ? -45.469 17 19.719 1 72.88 697 ARG B CA 1
ATOM 11316 C C . ARG B 1 697 ? -46.375 18.078 19.125 1 72.88 697 ARG B C 1
ATOM 11318 O O . ARG B 1 697 ? -46.625 18.094 17.922 1 72.88 697 ARG B O 1
ATOM 11325 N N . GLU B 1 698 ? -46.812 18.938 20.016 1 77.69 698 GLU B N 1
ATOM 11326 C CA . GLU B 1 698 ? -47.781 19.969 19.594 1 77.69 698 GLU B CA 1
ATOM 11327 C C . GLU B 1 698 ? -47.062 21.094 18.859 1 77.69 698 GLU B C 1
ATOM 11329 O O . GLU B 1 698 ? -47.688 21.828 18.078 1 77.69 698 GLU B O 1
ATOM 11334 N N . SER B 1 699 ? -45.812 21.328 19.109 1 77.62 699 SER B N 1
ATOM 11335 C CA . SER B 1 699 ? -45.062 22.453 18.547 1 77.62 699 SER B CA 1
ATOM 11336 C C . SER B 1 699 ? -44.844 22.281 17.047 1 77.62 699 SER B C 1
ATOM 11338 O O . SER B 1 699 ? -44.688 23.266 16.312 1 77.62 699 SER B O 1
ATOM 11340 N N . GLY B 1 700 ? -44.938 21 16.531 1 73.88 700 GLY B N 1
ATOM 11341 C CA . GLY B 1 700 ? -44.781 20.734 15.102 1 73.88 700 GLY B CA 1
ATOM 11342 C C . GLY B 1 700 ? -43.375 21 14.617 1 73.88 700 GLY B C 1
ATOM 11343 O O . GLY B 1 700 ? -43.156 21.172 13.414 1 73.88 700 GLY B O 1
ATOM 11344 N N . ILE B 1 701 ? -42.5 21.172 15.484 1 79.56 701 ILE B N 1
ATOM 11345 C CA . ILE B 1 701 ? -41.125 21.5 15.102 1 79.56 701 ILE B CA 1
ATOM 11346 C C . ILE B 1 701 ? -40.594 20.422 14.156 1 79.56 701 ILE B C 1
ATOM 11348 O O . ILE B 1 701 ? -39.906 20.75 13.172 1 79.56 701 ILE B O 1
ATOM 11352 N N . ARG B 1 702 ? -40.875 19.281 14.422 1 76.62 702 ARG B N 1
ATOM 11353 C CA . ARG B 1 702 ? -40.375 18.188 13.57 1 76.62 702 ARG B CA 1
ATOM 11354 C C . ARG B 1 702 ? -41.219 18.062 12.305 1 76.62 702 ARG B C 1
ATOM 11356 O O . ARG B 1 702 ? -40.688 17.938 11.203 1 76.62 702 ARG B O 1
ATOM 11363 N N . ASP B 1 703 ? -42.531 18.156 12.445 1 72.19 703 ASP B N 1
ATOM 11364 C CA . ASP B 1 703 ? -43.406 17.891 11.32 1 72.19 703 ASP B CA 1
ATOM 11365 C C . ASP B 1 703 ? -43.531 19.094 10.406 1 72.19 703 ASP B C 1
ATOM 11367 O O . ASP B 1 703 ? -43.531 18.969 9.18 1 72.19 703 ASP B O 1
ATOM 11371 N N . LYS B 1 704 ? -43.625 20.203 11.023 1 73.62 704 LYS B N 1
ATOM 11372 C CA . LYS B 1 704 ? -43.812 21.406 10.219 1 73.62 704 LYS B CA 1
ATOM 11373 C C . LYS B 1 704 ? -42.5 22 9.742 1 73.62 704 LYS B C 1
ATOM 11375 O O . LYS B 1 704 ? -42.375 22.422 8.594 1 73.62 704 LYS B O 1
ATOM 11380 N N . TYR B 1 705 ? -41.562 21.984 10.633 1 75.94 705 TYR B N 1
ATOM 11381 C CA . TYR B 1 705 ? -40.312 22.672 10.297 1 75.94 705 TYR B CA 1
ATOM 11382 C C . TYR B 1 705 ? -39.219 21.688 9.969 1 75.94 705 TYR B C 1
ATOM 11384 O O . TYR B 1 705 ? -38.125 22.078 9.578 1 75.94 705 TYR B O 1
ATOM 11392 N N . HIS B 1 706 ? -39.5 20.406 10.109 1 77.88 706 HIS B N 1
ATOM 11393 C CA . HIS B 1 706 ? -38.531 19.344 9.805 1 77.88 706 HIS B CA 1
ATOM 11394 C C . HIS B 1 706 ? -37.25 19.531 10.602 1 77.88 706 HIS B C 1
ATOM 11396 O O . HIS B 1 706 ? -36.156 19.453 10.039 1 77.88 706 HIS B O 1
ATOM 11402 N N . CYS B 1 707 ? -37.406 20 11.789 1 79.62 707 CYS B N 1
ATOM 11403 C CA . CYS B 1 707 ? -36.281 20.109 12.719 1 79.62 707 CYS B CA 1
ATOM 11404 C C . CYS B 1 707 ? -36.438 19.156 13.898 1 79.62 707 CYS B C 1
ATOM 11406 O O . CYS B 1 707 ? -37.562 18.766 14.219 1 79.62 707 CYS B O 1
ATOM 11408 N N . MET B 1 708 ? -35.344 18.703 14.406 1 78.12 708 MET B N 1
ATOM 11409 C CA . MET B 1 708 ? -35.344 17.797 15.555 1 78.12 708 MET B CA 1
ATOM 11410 C C . MET B 1 708 ? -34.812 18.5 16.797 1 78.12 708 MET B C 1
ATOM 11412 O O . MET B 1 708 ? -33.875 19.266 16.719 1 78.12 708 MET B O 1
ATOM 11416 N N . ILE B 1 709 ? -35.562 18.375 17.844 1 77.62 709 ILE B N 1
ATOM 11417 C CA . ILE B 1 709 ? -35.125 18.938 19.109 1 77.62 709 ILE B CA 1
ATOM 11418 C C . ILE B 1 709 ? -34.094 18.016 19.75 1 77.62 709 ILE B C 1
ATOM 11420 O O . ILE B 1 709 ? -34.375 16.875 20.094 1 77.62 709 ILE B O 1
ATOM 11424 N N . ALA B 1 710 ? -32.906 18.438 19.75 1 71.44 710 ALA B N 1
ATOM 11425 C CA . ALA B 1 710 ? -31.812 17.656 20.312 1 71.44 710 ALA B CA 1
ATOM 11426 C C . ALA B 1 710 ? -31.828 17.703 21.844 1 71.44 710 ALA B C 1
ATOM 11428 O O . ALA B 1 710 ? -31.438 16.734 22.5 1 71.44 710 ALA B O 1
ATOM 11429 N N . GLY B 1 711 ? -32.219 18.812 22.469 1 72.94 711 GLY B N 1
ATOM 11430 C CA . GLY B 1 711 ? -32.281 18.953 23.906 1 72.94 711 GLY B CA 1
ATOM 11431 C C . GLY B 1 711 ? -32.938 20.25 24.359 1 72.94 711 GLY B C 1
ATOM 11432 O O . GLY B 1 711 ? -33.062 21.188 23.562 1 72.94 711 GLY B O 1
ATOM 11433 N N . VAL B 1 712 ? -33.5 20.234 25.531 1 74.25 712 VAL B N 1
ATOM 11434 C CA . VAL B 1 712 ? -34.094 21.422 26.141 1 74.25 712 VAL B CA 1
ATOM 11435 C C . VAL B 1 712 ? -33.406 21.734 27.453 1 74.25 712 VAL B C 1
ATOM 11437 O O . VAL B 1 712 ? -33.188 20.844 28.281 1 74.25 712 VAL B O 1
ATOM 11440 N N . GLU B 1 713 ? -32.781 22.875 27.406 1 71.25 713 GLU B N 1
ATOM 11441 C CA . GLU B 1 713 ? -32.094 23.359 28.625 1 71.25 713 GLU B CA 1
ATOM 11442 C C . GLU B 1 713 ? -33.031 24.203 29.469 1 71.25 713 GLU B C 1
ATOM 11444 O O . GLU B 1 713 ? -33.625 25.156 28.984 1 71.25 713 GLU B O 1
ATOM 11449 N N . ARG B 1 714 ? -33.312 23.672 30.688 1 66.06 714 ARG B N 1
ATOM 11450 C CA . ARG B 1 714 ? -34.125 24.438 31.609 1 66.06 714 ARG B CA 1
ATOM 11451 C C . ARG B 1 714 ? -33.281 25.344 32.5 1 66.06 714 ARG B C 1
ATOM 11453 O O . ARG B 1 714 ? -32.062 25.281 32.438 1 66.06 714 ARG B O 1
ATOM 11460 N N . GLU B 1 715 ? -33.781 26.328 33.188 1 56.38 715 GLU B N 1
ATOM 11461 C CA . GLU B 1 715 ? -33.125 27.344 34.031 1 56.38 715 GLU B CA 1
ATOM 11462 C C . GLU B 1 715 ? -32.031 26.719 34.906 1 56.38 715 GLU B C 1
ATOM 11464 O O . GLU B 1 715 ? -31.031 27.391 35.219 1 56.38 715 GLU B O 1
ATOM 11469 N N . ASP B 1 716 ? -32.125 25.5 35.188 1 52.91 716 ASP B N 1
ATOM 11470 C CA . ASP B 1 716 ? -31.109 24.922 36.062 1 52.91 716 ASP B CA 1
ATOM 11471 C C . ASP B 1 716 ? -29.875 24.5 35.281 1 52.91 716 ASP B C 1
ATOM 11473 O O . ASP B 1 716 ? -28.891 24.016 35.844 1 52.91 716 ASP B O 1
ATOM 11477 N N . GLY B 1 717 ? -29.781 24.75 33.969 1 53.47 717 GLY B N 1
ATOM 11478 C CA . GLY B 1 717 ? -28.594 24.531 33.188 1 53.47 717 GLY B CA 1
ATOM 11479 C C . GLY B 1 717 ? -28.469 23.109 32.688 1 53.47 717 GLY B C 1
ATOM 11480 O O . GLY B 1 717 ? -27.516 22.781 31.984 1 53.47 717 GLY B O 1
ATOM 11481 N N . THR B 1 718 ? -29.266 22.219 33.188 1 53.62 718 THR B N 1
ATOM 11482 C CA . THR B 1 718 ? -29.094 20.828 32.781 1 53.62 718 THR B CA 1
ATOM 11483 C C . THR B 1 718 ? -29.75 20.547 31.453 1 53.62 718 THR B C 1
ATOM 11485 O O . THR B 1 718 ? -30.938 20.859 31.25 1 53.62 718 THR B O 1
ATOM 11488 N N . LEU B 1 719 ? -29.016 20.219 30.453 1 57.09 719 LEU B N 1
ATOM 11489 C CA . LEU B 1 719 ? -29.531 19.797 29.156 1 57.09 719 LEU B CA 1
ATOM 11490 C C . LEU B 1 719 ? -30.156 18.406 29.234 1 57.09 719 LEU B C 1
ATOM 11492 O O . LEU B 1 719 ? -29.5 17.453 29.625 1 57.09 719 LEU B O 1
ATOM 11496 N N . MET B 1 720 ? -31.469 18.344 29.266 1 59.28 720 MET B N 1
ATOM 11497 C CA . MET B 1 720 ? -32.188 17.062 29.344 1 59.28 720 MET B CA 1
ATOM 11498 C C . MET B 1 720 ? -32.719 16.656 27.984 1 59.28 720 MET B C 1
ATOM 11500 O O . MET B 1 720 ? -32.969 17.516 27.125 1 59.28 720 MET B O 1
ATOM 11504 N N . VAL B 1 721 ? -32.656 15.359 27.656 1 59.47 721 VAL B N 1
ATOM 11505 C CA . VAL B 1 721 ? -33.406 14.789 26.547 1 59.47 721 VAL B CA 1
ATOM 11506 C C . VAL B 1 721 ? -34.906 15.133 26.688 1 59.47 721 VAL B C 1
ATOM 11508 O O . VAL B 1 721 ? -35.5 14.891 27.75 1 59.47 721 VAL B O 1
ATOM 11511 N N . PRO B 1 722 ? -35.406 15.938 25.781 1 60.34 722 PRO B N 1
ATOM 11512 C CA . PRO B 1 722 ? -36.75 16.469 25.938 1 60.34 722 PRO B CA 1
ATOM 11513 C C . PRO B 1 722 ? -37.812 15.383 26.031 1 60.34 722 PRO B C 1
ATOM 11515 O O . PRO B 1 722 ? -37.75 14.391 25.297 1 60.34 722 PRO B O 1
ATOM 11518 N N . ASP B 1 723 ? -38.469 15.32 27.172 1 61.59 723 ASP B N 1
ATOM 11519 C CA . ASP B 1 723 ? -39.719 14.539 27.25 1 61.59 723 ASP B CA 1
ATOM 11520 C C . ASP B 1 723 ? -40.75 15.055 26.266 1 61.59 723 ASP B C 1
ATOM 11522 O O . ASP B 1 723 ? -41.062 16.25 26.219 1 61.59 723 ASP B O 1
ATOM 11526 N N . VAL B 1 724 ? -41.125 14.219 25.344 1 65.38 724 VAL B N 1
ATOM 11527 C CA . VAL B 1 724 ? -42.062 14.555 24.266 1 65.38 724 VAL B CA 1
ATOM 11528 C C . VAL B 1 724 ? -43.344 15.164 24.844 1 65.38 724 VAL B C 1
ATOM 11530 O O . VAL B 1 724 ? -44 15.992 24.203 1 65.38 724 VAL B O 1
ATOM 11533 N N . ASN B 1 725 ? -43.656 14.82 26.125 1 67.25 725 ASN B N 1
ATOM 11534 C CA . ASN B 1 725 ? -44.906 15.258 26.703 1 67.25 725 ASN B CA 1
ATOM 11535 C C . ASN B 1 725 ? -44.719 16.484 27.609 1 67.25 725 ASN B C 1
ATOM 11537 O O . ASN B 1 725 ? -45.688 17 28.172 1 67.25 725 ASN B O 1
ATOM 11541 N N . ALA B 1 726 ? -43.531 16.969 27.688 1 71.62 726 ALA B N 1
ATOM 11542 C CA . ALA B 1 726 ? -43.344 18.109 28.547 1 71.62 726 ALA B CA 1
ATOM 11543 C C . ALA B 1 726 ? -43.438 19.422 27.766 1 71.62 726 ALA B C 1
ATOM 11545 O O . ALA B 1 726 ? -42.75 19.578 26.75 1 71.62 726 ALA B O 1
ATOM 11546 N N . PRO B 1 727 ? -44.344 20.25 28.234 1 79.06 727 PRO B N 1
ATOM 11547 C CA . PRO B 1 727 ? -44.5 21.516 27.531 1 79.06 727 PRO B CA 1
ATOM 11548 C C . PRO B 1 727 ? -43.281 22.438 27.719 1 79.06 727 PRO B C 1
ATOM 11550 O O . PRO B 1 727 ? -42.562 22.328 28.734 1 79.06 727 PRO B O 1
ATOM 11553 N N . PHE B 1 728 ? -43.062 23.25 26.797 1 84.44 728 PHE B N 1
ATOM 11554 C CA . PHE B 1 728 ? -41.969 24.234 26.859 1 84.44 728 PHE B CA 1
ATOM 11555 C C . PHE B 1 728 ? -42.312 25.328 27.875 1 84.44 728 PHE B C 1
ATOM 11557 O O . PHE B 1 728 ? -43.469 25.75 27.984 1 84.44 728 PHE B O 1
ATOM 11564 N N . GLU B 1 729 ? -41.469 25.625 28.703 1 81.31 729 GLU B N 1
ATOM 11565 C CA . GLU B 1 729 ? -41.656 26.688 29.688 1 81.31 729 GLU B CA 1
ATOM 11566 C C . GLU B 1 729 ? -40.875 27.938 29.281 1 81.31 729 GLU B C 1
ATOM 11568 O O . GLU B 1 729 ? -40 27.875 28.422 1 81.31 729 GLU B O 1
ATOM 11573 N N . GLU B 1 730 ? -41.375 29.016 29.859 1 78.81 730 GLU B N 1
ATOM 11574 C CA . GLU B 1 730 ? -40.688 30.281 29.594 1 78.81 730 GLU B CA 1
ATOM 11575 C C . GLU B 1 730 ? -39.25 30.219 30.094 1 78.81 730 GLU B C 1
ATOM 11577 O O . GLU B 1 730 ? -38.969 29.812 31.219 1 78.81 730 GLU B O 1
ATOM 11582 N N . GLY B 1 731 ? -38.312 30.562 29.188 1 72.06 731 GLY B N 1
ATOM 11583 C CA . GLY B 1 731 ? -36.906 30.562 29.547 1 72.06 731 GLY B CA 1
ATOM 11584 C C . GLY B 1 731 ? -36.156 29.312 29.078 1 72.06 731 GLY B C 1
ATOM 11585 O O . GLY B 1 731 ? -34.938 29.203 29.234 1 72.06 731 GLY B O 1
ATOM 11586 N N . ASP B 1 732 ? -36.906 28.422 28.5 1 77.81 732 ASP B N 1
ATOM 11587 C CA . ASP B 1 732 ? -36.281 27.188 28 1 77.81 732 ASP B CA 1
ATOM 11588 C C . ASP B 1 732 ? -35.375 27.484 26.797 1 77.81 732 ASP B C 1
ATOM 11590 O O . ASP B 1 732 ? -35.75 28.266 25.922 1 77.81 732 ASP B O 1
ATOM 11594 N N . VAL B 1 733 ? -34.219 26.969 26.875 1 77.88 733 VAL B N 1
ATOM 11595 C CA . VAL B 1 733 ? -33.344 27.016 25.719 1 77.88 733 VAL B CA 1
ATOM 11596 C C . VAL B 1 733 ? -33.469 25.703 24.938 1 77.88 733 VAL B C 1
ATOM 11598 O O . VAL B 1 733 ? -33.125 24.625 25.453 1 77.88 733 VAL B O 1
ATOM 11601 N N . VAL B 1 734 ? -34.094 25.812 23.734 1 78.12 734 VAL B N 1
ATOM 11602 C CA . VAL B 1 734 ? -34.344 24.625 22.922 1 78.12 734 VAL B CA 1
ATOM 11603 C C . VAL B 1 734 ? -33.219 24.5 21.859 1 78.12 734 VAL B C 1
ATOM 11605 O O . VAL B 1 734 ? -32.938 25.438 21.125 1 78.12 734 VAL B O 1
ATOM 11608 N N . TRP B 1 735 ? -32.656 23.344 21.906 1 74.31 735 TRP B N 1
ATOM 11609 C CA . TRP B 1 735 ? -31.641 23.016 20.906 1 74.31 735 TRP B CA 1
ATOM 11610 C C . TRP B 1 735 ? -32.25 22.234 19.75 1 74.31 735 TRP B C 1
ATOM 11612 O O . TRP B 1 735 ? -32.812 21.156 19.953 1 74.31 735 TRP B O 1
ATOM 11622 N N . VAL B 1 736 ? -32.188 22.812 18.594 1 78.25 736 VAL B N 1
ATOM 11623 C CA . VAL B 1 736 ? -32.844 22.172 17.438 1 78.25 736 VAL B CA 1
ATOM 11624 C C . VAL B 1 736 ? -31.797 21.875 16.375 1 78.25 736 VAL B C 1
ATOM 11626 O O . VAL B 1 736 ? -30.875 22.672 16.156 1 78.25 736 VAL B O 1
ATOM 11629 N N . VAL B 1 737 ? -31.891 20.688 15.828 1 74.81 737 VAL B N 1
ATOM 11630 C CA . VAL B 1 737 ? -31.031 20.25 14.727 1 74.81 737 VAL B CA 1
ATOM 11631 C C . VAL B 1 737 ? -31.859 20.141 13.453 1 74.81 737 VAL B C 1
ATOM 11633 O O . VAL B 1 737 ? -33 19.641 13.484 1 74.81 737 VAL B O 1
ATOM 11636 N N . GLY B 1 738 ? -31.484 20.719 12.398 1 71.94 738 GLY B N 1
ATOM 11637 C CA . GLY B 1 738 ? -32.125 20.641 11.102 1 71.94 738 GLY B CA 1
ATOM 11638 C C . GLY B 1 738 ? -31.328 21.25 9.977 1 71.94 738 GLY B C 1
ATOM 11639 O O . GLY B 1 738 ? -30.188 21.672 10.188 1 71.94 738 GLY B O 1
ATOM 11640 N N . GLU B 1 739 ? -31.891 21.141 8.836 1 73.56 739 GLU B N 1
ATOM 11641 C CA . GLU B 1 739 ? -31.25 21.797 7.699 1 73.56 739 GLU B CA 1
ATOM 11642 C C . GLU B 1 739 ? -31.234 23.312 7.883 1 73.56 739 GLU B C 1
ATOM 11644 O O . GLU B 1 739 ? -32.125 23.875 8.523 1 73.56 739 GLU B O 1
ATOM 11649 N N . LYS B 1 740 ? -30.203 23.922 7.41 1 70.5 740 LYS B N 1
ATOM 11650 C CA . LYS B 1 740 ? -29.969 25.344 7.625 1 70.5 740 LYS B CA 1
ATOM 11651 C C . LYS B 1 740 ? -31.219 26.156 7.309 1 70.5 740 LYS B C 1
ATOM 11653 O O . LYS B 1 740 ? -31.625 27.016 8.102 1 70.5 740 LYS B O 1
ATOM 11658 N N . GLU B 1 741 ? -31.844 25.828 6.215 1 70.94 741 GLU B N 1
ATOM 11659 C CA . GLU B 1 741 ? -33 26.594 5.801 1 70.94 741 GLU B CA 1
ATOM 11660 C C . GLU B 1 741 ? -34.188 26.375 6.762 1 70.94 741 GLU B C 1
ATOM 11662 O O . GLU B 1 741 ? -34.906 27.328 7.102 1 70.94 741 GLU B O 1
ATOM 11667 N N . ASN B 1 742 ? -34.312 25.203 7.238 1 77.25 742 ASN B N 1
ATOM 11668 C CA . ASN B 1 742 ? -35.406 24.859 8.109 1 77.25 742 ASN B CA 1
ATOM 11669 C C . ASN B 1 742 ? -35.25 25.438 9.508 1 77.25 742 ASN B C 1
ATOM 11671 O O . ASN B 1 742 ? -36.188 25.938 10.102 1 77.25 742 ASN B O 1
ATOM 11675 N N . VAL B 1 743 ? -34.062 25.406 9.906 1 77 743 VAL B N 1
ATOM 11676 C CA . VAL B 1 743 ? -33.781 25.891 11.25 1 77 743 VAL B CA 1
ATOM 11677 C C . VAL B 1 743 ? -33.938 27.406 11.297 1 77 743 VAL B C 1
ATOM 11679 O O . VAL B 1 743 ? -34.469 27.953 12.273 1 77 743 VAL B O 1
ATOM 11682 N N . TYR B 1 744 ? -33.5 28.109 10.266 1 71.81 744 TYR B N 1
ATOM 11683 C CA . TYR B 1 744 ? -33.625 29.562 10.234 1 71.81 744 TYR B CA 1
ATOM 11684 C C . TYR B 1 744 ? -35.094 29.969 10.117 1 71.81 744 TYR B C 1
ATOM 11686 O O . TYR B 1 744 ? -35.531 30.969 10.711 1 71.81 744 TYR B O 1
ATOM 11694 N N . GLN B 1 745 ? -35.812 29.188 9.414 1 75.31 745 GLN B N 1
ATOM 11695 C CA . GLN B 1 745 ? -37.25 29.453 9.328 1 75.31 745 GLN B CA 1
ATOM 11696 C C . GLN B 1 745 ? -37.938 29.312 10.688 1 75.31 745 GLN B C 1
ATOM 11698 O O . GLN B 1 745 ? -38.812 30.094 11.031 1 75.31 745 GLN B O 1
ATOM 11703 N N . LEU B 1 746 ? -37.5 28.359 11.367 1 78.62 746 LEU B N 1
ATOM 11704 C CA . LEU B 1 746 ? -38.031 28.125 12.703 1 78.62 746 LEU B CA 1
ATOM 11705 C C . LEU B 1 746 ? -37.656 29.266 13.648 1 78.62 746 LEU B C 1
ATOM 11707 O O . LEU B 1 746 ? -38.5 29.734 14.414 1 78.62 746 LEU B O 1
ATOM 11711 N N . VAL B 1 747 ? -36.438 29.734 13.5 1 70.81 747 VAL B N 1
ATOM 11712 C CA . VAL B 1 747 ? -35.938 30.75 14.406 1 70.81 747 VAL B CA 1
ATOM 11713 C C . VAL B 1 747 ? -36.531 32.125 14.016 1 70.81 747 VAL B C 1
ATOM 11715 O O . VAL B 1 747 ? -36.812 32.938 14.875 1 70.81 747 VAL B O 1
ATOM 11718 N N . ASP B 1 748 ? -36.656 32.406 12.688 1 62.19 748 ASP B N 1
ATOM 11719 C CA . ASP B 1 748 ? -37.219 33.656 12.188 1 62.19 748 ASP B CA 1
ATOM 11720 C C . ASP B 1 748 ? -38.688 33.75 12.531 1 62.19 748 ASP B C 1
ATOM 11722 O O . ASP B 1 748 ? -39.219 34.844 12.711 1 62.19 748 ASP B O 1
ATOM 11726 N N . GLN B 1 749 ? -39.375 32.75 12.406 1 58.53 749 GLN B N 1
ATOM 11727 C CA . GLN B 1 749 ? -40.781 32.812 12.75 1 58.53 749 GLN B CA 1
ATOM 11728 C C . GLN B 1 749 ? -40.969 33.25 14.203 1 58.53 749 GLN B C 1
ATOM 11730 O O . GLN B 1 749 ? -42 33.875 14.539 1 58.53 749 GLN B O 1
ATOM 11735 N N . LYS B 1 750 ? -40 33.094 14.867 1 53.22 750 LYS B N 1
ATOM 11736 C CA . LYS B 1 750 ? -40.062 33.656 16.219 1 53.22 750 LYS B CA 1
ATOM 11737 C C . LYS B 1 750 ? -40.156 35.188 16.172 1 53.22 750 LYS B C 1
ATOM 11739 O O . LYS B 1 750 ? -40.906 35.781 16.953 1 53.22 750 LYS B O 1
ATOM 11744 N N . ASN B 1 751 ? -39.375 35.844 15.211 1 44.5 751 ASN B N 1
ATOM 11745 C CA . ASN B 1 751 ? -39.312 37.312 15.148 1 44.5 751 ASN B CA 1
ATOM 11746 C C . ASN B 1 751 ? -40.5 37.906 14.383 1 44.5 751 ASN B C 1
ATOM 11748 O O . ASN B 1 751 ? -40.781 39.094 14.477 1 44.5 751 ASN B O 1
ATOM 11752 N N . GLU B 1 752 ? -41.031 37.438 13.406 1 42.81 752 GLU B N 1
ATOM 11753 C CA . GLU B 1 752 ? -42.062 38.125 12.648 1 42.81 752 GLU B CA 1
ATOM 11754 C C . GLU B 1 752 ? -43.25 38.5 13.555 1 42.81 752 GLU B C 1
ATOM 11756 O O . GLU B 1 752 ? -43.969 39.469 13.273 1 42.81 752 GLU B O 1
ATOM 11761 N N . LYS B 1 753 ? -43.719 38 14.531 1 42.78 753 LYS B N 1
ATOM 11762 C CA . LYS B 1 753 ? -44.844 38.656 15.141 1 42.78 753 LYS B CA 1
ATOM 11763 C C . LYS B 1 753 ? -44.438 39.938 15.898 1 42.78 753 LYS B C 1
ATOM 11765 O O . LYS B 1 753 ? -45.25 40.562 16.562 1 42.78 753 LYS B O 1
ATOM 11770 N N . ILE B 1 754 ? -43.156 40.281 15.938 1 35.72 754 ILE B N 1
ATOM 11771 C CA . ILE B 1 754 ? -42.969 41.625 16.5 1 35.72 754 ILE B CA 1
ATOM 11772 C C . ILE B 1 754 ? -43.469 42.656 15.492 1 35.72 754 ILE B C 1
ATOM 11774 O O . ILE B 1 754 ? -43.719 43.812 15.867 1 35.72 754 ILE B O 1
ATOM 11778 N N . GLN B 1 755 ? -43.406 42.406 14.109 1 33.06 755 GLN B N 1
ATOM 11779 C CA . GLN B 1 755 ? -43.844 43.562 13.359 1 33.06 755 GLN B CA 1
ATOM 11780 C C . GLN B 1 755 ? -45.375 43.719 13.438 1 33.06 755 GLN B C 1
ATOM 11782 O O . GLN B 1 755 ? -45.938 44.688 12.922 1 33.06 755 GLN B O 1
ATOM 11787 N N . VAL B 1 756 ? -46.125 42.812 13.586 1 32.09 756 VAL B N 1
ATOM 11788 C CA . VAL B 1 756 ? -47.531 43.156 13.469 1 32.09 756 VAL B CA 1
ATOM 11789 C C . VAL B 1 756 ? -47.969 43.906 14.711 1 32.09 756 VAL B C 1
ATOM 11791 O O . VAL B 1 756 ? -49.062 44.469 14.742 1 32.09 756 VAL B O 1
ATOM 11794 N N . LYS B 1 757 ? -47.219 44.062 15.781 1 27.31 757 LYS B N 1
ATOM 11795 C CA . LYS B 1 757 ? -47.719 45.188 16.594 1 27.31 757 LYS B CA 1
ATOM 11796 C C . LYS B 1 757 ? -46.906 46.438 16.344 1 27.31 757 LYS B C 1
ATOM 11798 O O . LYS B 1 757 ? -45.688 46.406 16.281 1 27.31 757 LYS B O 1
#

Foldseek 3Di:
DPDDPLLVVQLVLLVVLLVVQQVVVVVVLAFSLLSLLVSLQCQAPLHPPDPHRDDLVSLLVLLQVLLLLQLLLVLLVDEPVLLVVQDPLLVLLLVLLLVLQQVLQLVLCVVVPHDNLLSNLSSLQLSAFALRLLVSLCVVVVNCVPPLVVSLNSNNSVRVVVLLVSLQLSLQVLVPVDPPVVSSVVSNVVVVLVLLVCQLCLLQPVQVVCVVCVVVDDLVNLQVVLVVQLQVQLVVQVVSPTHSSSSSSSSSNSLSLHQCSVSNSVSSVVVSVSSSSSNSSSLSNLANPVLCVVCVPSLVVSLCCLQVSQQVSQLVSSLQSQAASLSSNLSSLQRSAGHDSSQVSLSSCVVSVPHDSSSSNSSSSSRSVRSVCNSVSNVVSNVVSVVCCVPPDPVVNVVSNVSNVPSVPPVPPPPLVVVLVVVLVVLLVSLVSVLVVLLVVLVVPVLVVLVVPHPLVVSLVVSLVVSCVVSLLSLLCSQCPPCPPPSNVCQVPVDVVSPVVSVVSNVVSLVVQLVSSLVSNVVRDDDDSVVSSVVSNVSSVCSNPDPVSPVVSVVSVVSSVCSSCVNVVVCVQQVVDDDPCQVVCVVVQKHKDKDFQAQQWPQAFAFQLVVVLCVPLVKAWQWKRDPNDIDGRDDRRDGHHHGIITIMIDGPVSVVVVRVNRVVRRDPPCVVVPQWDKDKDKDFAAPQFPQAFPFLVRSCLCPPLVKAFQFKQDPVRDTDDGDRPDGDHHGIITIIIGTPVSVVVNRVVRVVVVPVD/DPDDPLLVVQLVLLVVLLVVQQVVVVVVLAFSLLSLLVSLQCQAPLHPPDPHRDDLVSLLVLLQVLLLLQLLLVLLVDEPVLLVVQDPLLVLLLVLLLVLQQVLQLVLCVVVPHDNLLSNLSSLQLSAFAPRLLVSLCVVVVNCVPPLVVSLNSNNSVRVVVLLVSLQLSLQVLVPVDPPVVSSVVSNVLVVLVLLVCQLVLLQPVQVVCVVCVVVDDLVNLQVVLVVQLQVQLVVQVVSPTHSSSSSSSSSNSLSLHQCSVSNSVSSVVVSVSSSSSNSSSLSNLANPVLCVVCVPSLVVSLCCLQVSQQVSQLVSSLQSQAASLSSNLSSLQRSAGHDSSQVSLSSCVVSVNHDSSSSNSSSSSRSVRSVCNSVSNVVSNVVSVVCCVPDDPVVNVVSNVSNVPSVPPVPPPPLVVVLVVVLVVLLSSLVSVLVVLLVVLVVPVLVVLVVVHPLVVSLVVSLVVSCVVSLLSLLCSQCPPCPPPSNVCQVPVDVVSVVVSVVSNVVSLVVQLVSSLVSNVVRDDDDSVVSSVVSNVSSVCSNPDPVSPVVSVVSVVSSVCSSCVNVVVCVQQVVDDPPCQVVCVVVQKHKDKDFQAQQWPQAFAFQLVVVLCVPLVKAWQWKRDPNDIDGRDDRRDGDHHGIITIMIDGPVSVVVVNVNSVVRRDPPCVVVPQWDKDKDKDFAAPQFPQAFPFLVRSCLCPPLVKAFQFKQDPVRDTDDGDRPDGDHHGIITIIIGGPVSVVVNRVVRVVVVVVD

Nearest PDB structures (foldseek):
  8bxg-assembly1_A  TM=8.139E-01  e=2.714E-14  Escherichia coli
  9emb-assembly1_B  TM=8.366E-01  e=1.794E-13  Escherichia coli
  9emb-assembly1_A  TM=8.133E-01  e=1.283E-13  Escherichia coli
  8by2-assembly1_B  TM=8.186E-01  e=8.479E-13  Escherichia coli
  8by2-assembly1_A  TM=8.143E-01  e=9.617E-13  Escherichia coli

Radius of gyration: 38.06 Å; Cα contacts (8 Å, |Δi|>4): 2331; chains: 2; bounding box: 80×123×99 Å

InterPro domains:
  IPR006037 Regulator of K+ conductance, C-terminal [PF02080] (595-660)
  IPR006037 Regulator of K+ conductance, C-terminal [PF02080] (682-747)
  IPR006037 Regulator of K+ conductance, C-terminal [PS51202] (580-664)
  IPR006037 Regulator of K+ conductance, C-terminal [PS51202] (668-752)
  IPR006153 Cation/H+ exchanger, transmembrane domain [PF00999] (17-377)
  IPR036721 Regulator of K+ conductance, C-terminal domain superfamily [G3DSA:3.30.70.1450] (588-668)
  IPR036721 Regulator of K+ conductance, C-terminal domain superfamily [G3DSA:3.30.70.1450] (678-752)
  IPR036721 Regulator of K+ conductance, C-terminal domain superfamily [SSF116726] (585-660)
  IPR036721 Regulator of K+ conductance, C-terminal domain superfamily [SSF116726] (664-748)
  IPR038770 Sodium/solute symporter superfamily [G3DSA:1.20.1530.20] (6-386)

Solvent-accessible surface area (backbone atoms only — not comparable to full-atom values): 75525 Å² total; per-residue (Å²): 116,66,72,69,55,66,64,57,52,38,50,29,51,50,33,36,35,32,26,54,29,34,54,53,25,41,73,68,72,42,61,56,68,57,21,16,26,50,26,10,37,50,34,3,66,78,29,85,88,34,79,47,56,87,49,72,69,52,38,52,52,44,26,55,54,9,43,28,43,35,32,20,51,53,14,41,70,36,43,74,62,56,59,70,63,42,50,72,39,32,54,47,17,33,52,42,27,36,53,53,32,26,51,48,27,28,49,53,29,49,69,74,66,48,54,68,57,42,8,52,51,41,2,60,23,60,35,27,54,32,62,69,58,43,53,49,46,28,56,75,70,65,42,68,83,42,70,53,48,55,50,42,52,42,23,43,55,50,40,54,53,49,47,53,54,46,47,51,51,52,53,48,54,61,69,40,81,57,83,44,69,65,55,50,49,50,47,50,50,51,47,54,49,50,52,52,43,50,47,55,50,35,39,45,48,49,45,54,50,49,61,71,42,46,88,60,44,50,72,64,51,44,47,41,35,51,50,11,51,23,34,49,34,16,53,52,26,27,74,73,57,37,55,46,43,57,17,10,22,53,39,16,33,42,44,26,36,27,73,58,24,67,59,50,50,63,46,42,43,44,44,27,48,52,27,36,46,45,19,37,18,34,56,17,31,70,32,46,70,67,54,49,66,76,42,42,63,62,30,52,53,49,37,49,46,37,36,52,44,28,30,50,38,30,18,50,16,28,39,73,43,26,40,48,66,62,53,12,30,44,36,4,23,52,46,24,30,38,24,69,62,23,53,53,48,41,48,48,30,52,74,67,65,60,35,62,83,63,56,48,40,38,49,53,52,29,26,54,53,26,55,70,45,36,64,58,36,45,61,43,19,60,61,48,37,53,51,49,63,68,68,48,53,68,70,57,52,51,49,48,53,48,47,26,62,48,56,71,64,64,69,64,76,70,56,58,62,58,53,46,52,51,52,50,49,51,49,40,50,55,39,46,49,50,36,50,50,52,48,53,52,34,64,67,49,51,33,51,52,32,48,74,77,39,60,69,69,60,16,34,51,53,37,43,50,50,48,50,59,71,34,39,32,42,42,33,46,46,45,52,60,64,70,82,31,71,57,44,50,50,44,51,69,67,38,75,78,43,42,58,60,55,50,48,55,44,52,52,34,45,49,52,44,31,48,54,46,34,50,50,47,57,73,58,42,96,67,59,69,67,58,45,51,53,52,20,50,52,51,49,54,50,43,67,68,33,63,65,40,51,52,48,34,48,48,54,50,50,50,34,52,47,36,62,39,42,33,55,55,48,28,49,58,70,60,70,45,73,44,80,36,41,65,65,34,46,77,53,61,29,39,74,43,82,46,66,38,47,52,50,25,74,58,44,70,38,28,44,55,75,64,36,48,44,80,74,45,60,36,43,64,49,30,38,34,36,69,90,44,72,40,67,59,59,58,50,79,44,61,40,44,35,62,26,34,34,31,32,40,22,35,69,68,37,45,51,54,45,54,50,55,52,54,63,51,37,72,70,69,68,78,66,52,77,75,63,49,57,39,55,48,78,46,68,32,42,93,82,34,93,45,52,67,28,23,56,71,70,53,30,42,46,78,72,39,54,26,41,74,70,26,36,26,42,90,83,67,54,54,37,75,65,54,58,81,47,49,38,48,77,60,24,36,37,31,34,38,17,31,50,71,35,44,48,50,57,58,48,60,63,55,57,68,58,68,80,103,116,64,71,70,54,65,65,56,52,38,51,28,50,50,34,36,35,32,27,54,29,34,54,53,25,41,73,68,71,44,64,54,69,59,20,17,26,49,26,9,38,52,35,2,66,77,29,84,89,34,79,45,56,88,49,71,69,52,37,53,51,44,27,55,54,9,43,27,43,35,32,22,52,54,14,40,70,36,43,75,62,56,59,70,64,41,49,71,38,32,52,47,16,33,53,44,26,36,54,52,32,25,53,48,27,29,50,54,27,49,72,74,65,48,54,69,54,42,9,51,52,40,3,60,23,59,36,27,53,32,60,70,61,44,54,50,46,29,57,75,69,65,41,68,81,42,70,53,47,56,49,43,53,41,23,43,53,49,40,55,54,49,47,54,55,46,47,52,49,51,53,48,53,62,70,41,79,58,82,44,70,66,55,51,50,49,49,50,50,49,46,54,49,49,52,52,44,51,48,57,50,36,40,44,49,50,47,54,50,49,61,72,40,47,88,61,45,48,74,63,50,44,48,41,36,52,51,11,50,24,34,49,34,17,52,52,24,28,75,74,59,37,55,46,44,54,16,11,23,52,40,16,33,43,46,26,36,27,74,58,24,65,59,48,48,62,47,41,43,47,44,25,50,52,28,38,46,44,19,37,18,33,56,17,32,71,33,46,69,69,54,50,63,75,41,42,63,62,32,51,52,49,39,49,46,37,37,53,42,28,29,50,37,30,19,49,15,28,40,73,41,27,40,48,65,62,54,12,29,44,36,5,23,52,46,25,31,38,24,68,63,24,54,52,49,41,49,50,31,52,75,66,66,59,35,61,81,62,55,47,39,38,52,53,52,28,26,55,53,25,54,70,44,34,62,59,35,44,62,43,19,60,62,48,38,52,50,48,63,69,67,46,53,69,71,58,51,51,49,48,52,48,48,27,62,50,58,71,65,65,69,65,74,69,58,57,63,58,55,46,50,52,51,51,49,52,50,40,51,55,38,47,48,52,37,51,50,52,48,53,51,36,62,68,52,52,33,52,53,33,48,74,76,38,61,69,69,60,16,34,50,52,37,42,49,51,48,50,60,70,34,38,31,42,45,33,46,45,45,51,63,65,70,79,30,71,56,44,50,51,44,51,69,68,39,78,78,43,42,58,60,55,50,49,55,43,52,51,35,45,50,52,42,31,49,55,45,34,50,51,46,57,74,58,42,98,68,59,67,66,58,45,50,52,51,21,51,51,52,51,54,52,42,68,68,32,64,66,40,51,52,50,35,50,48,54,49,49,50,33,52,47,36,60,40,42,33,56,56,48,30,48,57,71,59,71,43,74,43,81,34,39,64,65,33,47,78,54,60,30,38,72,44,82,44,66,39,49,52,51,24,73,58,45,71,38,27,44,56,74,64,35,48,43,81,76,46,60,34,44,64,47,29,36,33,35,71,89,44,69,40,68,57,57,56,51,78,43,61,40,44,35,62,26,36,34,32,32,40,22,34,69,67,36,46,50,54,43,54,50,54,54,54,62,49,36,72,68,72,67,78,68,52,77,75,64,50,56,38,55,48,78,46,69,31,42,93,80,33,92,45,49,66,28,23,55,69,71,53,29,43,46,78,74,39,55,25,41,76,68,28,34,26,44,90,85,68,54,55,36,76,64,54,58,82,48,50,39,49,76,61,25,37,37,30,32,37,18,31,49,71,35,44,49,50,57,57,46,60,61,55,56,66,60,68,78,102

Sequence (1514 aa):
MSQLPTLIADLALILICAGVMTLLFKKLKQPLVLGYVVAGFLASPHMPYTPSVMDTANIKTWADIGVIFLLFALGLEFSFKKIVKVGGSAIIAACTIIFCMILLGIGVGMGFGWHRMDSLFLGGMIAMSSTTIIYKAFDDLGLRKKQFTGLVLSILILEDILAIVLMVMLSTMAVSHNFEGTEMLESIGKLLFFLILWFVVGIYLIPEFLKRCRKLMGEETLLIVSLALCFGMVVMAANTGFSAAFGAFIMGSILAETIEAESIDRLVKPVKDLFGAIFFVSVGMMVDPAMIIEYAIPIIVITIAVILGQATFGTFGVILSGKPLKTAMQCGFSLTQIGEFAFIIASLGVSLHVTSDFLYPIVVAVSVITTFLTPYMIRLAEPASSFVDAHLPASWRKFLMRYSSGSQTVLNHENLWKKLLLAMVRITVVYSIVSISIIALSFRFVVPFFKENLPHFWASLLGAVFIILCISPFLRAIMVKKNHSVEFMTLWHDNRANRAPLVSTIVIRIMIAALFVIFVISGLFKASIGLIIGVAVLAVLLMVWSRRLKKQSILIERRFFQNLRSREVRAEYLGEKKPEYAGRLLSHDLHLADLEIPGESTWAGKTLMELNLGKKYGIHIASILRGKRRINIPGGSVRLFPMDKIQVIGTDEQLNVFSSAMQSGAKIDWEMYEKGEMTLKQFIIDADSVFLGKTIRESGIRDKYHCMIAGVEREDGTLMVPDVNAPFEEGDVVWVVGEKENVYQLVDQKNEKIQVKMSQLPTLIADLALILICAGVMTLLFKKLKQPLVLGYVVAGFLASPHMPYTPSVMDTANIKTWADIGVIFLLFALGLEFSFKKIVKVGGSAIIAACTIIFCMILLGIGVGMGFGWHRMDSLFLGGMIAMSSTTIIYKAFDDLGLRKKQFTGLVLSILILEDILAIVLMVMLSTMAVSHNFEGTEMLESIGKLLFFLILWFVVGIYLIPEFLKRCRKLMGEETLLIVSLALCFGMVVMAANTGFSAAFGAFIMGSILAETIEAESIDRLVKPVKDLFGAIFFVSVGMMVDPAMIIEYAIPIIVITIAVILGQATFGTFGVILSGKPLKTAMQCGFSLTQIGEFAFIIASLGVSLHVTSDFLYPIVVAVSVITTFLTPYMIRLAEPASSFVDAHLPASWRKFLMRYSSGSQTVLNHENLWKKLLLAMVRITVVYSIVSISIIALSFRFVVPFFKENLPHFWASLLGAVFIILCISPFLRAIMVKKNHSVEFMTLWHDNRANRAPLVSTIVIRIMIAALFVIFVISGLFKASIGLIIGVAVLAVLLMVWSRRLKKQSILIERRFFQNLRSREVRAEYLGEKKPEYAGRLLSHDLHLADLEIPGESTWAGKTLMELNLGKKYGIHIASILRGKRRINIPGGSVRLFPMDKIQVIGTDEQLNVFSSAMQSGAKIDWEMYEKGEMTLKQFIIDADSVFLGKTIRESGIRDKYHCMIAGVEREDGTLMVPDVNAPFEEGDVVWVVGEKENVYQLVDQKNEKIQVK

Secondary structure (DSSP, 8-state):
-----HHHHHHHHHHHHHHHHHHHHHHTT--HHHHHHHHHHHT-TT-TTS---S-HHHHHHHHHHHHHHHHHHHHHH--HHHHHHS-HHHHHHHHHHHHHHHHHHHHHHHHTT--HHHHHHHHHHHT---HHHHHHHHHHHT-TTSHHHHHHHHHHHHHHHHHHHHHHHHHHHHH-S---HHHHHHHHHHHHHHHHHHHHHHHHHHHHHHHHTGGG--HHHHHHHHHHHHHHHHHHHHHTT--HHHHHHHHHHHHHTSTTHHHHHHHHHHHHHHHHHHHHHHHHHT--HHHHHHTHHHHHHHHHHHHHHHHHHHHHHHHHTT--HHHHHHHHHHT-S--HHHHHHHHHHHHTT-S-TTHHHHHHHHHHHHHHHHHHHHHHHHHHHHHHHHHS-HHHHHHHHHHHHHTTTGGG---HHHHHHHHHHHHHHHHHHHHHHHHHHIIIIIHHHHHHHS-HHHHHHHHHHHHHHHHHHHHHHHHHTTTTSHHHHHHHHH-GGGHHHHHHHHHHHHHHHHHHHHHHHHHH----HHHHHHHHHHHHHHHHH-HHHHHHHHHHHHHHHHHHHHHHHHHHHHT-SPPTHHHHHHTTT-EEEEEE--TT-TTTT-BHHHHTHHHHH--EEEEEEETTEEEES--TTPBP-TT-EEEEEE-HHHHHHHHHHHHHTT---GGGGTT--EEEEEEE--TT-TTBT--HHHHTTTTTT-EEEEEEE-TT--EE---TTPPBPTT-EEEEEEEHHHHHHHHHHHHHHHHT-/-----HHHHHHHHHHHHHHHHHHHHHHTT--HHHHHHHHHHHT-TT-TTS---S-HHHHHHHHHHHHHHHHHHHHHH--HHHHHHS-HHHHHHHHHHHHHHHHHHHHHHHHTT--HHHHHHHHHHHT---HHHHHHHHHHHT-TTSHHHHHHHHHHHHHHHHHHHHHHHHHHHHH-S---HHHHHHHHHHHHHHHHHHHHHHHHHHHHHHHHTGGG--HHHHHHHHHHHHHHHHHHHHHTT--HHHHHHHHHHHHHTSTTHHHHHHHHHHHHHHHHHHHHHHHHHT--HHHHHHTHHHHHHHHHHHHHHHHHHHHHHHHHTT--HHHHHHHHHHT-S--HHHHHHHHHHHHTT-S-TTHHHHHHHHHHHHHHHHHHHHHHHHHHHHHHHHHS-HHHHHHHHHHHHHTTTGGG---HHHHHHHHHHHHHHHHHHHHHHHHHHIIIIIHHHHHHHS-HHHHHHHHHHHHHHHHHHHHHHHHHTTTTSHHHHHHHHH-GGGHHHHHHHHHHHHHHHHHHHHHHHHHH----HHHHHHHHHHHHHHHHH-HHHHHHHHHHHHHHHHHHHHHHHHHHHHT-SPPTHHHHHHTTT-EEEEEE--TT-TTTT-BHHHHTHHHHH--EEEEEEETTEEEES--TTPBP-TT-EEEEEE-HHHHHHHHHHHHHTT---GGGGTT--EEEEEEE--TT-TTTT--HHHHTTTTTT-EEEEEEE-TT--EE---TTPPPPTT-EEEEEEEHHHHHHHHHHHHHHHH--

pLDDT: mean 80.01, std 13.07, range [26.8, 97.06]

Organism: Bacteroides thetaiotaomicron (strain ATCC 29148 / DSM 2079 / JCM 5827 / CCUG 10774 / NCTC 10582 / VPI-5482 / E50) (NCBI:txid226186)